Protein 2D29 (pdb70)

Nearest PDB structures (foldseek):
  2d29-assembly1_A  TM=1.003E+00  e=3.226E-62  Thermus thermophilus HB8
  1jqi-assembly1_B  TM=9.831E-01  e=5.023E-36  Rattus norvegicus
  4l1f-assembly1_A  TM=9.768E-01  e=3.525E-35  Acidaminococcus fermentans DSM 20731
  1buc-assembly1_A  TM=9.647E-01  e=8.915E-35  Megasphaera elsdenii
  8sgr-assembly1_A  TM=9.678E-01  e=1.144E-33  Homo sapiens

Secondary structure (DSSP, 8-state):
--TTS--HHHHHHHHHHHHHIIIIIGGGHHHHHHH----HHHHHHHHTTTGGGSSS-GGGT-----HHHHHHHHHHHHHH-HHHHHHHHHIIIIIIHHHHHH--HHHHHHHHHHHHTSSS-EEEE--BTTBSSSGGG---EEEEETTEEEEEEEEEEEETTTT-SEEEEEEE-S--S-GGGTTTTEEEEEEE--SSSEEE-PPPP-SS-TTS-EEEEEEEEEEEEGGGEESSTTBHHHHHHHHHHHHHHHHHHHHHHHHHHHHHHHHHHHHH-EETTEEGGGSHHHHHHHHHHHHHHHHHHHHHHHHHHHHHTT---HHHHHHHHHHHHHHHHHHHHHHHHHHGGGGGSTTSSHHHHHHHHGGGGTTTS-HHHHHHHHHHHHHHT-/--TTS--HHHHHHHHHHHHHIIIIIGGGHHHHHHH----HHHHHHHHHTTTTSTTS-GGGTS----HHHHHHHHHHHHHH-HHHHHHHHHIIIIIIHHHHHH--HHHHHHHHHHHHTTSS-EEEE--BTTBSTTGGG---EEEEETTEEEEEEEEEEEETTTT-SEEEEEEE-S--SSGGGTTTTEEEEEEE--SSSEEE--PPP-SS-TTS-EEEEEEEEEEEEGGGEESSTTBHHHHHHHHHHHHHHHHHHHHHHHHHHHHHHHHHHHHH-EETTEEGGGSHHHHHHHHHHHHHHHHHHHHHHHHHHHHHTT---HHHHHHHHHHHHHHHHHHHHHHHHHHGGGGGSTTSSHHHHHHHHGGGGTTTS-HHHHHHHHHHHHHHT-

Foldseek 3Di:
DPLLDQDPVLCVPVVVLLVCCVPPPQVCQLVCFVVLAAPPVVLLVVLQVQLQQDCPDVVLVHPNHFLLSNLLSLLSNLLRHLLVSCQSLCQCLAQVVLCVQFNDPVSSNVPNNCRRSSVFGEKEFQAAPVDDLNSLVAAWAWEDDPQFTWIFGKGFFIWCLPPGQKYKYKHFHDQAPDPVGSLFRIWIFIDTPAPDQKDWDDDDQALASSNTDTTMIGGHRGGDGNSRTTHDGRNCSVSVLVSLLSSLLNLLSSLLSLLVSLLVVLVVQQQPDDDPHHRNCPPCVRVVLSVQLVVLSSVLSSLSSVLSVCVSVVHDRSLSSLVSLLSSLVSSLSSLVSSLVSVPPVSVDSVDCSVNSNSSSNCSCPPSAHSVRSVVSNVVVVVVVD/DDLLDQDPVLCVLVVVLLVCCVVPPQVCQLVCFVVLAAPPVVLQVVLVSQLQQQCPDVVLPGPNHFLLSNLLSLLSNLLRHLLVSCQSLCQHLAQVVLCSVQNDPVSSNVPNNCRSSSVFGEKEFQAAPVDDLNSLVAAWAWEDDVQFTWIFGKGFFIWCLVPGQKYKYKHFYDQAPDPVRSLFRIWIFIDGDDPDQKDWDDDDQALASSNTDTTMIGGHRDTDGPSRTGHDGRCHSVSVLVSLLSSLLNLLSSLLSLLVSLLVVLVVQQQPDDDPPHRVCPPCVLVVLSVQLVVLSSVLSVLSSVLSVCVSVVHDRSLSSLVSLLSSLVSSLSSLVSSLVSVPPVSVDSVDCSVNSNSSSNCSCPPSAHSVRSVVSNVVVVVVVD

Organism: Thermus thermophilus (strain ATCC 27634 / DSM 579 / HB8) (NCBI:txid300852)

Solvent-accessible surface area: 30382 Å² total; per-residue (Å²): 93,38,32,11,46,43,13,50,144,22,140,132,64,0,28,86,18,71,97,34,0,95,65,77,0,36,100,20,5,43,100,29,22,155,86,10,59,35,13,123,74,9,5,152,66,0,12,134,111,18,6,0,0,0,33,0,49,137,96,31,57,12,36,42,52,50,9,29,20,6,2,11,8,0,22,6,0,1,58,36,6,1,8,1,0,17,1,0,1,4,0,1,13,16,0,1,17,0,0,50,97,26,11,58,94,71,17,40,104,50,15,0,53,82,0,2,58,14,132,6,4,1,0,21,1,10,41,12,79,79,8,38,75,72,10,11,16,3,156,0,101,3,96,96,50,173,44,0,5,93,0,48,22,39,0,33,123,5,26,0,0,41,28,1,20,0,4,0,1,0,0,46,17,44,116,52,72,32,96,142,114,60,74,65,7,0,0,0,0,2,11,80,117,28,154,184,21,36,102,69,16,188,101,33,148,57,106,6,3,28,3,1,15,12,1,40,0,41,4,91,91,1,82,1,61,74,123,2,45,0,25,112,109,12,127,0,28,146,26,0,67,69,7,19,3,13,1,15,2,5,7,0,0,2,0,0,0,2,0,38,2,0,6,48,72,1,15,60,42,0,91,61,112,106,34,190,74,108,36,20,4,71,73,84,54,22,0,32,60,2,0,48,7,10,2,44,1,26,0,0,33,0,3,0,0,20,0,0,35,6,68,66,50,73,92,116,30,20,31,32,0,0,7,0,0,7,21,0,0,58,6,0,7,101,4,0,77,19,1,37,116,13,4,39,59,94,0,191,67,120,129,63,30,0,22,22,21,62,31,4,0,58,65,3,63,87,25,32,18,32,2,88,44,0,32,43,40,0,0,91,89,26,12,117,80,114,88,33,41,16,49,37,20,78,130,18,144,137,50,0,27,73,0,73,100,28,0,95,70,75,0,36,98,19,5,43,99,28,21,149,86,12,60,34,15,134,76,12,4,139,54,0,20,131,75,16,0,0,0,0,42,1,51,134,98,32,47,16,30,44,45,51,7,27,12,5,2,17,1,0,23,10,0,1,58,42,7,1,8,2,0,16,1,0,0,4,0,4,12,18,0,2,20,0,0,48,63,25,11,57,90,73,17,38,103,52,15,0,53,99,0,6,45,12,150,10,2,1,0,21,1,10,40,11,78,79,10,37,75,74,10,8,28,4,162,0,126,4,88,96,41,170,40,0,8,102,0,47,21,33,0,33,127,6,25,1,0,35,29,1,20,0,3,0,1,0,0,45,19,47,115,53,79,30,103,134,113,62,49,46,6,0,0,0,0,2,11,79,126,37,179,136,9,31,117,58,18,193,118,35,153,60,104,6,2,29,4,1,19,13,2,43,0,35,4,79,64,2,105,1,58,73,117,2,42,0,24,120,114,8,94,0,21,91,24,0,82,147,8,19,14,14,0,16,2,3,5,0,0,2,0,0,0,2,0,38,3,0,6,47,72,1,6,55,41,0,91,59,111,108,35,196,79,110,31,18,4,60,74,82,55,25,0,32,59,3,0,56,9,7,1,27,1,37,0,0,29,0,3,0,0,22,0,0,33,7,68,66,50,72,97,113,32,26,40,31,0,0,8,0,0,8,17,0,0,60,6,0,8,97,4,0,77,32,1,37,118,13,4,41,58,92,0,192,57,125,132,61,31,0,22,21,21,61,30,4,0,58,63,2,65,88,24,31,19,32,2,90,44,0,31,44,35,0,0,94,107,29,12,129,78,120

Sequence (772 aa):
GLWFEEGAEERQVLGPFREFLKAEVAPGAAERDRTGAFPWDLVRKLAEFGVFGALVPEAYGGAGLSTRLFARMVEAIAYYDGALALTVASHNSLATGHILLAGSEAQKEAFLPKLASGEALGAWGLTEPGSGSDAAALKTKAEKVEGGWRLNGTKQFITQGSVAGVYVVMARTDPPPSPERKHQGISAFAFFRPERGLKVGRKEEKLGLTASDTAQLILEDLFVPEEALLGERGKGFYDVLRVLDGGRIGIAAMAVGLGQAALDYALAYAKGREAFGRPIAEFEGVSFKLAEAATELEAARLLYLKAAELKDAGRPFTLEAAQAKLFASEAAVKACDEAIQILGGYGYVKDYPVERYWRDARLTRIGEGTSEILKLVIARRLLEAVGLWFEEGAEERQVLGPFREFLKAEVAPGAAERDRTGAFPWDLVRKLAEFGVFGALVPEAYGGAGLSTRLFARMVEAIAYYDGALALTVASHNSLATGHILLAGSEAQKEAFLPKLASGEALGAWGLTEPGSGSDAAALKTKAEKVEGGWRLNGTKQFITQGSVAGVYVVMARTDPPPSPERKHQGISAFAFFRPERGLKVGRKEEKLGLTASDTAQLILEDLFVPEEALLGERGKGFYDVLRVLDGGRIGIAAMAVGLGQAALDYALAYAKGREAFGRPIAEFEGVSFKLAEAATELEAARLLYLKAAELKDAGRPFTLEAAQAKLFASEAAVKACDEAIQILGGYGYVKDYPVERYWRDARLTRIGEGTSEILKLVIARRLLEAV

Structure (mmCIF, N/CA/C/O backbone):
data_2D29
#
_entry.id   2D29
#
_cell.length_a   122.750
_cell.length_b   122.750
_cell.length_c   106.220
_cell.angle_alpha   90.00
_cell.angle_beta   90.00
_cell.angle_gamma   90.00
#
_symmetry.space_group_name_H-M   'I 41'
#
loop_
_entity.id
_entity.type
_entity.pdbx_description
1 polymer 'acyl-CoA dehydrogenase'
2 non-polymer 'FLAVIN-ADENINE DINUCLEOTIDE'
3 water water
#
loop_
_atom_site.group_PDB
_atom_site.id
_atom_site.type_symbol
_atom_site.label_atom_id
_atom_site.label_alt_id
_atom_site.label_comp_id
_atom_site.label_asym_id
_atom_site.label_entity_id
_atom_site.label_seq_id
_atom_site.pdbx_PDB_ins_code
_atom_site.Cartn_x
_atom_site.Cartn_y
_atom_site.Cartn_z
_atom_site.occupancy
_atom_site.B_iso_or_equiv
_atom_site.auth_seq_id
_atom_site.auth_comp_id
_atom_site.auth_asym_id
_atom_site.auth_atom_id
_atom_site.pdbx_PDB_model_num
ATOM 1 N N . GLY A 1 2 ? 49.476 95.540 66.124 1.00 37.40 2 GLY A N 1
ATOM 2 C CA . GLY A 1 2 ? 50.489 95.188 65.090 1.00 35.27 2 GLY A CA 1
ATOM 3 C C . GLY A 1 2 ? 49.971 94.152 64.111 1.00 34.34 2 GLY A C 1
ATOM 4 O O . GLY A 1 2 ? 48.764 93.927 64.010 1.00 35.25 2 GLY A O 1
ATOM 5 N N . LEU A 1 3 ? 50.886 93.522 63.383 1.00 31.59 3 LEU A N 1
ATOM 6 C CA . LEU A 1 3 ? 50.514 92.500 62.418 1.00 29.71 3 LEU A CA 1
ATOM 7 C C . LEU A 1 3 ? 49.844 91.346 63.167 1.00 28.39 3 LEU A C 1
ATOM 8 O O . LEU A 1 3 ? 50.202 91.042 64.304 1.00 25.83 3 LEU A O 1
ATOM 13 N N . TRP A 1 4 ? 48.867 90.713 62.526 1.00 25.77 4 TRP A N 1
ATOM 14 C CA . TRP A 1 4 ? 48.117 89.621 63.143 1.00 25.36 4 TRP A CA 1
ATOM 15 C C . TRP A 1 4 ? 48.936 88.558 63.869 1.00 25.66 4 TRP A C 1
ATOM 16 O O . TRP A 1 4 ? 48.582 88.147 64.971 1.00 26.64 4 TRP A O 1
ATOM 27 N N . PHE A 1 5 ? 50.022 88.111 63.250 1.00 24.93 5 PHE A N 1
ATOM 28 C CA . PHE A 1 5 ? 50.851 87.054 63.823 1.00 26.52 5 PHE A CA 1
ATOM 29 C C . PHE A 1 5 ? 51.734 87.417 65.016 1.00 28.28 5 PHE A C 1
ATOM 30 O O . PHE A 1 5 ? 52.302 86.532 65.656 1.00 31.82 5 PHE A O 1
ATOM 38 N N . GLU A 1 6 ? 51.855 88.702 65.329 1.00 27.27 6 GLU A N 1
ATOM 39 C CA . GLU A 1 6 ? 52.676 89.080 66.468 1.00 26.92 6 GLU A CA 1
ATOM 40 C C . GLU A 1 6 ? 51.823 89.687 67.578 1.00 25.52 6 GLU A C 1
ATOM 41 O O . GLU A 1 6 ? 50.634 89.932 67.421 1.00 24.08 6 GLU A O 1
ATOM 47 N N . GLU A 1 7 ? 52.422 89.904 68.745 1.00 24.50 7 GLU A N 1
ATOM 48 C CA . GLU A 1 7 ? 51.699 90.466 69.869 1.00 26.45 7 GLU A CA 1
ATOM 49 C C . GLU A 1 7 ? 51.403 91.940 69.627 1.00 27.09 7 GLU A C 1
ATOM 50 O O . GLU A 1 7 ? 52.291 92.747 69.386 1.00 28.47 7 GLU A O 1
ATOM 56 N N . GLY A 1 8 ? 50.130 92.315 69.691 1.00 26.40 8 GLY A N 1
ATOM 57 C CA . GLY A 1 8 ? 49.763 93.703 69.487 1.00 26.99 8 GLY A CA 1
ATOM 58 C C . GLY A 1 8 ? 50.059 94.505 70.739 1.00 27.49 8 GLY A C 1
ATOM 59 O O . GLY A 1 8 ? 50.423 93.941 71.772 1.00 25.72 8 GLY A O 1
ATOM 60 N N . ALA A 1 9 ? 49.899 95.822 70.655 1.00 28.61 9 ALA A N 1
ATOM 61 C CA . ALA A 1 9 ? 50.162 96.692 71.795 1.00 28.03 9 ALA A CA 1
ATOM 62 C C . ALA A 1 9 ? 49.342 96.306 73.020 1.00 28.17 9 ALA A C 1
ATOM 63 O O . ALA A 1 9 ? 49.868 96.242 74.133 1.00 27.69 9 ALA A O 1
ATOM 65 N N . GLU A 1 10 ? 48.054 96.046 72.822 1.00 27.55 10 GLU A N 1
ATOM 66 C CA . GLU A 1 10 ? 47.188 95.676 73.932 1.00 27.62 10 GLU A CA 1
ATOM 67 C C . GLU A 1 10 ? 47.604 94.338 74.535 1.00 25.70 10 GLU A C 1
ATOM 68 O O . GLU A 1 10 ? 47.553 94.158 75.751 1.00 25.12 10 GLU A O 1
ATOM 74 N N . GLU A 1 11 ? 48.029 93.404 73.691 1.00 23.22 11 GLU A N 1
ATOM 75 C CA . GLU A 1 11 ? 48.463 92.101 74.191 1.00 22.35 11 GLU A CA 1
ATOM 76 C C . GLU A 1 11 ? 49.735 92.248 75.022 1.00 20.58 11 GLU A C 1
ATOM 77 O O . GLU A 1 11 ? 49.867 91.626 76.073 1.00 20.85 11 GLU A O 1
ATOM 83 N N . ARG A 1 12 ? 50.668 93.067 74.543 1.00 21.73 12 ARG A N 1
ATOM 84 C CA . ARG A 1 12 ? 51.924 93.291 75.256 1.00 22.95 12 ARG A CA 1
ATOM 85 C C . ARG A 1 12 ? 51.674 93.973 76.594 1.00 22.59 12 ARG A C 1
ATOM 86 O O . ARG A 1 12 ? 52.354 93.692 77.581 1.00 22.16 12 ARG A O 1
ATOM 94 N N . GLN A 1 13 ? 50.697 94.874 76.633 1.00 23.09 13 GLN A N 1
ATOM 95 C CA . GLN A 1 13 ? 50.390 95.570 77.877 1.00 24.65 13 GLN A CA 1
ATOM 96 C C . GLN A 1 13 ? 50.013 94.583 78.980 1.00 23.50 13 GLN A C 1
ATOM 97 O O . GLN A 1 13 ? 50.279 94.825 80.158 1.00 23.92 13 GLN A O 1
ATOM 103 N N . VAL A 1 14 ? 49.405 93.466 78.590 1.00 22.25 14 VAL A N 1
ATOM 104 C CA . VAL A 1 14 ? 49.001 92.436 79.537 1.00 22.54 14 VAL A CA 1
ATOM 105 C C . VAL A 1 14 ? 50.108 91.401 79.742 1.00 20.73 14 VAL A C 1
ATOM 106 O O . VAL A 1 14 ? 50.501 91.107 80.871 1.00 19.96 14 VAL A O 1
ATOM 110 N N . LEU A 1 15 ? 50.615 90.859 78.640 1.00 19.51 15 LEU A N 1
ATOM 111 C CA . LEU A 1 15 ? 51.639 89.821 78.703 1.00 19.33 15 LEU A CA 1
ATOM 112 C C . LEU A 1 15 ? 53.008 90.233 79.234 1.00 19.40 15 LEU A C 1
ATOM 113 O O . LEU A 1 15 ? 53.677 89.438 79.898 1.00 19.55 15 LEU A O 1
ATOM 118 N N . GLY A 1 16 ? 53.428 91.461 78.940 1.00 20.21 16 GLY A N 1
ATOM 119 C CA . GLY A 1 16 ? 54.726 91.924 79.403 1.00 21.43 16 GLY A CA 1
ATOM 120 C C . GLY A 1 16 ? 54.840 91.846 80.912 1.00 21.67 16 GLY A C 1
ATOM 121 O O . GLY A 1 16 ? 55.733 91.181 81.444 1.00 20.89 16 GLY A O 1
ATOM 122 N N . PRO A 1 17 ? 53.947 92.534 81.638 1.00 20.89 17 PRO A N 1
ATOM 123 C CA . PRO A 1 17 ? 53.976 92.513 83.101 1.00 20.52 17 PRO A CA 1
ATOM 124 C C . PRO A 1 17 ? 53.734 91.103 83.635 1.00 19.94 17 PRO A C 1
ATOM 125 O O . PRO A 1 17 ? 54.307 90.710 84.649 1.00 20.94 17 PRO A O 1
ATOM 129 N N . PHE A 1 18 ? 52.882 90.350 82.944 1.00 18.24 18 PHE A N 1
ATOM 130 C CA . PHE A 1 18 ? 52.564 88.987 83.357 1.00 18.58 18 PHE A CA 1
ATOM 131 C C . PHE A 1 18 ? 53.816 88.110 83.344 1.00 18.45 18 PHE A C 1
ATOM 132 O O . PHE A 1 18 ? 54.059 87.357 84.287 1.00 18.19 18 PHE A O 1
ATOM 140 N N . ARG A 1 19 ? 54.604 88.207 82.276 1.00 18.61 19 ARG A N 1
ATOM 141 C CA . ARG A 1 19 ? 55.828 87.415 82.158 1.00 18.63 19 ARG A CA 1
ATOM 142 C C . ARG A 1 19 ? 56.816 87.729 83.284 1.00 19.42 19 ARG A C 1
ATOM 143 O O . ARG A 1 19 ? 57.499 86.856 83.804 1.00 18.24 19 ARG A O 1
ATOM 151 N N . GLU A 1 20 ? 56.908 88.997 83.680 1.00 19.38 20 GLU A N 1
ATOM 152 C CA . GLU A 1 20 ? 57.814 89.359 84.765 1.00 20.94 20 GLU A CA 1
ATOM 153 C C . GLU A 1 20 ? 57.335 88.742 86.077 1.00 19.52 20 GLU A C 1
ATOM 154 O O . GLU A 1 20 ? 58.144 88.315 86.900 1.00 19.39 20 GLU A O 1
ATOM 164 N N . PHE A 1 21 ? 56.020 88.699 86.275 1.00 18.11 21 PHE A N 1
ATOM 165 C CA . PHE A 1 21 ? 55.461 88.090 87.476 1.00 18.27 21 PHE A CA 1
ATOM 166 C C . PHE A 1 21 ? 55.829 86.604 87.481 1.00 17.93 21 PHE A C 1
ATOM 167 O O . PHE A 1 21 ? 56.229 86.053 88.505 1.00 17.21 21 PHE A O 1
ATOM 175 N N . LEU A 1 22 ? 55.693 85.960 86.324 1.00 17.57 22 LEU A N 1
ATOM 176 C CA . LEU A 1 22 ? 56.010 84.541 86.216 1.00 16.04 22 LEU A CA 1
ATOM 177 C C . LEU A 1 22 ? 57.487 84.279 86.502 1.00 16.41 22 LEU A C 1
ATOM 178 O O . LEU A 1 22 ? 57.832 83.324 87.202 1.00 15.05 22 LEU A O 1
ATOM 183 N N . LYS A 1 23 ? 58.358 85.127 85.966 1.00 17.64 23 LYS A N 1
ATOM 184 C CA . LYS A 1 23 ? 59.796 84.967 86.180 1.00 20.19 23 LYS A CA 1
ATOM 185 C C . LYS A 1 23 ? 60.153 85.103 87.655 1.00 20.60 23 LYS A C 1
ATOM 186 O O . LYS A 1 23 ? 60.980 84.355 88.178 1.00 19.00 23 LYS A O 1
ATOM 192 N N . ALA A 1 24 ? 59.520 86.059 88.325 1.00 18.81 24 ALA A N 1
ATOM 193 C CA . ALA A 1 24 ? 59.815 86.317 89.727 1.00 20.47 24 ALA A CA 1
ATOM 194 C C . ALA A 1 24 ? 59.144 85.414 90.751 1.00 19.34 24 ALA A C 1
ATOM 195 O O . ALA A 1 24 ? 59.758 85.061 91.760 1.00 20.76 24 ALA A O 1
ATOM 197 N N . GLU A 1 25 ? 57.899 85.025 90.496 1.00 18.28 25 GLU A N 1
ATOM 198 C CA . GLU A 1 25 ? 57.156 84.219 91.456 1.00 18.84 25 GLU A CA 1
ATOM 199 C C . GLU A 1 25 ? 56.925 82.755 91.115 1.00 17.13 25 GLU A C 1
ATOM 200 O O . GLU A 1 25 ? 56.735 81.940 92.015 1.00 17.45 25 GLU A O 1
ATOM 206 N N . VAL A 1 26 ? 56.924 82.425 89.828 1.00 16.40 26 VAL A N 1
ATOM 207 C CA . VAL A 1 26 ? 56.671 81.048 89.407 1.00 16.57 26 VAL A CA 1
ATOM 208 C C . VAL A 1 26 ? 57.938 80.266 89.093 1.00 15.85 26 VAL A C 1
ATOM 209 O O . VAL A 1 26 ? 58.109 79.139 89.556 1.00 17.37 26 VAL A O 1
ATOM 213 N N . ALA A 1 27 ? 58.831 80.867 88.316 1.00 17.31 27 ALA A N 1
ATOM 214 C CA . ALA A 1 27 ? 60.065 80.195 87.928 1.00 18.42 27 ALA A CA 1
ATOM 215 C C . ALA A 1 27 ? 60.927 79.655 89.073 1.00 20.09 27 ALA A C 1
ATOM 216 O O . ALA A 1 27 ? 61.387 78.519 89.018 1.00 19.62 27 ALA A O 1
ATOM 218 N N . PRO A 1 28 ? 61.148 80.454 90.130 1.00 20.17 28 PRO A N 1
ATOM 219 C CA . PRO A 1 28 ? 61.977 79.996 91.254 1.00 19.99 28 PRO A CA 1
ATOM 220 C C . PRO A 1 28 ? 61.654 78.637 91.876 1.00 18.87 28 PRO A C 1
ATOM 221 O O . PRO A 1 28 ? 62.563 77.885 92.233 1.00 20.76 28 PRO A O 1
ATOM 225 N N . GLY A 1 29 ? 60.372 78.320 92.013 1.00 17.25 29 GLY A N 1
ATOM 226 C CA . GLY A 1 29 ? 60.000 77.060 92.632 1.00 17.03 29 GLY A CA 1
ATOM 227 C C . GLY A 1 29 ? 59.547 75.943 91.709 1.00 16.00 29 GLY A C 1
ATOM 228 O O . GLY A 1 29 ? 59.106 74.900 92.181 1.00 16.85 29 GLY A O 1
ATOM 229 N N . ALA A 1 30 ? 59.662 76.148 90.402 1.00 15.70 30 ALA A N 1
ATOM 230 C CA . ALA A 1 30 ? 59.231 75.135 89.441 1.00 15.46 30 ALA A CA 1
ATOM 231 C C . ALA A 1 30 ? 59.948 73.799 89.633 1.00 14.87 30 ALA A C 1
ATOM 232 O O . ALA A 1 30 ? 59.322 72.739 89.601 1.00 14.68 30 ALA A O 1
ATOM 234 N N . ALA A 1 31 ? 61.260 73.846 89.825 1.00 15.54 31 ALA A N 1
ATOM 235 C CA . ALA A 1 31 ? 62.029 72.618 90.004 1.00 16.12 31 ALA A CA 1
ATOM 236 C C . ALA A 1 31 ? 61.622 71.876 91.271 1.00 16.35 31 ALA A C 1
ATOM 237 O O . ALA A 1 31 ? 61.481 70.654 91.264 1.00 16.22 31 ALA A O 1
ATOM 239 N N . GLU A 1 32 ? 61.426 72.614 92.361 1.00 17.64 32 GLU A N 1
ATOM 240 C CA . GLU A 1 32 ? 61.034 71.985 93.617 1.00 18.22 32 GLU A CA 1
ATOM 241 C C . GLU A 1 32 ? 59.659 71.336 93.490 1.00 18.10 32 GLU A C 1
ATOM 242 O O . GLU A 1 32 ? 59.457 70.212 93.938 1.00 17.33 32 GLU A O 1
ATOM 248 N N . ARG A 1 33 ? 58.715 72.039 92.867 1.00 16.94 33 ARG A N 1
ATOM 249 C CA . ARG A 1 33 ? 57.376 71.490 92.697 1.00 15.42 33 ARG A CA 1
ATOM 250 C C . ARG A 1 33 ? 57.413 70.208 91.872 1.00 16.15 33 ARG A C 1
ATOM 251 O O . ARG A 1 33 ? 56.619 69.296 92.097 1.00 15.29 33 ARG A O 1
ATOM 259 N N . ASP A 1 34 ? 58.328 70.140 90.907 1.00 16.16 34 ASP A N 1
ATOM 260 C CA . ASP A 1 34 ? 58.457 68.942 90.086 1.00 14.88 34 ASP A CA 1
ATOM 261 C C . ASP A 1 34 ? 58.969 67.765 90.921 1.00 14.90 34 ASP A C 1
ATOM 262 O O . ASP A 1 34 ? 58.666 66.610 90.629 1.00 14.99 34 ASP A O 1
ATOM 267 N N . ARG A 1 35 ? 59.736 68.056 91.966 1.00 16.66 35 ARG A N 1
ATOM 268 C CA . ARG A 1 35 ? 60.258 66.999 92.830 1.00 17.81 35 ARG A CA 1
ATOM 269 C C . ARG A 1 35 ? 59.260 66.567 93.907 1.00 18.03 35 ARG A C 1
ATOM 270 O O . ARG A 1 35 ? 59.101 65.372 94.167 1.00 20.30 35 ARG A O 1
ATOM 278 N N . THR A 1 36 ? 58.582 67.536 94.517 1.00 18.49 36 THR A N 1
ATOM 279 C CA . THR A 1 36 ? 57.637 67.261 95.602 1.00 18.49 36 THR A CA 1
ATOM 280 C C . THR A 1 36 ? 56.186 67.022 95.199 1.00 19.41 36 THR A C 1
ATOM 281 O O . THR A 1 36 ? 55.465 66.288 95.876 1.00 20.47 36 THR A O 1
ATOM 285 N N . GLY A 1 37 ? 55.757 67.656 94.113 1.00 18.05 37 GLY A N 1
ATOM 286 C CA . GLY A 1 37 ? 54.384 67.504 93.666 1.00 19.31 37 GLY A CA 1
ATOM 287 C C . GLY A 1 37 ? 53.413 68.321 94.500 1.00 20.25 37 GLY A C 1
ATOM 288 O O . GLY A 1 37 ? 52.201 68.167 94.371 1.00 20.06 37 GLY A O 1
ATOM 289 N N . ALA A 1 38 ? 53.935 69.199 95.354 1.00 18.95 38 ALA A N 1
ATOM 290 C CA . ALA A 1 38 ? 53.082 70.027 96.207 1.00 19.57 38 ALA A CA 1
ATOM 291 C C . ALA A 1 38 ? 52.239 71.005 95.394 1.00 18.04 38 ALA A C 1
ATOM 292 O O . ALA A 1 38 ? 52.777 71.867 94.701 1.00 19.82 38 ALA A O 1
ATOM 294 N N . PHE A 1 39 ? 50.917 70.871 95.481 1.00 20.04 39 PHE A N 1
ATOM 295 C CA . PHE A 1 39 ? 50.021 71.760 94.744 1.00 21.01 39 PHE A CA 1
ATOM 296 C C . PHE A 1 39 ? 50.300 73.193 95.183 1.00 22.44 39 PHE A C 1
ATOM 297 O O . PHE A 1 39 ? 50.283 73.500 96.378 1.00 23.12 39 PHE A O 1
ATOM 305 N N . PRO A 1 40 ? 50.566 74.089 94.218 1.00 22.31 40 PRO A N 1
ATOM 306 C CA . PRO A 1 40 ? 50.871 75.508 94.443 1.00 21.51 40 PRO A CA 1
ATOM 307 C C . PRO A 1 40 ? 49.705 76.409 94.836 1.00 21.06 40 PRO A C 1
ATOM 308 O O . PRO A 1 40 ? 49.363 77.341 94.110 1.00 20.59 40 PRO A O 1
ATOM 312 N N . TRP A 1 41 ? 49.110 76.148 95.995 1.00 21.33 41 TRP A N 1
ATOM 313 C CA . TRP A 1 41 ? 47.988 76.961 96.447 1.00 22.50 41 TRP A CA 1
ATOM 314 C C . TRP A 1 41 ? 48.336 78.443 96.495 1.00 22.88 41 TRP A C 1
ATOM 315 O O . TRP A 1 41 ? 47.518 79.292 96.142 1.00 23.38 41 TRP A O 1
ATOM 326 N N . ASP A 1 42 ? 49.552 78.757 96.926 1.00 22.95 42 ASP A N 1
ATOM 327 C CA . ASP A 1 42 ? 49.977 80.147 97.008 1.00 24.51 42 ASP A CA 1
ATOM 328 C C . ASP A 1 42 ? 49.933 80.837 95.646 1.00 23.38 42 ASP A C 1
ATOM 329 O O . ASP A 1 42 ? 49.460 81.967 95.527 1.00 22.93 42 ASP A O 1
ATOM 334 N N . LEU A 1 43 ? 50.429 80.158 94.616 1.00 22.33 43 LEU A N 1
ATOM 335 C CA . LEU A 1 43 ? 50.437 80.738 93.277 1.00 20.88 43 LEU A CA 1
ATOM 336 C C . LEU A 1 43 ? 49.040 80.780 92.672 1.00 21.86 43 LEU A C 1
ATOM 337 O O . LEU A 1 43 ? 48.716 81.692 91.911 1.00 21.93 43 LEU A O 1
ATOM 342 N N . VAL A 1 44 ? 48.212 79.797 93.009 1.00 22.21 44 VAL A N 1
ATOM 343 C CA . VAL A 1 44 ? 46.849 79.774 92.498 1.00 24.33 44 VAL A CA 1
ATOM 344 C C . VAL A 1 44 ? 46.142 81.009 93.045 1.00 25.73 44 VAL A C 1
ATOM 345 O O . VAL A 1 44 ? 45.459 81.724 92.315 1.00 26.11 44 VAL A O 1
ATOM 349 N N . ARG A 1 45 ? 46.332 81.260 94.336 1.00 26.78 45 ARG A N 1
ATOM 350 C CA . ARG A 1 45 ? 45.722 82.408 94.995 1.00 29.26 45 ARG A CA 1
ATOM 351 C C . ARG A 1 45 ? 46.155 83.706 94.317 1.00 28.16 45 ARG A C 1
ATOM 352 O O . ARG A 1 45 ? 45.323 84.548 93.980 1.00 28.51 45 ARG A O 1
ATOM 360 N N . LYS A 1 46 ? 47.462 83.860 94.112 1.00 27.70 46 LYS A N 1
ATOM 361 C CA . LYS A 1 46 ? 48.011 85.054 93.478 1.00 26.63 46 LYS A CA 1
ATOM 362 C C . LYS A 1 46 ? 47.560 85.234 92.031 1.00 27.65 46 LYS A C 1
ATOM 363 O O . LYS A 1 46 ? 47.317 86.356 91.587 1.00 27.98 46 LYS A O 1
ATOM 369 N N . LEU A 1 47 ? 47.457 84.133 91.292 1.00 25.70 47 LEU A N 1
ATOM 370 C CA . LEU A 1 47 ? 47.016 84.207 89.903 1.00 25.72 47 LEU A CA 1
ATOM 371 C C . LEU A 1 47 ? 45.523 84.518 89.855 1.00 26.47 47 LEU A C 1
ATOM 372 O O . LEU A 1 47 ? 45.070 85.303 89.023 1.00 26.91 47 LEU A O 1
ATOM 377 N N . ALA A 1 48 ? 44.770 83.889 90.751 1.00 27.65 48 ALA A N 1
ATOM 378 C CA . ALA A 1 48 ? 43.327 84.081 90.827 1.00 29.03 48 ALA A CA 1
ATOM 379 C C . ALA A 1 48 ? 42.985 85.547 91.074 1.00 31.02 48 ALA A C 1
ATOM 380 O O . ALA A 1 48 ? 42.021 86.069 90.516 1.00 30.69 48 ALA A O 1
ATOM 382 N N . GLU A 1 49 ? 43.779 86.208 91.910 1.00 33.21 49 GLU A N 1
ATOM 383 C CA . GLU A 1 49 ? 43.552 87.618 92.205 1.00 35.64 49 GLU A CA 1
ATOM 384 C C . GLU A 1 49 ? 43.692 88.430 90.919 1.00 36.30 49 GLU A C 1
ATOM 385 O O . GLU A 1 49 ? 43.145 89.524 90.801 1.00 37.08 49 GLU A O 1
ATOM 391 N N . PHE A 1 50 ? 44.417 87.874 89.954 1.00 36.52 50 PHE A N 1
ATOM 392 C CA . PHE A 1 50 ? 44.643 88.525 88.666 1.00 37.23 50 PHE A CA 1
ATOM 393 C C . PHE A 1 50 ? 43.513 88.244 87.678 1.00 36.08 50 PHE A C 1
ATOM 394 O O . PHE A 1 50 ? 43.406 88.909 86.648 1.00 37.42 50 PHE A O 1
ATOM 402 N N . GLY A 1 51 ? 42.682 87.253 87.985 1.00 34.01 51 GLY A N 1
ATOM 403 C CA . GLY A 1 51 ? 41.585 86.909 87.096 1.00 30.81 51 GLY A CA 1
ATOM 404 C C . GLY A 1 51 ? 41.964 85.795 86.137 1.00 28.96 51 GLY A C 1
ATOM 405 O O . GLY A 1 51 ? 41.194 85.436 85.244 1.00 28.58 51 GLY A O 1
ATOM 406 N N . VAL A 1 52 ? 43.157 85.242 86.329 1.00 26.18 52 VAL A N 1
ATOM 407 C CA . VAL A 1 52 ? 43.662 84.166 85.483 1.00 25.94 52 VAL A CA 1
ATOM 408 C C . VAL A 1 52 ? 42.748 82.947 85.477 1.00 24.09 52 VAL A C 1
ATOM 409 O O . VAL A 1 52 ? 42.695 82.209 84.494 1.00 23.63 52 VAL A O 1
ATOM 413 N N . PHE A 1 53 ? 42.026 82.731 86.571 1.00 23.66 53 PHE A N 1
ATOM 414 C CA . PHE A 1 53 ? 41.131 81.586 86.646 1.00 22.49 53 PHE A CA 1
ATOM 415 C C . PHE A 1 53 ? 39.723 81.879 86.140 1.00 21.78 53 PHE A C 1
ATOM 416 O O . PHE A 1 53 ? 38.830 81.046 86.253 1.00 22.21 53 PHE A O 1
ATOM 424 N N . GLY A 1 54 ? 39.547 83.066 85.566 1.00 22.88 54 GLY A N 1
ATOM 425 C CA . GLY A 1 54 ? 38.263 83.466 85.010 1.00 23.76 54 GLY A CA 1
ATOM 426 C C . GLY A 1 54 ? 38.534 84.168 83.692 1.00 24.65 54 GLY A C 1
ATOM 427 O O . GLY A 1 54 ? 37.773 85.021 83.240 1.00 24.76 54 GLY A O 1
ATOM 428 N N . ALA A 1 55 ? 39.641 83.785 83.068 1.00 23.32 55 ALA A N 1
ATOM 429 C CA . ALA A 1 55 ? 40.080 84.378 81.817 1.00 22.91 55 ALA A CA 1
ATOM 430 C C . ALA A 1 55 ? 39.040 84.484 80.707 1.00 23.74 55 ALA A C 1
ATOM 431 O O . ALA A 1 55 ? 38.892 85.539 80.097 1.00 23.02 55 ALA A O 1
ATOM 433 N N . LEU A 1 56 ? 38.326 83.396 80.439 1.00 24.77 56 LEU A N 1
ATOM 434 C CA . LEU A 1 56 ? 37.331 83.401 79.373 1.00 27.85 56 LEU A CA 1
ATOM 435 C C . LEU A 1 56 ? 35.925 83.756 79.848 1.00 28.29 56 LEU A C 1
ATOM 436 O O . LEU A 1 56 ? 35.043 84.054 79.037 1.00 30.31 56 LEU A O 1
ATOM 441 N N . VAL A 1 57 ? 35.719 83.736 81.160 1.00 26.97 57 VAL A N 1
ATOM 442 C CA . VAL A 1 57 ? 34.414 84.063 81.726 1.00 26.62 57 VAL A CA 1
ATOM 443 C C . VAL A 1 57 ? 34.079 85.540 81.525 1.00 26.68 57 VAL A C 1
ATOM 444 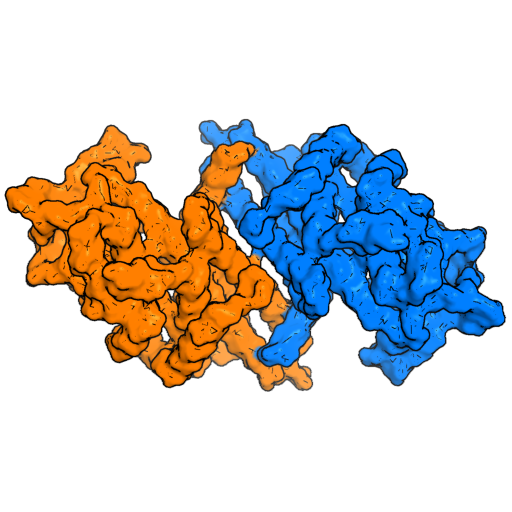O O . VAL A 1 57 ? 34.887 86.421 81.819 1.00 26.30 57 VAL A O 1
ATOM 448 N N . PRO A 1 58 ? 32.879 85.829 80.999 1.00 28.24 58 PRO A N 1
ATOM 449 C CA . PRO A 1 58 ? 32.456 87.214 80.768 1.00 28.88 58 PRO A CA 1
ATOM 450 C C . PRO A 1 58 ? 32.517 88.044 82.051 1.00 29.26 58 PRO A C 1
ATOM 451 O O . PRO A 1 58 ? 32.310 87.525 83.148 1.00 28.74 58 PRO A O 1
ATOM 455 N N . GLU A 1 59 ? 32.804 89.333 81.907 1.00 31.81 59 GLU A N 1
ATOM 456 C CA . GLU A 1 59 ? 32.898 90.227 83.057 1.00 34.64 59 GLU A CA 1
ATOM 457 C C . GLU A 1 59 ? 31.594 90.260 83.860 1.00 35.13 59 GLU A C 1
ATOM 458 O O . GLU A 1 59 ? 31.578 90.512 85.058 1.00 35.37 59 GLU A O 1
ATOM 464 N N . ALA A 1 60 ? 30.477 89.990 83.192 1.00 36.20 60 ALA A N 1
ATOM 465 C CA . ALA A 1 60 ? 29.173 89.991 83.847 1.00 37.27 60 ALA A CA 1
ATOM 466 C C . ALA A 1 60 ? 29.091 88.922 84.931 1.00 38.76 60 ALA A C 1
ATOM 467 O O . ALA A 1 60 ? 28.292 89.030 85.864 1.00 39.08 60 ALA A O 1
ATOM 469 N N . TYR A 1 61 ? 29.920 87.891 84.805 1.00 38.08 61 TYR A N 1
ATOM 470 C CA . TYR A 1 61 ? 29.941 86.801 85.772 1.00 37.43 61 TYR A CA 1
ATOM 471 C C . TYR A 1 61 ? 31.161 86.888 86.684 1.00 36.45 61 TYR A C 1
ATOM 472 O O . TYR A 1 61 ? 31.469 85.946 87.414 1.00 37.86 61 TYR A O 1
ATOM 481 N N . GLY A 1 62 ? 31.849 88.024 86.640 1.00 34.01 62 GLY A N 1
ATOM 482 C CA . GLY A 1 62 ? 33.019 88.215 87.476 1.00 32.01 62 GLY A CA 1
ATOM 483 C C . GLY A 1 62 ? 34.309 87.759 86.824 1.00 29.94 62 GLY A C 1
ATOM 484 O O . GLY A 1 62 ? 35.335 87.627 87.492 1.00 29.99 62 GLY A O 1
ATOM 485 N N . GLY A 1 63 ? 34.263 87.524 85.516 1.00 28.34 63 GLY A N 1
ATOM 486 C CA . GLY A 1 63 ? 35.449 87.081 84.803 1.00 25.54 63 GLY A CA 1
ATOM 487 C C . GLY A 1 63 ? 36.251 88.211 84.190 1.00 25.93 63 GLY A C 1
ATOM 488 O O . GLY A 1 63 ? 35.877 89.382 84.296 1.00 25.33 63 GLY A O 1
ATOM 489 N N . ALA A 1 64 ? 37.359 87.857 83.543 1.00 23.48 64 ALA A N 1
ATOM 490 C CA . ALA A 1 64 ? 38.239 88.833 82.907 1.00 24.22 64 ALA A CA 1
ATOM 491 C C . ALA A 1 64 ? 37.768 89.176 81.498 1.00 24.08 64 ALA A C 1
ATOM 492 O O . ALA A 1 64 ? 38.188 90.179 80.919 1.00 24.92 64 ALA A O 1
ATOM 494 N N . GLY A 1 65 ? 36.902 88.328 80.950 1.00 24.11 65 GLY A N 1
ATOM 495 C CA . GLY A 1 65 ? 36.369 88.548 79.617 1.00 24.81 65 GLY A CA 1
ATOM 496 C C . GLY A 1 65 ? 37.413 88.695 78.530 1.00 26.08 65 GLY A C 1
ATOM 497 O O . GLY A 1 65 ? 37.293 89.553 77.655 1.00 26.41 65 GLY A O 1
ATOM 498 N N . LEU A 1 66 ? 38.440 87.854 78.572 1.00 26.19 66 LEU A N 1
ATOM 499 C CA . LEU A 1 66 ? 39.497 87.915 77.574 1.00 24.83 66 LEU A CA 1
ATOM 500 C C . LEU A 1 66 ? 39.169 87.061 76.353 1.00 23.31 66 LEU A C 1
ATOM 501 O O . LEU A 1 66 ? 38.282 86.202 76.394 1.00 24.15 66 LEU A O 1
ATOM 506 N N . SER A 1 67 ? 39.888 87.312 75.265 1.00 21.07 67 SER A N 1
ATOM 507 C CA . SER A 1 67 ? 39.701 86.567 74.027 1.00 20.87 67 SER A CA 1
ATOM 508 C C . SER A 1 67 ? 40.438 85.239 74.141 1.00 19.89 67 SER A C 1
ATOM 509 O O . SER A 1 67 ? 41.328 85.085 74.984 1.00 19.84 67 SER A O 1
ATOM 512 N N . THR A 1 68 ? 40.066 84.291 73.288 1.00 19.42 68 THR A N 1
ATOM 513 C CA . THR A 1 68 ? 40.701 82.977 73.269 1.00 18.38 68 THR A CA 1
ATOM 514 C C . THR A 1 68 ? 42.174 83.165 72.920 1.00 16.84 68 THR A C 1
ATOM 515 O O . THR A 1 68 ? 43.051 82.510 73.492 1.00 16.82 68 THR A O 1
ATOM 519 N N . ARG A 1 69 ? 42.433 84.065 71.974 1.00 16.61 69 ARG A N 1
ATOM 520 C CA . ARG A 1 69 ? 43.788 84.364 71.528 1.00 16.57 69 ARG A CA 1
ATOM 521 C C . ARG A 1 69 ? 44.679 84.835 72.676 1.00 16.29 69 ARG A C 1
ATOM 522 O O . ARG A 1 69 ? 45.779 84.318 72.873 1.00 15.37 69 ARG A O 1
ATOM 530 N N . LEU A 1 70 ? 44.210 85.817 73.437 1.00 16.93 70 LEU A N 1
ATOM 531 C CA . LEU A 1 70 ? 45.007 86.317 74.547 1.00 16.28 70 LEU A CA 1
ATOM 532 C C . LEU A 1 70 ? 45.177 85.253 75.628 1.00 17.24 70 LEU A C 1
ATOM 533 O O . LEU A 1 70 ? 46.266 85.093 76.180 1.00 16.87 70 LEU A O 1
ATOM 538 N N . PHE A 1 71 ? 44.111 84.519 75.932 1.00 17.00 71 PHE A N 1
ATOM 539 C CA . PHE A 1 71 ? 44.227 83.483 76.947 1.00 17.79 71 PHE A CA 1
ATOM 540 C C . PHE A 1 71 ? 45.218 82.408 76.518 1.00 16.50 71 PHE A C 1
ATOM 541 O O . PHE A 1 71 ? 45.973 81.895 77.342 1.00 16.10 71 PHE A O 1
ATOM 555 N N . ALA A 1 72 ? 45.214 82.068 75.232 1.00 16.58 72 ALA A N 1
ATOM 556 C CA . ALA A 1 72 ? 46.148 81.065 74.728 1.00 13.66 72 ALA A CA 1
ATOM 557 C C . ALA A 1 72 ? 47.578 81.570 74.925 1.00 15.80 72 ALA A C 1
ATOM 558 O O . ALA A 1 72 ? 48.448 80.827 75.379 1.00 14.07 72 ALA A O 1
ATOM 560 N N . ARG A 1 73 ? 47.826 82.837 74.599 1.00 14.48 73 ARG A N 1
ATOM 561 C CA . ARG A 1 73 ? 49.167 83.384 74.780 1.00 15.35 73 ARG A CA 1
ATOM 562 C C . ARG A 1 73 ? 49.545 83.368 76.259 1.00 15.22 73 ARG A C 1
ATOM 563 O O . ARG A 1 73 ? 50.713 83.198 76.603 1.00 15.61 73 ARG A O 1
ATOM 571 N N . MET A 1 74 ? 48.561 83.560 77.136 1.00 16.23 74 MET A N 1
ATOM 572 C CA . MET A 1 74 ? 48.833 83.535 78.570 1.00 16.27 74 MET A CA 1
ATOM 573 C C . MET A 1 74 ? 49.227 82.128 79.011 1.00 15.80 74 MET A C 1
ATOM 574 O O . MET A 1 74 ? 50.111 81.959 79.851 1.00 15.36 74 MET A O 1
ATOM 579 N N . VAL A 1 75 ? 48.573 81.120 78.445 1.00 14.53 75 VAL A N 1
ATOM 580 C CA . VAL A 1 75 ? 48.898 79.742 78.792 1.00 13.73 75 VAL A CA 1
ATOM 581 C C . VAL A 1 75 ? 50.304 79.412 78.295 1.00 13.65 75 VAL A C 1
ATOM 582 O O . VAL A 1 75 ? 51.058 78.717 78.977 1.00 13.34 75 VAL A O 1
ATOM 586 N N . GLU A 1 76 ? 50.660 79.896 77.108 1.00 14.14 76 GLU A N 1
ATOM 587 C CA . GLU A 1 76 ? 52.005 79.637 76.595 1.00 13.57 76 GLU A CA 1
ATOM 588 C C . GLU A 1 76 ? 53.022 80.242 77.564 1.00 13.62 76 GLU A C 1
ATOM 589 O O . GLU A 1 76 ? 54.030 79.613 77.909 1.00 13.35 76 GLU A O 1
ATOM 595 N N . ALA A 1 77 ? 52.745 81.464 78.015 1.00 13.55 77 ALA A N 1
ATOM 596 C CA . ALA A 1 77 ? 53.631 82.155 78.950 1.00 14.45 77 ALA A CA 1
ATOM 597 C C . ALA A 1 77 ? 53.804 81.393 80.266 1.00 14.37 77 ALA A C 1
ATOM 598 O O . ALA A 1 77 ? 54.914 81.284 80.780 1.00 14.50 77 ALA A O 1
ATOM 600 N N . ILE A 1 78 ? 52.711 80.879 80.821 1.00 13.27 78 ILE A N 1
ATOM 601 C CA . ILE A 1 78 ? 52.807 80.136 82.069 1.00 13.58 78 ILE A CA 1
ATOM 602 C C . ILE A 1 78 ? 53.600 78.848 81.854 1.00 13.32 78 ILE A C 1
ATOM 603 O O . ILE A 1 78 ? 54.471 78.515 82.652 1.00 13.58 78 ILE A O 1
ATOM 608 N N . ALA A 1 79 ? 53.292 78.140 80.770 1.00 14.07 79 ALA A N 1
ATOM 609 C CA . ALA A 1 79 ? 53.951 76.876 80.454 1.00 12.97 79 ALA A CA 1
ATOM 610 C C . ALA A 1 79 ? 55.462 77.013 80.282 1.00 12.98 79 ALA A C 1
ATOM 611 O O . ALA A 1 79 ? 56.207 76.075 80.550 1.00 14.59 79 ALA A O 1
ATOM 613 N N . TYR A 1 80 ? 55.899 78.181 79.826 1.00 13.71 80 TYR A N 1
ATOM 614 C CA . TYR A 1 80 ? 57.317 78.457 79.619 1.00 12.96 80 TYR A CA 1
ATOM 615 C C . TYR A 1 80 ? 58.077 78.316 80.940 1.00 14.65 80 TYR A C 1
ATOM 616 O O . TYR A 1 80 ? 59.240 77.901 80.956 1.00 15.13 80 TYR A O 1
ATOM 625 N N . TYR A 1 81 ? 57.414 78.652 82.045 1.00 15.14 81 TYR A N 1
ATOM 626 C CA . TYR A 1 81 ? 58.043 78.586 83.366 1.00 15.28 81 TYR A CA 1
ATOM 627 C C . TYR A 1 81 ? 57.605 77.422 84.251 1.00 16.48 81 TYR A C 1
ATOM 628 O O . TYR A 1 81 ? 58.385 76.942 85.076 1.00 16.63 81 TYR A O 1
ATOM 637 N N . ASP A 1 82 ? 56.364 76.971 84.099 1.00 14.47 82 ASP A N 1
ATOM 638 C CA . ASP A 1 82 ? 55.876 75.852 84.901 1.00 14.56 82 ASP A CA 1
ATOM 639 C C . ASP A 1 82 ? 54.755 75.139 84.156 1.00 14.94 82 ASP A C 1
ATOM 640 O O . ASP A 1 82 ? 53.637 75.646 84.042 1.00 13.54 82 ASP A O 1
ATOM 645 N N . GLY A 1 83 ? 55.069 73.958 83.636 1.00 14.29 83 GLY A N 1
ATOM 646 C CA . GLY A 1 83 ? 54.085 73.194 82.897 1.00 15.25 83 GLY A CA 1
ATOM 647 C C . GLY A 1 83 ? 52.885 72.760 83.719 1.00 14.65 83 GLY A C 1
ATOM 648 O O . GLY A 1 83 ? 51.755 72.805 83.230 1.00 14.10 83 GLY A O 1
ATOM 649 N N . ALA A 1 84 ? 53.122 72.340 84.962 1.00 13.74 84 ALA A N 1
ATOM 650 C CA . ALA A 1 84 ? 52.041 71.880 85.831 1.00 13.81 84 ALA A CA 1
ATOM 651 C C . ALA A 1 84 ? 51.035 72.986 86.099 1.00 15.37 84 ALA A C 1
ATOM 652 O O . ALA A 1 84 ? 49.824 72.751 86.085 1.00 15.28 84 ALA A O 1
ATOM 654 N N . LEU A 1 85 ? 51.541 74.191 86.347 1.00 14.57 85 LEU A N 1
ATOM 655 C CA . LEU A 1 85 ? 50.672 75.331 86.614 1.00 15.81 85 LEU A CA 1
ATOM 656 C C . LEU A 1 85 ? 49.904 75.688 85.345 1.00 15.08 85 LEU A C 1
ATOM 657 O O . LEU A 1 85 ? 48.732 76.062 85.405 1.00 16.52 85 LEU A O 1
ATOM 662 N N . ALA A 1 86 ? 50.560 75.570 84.192 1.00 14.23 86 ALA A N 1
ATOM 663 C CA . ALA A 1 86 ? 49.891 75.872 82.931 1.00 14.06 86 ALA A CA 1
ATOM 664 C C . ALA A 1 86 ? 48.724 74.913 82.720 1.00 15.69 86 ALA A C 1
ATOM 665 O O . ALA A 1 86 ? 47.639 75.321 82.289 1.00 14.87 86 ALA A O 1
ATOM 667 N N . LEU A 1 87 ? 48.936 73.635 83.022 1.00 13.99 87 LEU A N 1
ATOM 668 C CA . LEU A 1 87 ? 47.866 72.657 82.854 1.00 14.73 87 LEU A CA 1
ATOM 669 C C . LEU A 1 87 ? 46.720 72.960 83.817 1.00 15.67 87 LEU A C 1
ATOM 670 O O . LEU A 1 87 ? 45.542 72.842 83.461 1.00 16.67 87 LEU A O 1
ATOM 675 N N . THR A 1 88 ? 47.071 73.343 85.042 1.00 14.57 88 THR A N 1
ATOM 676 C CA . THR A 1 88 ? 46.070 73.680 86.055 1.00 14.49 88 THR A CA 1
ATOM 677 C C . THR A 1 88 ? 45.191 74.816 85.542 1.00 15.92 88 THR A C 1
ATOM 678 O O . THR A 1 88 ? 43.962 74.737 85.588 1.00 16.01 88 THR A O 1
ATOM 682 N N . VAL A 1 89 ? 45.832 75.873 85.053 1.00 15.78 89 VAL A N 1
ATOM 683 C CA . VAL A 1 89 ? 45.126 77.039 84.530 1.00 16.43 89 VAL A CA 1
ATOM 684 C C . VAL A 1 89 ? 44.337 76.722 83.262 1.00 17.17 89 VAL A C 1
ATOM 685 O O . VAL A 1 89 ? 43.183 77.114 83.127 1.00 16.55 89 VAL A O 1
ATOM 689 N N . ALA A 1 90 ? 44.958 76.008 82.330 1.00 16.27 90 ALA A N 1
ATOM 690 C CA . ALA A 1 90 ? 44.283 75.685 81.079 1.00 16.22 90 ALA A CA 1
ATOM 691 C C . ALA A 1 90 ? 43.048 74.814 81.282 1.00 17.61 90 ALA A C 1
ATOM 692 O O . ALA A 1 90 ? 41.973 75.121 80.757 1.00 17.58 90 ALA A O 1
ATOM 694 N N . SER A 1 91 ? 43.191 73.737 82.048 1.00 16.52 91 SER A N 1
ATOM 695 C CA . SER A 1 91 ? 42.072 72.832 82.291 1.00 17.74 91 SER A CA 1
ATOM 696 C C . SER A 1 91 ? 40.926 73.511 83.038 1.00 18.06 91 SER A C 1
ATOM 697 O O . SER A 1 91 ? 39.764 73.365 82.659 1.00 16.77 91 SER A O 1
ATOM 700 N N . HIS A 1 92 ? 41.245 74.257 84.093 1.00 16.92 92 HIS A N 1
ATOM 701 C CA . HIS A 1 92 ? 40.215 74.953 84.865 1.00 17.79 92 HIS A CA 1
ATOM 702 C C . HIS A 1 92 ? 39.358 75.843 83.962 1.00 17.75 92 HIS A C 1
ATOM 703 O O . HIS A 1 92 ? 38.125 75.800 84.006 1.00 19.45 92 HIS A O 1
ATOM 710 N N . ASN A 1 93 ? 40.021 76.656 83.148 1.00 18.19 93 ASN A N 1
ATOM 711 C CA . ASN A 1 93 ? 39.331 77.577 82.248 1.00 18.60 93 ASN A CA 1
ATOM 712 C C . ASN A 1 93 ? 38.612 76.893 81.089 1.00 19.67 93 ASN A C 1
ATOM 713 O O . ASN A 1 93 ? 37.432 77.141 80.846 1.00 18.68 93 ASN A O 1
ATOM 718 N N . SER A 1 94 ? 39.327 76.030 80.374 1.00 17.86 94 SER A N 1
ATOM 719 C CA . SER A 1 94 ? 38.757 75.363 79.205 1.00 18.95 94 SER A CA 1
ATOM 720 C C . SER A 1 94 ? 37.716 74.276 79.420 1.00 18.42 94 SER A C 1
ATOM 721 O O . SER A 1 94 ? 36.744 74.192 78.669 1.00 17.71 94 SER A O 1
ATOM 724 N N . LEU A 1 95 ? 37.910 73.441 80.433 1.00 17.66 95 LEU A N 1
ATOM 725 C CA . LEU A 1 95 ? 37.010 72.318 80.631 1.00 17.22 95 LEU A CA 1
ATOM 726 C C . LEU A 1 95 ? 35.817 72.544 81.554 1.00 18.00 95 LEU A C 1
ATOM 727 O O . LEU A 1 95 ? 34.716 72.800 81.074 1.00 18.93 95 LEU A O 1
ATOM 732 N N . ALA A 1 96 ? 36.016 72.462 82.865 1.00 19.53 96 ALA A N 1
ATOM 733 C CA . ALA A 1 96 ? 34.897 72.661 83.790 1.00 19.82 96 ALA A CA 1
ATOM 734 C C . ALA A 1 96 ? 34.202 74.006 83.576 1.00 20.44 96 ALA A C 1
ATOM 735 O O . ALA A 1 96 ? 32.987 74.065 83.369 1.00 20.65 96 ALA A O 1
ATOM 737 N N . THR A 1 97 ? 34.975 75.084 83.620 1.00 19.88 97 THR A N 1
ATOM 738 C CA . THR A 1 97 ? 34.425 76.421 83.439 1.00 19.37 97 THR A CA 1
ATOM 739 C C . THR A 1 97 ? 33.872 76.597 82.029 1.00 20.68 97 THR A C 1
ATOM 740 O O . THR A 1 97 ? 32.771 77.115 81.838 1.00 19.53 97 THR A O 1
ATOM 744 N N . GLY A 1 98 ? 34.638 76.152 81.038 1.00 18.61 98 GLY A N 1
ATOM 745 C CA . GLY A 1 98 ? 34.198 76.287 79.660 1.00 19.65 98 GLY A CA 1
ATOM 746 C C . GLY A 1 98 ? 32.890 75.577 79.357 1.00 18.43 98 GLY A C 1
ATOM 747 O O . GLY A 1 98 ? 32.048 76.095 78.617 1.00 20.43 98 GLY A O 1
ATOM 748 N N . HIS A 1 99 ? 32.717 74.390 79.926 1.00 18.03 99 HIS A N 1
ATOM 749 C CA . HIS A 1 99 ? 31.509 73.608 79.701 1.00 17.85 99 HIS A CA 1
ATOM 750 C C . HIS A 1 99 ? 30.288 74.311 80.301 1.00 19.27 99 HIS A C 1
ATOM 751 O O . HIS A 1 99 ? 29.229 74.356 79.677 1.00 21.09 99 HIS A O 1
ATOM 758 N N . ILE A 1 100 ? 30.439 74.872 81.498 1.00 20.45 100 ILE A N 1
ATOM 759 C CA . ILE A 1 100 ? 29.334 75.578 82.146 1.00 20.95 100 ILE A CA 1
ATOM 760 C C . ILE A 1 100 ? 28.985 76.850 81.373 1.00 22.17 100 ILE A C 1
ATOM 761 O O . ILE A 1 100 ? 27.810 77.180 81.205 1.00 22.85 100 ILE A O 1
ATOM 766 N N . LEU A 1 101 ? 30.004 77.556 80.893 1.00 21.45 101 LEU A N 1
ATOM 767 C CA . LEU A 1 101 ? 29.790 78.780 80.125 1.00 22.12 101 LEU A CA 1
ATOM 768 C C . LEU A 1 101 ? 29.096 78.458 78.801 1.00 22.88 101 LEU A C 1
ATOM 769 O O . LEU A 1 101 ? 28.233 79.202 78.334 1.00 23.22 101 LEU A O 1
ATOM 774 N N . LEU A 1 102 ? 29.475 77.337 78.204 1.00 22.46 102 LEU A N 1
ATOM 775 C CA . LEU A 1 102 ? 28.910 76.920 76.927 1.00 23.44 102 LEU A CA 1
ATOM 776 C C . LEU A 1 102 ? 27.468 76.423 76.980 1.00 23.01 102 LEU A C 1
ATOM 777 O O . LEU A 1 102 ? 26.625 76.870 76.198 1.00 23.60 102 LEU A O 1
ATOM 782 N N . ALA A 1 103 ? 27.186 75.518 77.911 1.00 21.42 103 ALA A N 1
ATOM 783 C CA . ALA A 1 103 ? 25.863 74.908 78.007 1.00 22.20 103 ALA A CA 1
ATOM 784 C C . ALA A 1 103 ? 24.995 75.296 79.192 1.00 23.11 103 ALA A C 1
ATOM 785 O O . ALA A 1 103 ? 23.840 74.874 79.274 1.00 23.82 103 ALA A O 1
ATOM 787 N N . GLY A 1 104 ? 25.536 76.089 80.105 1.00 23.31 104 GLY A N 1
ATOM 788 C CA . GLY A 1 104 ? 24.771 76.463 81.281 1.00 24.13 104 GLY A CA 1
ATOM 789 C C . GLY A 1 104 ? 23.613 77.418 81.063 1.00 24.97 104 GLY A C 1
ATOM 790 O O . GLY A 1 104 ? 23.649 78.270 80.179 1.00 24.08 104 GLY A O 1
ATOM 791 N N . SER A 1 105 ? 22.573 77.255 81.873 1.00 25.48 105 SER A N 1
ATOM 792 C CA . SER A 1 105 ? 21.416 78.134 81.809 1.00 27.56 105 SER A CA 1
ATOM 793 C C . SER A 1 105 ? 21.869 79.401 82.522 1.00 29.27 105 SER A C 1
ATOM 794 O O . SER A 1 105 ? 22.925 79.411 83.155 1.00 28.13 105 SER A O 1
ATOM 797 N N . GLU A 1 106 ? 21.086 80.468 82.425 1.00 30.09 106 GLU A N 1
ATOM 798 C CA . GLU A 1 106 ? 21.456 81.711 83.086 1.00 30.83 106 GLU A CA 1
ATOM 799 C C . GLU A 1 106 ? 21.625 81.476 84.585 1.00 30.06 106 GLU A C 1
ATOM 800 O O . GLU A 1 106 ? 22.532 82.023 85.209 1.00 29.85 106 GLU A O 1
ATOM 806 N N . ALA A 1 107 ? 20.754 80.648 85.155 1.00 29.92 107 ALA A N 1
ATOM 807 C CA . ALA A 1 107 ? 20.809 80.343 86.581 1.00 29.99 107 ALA A CA 1
ATOM 808 C C . ALA A 1 107 ? 22.103 79.616 86.945 1.00 30.26 107 ALA A C 1
ATOM 809 O O . ALA A 1 107 ? 22.773 79.972 87.915 1.00 30.26 107 ALA A O 1
ATOM 811 N N . GLN A 1 108 ? 22.452 78.600 86.163 1.00 29.25 108 GLN A N 1
ATOM 812 C CA . GLN A 1 108 ? 23.666 77.834 86.420 1.00 28.79 108 GLN A CA 1
ATOM 813 C C . GLN A 1 108 ? 24.923 78.691 86.286 1.00 28.06 108 GLN A C 1
ATOM 814 O O . GLN A 1 108 ? 25.844 78.580 87.095 1.00 27.69 108 GLN A O 1
ATOM 820 N N . LYS A 1 109 ? 24.963 79.550 85.273 1.00 27.53 109 LYS A N 1
ATOM 821 C CA . LYS A 1 109 ? 26.122 80.410 85.067 1.00 27.67 109 LYS A CA 1
ATOM 822 C C . LYS A 1 109 ? 26.293 81.440 86.184 1.00 29.00 109 LYS A C 1
ATOM 823 O O . LYS A 1 109 ? 27.417 81.784 86.550 1.00 30.43 109 LYS A O 1
ATOM 829 N N . GLU A 1 110 ? 25.186 81.930 86.734 1.00 29.69 110 GLU A N 1
ATOM 830 C CA . GLU A 1 110 ? 25.267 82.904 87.821 1.00 29.71 110 GLU A CA 1
ATOM 831 C C . GLU A 1 110 ? 25.692 82.219 89.118 1.00 28.88 110 GLU A C 1
ATOM 832 O O . GLU A 1 110 ? 26.301 82.840 89.994 1.00 29.47 110 GLU A O 1
ATOM 838 N N . ALA A 1 111 ? 25.374 80.933 89.233 1.00 27.18 111 ALA A N 1
ATOM 839 C CA . ALA A 1 111 ? 25.706 80.160 90.424 1.00 27.02 111 ALA A CA 1
ATOM 840 C C . ALA A 1 111 ? 27.141 79.633 90.438 1.00 26.94 111 ALA A C 1
ATOM 841 O O . ALA A 1 111 ? 27.819 79.696 91.464 1.00 26.38 111 ALA A O 1
ATOM 843 N N . PHE A 1 112 ? 27.600 79.121 89.300 1.00 26.42 112 PHE A N 1
ATOM 844 C CA . PHE A 1 112 ? 28.947 78.552 89.216 1.00 26.12 112 PHE A CA 1
ATOM 845 C C . PHE A 1 112 ? 30.074 79.468 88.742 1.00 25.66 112 PHE A C 1
ATOM 846 O O . PHE A 1 112 ? 31.149 79.497 89.349 1.00 24.61 112 PHE A O 1
ATOM 854 N N . LEU A 1 113 ? 29.841 80.213 87.668 1.00 25.08 113 LEU A N 1
ATOM 855 C CA . LEU A 1 113 ? 30.882 81.066 87.106 1.00 26.07 113 LEU A CA 1
ATOM 856 C C . LEU A 1 113 ? 31.590 82.056 88.027 1.00 26.51 113 LEU A C 1
ATOM 857 O O . LEU A 1 113 ? 32.807 82.209 87.946 1.00 24.77 113 LEU A O 1
ATOM 862 N N . PRO A 1 114 ? 30.849 82.751 88.904 1.00 26.75 114 PRO A N 1
ATOM 863 C CA . PRO A 1 114 ? 31.516 83.706 89.796 1.00 27.26 114 PRO A CA 1
ATOM 864 C C . PRO A 1 114 ? 32.568 83.059 90.694 1.00 26.38 114 PRO A C 1
ATOM 865 O O . PRO A 1 114 ? 33.649 83.616 90.900 1.00 27.67 114 PRO A O 1
ATOM 869 N N . LYS A 1 115 ? 32.249 81.885 91.228 1.00 26.40 115 LYS A N 1
ATOM 870 C CA . LYS A 1 115 ? 33.170 81.178 92.109 1.00 27.20 115 LYS A CA 1
ATOM 871 C C . LYS A 1 115 ? 34.352 80.577 91.355 1.00 26.79 115 LYS A C 1
ATOM 872 O O . LYS A 1 115 ? 35.457 80.489 91.888 1.00 25.31 115 LYS A O 1
ATOM 878 N N . LEU A 1 116 ? 34.115 80.165 90.116 1.00 25.04 116 LEU A N 1
ATOM 879 C CA . LEU A 1 116 ? 35.178 79.586 89.299 1.00 23.98 116 LEU A CA 1
ATOM 880 C C . LEU A 1 116 ? 36.120 80.677 88.804 1.00 24.74 116 LEU A C 1
ATOM 881 O O . LEU A 1 116 ? 37.342 80.504 88.800 1.00 25.28 116 LEU A O 1
ATOM 886 N N . ALA A 1 117 ? 35.544 81.809 88.408 1.00 24.64 117 ALA A N 1
ATOM 887 C CA . ALA A 1 117 ? 36.309 82.933 87.887 1.00 25.28 117 ALA A CA 1
ATOM 888 C C . ALA A 1 117 ? 37.205 83.610 88.920 1.00 26.10 117 ALA A C 1
ATOM 889 O O . ALA A 1 117 ? 38.212 84.223 88.563 1.00 26.49 117 ALA A O 1
ATOM 891 N N . SER A 1 118 ? 36.842 83.500 90.194 1.00 26.71 118 SER A N 1
ATOM 892 C CA . SER A 1 118 ? 37.629 84.120 91.258 1.00 28.43 118 SER A CA 1
ATOM 893 C C . SER A 1 118 ? 38.655 83.155 91.835 1.00 29.78 118 SER A C 1
ATOM 894 O O . SER A 1 118 ? 39.529 83.553 92.604 1.00 31.24 118 SER A O 1
ATOM 897 N N . GLY A 1 119 ? 38.544 81.883 91.467 1.00 30.28 119 GLY A N 1
ATOM 898 C CA . GLY A 1 119 ? 39.469 80.892 91.984 1.00 30.23 119 GLY A CA 1
ATOM 899 C C . GLY A 1 119 ? 38.995 80.326 93.310 1.00 30.45 119 GLY A C 1
ATOM 900 O O . GLY A 1 119 ? 39.581 79.374 93.824 1.00 31.24 119 GLY A O 1
ATOM 901 N N . GLU A 1 120 ? 37.936 80.908 93.871 1.00 30.07 120 GLU A N 1
ATOM 902 C CA . GLU A 1 120 ? 37.400 80.425 95.142 1.00 30.97 120 GLU A CA 1
ATOM 903 C C . GLU A 1 120 ? 37.071 78.949 94.993 1.00 29.49 120 GLU A C 1
ATOM 904 O O . GLU A 1 120 ? 37.101 78.182 95.956 1.00 30.88 120 GLU A O 1
ATOM 910 N N . ALA A 1 121 ? 36.756 78.560 93.764 1.00 28.34 121 ALA A N 1
ATOM 911 C CA . ALA A 1 121 ? 36.437 77.178 93.459 1.00 25.75 121 ALA A CA 1
ATOM 912 C C . ALA A 1 121 ? 37.158 76.776 92.181 1.00 25.15 121 ALA A C 1
ATOM 913 O O . ALA A 1 121 ? 36.956 77.384 91.128 1.00 24.71 121 ALA A O 1
ATOM 915 N N . LEU A 1 122 ? 38.027 75.776 92.283 1.00 24.44 122 LEU A N 1
ATOM 916 C CA . LEU A 1 122 ? 38.737 75.282 91.111 1.00 23.06 122 LEU A CA 1
ATOM 917 C C . LEU A 1 122 ? 37.800 74.279 90.459 1.00 21.92 122 LEU A C 1
ATOM 918 O O . LEU A 1 122 ? 37.012 73.623 91.144 1.00 20.98 122 LEU A O 1
ATOM 923 N N . GLY A 1 123 ? 37.879 74.157 89.139 1.00 20.10 123 GLY A N 1
ATOM 924 C CA . GLY A 1 123 ? 36.996 73.232 88.453 1.00 19.55 123 GLY A CA 1
ATOM 925 C C . GLY A 1 123 ? 37.633 71.951 87.953 1.00 18.78 123 GLY A C 1
ATOM 926 O O . GLY A 1 123 ? 38.749 71.959 87.433 1.00 20.33 123 GLY A O 1
ATOM 927 N N . ALA A 1 124 ? 36.912 70.845 88.119 1.00 18.28 124 ALA A N 1
ATOM 928 C CA . ALA A 1 124 ? 37.355 69.536 87.660 1.00 18.71 124 ALA A CA 1
ATOM 929 C C . ALA A 1 124 ? 36.322 69.075 86.633 1.00 19.86 124 ALA A C 1
ATOM 930 O O . ALA A 1 124 ? 35.117 69.262 86.825 1.00 20.10 124 ALA A O 1
ATOM 932 N N . TRP A 1 125 ? 36.802 68.468 85.553 1.00 18.61 125 TRP A N 1
ATOM 933 C CA . TRP A 1 125 ? 35.952 68.005 84.458 1.00 18.97 125 TRP A CA 1
ATOM 934 C C . TRP A 1 125 ? 36.163 66.498 84.301 1.00 18.54 125 TRP A C 1
ATOM 935 O O . TRP A 1 125 ? 37.221 66.054 83.849 1.00 18.54 125 TRP A O 1
ATOM 946 N N . GLY A 1 126 ? 35.152 65.714 84.665 1.00 17.90 126 GLY A N 1
ATOM 947 C CA . GLY A 1 126 ? 35.287 64.269 84.608 1.00 18.55 126 GLY A CA 1
ATOM 948 C C . GLY A 1 126 ? 34.646 63.523 83.457 1.00 20.02 126 GLY A C 1
ATOM 949 O O . GLY A 1 126 ? 33.450 63.218 83.487 1.00 19.90 126 GLY A O 1
ATOM 950 N N . LEU A 1 127 ? 35.452 63.204 82.450 1.00 18.82 127 LEU A N 1
ATOM 951 C CA . LEU A 1 127 ? 34.975 62.477 81.278 1.00 18.20 127 LEU A CA 1
ATOM 952 C C . LEU A 1 127 ? 35.571 61.071 81.209 1.00 18.68 127 LEU A C 1
ATOM 953 O O . LEU A 1 127 ? 34.848 60.076 81.191 1.00 20.00 127 LEU A O 1
ATOM 958 N N . THR A 1 128 ? 36.900 60.999 81.182 1.00 17.77 128 THR A N 1
ATOM 959 C CA . THR A 1 128 ? 37.646 59.760 81.089 1.00 17.96 128 THR A CA 1
ATOM 960 C C . THR A 1 128 ? 37.387 58.792 82.264 1.00 18.78 128 THR A C 1
ATOM 961 O O . THR A 1 128 ? 37.192 59.196 83.403 1.00 19.77 128 THR A O 1
ATOM 967 N N . GLU A 1 129 ? 37.409 57.497 81.970 1.00 19.39 129 GLU A N 1
ATOM 968 C CA . GLU A 1 129 ? 37.211 56.452 82.972 1.00 21.14 129 GLU A CA 1
ATOM 969 C C . GLU A 1 129 ? 38.280 55.377 82.786 1.00 21.18 129 GLU A C 1
ATOM 970 O O . GLU A 1 129 ? 38.998 55.380 81.791 1.00 22.74 129 GLU A O 1
ATOM 976 N N . PRO A 1 130 ? 38.404 54.444 83.746 1.00 21.54 130 PRO A N 1
ATOM 977 C CA . PRO A 1 130 ? 39.409 53.383 83.624 1.00 22.87 130 PRO A CA 1
ATOM 978 C C . PRO A 1 130 ? 39.304 52.584 82.325 1.00 23.75 130 PRO A C 1
ATOM 979 O O . PRO A 1 130 ? 40.315 52.197 81.739 1.00 24.57 130 PRO A O 1
ATOM 983 N N . GLY A 1 131 ? 38.079 52.346 81.872 1.00 24.91 131 GLY A N 1
ATOM 984 C CA . GLY A 1 131 ? 37.896 51.570 80.660 1.00 25.24 131 GLY A CA 1
ATOM 985 C C . GLY A 1 131 ? 37.715 52.361 79.379 1.00 25.66 131 GLY A C 1
ATOM 986 O O . GLY A 1 131 ? 37.610 51.768 78.305 1.00 26.80 131 GLY A O 1
ATOM 987 N N . SER A 1 132 ? 37.686 53.687 79.476 1.00 25.37 132 SER A N 1
ATOM 988 C CA . SER A 1 132 ? 37.490 54.513 78.289 1.00 26.45 132 SER A CA 1
ATOM 989 C C . SER A 1 132 ? 38.182 55.871 78.331 1.00 26.46 132 SER A C 1
ATOM 990 O O . SER A 1 132 ? 38.058 56.622 79.300 1.00 26.86 132 SER A O 1
ATOM 993 N N . GLY A 1 133 ? 38.899 56.182 77.256 1.00 26.12 133 GLY A N 1
ATOM 994 C CA . GLY A 1 133 ? 39.591 57.453 77.154 1.00 25.08 133 GLY A CA 1
ATOM 995 C C . GLY A 1 133 ? 39.366 57.995 75.759 1.00 23.89 133 GLY A C 1
ATOM 996 O O . GLY A 1 133 ? 38.526 58.872 75.553 1.00 23.60 133 GLY A O 1
ATOM 997 N N . SER A 1 134 ? 40.113 57.471 74.793 1.00 22.12 134 SER A N 1
ATOM 998 C CA . SER A 1 134 ? 39.959 57.905 73.409 1.00 22.29 134 SER A CA 1
ATOM 999 C C . SER A 1 134 ? 38.507 57.671 72.987 1.00 21.47 134 SER A C 1
ATOM 1000 O O . SER A 1 134 ? 37.892 58.512 72.327 1.00 21.11 134 SER A O 1
ATOM 1003 N N . ASP A 1 135 ? 37.974 56.515 73.370 1.00 21.61 135 ASP A N 1
ATOM 1004 C CA . ASP A 1 135 ? 36.587 56.150 73.072 1.00 20.10 135 ASP A CA 1
ATOM 1005 C C . ASP A 1 135 ? 35.778 56.641 74.275 1.00 19.70 135 ASP A C 1
ATOM 1006 O O . ASP A 1 135 ? 35.211 55.852 75.033 1.00 20.38 135 ASP A O 1
ATOM 1011 N N . ALA A 1 136 ? 35.740 57.961 74.440 1.00 19.76 136 ALA A N 1
ATOM 1012 C CA . ALA A 1 136 ? 35.056 58.591 75.564 1.00 20.28 136 ALA A CA 1
ATOM 1013 C C . ALA A 1 136 ? 33.569 58.271 75.690 1.00 20.92 136 ALA A C 1
ATOM 1014 O O . ALA A 1 136 ? 33.031 58.259 76.799 1.00 20.46 136 ALA A O 1
ATOM 1016 N N . ALA A 1 137 ? 32.908 58.020 74.565 1.00 19.96 137 ALA A N 1
ATOM 1017 C CA . ALA A 1 137 ? 31.480 57.717 74.586 1.00 21.88 137 ALA A CA 1
ATOM 1018 C C . ALA A 1 137 ? 31.191 56.345 75.189 1.00 22.82 137 ALA A C 1
ATOM 1019 O O . ALA A 1 137 ? 30.031 55.971 75.375 1.00 22.65 137 ALA A O 1
ATOM 1021 N N . ALA A 1 138 ? 32.248 55.601 75.500 1.00 21.83 138 ALA A N 1
ATOM 1022 C CA . ALA A 1 138 ? 32.096 54.275 76.085 1.00 23.31 138 ALA A CA 1
ATOM 1023 C C . ALA A 1 138 ? 32.042 54.331 77.610 1.00 21.89 138 ALA A C 1
ATOM 1024 O O . ALA A 1 138 ? 32.041 53.292 78.269 1.00 23.47 138 ALA A O 1
ATOM 1026 N N . LEU A 1 139 ? 31.990 55.540 78.164 1.00 21.25 139 LEU A N 1
ATOM 1027 C CA . LEU A 1 139 ? 31.948 55.720 79.614 1.00 21.09 139 LEU A CA 1
ATOM 1028 C C . LEU A 1 139 ? 30.831 54.895 80.243 1.00 22.80 139 LEU A C 1
ATOM 1029 O O . LEU A 1 139 ? 29.791 54.669 79.625 1.00 21.49 139 LEU A O 1
ATOM 1034 N N . LYS A 1 140 ? 31.057 54.454 81.477 1.00 21.74 140 LYS A N 1
ATOM 1035 C CA . LYS A 1 140 ? 30.086 53.626 82.182 1.00 23.83 140 LYS A CA 1
ATOM 1036 C C . LYS A 1 140 ? 29.428 54.276 83.394 1.00 23.34 140 LYS A C 1
ATOM 1037 O O . LYS A 1 140 ? 28.495 53.707 83.962 1.00 25.52 140 LYS A O 1
ATOM 1043 N N . THR A 1 141 ? 29.904 55.447 83.805 1.00 22.19 141 THR A N 1
ATOM 1044 C CA . THR A 1 141 ? 29.296 56.128 84.946 1.00 23.12 141 THR A CA 1
ATOM 1045 C C . THR A 1 141 ? 27.837 56.368 84.586 1.00 24.52 141 THR A C 1
ATOM 1046 O O . THR A 1 141 ? 27.529 56.798 83.474 1.00 22.54 141 THR A O 1
ATOM 1050 N N . LYS A 1 142 ? 26.941 56.081 85.524 1.00 25.10 142 LYS A N 1
ATOM 1051 C CA . LYS A 1 142 ? 25.514 56.247 85.272 1.00 26.05 142 LYS A CA 1
ATOM 1052 C C . LYS A 1 142 ? 24.856 57.293 86.159 1.00 25.24 142 LYS A C 1
ATOM 1053 O O . LYS A 1 142 ? 25.323 57.584 87.261 1.00 24.83 142 LYS A O 1
ATOM 1059 N N . ALA A 1 143 ? 23.766 57.862 85.654 1.00 23.52 143 ALA A N 1
ATOM 1060 C CA . ALA A 1 143 ? 22.999 58.863 86.379 1.00 24.71 143 ALA A CA 1
ATOM 1061 C C . ALA A 1 143 ? 21.550 58.398 86.347 1.00 27.47 143 ALA A C 1
ATOM 1062 O O . ALA A 1 143 ? 20.936 58.340 85.280 1.00 27.28 143 ALA A O 1
ATOM 1064 N N . GLU A 1 144 ? 21.013 58.047 87.510 1.00 28.04 144 GLU A N 1
ATOM 1065 C CA . GLU A 1 144 ? 19.622 57.629 87.475 1.00 31.26 144 GLU A CA 1
ATOM 1066 C C . GLU A 1 144 ? 18.729 58.653 88.170 1.00 30.96 144 GLU A C 1
ATOM 1067 O O . GLU A 1 144 ? 19.118 59.305 89.130 1.00 30.93 144 GLU A O 1
ATOM 1073 N N . LYS A 1 145 ? 17.557 58.810 87.564 1.00 31.85 145 LYS A N 1
ATOM 1074 C CA . LYS A 1 145 ? 16.606 59.813 88.010 1.00 32.68 145 LYS A CA 1
ATOM 1075 C C . LYS A 1 145 ? 15.950 59.391 89.317 1.00 32.80 145 LYS A C 1
ATOM 1076 O O . LYS A 1 145 ? 15.450 58.275 89.442 1.00 33.74 145 LYS A O 1
ATOM 1082 N N . VAL A 1 146 ? 15.972 60.291 90.292 1.00 33.51 146 VAL A N 1
ATOM 1083 C CA . VAL A 1 146 ? 15.364 60.037 91.590 1.00 34.67 146 VAL A CA 1
ATOM 1084 C C . VAL A 1 146 ? 14.606 61.286 92.012 1.00 35.97 146 VAL A C 1
ATOM 1085 O O . VAL A 1 146 ? 14.636 62.303 91.316 1.00 34.93 146 VAL A O 1
ATOM 1089 N N . GLU A 1 147 ? 13.926 61.216 93.150 1.00 36.47 147 GLU A N 1
ATOM 1090 C CA . GLU A 1 147 ? 13.169 62.360 93.631 1.00 38.28 147 GLU A CA 1
ATOM 1091 C C . GLU A 1 147 ? 14.092 63.525 93.971 1.00 37.16 147 GLU A C 1
ATOM 1092 O O . GLU A 1 147 ? 15.035 63.374 94.746 1.00 37.40 147 GLU A O 1
ATOM 1098 N N . GLY A 1 148 ? 13.818 64.683 93.379 1.00 35.69 148 GLY A N 1
ATOM 1099 C CA . GLY A 1 148 ? 14.621 65.861 93.650 1.00 34.88 148 GLY A CA 1
ATOM 1100 C C . GLY A 1 148 ? 15.868 66.017 92.797 1.00 33.79 148 GLY A C 1
ATOM 1101 O O . GLY A 1 148 ? 16.470 67.091 92.779 1.00 34.32 148 GLY A O 1
ATOM 1102 N N . GLY A 1 149 ? 16.263 64.963 92.092 1.00 32.02 149 GLY A N 1
ATOM 1103 C CA . GLY A 1 149 ? 17.452 65.064 91.261 1.00 29.87 149 GLY A CA 1
ATOM 1104 C C . GLY A 1 149 ? 17.951 63.768 90.651 1.00 28.65 149 GLY A C 1
ATOM 1105 O O . GLY A 1 149 ? 17.184 63.007 90.057 1.00 27.36 149 GLY A O 1
ATOM 1106 N N . TRP A 1 150 ? 19.250 63.517 90.798 1.00 27.48 150 TRP A N 1
ATOM 1107 C CA . TRP A 1 150 ? 19.873 62.319 90.243 1.00 26.31 150 TRP A CA 1
ATOM 1108 C C . TRP A 1 150 ? 20.831 61.641 91.217 1.00 26.11 150 TRP A C 1
ATOM 1109 O O . TRP A 1 150 ? 21.325 62.261 92.156 1.00 27.33 150 TRP A O 1
ATOM 1120 N N . ARG A 1 151 ? 21.088 60.363 90.961 1.00 26.32 151 ARG A N 1
ATOM 1121 C CA . ARG A 1 151 ? 22.009 59.549 91.751 1.00 28.51 151 ARG A CA 1
ATOM 1122 C C . ARG A 1 151 ? 23.090 59.053 90.791 1.00 27.53 151 ARG A C 1
ATOM 1123 O O . ARG A 1 151 ? 22.801 58.293 89.863 1.00 26.47 151 ARG A O 1
ATOM 1131 N N . LEU A 1 152 ? 24.328 59.486 91.020 1.00 27.21 152 LEU A N 1
ATOM 1132 C CA . LEU A 1 152 ? 25.457 59.107 90.174 1.00 26.50 152 LEU A CA 1
ATOM 1133 C C . LEU A 1 152 ? 26.324 57.995 90.755 1.00 25.57 152 LEU A C 1
ATOM 1134 O O . LEU A 1 152 ? 26.622 57.981 91.952 1.00 25.12 152 LEU A O 1
ATOM 1139 N N . ASN A 1 153 ? 26.734 57.076 89.887 1.00 23.83 153 ASN A N 1
ATOM 1140 C CA . ASN A 1 153 ? 27.585 55.957 90.271 1.00 24.92 153 ASN A CA 1
ATOM 1141 C C . ASN A 1 153 ? 28.585 55.629 89.168 1.00 24.44 153 ASN A C 1
ATOM 1142 O O . ASN A 1 153 ? 28.203 55.358 88.032 1.00 24.61 153 ASN A O 1
ATOM 1147 N N . GLY A 1 154 ? 29.868 55.652 89.511 1.00 23.63 154 GLY A N 1
ATOM 1148 C CA . GLY A 1 154 ? 30.893 55.345 88.529 1.00 22.95 154 GLY A CA 1
ATOM 1149 C C . GLY A 1 154 ? 32.270 55.810 88.960 1.00 23.42 154 GLY A C 1
ATOM 1150 O O . GLY A 1 154 ? 32.447 56.314 90.069 1.00 22.91 154 GLY A O 1
ATOM 1151 N N . THR A 1 155 ? 33.248 55.651 88.074 1.00 22.78 155 THR A N 1
ATOM 1152 C CA . THR A 1 155 ? 34.614 56.057 88.367 1.00 22.73 155 THR A CA 1
ATOM 1153 C C . THR A 1 155 ? 35.205 56.881 87.227 1.00 21.11 155 THR A C 1
ATOM 1154 O O . THR A 1 155 ? 35.027 56.543 86.058 1.00 21.51 155 THR A O 1
ATOM 1158 N N . LYS A 1 156 ? 35.902 57.958 87.575 1.00 20.37 156 LYS A N 1
ATOM 1159 C CA . LYS A 1 156 ? 36.555 58.797 86.575 1.00 20.08 156 LYS A CA 1
ATOM 1160 C C . LYS A 1 156 ? 38.061 58.648 86.775 1.00 20.68 156 LYS A C 1
ATOM 1161 O O . LYS A 1 156 ? 38.535 58.535 87.905 1.00 20.04 156 LYS A O 1
ATOM 1167 N N . GLN A 1 157 ? 38.805 58.650 85.674 1.00 19.73 157 GLN A N 1
ATOM 1168 C CA . GLN A 1 157 ? 40.250 58.441 85.720 1.00 21.33 157 GLN A CA 1
ATOM 1169 C C . GLN A 1 157 ? 41.053 59.657 85.262 1.00 22.77 157 GLN A C 1
ATOM 1170 O O . GLN A 1 157 ? 40.649 60.349 84.338 1.00 20.92 157 GLN A O 1
ATOM 1176 N N . PHE A 1 158 ? 42.189 59.908 85.911 1.00 22.82 158 PHE A N 1
ATOM 1177 C CA . PHE A 1 158 ? 43.077 61.012 85.534 1.00 23.35 158 PHE A CA 1
ATOM 1178 C C . PHE A 1 158 ? 42.411 62.385 85.473 1.00 21.36 158 PHE A C 1
ATOM 1179 O O . PHE A 1 158 ? 42.663 63.148 84.545 1.00 22.92 158 PHE A O 1
ATOM 1187 N N . ILE A 1 159 ? 41.581 62.723 86.452 1.00 20.51 159 ILE A N 1
ATOM 1188 C CA . ILE A 1 159 ? 40.902 64.012 86.422 1.00 19.58 159 ILE A CA 1
ATOM 1189 C C . ILE A 1 159 ? 41.709 65.161 87.015 1.00 20.99 159 ILE A C 1
ATOM 1190 O O . ILE A 1 159 ? 42.060 65.137 88.192 1.00 20.21 159 ILE A O 1
ATOM 1195 N N . THR A 1 160 ? 41.993 66.175 86.199 1.00 21.60 160 THR A N 1
ATOM 1196 C CA . THR A 1 160 ? 42.762 67.326 86.665 1.00 20.80 160 THR A CA 1
ATOM 1197 C C . THR A 1 160 ? 41.932 68.160 87.647 1.00 21.08 160 THR A C 1
ATOM 1198 O O . THR A 1 160 ? 40.772 68.489 87.379 1.00 20.83 160 THR A O 1
ATOM 1202 N N . GLN A 1 161 ? 42.552 68.486 88.781 1.00 19.73 161 GLN A N 1
ATOM 1203 C CA . GLN A 1 161 ? 41.927 69.218 89.893 1.00 19.54 161 GLN A CA 1
ATOM 1204 C C . GLN A 1 161 ? 40.918 68.318 90.594 1.00 19.57 161 GLN A C 1
ATOM 1205 O O . GLN A 1 161 ? 40.109 68.786 91.394 1.00 20.88 161 GLN A O 1
ATOM 1211 N N . GLY A 1 162 ? 40.986 67.025 90.299 1.00 20.51 162 GLY A N 1
ATOM 1212 C CA . GLY A 1 162 ? 40.065 66.070 90.891 1.00 21.75 162 GLY A CA 1
ATOM 1213 C C . GLY A 1 162 ? 39.984 66.059 92.408 1.00 24.17 162 GLY A C 1
ATOM 1214 O O . GLY A 1 162 ? 38.913 65.818 92.964 1.00 24.51 162 GLY A O 1
ATOM 1215 N N . SER A 1 163 ? 41.096 66.318 93.088 1.00 23.16 163 SER A N 1
ATOM 1216 C CA . SER A 1 163 ? 41.082 66.301 94.549 1.00 24.07 163 SER A CA 1
ATOM 1217 C C . SER A 1 163 ? 40.945 67.684 95.189 1.00 24.92 163 SER A C 1
ATOM 1218 O O . SER A 1 163 ? 40.549 67.791 96.350 1.00 26.26 163 SER A O 1
ATOM 1221 N N . VAL A 1 164 ? 41.247 68.737 94.434 1.00 22.68 164 VAL A N 1
ATOM 1222 C CA . VAL A 1 164 ? 41.179 70.096 94.965 1.00 23.35 164 VAL A CA 1
ATOM 1223 C C . VAL A 1 164 ? 40.013 70.949 94.468 1.00 22.47 164 VAL A C 1
ATOM 1224 O O . VAL A 1 164 ? 39.846 72.083 94.909 1.00 23.56 164 VAL A O 1
ATOM 1228 N N . ALA A 1 165 ? 39.210 70.406 93.559 1.00 22.33 165 ALA A N 1
ATOM 1229 C CA . ALA A 1 165 ? 38.092 71.144 92.981 1.00 22.50 165 ALA A CA 1
ATOM 1230 C C . ALA A 1 165 ? 36.955 71.504 93.929 1.00 23.06 165 ALA A C 1
ATOM 1231 O O . ALA A 1 165 ? 36.652 70.766 94.864 1.00 24.67 165 ALA A O 1
ATOM 1233 N N . GLY A 1 166 ? 36.335 72.648 93.652 1.00 22.91 166 GLY A N 1
ATOM 1234 C CA . GLY A 1 166 ? 35.204 73.123 94.431 1.00 23.73 166 GLY A CA 1
ATOM 1235 C C . GLY A 1 166 ? 33.946 72.962 93.592 1.00 25.11 166 GLY A C 1
ATOM 1236 O O . GLY A 1 166 ? 32.827 73.000 94.105 1.00 23.59 166 GLY A O 1
ATOM 1237 N N . VAL A 1 167 ? 34.141 72.796 92.286 1.00 24.29 167 VAL A N 1
ATOM 1238 C CA . VAL A 1 167 ? 33.042 72.595 91.345 1.00 23.81 167 VAL A CA 1
ATOM 1239 C C . VAL A 1 167 ? 33.422 71.446 90.420 1.00 23.34 167 VAL A C 1
ATOM 1240 O O . VAL A 1 167 ? 34.547 71.387 89.918 1.00 23.34 167 VAL A O 1
ATOM 1244 N N . TYR A 1 168 ? 32.489 70.525 90.210 1.00 22.16 168 TYR A N 1
ATOM 1245 C CA . TYR A 1 168 ? 32.732 69.384 89.341 1.00 21.42 168 TYR A CA 1
ATOM 1246 C C . TYR A 1 168 ? 31.735 69.322 88.196 1.00 21.90 168 TYR A C 1
ATOM 1247 O O . TYR A 1 168 ? 30.574 69.694 88.351 1.00 21.16 168 TYR A O 1
ATOM 1256 N N . VAL A 1 169 ? 32.203 68.863 87.042 1.00 19.74 169 VAL A N 1
ATOM 1257 C CA . VAL A 1 169 ? 31.340 68.663 85.887 1.00 20.47 169 VAL A CA 1
ATOM 1258 C C . VAL A 1 169 ? 31.646 67.223 85.499 1.00 20.28 169 VAL A C 1
ATOM 1259 O O . VAL A 1 169 ? 32.777 66.898 85.127 1.00 22.52 169 VAL A O 1
ATOM 1263 N N . VAL A 1 170 ? 30.653 66.352 85.620 1.00 19.56 170 VAL A N 1
ATOM 1264 C CA . VAL A 1 170 ? 30.840 64.942 85.313 1.00 20.09 170 VAL A CA 1
ATOM 1265 C C . VAL A 1 170 ? 29.877 64.437 84.246 1.00 21.18 170 VAL A C 1
ATOM 1266 O O . VAL A 1 170 ? 28.700 64.800 84.232 1.00 21.00 170 VAL A O 1
ATOM 1270 N N . MET A 1 171 ? 30.394 63.600 83.351 1.00 20.26 171 MET A N 1
ATOM 1271 C CA . MET A 1 171 ? 29.592 63.023 82.278 1.00 20.00 171 MET A CA 1
ATOM 1272 C C . MET A 1 171 ? 29.149 61.623 82.682 1.00 20.08 171 MET A C 1
ATOM 1273 O O . MET A 1 171 ? 29.953 60.812 83.151 1.00 19.89 171 MET A O 1
ATOM 1278 N N . ALA A 1 172 ? 27.859 61.344 82.506 1.00 19.61 172 ALA A N 1
ATOM 1279 C CA . ALA A 1 172 ? 27.299 60.049 82.874 1.00 20.22 172 ALA A CA 1
ATOM 1280 C C . ALA A 1 172 ? 26.134 59.680 81.964 1.00 22.09 172 ALA A C 1
ATOM 1281 O O . ALA A 1 172 ? 25.463 60.559 81.417 1.00 23.09 172 ALA A O 1
ATOM 1283 N N . ARG A 1 173 ? 25.894 58.382 81.799 1.00 21.24 173 ARG A N 1
ATOM 1284 C CA . ARG A 1 173 ? 24.791 57.935 80.954 1.00 22.38 173 ARG A CA 1
ATOM 1285 C C . ARG A 1 173 ? 23.462 58.013 81.697 1.00 23.55 173 ARG A C 1
ATOM 1286 O O . ARG A 1 173 ? 23.331 57.515 82.817 1.00 22.86 173 ARG A O 1
ATOM 1294 N N . THR A 1 174 ? 22.482 58.647 81.060 1.00 24.10 174 THR A N 1
ATOM 1295 C CA . THR A 1 174 ? 21.151 58.803 81.636 1.00 24.96 174 THR A CA 1
ATOM 1296 C C . THR A 1 174 ? 20.138 57.988 80.840 1.00 26.98 174 THR A C 1
ATOM 1297 O O . THR A 1 174 ? 19.054 57.672 81.332 1.00 26.36 174 THR A O 1
ATOM 1301 N N . ASP A 1 175 ? 20.495 57.650 79.606 1.00 27.61 175 ASP A N 1
ATOM 1302 C CA . ASP A 1 175 ? 19.606 56.883 78.747 1.00 29.26 175 ASP A CA 1
ATOM 1303 C C . ASP A 1 175 ? 20.382 55.870 77.918 1.00 30.24 175 ASP A C 1
ATOM 1304 O O . ASP A 1 175 ? 21.524 56.113 77.529 1.00 28.54 175 ASP A O 1
ATOM 1309 N N . PRO A 1 176 ? 19.766 54.713 77.631 1.00 30.98 176 PRO A N 1
ATOM 1310 C CA . PRO A 1 176 ? 20.433 53.676 76.840 1.00 33.01 176 PRO A CA 1
ATOM 1311 C C . PRO A 1 176 ? 20.709 54.115 75.407 1.00 34.13 176 PRO A C 1
ATOM 1312 O O . PRO A 1 176 ? 19.914 54.832 74.802 1.00 34.40 176 PRO A O 1
ATOM 1316 N N . PRO A 1 177 ? 21.852 53.692 74.849 1.00 36.13 177 PRO A N 1
ATOM 1317 C CA . PRO A 1 177 ? 22.217 54.052 73.478 1.00 38.30 177 PRO A CA 1
ATOM 1318 C C . PRO A 1 177 ? 21.395 53.259 72.470 1.00 40.26 177 PRO A C 1
ATOM 1319 O O . PRO A 1 177 ? 21.112 52.079 72.681 1.00 41.15 177 PRO A O 1
ATOM 1323 N N . PRO A 1 178 ? 20.995 53.900 71.362 1.00 41.59 178 PRO A N 1
ATOM 1324 C CA . PRO A 1 178 ? 20.203 53.214 70.338 1.00 42.84 178 PRO A CA 1
ATOM 1325 C C . PRO A 1 178 ? 20.973 52.051 69.715 1.00 43.72 178 PRO A C 1
ATOM 1326 O O . PRO A 1 178 ? 20.381 51.103 69.202 1.00 43.88 178 PRO A O 1
ATOM 1330 N N . SER A 1 179 ? 22.299 52.134 69.774 1.00 44.41 179 SER A N 1
ATOM 1331 C CA . SER A 1 179 ? 23.170 51.101 69.224 1.00 45.73 179 SER A CA 1
ATOM 1332 C C . SER A 1 179 ? 24.610 51.393 69.635 1.00 47.06 179 SER A C 1
ATOM 1333 O O . SER A 1 179 ? 24.924 52.500 70.070 1.00 47.35 179 SER A O 1
ATOM 1336 N N . PRO A 1 180 ? 25.506 50.400 69.507 1.00 47.62 180 PRO A N 1
ATOM 1337 C CA . PRO A 1 180 ? 26.907 50.612 69.882 1.00 47.91 180 PRO A CA 1
ATOM 1338 C C . PRO A 1 180 ? 27.606 51.665 69.024 1.00 48.11 180 PRO A C 1
ATOM 1339 O O . PRO A 1 180 ? 28.486 52.383 69.503 1.00 48.48 180 PRO A O 1
ATOM 1343 N N . GLU A 1 181 ? 27.208 51.759 67.759 1.00 47.25 181 GLU A N 1
ATOM 1344 C CA . GLU A 1 181 ? 27.750 52.722 66.813 1.00 46.68 181 GLU A CA 1
ATOM 1345 C C . GLU A 1 181 ? 27.383 54.150 67.212 1.00 44.83 181 GLU A C 1
ATOM 1346 O O . GLU A 1 181 ? 28.035 55.115 66.836 1.00 44.47 181 GLU A O 1
ATOM 1352 N N . ARG A 1 182 ? 26.288 54.265 67.957 1.00 42.65 182 ARG A N 1
ATOM 1353 C CA . ARG A 1 182 ? 25.767 55.564 68.369 1.00 39.73 182 ARG A CA 1
ATOM 1354 C C . ARG A 1 182 ? 25.674 55.675 69.889 1.00 37.23 182 ARG A C 1
ATOM 1355 O O . ARG A 1 182 ? 24.749 56.294 70.419 1.00 34.05 182 ARG A O 1
ATOM 1363 N N . LYS A 1 183 ? 26.640 55.089 70.589 1.00 34.35 183 LYS A N 1
ATOM 1364 C CA . LYS A 1 183 ? 26.634 55.120 72.045 1.00 32.91 183 LYS A CA 1
ATOM 1365 C C . LYS A 1 183 ? 26.800 56.514 72.642 1.00 31.70 183 LYS A C 1
ATOM 1366 O O . LYS A 1 183 ? 26.612 56.700 73.842 1.00 31.41 183 LYS A O 1
ATOM 1372 N N . HIS A 1 184 ? 27.145 57.495 71.813 1.00 30.52 184 HIS A N 1
ATOM 1373 C CA . HIS A 1 184 ? 27.306 58.856 72.311 1.00 28.78 184 HIS A CA 1
ATOM 1374 C C . HIS A 1 184 ? 25.954 59.420 72.736 1.00 28.28 184 HIS A C 1
ATOM 1375 O O . HIS A 1 184 ? 25.879 60.287 73.606 1.00 27.59 184 HIS A O 1
ATOM 1382 N N . GLN A 1 185 ? 24.885 58.921 72.123 1.00 26.67 185 GLN A N 1
ATOM 1383 C CA . GLN A 1 185 ? 23.541 59.380 72.460 1.00 25.94 185 GLN A CA 1
ATOM 1384 C C . GLN A 1 185 ? 23.154 58.771 73.806 1.00 23.71 185 GLN A C 1
ATOM 1385 O O . GLN A 1 185 ? 23.380 57.583 74.043 1.00 24.13 185 GLN A O 1
ATOM 1391 N N . GLY A 1 186 ? 22.589 59.588 74.690 1.00 22.61 186 GLY A N 1
ATOM 1392 C CA . GLY A 1 186 ? 22.188 59.090 75.996 1.00 21.73 186 GLY A CA 1
ATOM 1393 C C . GLY A 1 186 ? 23.115 59.528 77.115 1.00 21.97 186 GLY A C 1
ATOM 1394 O O . GLY A 1 186 ? 22.896 59.204 78.282 1.00 22.41 186 GLY A O 1
ATOM 1395 N N . ILE A 1 187 ? 24.166 60.258 76.759 1.00 19.81 187 ILE A N 1
ATOM 1396 C CA . ILE A 1 187 ? 25.121 60.756 77.740 1.00 19.63 187 ILE A CA 1
ATOM 1397 C C . ILE A 1 187 ? 24.752 62.183 78.139 1.00 19.27 187 ILE A C 1
ATOM 1398 O O . ILE A 1 187 ? 24.421 63.003 77.288 1.00 19.34 187 ILE A O 1
ATOM 1403 N N . SER A 1 188 ? 24.799 62.471 79.438 1.00 19.55 188 SER A N 1
ATOM 1404 C CA . SER A 1 188 ? 24.486 63.802 79.941 1.00 19.49 188 SER A CA 1
ATOM 1405 C C . SER A 1 188 ? 25.650 64.341 80.761 1.00 19.68 188 SER A C 1
ATOM 1406 O O . SER A 1 188 ? 26.543 63.593 81.159 1.00 21.45 188 SER A O 1
ATOM 1409 N N . ALA A 1 189 ? 25.629 65.645 81.009 1.00 18.85 189 ALA A N 1
ATOM 1410 C CA . ALA A 1 189 ? 26.661 66.297 81.803 1.00 19.90 189 ALA A CA 1
ATOM 1411 C C . ALA A 1 189 ? 25.996 66.827 83.067 1.00 20.67 189 ALA A C 1
ATOM 1412 O O . ALA A 1 189 ? 24.837 67.246 83.034 1.00 22.51 189 ALA A O 1
ATOM 1414 N N . PHE A 1 190 ? 26.722 66.797 84.181 1.00 19.81 190 PHE A N 1
ATOM 1415 C CA . PHE A 1 190 ? 26.193 67.285 85.449 1.00 21.26 190 PHE A CA 1
ATOM 1416 C C . PHE A 1 190 ? 27.195 68.205 86.132 1.00 21.71 190 PHE A C 1
ATOM 1417 O O . PHE A 1 190 ? 28.367 67.857 86.278 1.00 23.48 190 PHE A O 1
ATOM 1425 N N . ALA A 1 191 ? 26.725 69.377 86.550 1.00 21.89 191 ALA A N 1
ATOM 1426 C CA . ALA A 1 191 ? 27.574 70.351 87.228 1.00 21.71 191 ALA A CA 1
ATOM 1427 C C . ALA A 1 191 ? 27.116 70.493 88.673 1.00 24.07 191 ALA A C 1
ATOM 1428 O O . ALA A 1 191 ? 25.922 70.656 88.939 1.00 24.17 191 ALA A O 1
ATOM 1430 N N . PHE A 1 192 ? 28.063 70.430 89.604 1.00 23.73 192 PHE A N 1
ATOM 1431 C CA . PHE A 1 192 ? 27.732 70.542 91.020 1.00 25.03 192 PHE A CA 1
ATOM 1432 C C . PHE A 1 192 ? 28.923 70.942 91.875 1.00 26.47 192 PHE A C 1
ATOM 1433 O O . PHE A 1 192 ? 30.073 70.672 91.528 1.00 25.09 192 PHE A O 1
ATOM 1441 N N . PHE A 1 193 ? 28.633 71.592 92.998 1.00 27.61 193 PHE A N 1
ATOM 1442 C CA . PHE A 1 193 ? 29.671 72.010 93.935 1.00 28.36 193 PHE A CA 1
ATOM 1443 C C . PHE A 1 193 ? 30.179 70.771 94.661 1.00 28.58 193 PHE A C 1
ATOM 1444 O O . PHE A 1 193 ? 29.473 69.763 94.737 1.00 27.12 193 PHE A O 1
ATOM 1452 N N . ARG A 1 194 ? 31.398 70.844 95.191 1.00 29.16 194 ARG A N 1
ATOM 1453 C CA . ARG A 1 194 ? 31.980 69.715 95.910 1.00 31.44 194 ARG A CA 1
ATOM 1454 C C . ARG A 1 194 ? 30.957 69.121 96.873 1.00 32.82 194 ARG A C 1
ATOM 1455 O O . ARG A 1 194 ? 30.484 69.799 97.784 1.00 32.32 194 ARG A O 1
ATOM 1463 N N . PRO A 1 195 ? 30.605 67.842 96.671 1.00 34.21 195 PRO A N 1
ATOM 1464 C CA . PRO A 1 195 ? 29.637 67.096 97.481 1.00 36.52 195 PRO A CA 1
ATOM 1465 C C . PRO A 1 195 ? 30.041 66.919 98.939 1.00 38.45 195 PRO A C 1
ATOM 1466 O O . PRO A 1 195 ? 31.220 66.758 99.254 1.00 39.00 195 PRO A O 1
ATOM 1470 N N . GLU A 1 196 ? 29.049 66.949 99.822 1.00 39.62 196 GLU A N 1
ATOM 1471 C CA . GLU A 1 196 ? 29.289 66.751 101.245 1.00 39.82 196 GLU A CA 1
ATOM 1472 C C . GLU A 1 196 ? 29.597 65.272 101.422 1.00 38.04 196 GLU A C 1
ATOM 1473 O O . GLU A 1 196 ? 30.303 64.871 102.347 1.00 39.65 196 GLU A O 1
ATOM 1479 N N . ARG A 1 197 ? 29.062 64.468 100.508 1.00 34.35 197 ARG A N 1
ATOM 1480 C CA . ARG A 1 197 ? 29.234 63.024 100.543 1.00 31.85 197 ARG A CA 1
ATOM 1481 C C . ARG A 1 197 ? 28.906 62.416 99.175 1.00 30.52 197 ARG A C 1
ATOM 1482 O O . ARG A 1 197 ? 28.241 63.046 98.351 1.00 28.44 197 ARG A O 1
ATOM 1490 N N . GLY A 1 198 ? 29.381 61.197 98.935 1.00 28.56 198 GLY A N 1
ATOM 1491 C CA . GLY A 1 198 ? 29.113 60.533 97.672 1.00 28.93 198 GLY A CA 1
ATOM 1492 C C . GLY A 1 198 ? 30.285 60.559 96.707 1.00 29.44 198 GLY A C 1
ATOM 1493 O O . GLY A 1 198 ? 30.271 59.875 95.683 1.00 28.50 198 GLY A O 1
ATOM 1494 N N . LEU A 1 199 ? 31.301 61.347 97.037 1.00 29.35 199 LEU A N 1
ATOM 1495 C CA . LEU A 1 199 ? 32.484 61.465 96.191 1.00 30.66 199 LEU A CA 1
ATOM 1496 C C . LEU A 1 199 ? 33.762 61.271 96.998 1.00 30.39 199 LEU A C 1
ATOM 1497 O O . LEU A 1 199 ? 33.949 61.906 98.036 1.00 29.93 199 LEU A O 1
ATOM 1502 N N . LYS A 1 200 ? 34.635 60.388 96.527 1.00 29.49 200 LYS A N 1
ATOM 1503 C CA . LYS A 1 200 ? 35.900 60.146 97.210 1.00 31.25 200 LYS A CA 1
ATOM 1504 C C . LYS A 1 200 ? 37.033 60.073 96.195 1.00 30.64 200 LYS A C 1
ATOM 1505 O O . LYS A 1 200 ? 36.837 59.616 95.069 1.00 29.66 200 LYS A O 1
ATOM 1511 N N . VAL A 1 201 ? 38.210 60.536 96.600 1.00 30.68 201 VAL A N 1
ATOM 1512 C CA . VAL A 1 201 ? 39.381 60.522 95.731 1.00 32.42 201 VAL A CA 1
ATOM 1513 C C . VAL A 1 201 ? 40.118 59.200 95.891 1.00 33.66 201 VAL A C 1
ATOM 1514 O O . VAL A 1 201 ? 40.388 58.762 97.010 1.00 33.70 201 VAL A O 1
ATOM 1518 N N . GLY A 1 202 ? 40.444 58.570 94.767 1.00 32.99 202 GLY A N 1
ATOM 1519 C CA . GLY A 1 202 ? 41.135 57.294 94.807 1.00 36.13 202 GLY A CA 1
ATOM 1520 C C . GLY A 1 202 ? 42.634 57.393 95.013 1.00 37.46 202 GLY A C 1
ATOM 1521 O O . GLY A 1 202 ? 43.170 58.469 95.291 1.00 36.10 202 GLY A O 1
ATOM 1522 N N . ARG A 1 203 ? 43.314 56.257 94.882 1.00 39.80 203 ARG A N 1
ATOM 1523 C CA . ARG A 1 203 ? 44.761 56.207 95.048 1.00 42.53 203 ARG A CA 1
ATOM 1524 C C . ARG A 1 203 ? 45.422 57.125 94.028 1.00 43.17 203 ARG A C 1
ATOM 1525 O O . ARG A 1 203 ? 45.255 56.947 92.820 1.00 43.67 203 ARG A O 1
ATOM 1533 N N . LYS A 1 204 ? 46.165 58.110 94.519 1.00 43.46 204 LYS A N 1
ATOM 1534 C CA . LYS A 1 204 ? 46.847 59.056 93.648 1.00 43.29 204 LYS A CA 1
ATOM 1535 C C . LYS A 1 204 ? 47.999 58.366 92.920 1.00 42.69 204 LYS A C 1
ATOM 1536 O O . LYS A 1 204 ? 48.774 57.625 93.529 1.00 43.40 204 LYS A O 1
ATOM 1542 N N . GLU A 1 205 ? 48.099 58.599 91.614 1.00 40.59 205 GLU A N 1
ATOM 1543 C CA . GLU A 1 205 ? 49.157 58.008 90.816 1.00 37.93 205 GLU A CA 1
ATOM 1544 C C . GLU A 1 205 ? 50.292 59.003 90.610 1.00 34.19 205 GLU A C 1
ATOM 1545 O O . GLU A 1 205 ? 50.084 60.200 90.463 1.00 33.59 205 GLU A O 1
ATOM 1551 N N . GLU A 1 206 ? 51.521 58.507 90.607 1.00 28.68 206 GLU A N 1
ATOM 1552 C CA . GLU A 1 206 ? 52.682 59.356 90.395 1.00 25.47 206 GLU A CA 1
ATOM 1553 C C . GLU A 1 206 ? 52.844 59.450 88.884 1.00 20.66 206 GLU A C 1
ATOM 1554 O O . GLU A 1 206 ? 52.638 58.468 88.173 1.00 19.94 206 GLU A O 1
ATOM 1560 N N . LYS A 1 207 ? 53.205 60.631 88.397 1.00 17.86 207 LYS A N 1
ATOM 1561 C CA . LYS A 1 207 ? 53.337 60.849 86.961 1.00 15.88 207 LYS A CA 1
ATOM 1562 C C . LYS A 1 207 ? 54.759 61.092 86.476 1.00 16.00 207 LYS A C 1
ATOM 1563 O O . LYS A 1 207 ? 55.640 61.475 87.246 1.00 14.89 207 LYS A O 1
ATOM 1569 N N . LEU A 1 208 ? 54.952 60.872 85.178 1.00 14.29 208 LEU A N 1
ATOM 1570 C CA . LEU A 1 208 ? 56.236 61.085 84.516 1.00 13.88 208 LEU A CA 1
ATOM 1571 C C . LEU A 1 208 ? 56.643 62.555 84.639 1.00 14.61 208 LEU A C 1
ATOM 1572 O O . LEU A 1 208 ? 57.820 62.874 84.810 1.00 14.97 208 LEU A O 1
ATOM 1577 N N . GLY A 1 209 ? 55.659 63.444 84.539 1.00 14.08 209 GLY A N 1
ATOM 1578 C CA . GLY A 1 209 ? 55.924 64.868 84.641 1.00 13.42 209 GLY A CA 1
ATOM 1579 C C . GLY A 1 209 ? 54.709 65.594 85.184 1.00 13.49 209 GLY A C 1
ATOM 1580 O O . GLY A 1 209 ? 53.768 64.940 85.639 1.00 13.91 209 GLY A O 1
ATOM 1581 N N . LEU A 1 210 ? 54.730 66.929 85.127 1.00 13.79 210 LEU A N 1
ATOM 1582 C CA . LEU A 1 210 ? 53.628 67.764 85.623 1.00 13.66 210 LEU A CA 1
ATOM 1583 C C . LEU A 1 210 ? 53.285 67.292 87.027 1.00 14.95 210 LEU A C 1
ATOM 1584 O O . LEU A 1 210 ? 52.116 67.179 87.397 1.00 14.12 210 LEU A O 1
ATOM 1589 N N . THR A 1 211 ? 54.328 67.032 87.810 1.00 15.42 211 THR A N 1
ATOM 1590 C CA . THR A 1 211 ? 54.179 66.513 89.162 1.00 15.78 211 THR A CA 1
ATOM 1591 C C . THR A 1 211 ? 53.180 67.243 90.049 1.00 15.38 211 THR A C 1
ATOM 1592 O O . THR A 1 211 ? 52.323 66.616 90.675 1.00 16.65 211 THR A O 1
ATOM 1596 N N . ALA A 1 212 ? 53.296 68.565 90.093 1.00 15.19 212 ALA A N 1
ATOM 1597 C CA . ALA A 1 212 ? 52.443 69.390 90.937 1.00 16.19 212 ALA A CA 1
ATOM 1598 C C . ALA A 1 212 ? 51.024 69.618 90.434 1.00 16.54 212 ALA A C 1
ATOM 1599 O O . ALA A 1 212 ? 50.245 70.315 91.089 1.00 17.50 212 ALA A O 1
ATOM 1601 N N . SER A 1 213 ? 50.688 69.072 89.270 1.00 14.78 213 SER A N 1
ATOM 1602 C CA . SER A 1 213 ? 49.326 69.216 88.770 1.00 16.35 213 SER A CA 1
ATOM 1603 C C . SER A 1 213 ? 48.495 68.142 89.465 1.00 18.22 213 SER A C 1
ATOM 1604 O O . SER A 1 213 ? 48.898 66.980 89.539 1.00 19.66 213 SER A O 1
ATOM 1608 N N . ASP A 1 214 ? 47.342 68.536 89.993 1.00 17.43 214 ASP A N 1
ATOM 1609 C CA . ASP A 1 214 ? 46.467 67.599 90.683 1.00 20.11 214 ASP A CA 1
ATOM 1610 C C . ASP A 1 214 ? 45.743 66.701 89.681 1.00 20.20 214 ASP A C 1
ATOM 1611 O O . ASP A 1 214 ? 44.955 67.174 88.863 1.00 20.84 214 ASP A O 1
ATOM 1616 N N . THR A 1 215 ? 46.026 65.405 89.757 1.00 22.06 215 THR A N 1
ATOM 1617 C CA . THR A 1 215 ? 45.426 64.408 88.875 1.00 24.37 215 THR A CA 1
ATOM 1618 C C . THR A 1 215 ? 44.908 63.299 89.776 1.00 25.24 215 THR A C 1
ATOM 1619 O O . THR A 1 215 ? 45.685 62.660 90.484 1.00 25.31 215 THR A O 1
ATOM 1623 N N . ALA A 1 216 ? 43.603 63.061 89.773 1.00 23.76 216 ALA A N 1
ATOM 1624 C CA . ALA A 1 216 ? 43.089 62.019 90.645 1.00 23.64 216 ALA A CA 1
ATOM 1625 C C . ALA A 1 216 ? 41.950 61.206 90.072 1.00 23.43 216 ALA A C 1
ATOM 1626 O O . ALA A 1 216 ? 41.284 61.617 89.119 1.00 22.05 216 ALA A O 1
ATOM 1628 N N . GLN A 1 217 ? 41.752 60.034 90.663 1.00 23.10 217 GLN A N 1
ATOM 1629 C CA . GLN A 1 217 ? 40.681 59.139 90.271 1.00 24.00 217 GLN A CA 1
ATOM 1630 C C . GLN A 1 217 ? 39.516 59.549 91.152 1.00 23.76 217 GLN A C 1
ATOM 1631 O O . GLN A 1 217 ? 39.704 59.843 92.335 1.00 23.30 217 GLN A O 1
ATOM 1637 N N . LEU A 1 218 ? 38.323 59.591 90.575 1.00 22.91 218 LEU A N 1
ATOM 1638 C CA . LEU A 1 218 ? 37.134 59.966 91.326 1.00 23.64 218 LEU A CA 1
ATOM 1639 C C . LEU A 1 218 ? 36.211 58.769 91.397 1.00 23.35 218 LEU A C 1
ATOM 1640 O O . LEU A 1 218 ? 35.943 58.117 90.389 1.00 23.54 218 LEU A O 1
ATOM 1645 N N . ILE A 1 219 ? 35.736 58.464 92.598 1.00 23.69 219 ILE A N 1
ATOM 1646 C CA . ILE A 1 219 ? 34.832 57.342 92.768 1.00 24.82 219 ILE A CA 1
ATOM 1647 C C . ILE A 1 219 ? 33.494 57.899 93.233 1.00 24.82 219 ILE A C 1
ATOM 1648 O O . ILE A 1 219 ? 33.399 58.485 94.310 1.00 25.26 219 ILE A O 1
ATOM 1653 N N . LEU A 1 220 ? 32.474 57.744 92.396 1.00 24.77 220 LEU A N 1
ATOM 1654 C CA . LEU A 1 220 ? 31.141 58.233 92.717 1.00 26.03 220 LEU A CA 1
ATOM 1655 C C . LEU A 1 220 ? 30.287 57.083 93.226 1.00 25.56 220 LEU A C 1
ATOM 1656 O O . LEU A 1 220 ? 30.056 56.108 92.515 1.00 24.91 220 LEU A O 1
ATOM 1664 N N . GLU A 1 221 ? 29.827 57.206 94.466 1.00 28.38 221 GLU A N 1
ATOM 1665 C CA . GLU A 1 221 ? 29.003 56.180 95.091 1.00 30.97 221 GLU A CA 1
ATOM 1666 C C . GLU A 1 221 ? 27.695 56.790 95.574 1.00 31.02 221 GLU A C 1
ATOM 1667 O O . GLU A 1 221 ? 27.665 57.511 96.573 1.00 30.46 221 GLU A O 1
ATOM 1673 N N . ASP A 1 222 ? 26.618 56.497 94.851 1.00 31.60 222 ASP A N 1
ATOM 1674 C CA . ASP A 1 222 ? 25.297 57.022 95.174 1.00 32.31 222 ASP A CA 1
ATOM 1675 C C . ASP A 1 222 ? 25.348 58.516 95.440 1.00 31.44 222 ASP A C 1
ATOM 1676 O O . ASP A 1 222 ? 24.738 59.017 96.385 1.00 31.83 222 ASP A O 1
ATOM 1681 N N . LEU A 1 223 ? 26.085 59.229 94.597 1.00 29.32 223 LEU A N 1
ATOM 1682 C CA . LEU A 1 223 ? 26.210 60.670 94.735 1.00 28.67 223 LEU A CA 1
ATOM 1683 C C . LEU A 1 223 ? 24.926 61.348 94.283 1.00 29.37 223 LEU A C 1
ATOM 1684 O O . LEU A 1 223 ? 24.462 61.126 93.164 1.00 29.47 223 LEU A O 1
ATOM 1689 N N . PHE A 1 224 ? 24.353 62.179 95.149 1.00 29.98 224 PHE A N 1
ATOM 1690 C CA . PHE A 1 224 ? 23.131 62.882 94.790 1.00 28.82 224 PHE A CA 1
ATOM 1691 C C . PHE A 1 224 ? 23.396 64.307 94.324 1.00 29.28 224 PHE A C 1
ATOM 1692 O O . PHE A 1 224 ? 24.153 65.051 94.947 1.00 28.61 224 PHE A O 1
ATOM 1700 N N . VAL A 1 225 ? 22.763 64.674 93.216 1.00 28.31 225 VAL A N 1
ATOM 1701 C CA . VAL A 1 225 ? 22.878 66.015 92.665 1.00 28.70 225 VAL A CA 1
ATOM 1702 C C . VAL A 1 225 ? 21.456 66.474 92.361 1.00 27.96 225 VAL A C 1
ATOM 1703 O O . VAL A 1 225 ? 20.624 65.681 91.919 1.00 27.06 225 VAL A O 1
ATOM 1707 N N . PRO A 1 226 ? 21.157 67.759 92.603 1.00 28.58 226 PRO A N 1
ATOM 1708 C CA . PRO A 1 226 ? 19.817 68.292 92.348 1.00 29.42 226 PRO A CA 1
ATOM 1709 C C . PRO A 1 226 ? 19.460 68.356 90.866 1.00 31.26 226 PRO A C 1
ATOM 1710 O O . PRO A 1 226 ? 20.318 68.184 89.997 1.00 29.77 226 PRO A O 1
ATOM 1714 N N . GLU A 1 227 ? 18.183 68.602 90.591 1.00 31.80 227 GLU A N 1
ATOM 1715 C CA . GLU A 1 227 ? 17.689 68.697 89.223 1.00 32.31 227 GLU A CA 1
ATOM 1716 C C . GLU A 1 227 ? 18.472 69.742 88.437 1.00 30.85 227 GLU A C 1
ATOM 1717 O O . GLU A 1 227 ? 18.755 69.557 87.254 1.00 30.16 227 GLU A O 1
ATOM 1723 N N . GLU A 1 228 ? 18.815 70.838 89.109 1.00 29.57 228 GLU A N 1
ATOM 1724 C CA . GLU A 1 228 ? 19.544 71.946 88.490 1.00 30.16 228 GLU A CA 1
ATOM 1725 C C . GLU A 1 228 ? 20.977 71.556 88.099 1.00 28.67 228 GLU A C 1
ATOM 1726 O O . GLU A 1 228 ? 21.716 72.326 87.500 1.00 29.23 228 GLU A O 1
ATOM 1732 N N . ALA A 1 229 ? 21.389 70.338 88.440 1.00 28.40 229 ALA A N 1
ATOM 1733 C CA . ALA A 1 229 ? 22.738 69.870 88.119 1.00 27.55 229 ALA A CA 1
ATOM 1734 C C . ALA A 1 229 ? 22.885 69.489 86.648 1.00 26.75 229 ALA A C 1
ATOM 1735 O O . ALA A 1 229 ? 23.981 69.569 86.086 1.00 25.55 229 ALA A O 1
ATOM 1737 N N . LEU A 1 230 ? 21.787 69.067 86.024 1.00 25.93 230 LEU A N 1
ATOM 1738 C CA . LEU A 1 230 ? 21.819 68.678 84.615 1.00 24.84 230 LEU A CA 1
ATOM 1739 C C . LEU A 1 230 ? 22.304 69.843 83.759 1.00 24.81 230 LEU A C 1
ATOM 1740 O O . LEU A 1 230 ? 21.680 70.904 83.726 1.00 24.47 230 LEU A O 1
ATOM 1745 N N . LEU A 1 231 ? 23.420 69.634 83.063 1.00 23.58 231 LEU A N 1
ATOM 1746 C CA . LEU A 1 231 ? 24.017 70.660 82.218 1.00 23.37 231 LEU A CA 1
ATOM 1747 C C . LEU A 1 231 ? 23.769 70.344 80.746 1.00 23.30 231 LEU A C 1
ATOM 1748 O O . LEU A 1 231 ? 24.284 69.359 80.217 1.00 23.05 231 LEU A O 1
ATOM 1753 N N . GLY A 1 232 ? 22.983 71.192 80.090 1.00 23.03 232 GLY A N 1
ATOM 1754 C CA . GLY A 1 232 ? 22.655 70.967 78.696 1.00 24.49 232 GLY A CA 1
ATOM 1755 C C . GLY A 1 232 ? 21.440 70.061 78.650 1.00 24.60 232 GLY A C 1
ATOM 1756 O O . GLY A 1 232 ? 20.872 69.729 79.693 1.00 26.32 232 GLY A O 1
ATOM 1757 N N . GLU A 1 233 ? 21.033 69.644 77.459 1.00 24.74 233 GLU A N 1
ATOM 1758 C CA . GLU A 1 233 ? 19.873 68.774 77.356 1.00 24.71 233 GLU A CA 1
ATOM 1759 C C . GLU A 1 233 ? 20.193 67.330 77.701 1.00 23.30 233 GLU A C 1
ATOM 1760 O O . GLU A 1 233 ? 21.276 66.828 77.391 1.00 23.94 233 GLU A O 1
ATOM 1766 N N . ARG A 1 234 ? 19.244 66.665 78.350 1.00 22.02 234 ARG A N 1
ATOM 1767 C CA . ARG A 1 234 ? 19.421 65.272 78.737 1.00 21.90 234 ARG A CA 1
ATOM 1768 C C . ARG A 1 234 ? 19.741 64.377 77.543 1.00 22.61 234 ARG A C 1
ATOM 1769 O O . ARG A 1 234 ? 19.041 64.401 76.526 1.00 23.35 234 ARG A O 1
ATOM 1777 N N . GLY A 1 235 ? 20.811 63.597 77.675 1.00 21.54 235 GLY A N 1
ATOM 1778 C CA . GLY A 1 235 ? 21.209 62.676 76.628 1.00 20.37 235 GLY A CA 1
ATOM 1779 C C . GLY A 1 235 ? 21.970 63.275 75.458 1.00 19.11 235 GLY A C 1
ATOM 1780 O O . GLY A 1 235 ? 22.404 62.547 74.569 1.00 20.29 235 GLY A O 1
ATOM 1781 N N . LYS A 1 236 ? 22.141 64.593 75.459 1.00 19.53 236 LYS A N 1
ATOM 1782 C CA . LYS A 1 236 ? 22.839 65.272 74.370 1.00 19.83 236 LYS A CA 1
ATOM 1783 C C . LYS A 1 236 ? 24.138 65.922 74.830 1.00 20.24 236 LYS A C 1
ATOM 1784 O O . LYS A 1 236 ? 24.664 66.818 74.165 1.00 22.30 236 LYS A O 1
ATOM 1790 N N . GLY A 1 237 ? 24.664 65.461 75.958 1.00 18.76 237 GLY A N 1
ATOM 1791 C CA . GLY A 1 237 ? 25.882 66.048 76.483 1.00 19.48 237 GLY A CA 1
ATOM 1792 C C . GLY A 1 237 ? 27.161 65.785 75.706 1.00 20.07 237 GLY A C 1
ATOM 1793 O O . GLY A 1 237 ? 28.109 66.562 75.815 1.00 19.85 237 GLY A O 1
ATOM 1794 N N . PHE A 1 238 ? 27.204 64.723 74.910 1.00 20.17 238 PHE A N 1
ATOM 1795 C CA . PHE A 1 238 ? 28.439 64.431 74.192 1.00 19.90 238 PHE A CA 1
ATOM 1796 C C . PHE A 1 238 ? 28.826 65.470 73.147 1.00 19.14 238 PHE A C 1
ATOM 1797 O O . PHE A 1 238 ? 30.007 65.769 72.990 1.00 17.82 238 PHE A O 1
ATOM 1805 N N . TYR A 1 239 ? 27.852 66.019 72.426 1.00 19.68 239 TYR A N 1
ATOM 1806 C CA . TYR A 1 239 ? 28.163 67.044 71.431 1.00 19.36 239 TYR A CA 1
ATOM 1807 C C . TYR A 1 239 ? 28.827 68.226 72.138 1.00 20.00 239 TYR A C 1
ATOM 1808 O O . TYR A 1 239 ? 29.791 68.808 71.631 1.00 18.96 239 TYR A O 1
ATOM 1817 N N . ASP A 1 240 ? 28.311 68.570 73.316 1.00 18.54 240 ASP A N 1
ATOM 1818 C CA . ASP A 1 240 ? 28.855 69.676 74.097 1.00 18.66 240 ASP A CA 1
ATOM 1819 C C . ASP A 1 240 ? 30.282 69.332 74.529 1.00 17.42 240 ASP A C 1
ATOM 1820 O O . ASP A 1 240 ? 31.169 70.182 74.503 1.00 17.21 240 ASP A O 1
ATOM 1825 N N . VAL A 1 241 ? 30.491 68.082 74.923 1.00 17.43 241 VAL A N 1
ATOM 1826 C CA . VAL A 1 241 ? 31.816 67.615 75.331 1.00 17.11 241 VAL A CA 1
ATOM 1827 C C . VAL A 1 241 ? 32.821 67.834 74.202 1.00 16.60 241 VAL A C 1
ATOM 1828 O O . VAL A 1 241 ? 33.946 68.284 74.436 1.00 16.21 241 VAL A O 1
ATOM 1832 N N . LEU A 1 242 ? 32.414 67.516 72.976 1.00 15.38 242 LEU A N 1
ATOM 1833 C CA . LEU A 1 242 ? 33.307 67.682 71.833 1.00 14.73 242 LEU A CA 1
ATOM 1834 C C . LEU A 1 242 ? 33.641 69.147 71.578 1.00 15.38 242 LEU A C 1
ATOM 1835 O O . LEU A 1 242 ? 34.764 69.475 71.207 1.00 15.82 242 LEU A O 1
ATOM 1840 N N . ARG A 1 243 ? 32.670 70.032 71.783 1.00 15.72 243 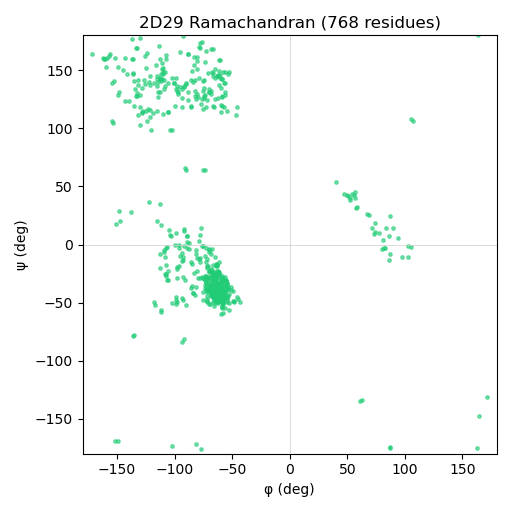ARG A N 1
ATOM 1841 C CA . ARG A 1 243 ? 32.900 71.458 71.584 1.00 15.87 243 ARG A CA 1
ATOM 1842 C C . ARG A 1 243 ? 33.844 71.979 72.669 1.00 16.24 243 ARG A C 1
ATOM 1843 O O . ARG A 1 243 ? 34.685 72.845 72.417 1.00 16.73 243 ARG A O 1
ATOM 1851 N N . VAL A 1 244 ? 33.700 71.448 73.879 1.00 14.49 244 VAL A N 1
ATOM 1852 C CA . VAL A 1 244 ? 34.563 71.853 74.982 1.00 15.05 244 VAL A CA 1
ATOM 1853 C C . VAL A 1 244 ? 35.998 71.428 74.679 1.00 15.32 244 VAL A C 1
ATOM 1854 O O . VAL A 1 244 ? 36.931 72.193 74.906 1.00 15.69 244 VAL A O 1
ATOM 1858 N N . LEU A 1 245 ? 36.173 70.219 74.153 1.00 14.90 245 LEU A N 1
ATOM 1859 C CA . LEU A 1 245 ? 37.512 69.740 73.822 1.00 15.56 245 LEU A CA 1
ATOM 1860 C C . LEU A 1 245 ? 38.152 70.543 72.693 1.00 15.18 245 LEU A C 1
ATOM 1861 O O . LEU A 1 245 ? 39.367 70.722 72.678 1.00 14.17 245 LEU A O 1
ATOM 1866 N N . ASP A 1 246 ? 37.348 71.028 71.747 1.00 14.59 246 ASP A N 1
ATOM 1867 C CA . ASP A 1 246 ? 37.891 71.845 70.663 1.00 14.73 246 ASP A CA 1
ATOM 1868 C C . ASP A 1 246 ? 38.580 73.063 71.283 1.00 15.02 246 ASP A C 1
ATOM 1869 O O . ASP A 1 246 ? 39.706 73.412 70.921 1.00 16.18 246 ASP A O 1
ATOM 1874 N N . GLY A 1 247 ? 37.886 73.720 72.211 1.00 15.01 247 GLY A N 1
ATOM 1875 C CA . GLY A 1 247 ? 38.460 74.883 72.862 1.00 15.07 247 GLY A CA 1
ATOM 1876 C C . GLY A 1 247 ? 39.660 74.500 73.714 1.00 16.26 247 GLY A C 1
ATOM 1877 O O . GLY A 1 247 ? 40.693 75.175 73.703 1.00 17.60 247 GLY A O 1
ATOM 1878 N N . GLY A 1 248 ? 39.524 73.403 74.447 1.00 15.47 248 GLY A N 1
ATOM 1879 C CA . GLY A 1 248 ? 40.604 72.949 75.304 1.00 14.90 248 GLY A CA 1
ATOM 1880 C C . GLY A 1 248 ? 41.881 72.642 74.545 1.00 15.32 248 GLY A C 1
ATOM 1881 O O . GLY A 1 248 ? 42.977 72.892 75.049 1.00 14.11 248 GLY A O 1
ATOM 1882 N N . ARG A 1 249 ? 41.742 72.106 73.335 1.00 14.66 249 ARG A N 1
ATOM 1883 C CA . ARG A 1 249 ? 42.899 71.754 72.517 1.00 13.50 249 ARG A CA 1
ATOM 1884 C C . ARG A 1 249 ? 43.749 72.952 72.124 1.00 13.88 249 ARG A C 1
ATOM 1885 O O . ARG A 1 249 ? 44.952 72.814 71.921 1.00 12.26 249 ARG A O 1
ATOM 1893 N N . ILE A 1 250 ? 43.131 74.128 72.020 1.00 14.22 250 ILE A N 1
ATOM 1894 C CA . ILE A 1 250 ? 43.872 75.336 71.687 1.00 15.05 250 ILE A CA 1
ATOM 1895 C C . ILE A 1 250 ? 44.794 75.649 72.870 1.00 14.86 250 ILE A C 1
ATOM 1896 O O . ILE A 1 250 ? 45.960 76.001 72.685 1.00 15.55 250 ILE A O 1
ATOM 1901 N N . GLY A 1 251 ? 44.259 75.502 74.080 1.00 14.60 251 GLY A N 1
ATOM 1902 C CA . GLY A 1 251 ? 45.043 75.754 75.278 1.00 15.54 251 GLY A CA 1
ATOM 1903 C C . GLY A 1 251 ? 46.195 74.776 75.412 1.00 14.32 251 GLY A C 1
ATOM 1904 O O . GLY A 1 251 ? 47.298 75.160 75.799 1.00 14.26 251 GLY A O 1
ATOM 1905 N N . ILE A 1 252 ? 45.953 73.508 75.093 1.00 14.09 252 ILE A N 1
ATOM 1906 C CA . ILE A 1 252 ? 47.022 72.521 75.196 1.00 12.99 252 ILE A CA 1
ATOM 1907 C C . ILE A 1 252 ? 48.084 72.788 74.136 1.00 12.80 252 ILE A C 1
ATOM 1908 O O . ILE A 1 252 ? 49.280 72.581 74.379 1.00 11.89 252 ILE A O 1
ATOM 1913 N N . ALA A 1 253 ? 47.661 73.251 72.963 1.00 12.23 253 ALA A N 1
ATOM 1914 C CA . ALA A 1 253 ? 48.619 73.577 71.909 1.00 12.53 253 ALA A CA 1
ATOM 1915 C C . ALA A 1 253 ? 49.537 74.685 72.422 1.00 12.59 253 ALA A C 1
ATOM 1916 O O . ALA A 1 253 ? 50.756 74.628 72.259 1.00 11.36 253 ALA A O 1
ATOM 1918 N N . ALA A 1 254 ? 48.940 75.693 73.054 1.00 12.97 254 ALA A N 1
ATOM 1919 C CA . ALA A 1 254 ? 49.706 76.814 73.587 1.00 13.58 254 ALA A CA 1
ATOM 1920 C C . ALA A 1 254 ? 50.652 76.347 74.687 1.00 13.09 254 ALA A C 1
ATOM 1921 O O . ALA A 1 254 ? 51.798 76.796 74.773 1.00 12.97 254 ALA A O 1
ATOM 1923 N N . MET A 1 255 ? 50.169 75.438 75.525 1.00 12.22 255 MET A N 1
ATOM 1924 C CA . MET A 1 255 ? 50.976 74.876 76.586 1.00 12.06 255 MET A CA 1
ATOM 1925 C C . MET A 1 255 ? 52.217 74.222 76.003 1.00 13.60 255 MET A C 1
ATOM 1926 O O . MET A 1 255 ? 53.333 74.425 76.463 1.00 12.10 255 MET A O 1
ATOM 1931 N N . ALA A 1 256 ? 52.002 73.411 74.964 1.00 12.23 256 ALA A N 1
ATOM 1932 C CA . ALA A 1 256 ? 53.111 72.715 74.310 1.00 11.89 256 ALA A CA 1
ATOM 1933 C C . ALA A 1 256 ? 54.123 73.707 73.752 1.00 12.91 256 ALA A C 1
ATOM 1934 O O . ALA A 1 256 ? 55.333 73.540 73.933 1.00 12.78 256 ALA A O 1
ATOM 1936 N N . VAL A 1 257 ? 53.640 74.737 73.062 1.00 12.71 257 VAL A N 1
ATOM 1937 C CA . VAL A 1 257 ? 54.543 75.728 72.496 1.00 13.61 257 VAL A CA 1
ATOM 1938 C C . VAL A 1 257 ? 55.395 76.387 73.587 1.00 13.26 257 VAL A C 1
ATOM 1939 O O . VAL A 1 257 ? 56.597 76.578 73.406 1.00 13.60 257 VAL A O 1
ATOM 1943 N N . GLY A 1 258 ? 54.775 76.727 74.716 1.00 12.91 258 GLY A N 1
ATOM 1944 C CA . GLY A 1 258 ? 55.519 77.352 75.803 1.00 12.42 258 GLY A CA 1
ATOM 1945 C C . GLY A 1 258 ? 56.661 76.493 76.318 1.00 13.22 258 GLY A C 1
ATOM 1946 O O . GLY A 1 258 ? 57.775 76.983 76.531 1.00 12.67 258 GLY A O 1
ATOM 1947 N N . LEU A 1 259 ? 56.385 75.207 76.527 1.00 12.02 259 LEU A N 1
ATOM 1948 C CA . LEU A 1 259 ? 57.400 74.273 77.006 1.00 11.21 259 LEU A CA 1
ATOM 1949 C C . LEU A 1 259 ? 58.494 74.083 75.953 1.00 12.08 259 LEU A C 1
ATOM 1950 O O . LEU A 1 259 ? 59.682 74.079 76.277 1.00 12.88 259 LEU A O 1
ATOM 1955 N N . GLY A 1 260 ? 58.095 73.938 74.692 1.00 12.98 260 GLY A N 1
ATOM 1956 C CA . GLY A 1 260 ? 59.073 73.773 73.633 1.00 12.37 260 GLY A CA 1
ATOM 1957 C C . GLY A 1 260 ? 59.955 75.002 73.476 1.00 13.79 260 GLY A C 1
ATOM 1958 O O . GLY A 1 260 ? 61.166 74.885 73.242 1.00 12.99 260 GLY A O 1
ATOM 1959 N N . GLN A 1 261 ? 59.358 76.183 73.610 1.00 13.69 261 GLN A N 1
ATOM 1960 C CA . GLN A 1 261 ? 60.109 77.429 73.485 1.00 13.83 261 GLN A CA 1
ATOM 1961 C C . GLN A 1 261 ? 61.115 77.568 74.623 1.00 13.59 261 GLN A C 1
ATOM 1962 O O . GLN A 1 261 ? 62.227 78.036 74.411 1.00 13.96 261 GLN A O 1
ATOM 1968 N N . ALA A 1 262 ? 60.726 77.167 75.829 1.00 13.11 262 ALA A N 1
ATOM 1969 C CA . ALA A 1 262 ? 61.633 77.245 76.971 1.00 13.10 262 ALA A CA 1
ATOM 1970 C C . ALA A 1 262 ? 62.842 76.344 76.706 1.00 13.53 262 ALA A C 1
ATOM 1971 O O . ALA A 1 262 ? 63.983 76.726 76.963 1.00 12.25 262 ALA A O 1
ATOM 1973 N N . ALA A 1 263 ? 62.587 75.151 76.181 1.00 12.82 263 ALA A N 1
ATOM 1974 C CA . ALA A 1 263 ? 63.664 74.213 75.879 1.00 13.01 263 ALA A CA 1
ATOM 1975 C C . ALA A 1 263 ? 64.593 74.777 74.802 1.00 13.08 263 ALA A C 1
ATOM 1976 O O . ALA A 1 263 ? 65.821 74.703 74.923 1.00 13.86 263 ALA A O 1
ATOM 1978 N N . LEU A 1 264 ? 64.004 75.332 73.747 1.00 12.51 264 LEU A N 1
ATOM 1979 C CA . LEU A 1 264 ? 64.785 75.906 72.655 1.00 13.74 264 LEU A CA 1
ATOM 1980 C C . LEU A 1 264 ? 65.638 77.069 73.153 1.00 14.62 264 LEU A C 1
ATOM 1981 O O . LEU A 1 264 ? 66.831 77.161 72.840 1.00 14.38 264 LEU A O 1
ATOM 1986 N N . ASP A 1 265 ? 65.021 77.950 73.932 1.00 13.86 265 ASP A N 1
ATOM 1987 C CA . ASP A 1 265 ? 65.735 79.106 74.462 1.00 14.70 265 ASP A CA 1
ATOM 1988 C C . ASP A 1 265 ? 66.900 78.672 75.336 1.00 15.04 265 ASP A C 1
ATOM 1989 O O . ASP A 1 265 ? 67.978 79.264 75.282 1.00 15.90 265 ASP A O 1
ATOM 1994 N N . TYR A 1 266 ? 66.694 77.636 76.142 1.00 14.78 266 TYR A N 1
ATOM 1995 C CA . TYR A 1 266 ? 67.762 77.168 77.011 1.00 14.91 266 TYR A CA 1
ATOM 1996 C C . TYR A 1 266 ? 68.883 76.556 76.179 1.00 16.36 266 TYR A C 1
ATOM 1997 O O . TYR A 1 266 ? 70.064 76.802 76.431 1.00 15.51 266 TYR A O 1
ATOM 2006 N N . ALA A 1 267 ? 68.512 75.766 75.177 1.00 15.70 267 ALA A N 1
ATOM 2007 C CA . ALA A 1 267 ? 69.507 75.138 74.318 1.00 15.07 267 ALA A CA 1
ATOM 2008 C C . ALA A 1 267 ? 70.299 76.175 73.521 1.00 16.22 267 ALA A C 1
ATOM 2009 O O . ALA A 1 267 ? 71.505 76.014 73.324 1.00 16.42 267 ALA A O 1
ATOM 2011 N N . LEU A 1 268 ? 69.627 77.230 73.062 1.00 15.10 268 LEU A N 1
ATOM 2012 C CA . LEU A 1 268 ? 70.296 78.286 72.297 1.00 17.94 268 LEU A CA 1
ATOM 2013 C C . LEU A 1 268 ? 71.360 78.956 73.156 1.00 17.75 268 LEU A C 1
ATOM 2014 O O . LEU A 1 268 ? 72.513 79.105 72.737 1.00 18.53 268 LEU A O 1
ATOM 2019 N N . ALA A 1 269 ? 70.964 79.355 74.361 1.00 17.62 269 ALA A N 1
ATOM 2020 C CA . ALA A 1 269 ? 71.883 80.012 75.287 1.00 17.98 269 ALA A CA 1
ATOM 2021 C C . ALA A 1 269 ? 73.039 79.088 75.638 1.00 19.14 269 ALA A C 1
ATOM 2022 O O . ALA A 1 269 ? 74.200 79.509 75.666 1.00 18.97 269 ALA A O 1
ATOM 2024 N N . TYR A 1 270 ? 72.722 77.825 75.903 1.00 16.97 270 TYR A N 1
ATOM 2025 C CA . TYR A 1 270 ? 73.746 76.854 76.261 1.00 19.55 270 TYR A CA 1
ATOM 2026 C C . TYR A 1 270 ? 74.740 76.615 75.128 1.00 19.67 270 TYR A C 1
ATOM 2027 O O . TYR A 1 270 ? 75.952 76.571 75.349 1.00 19.75 270 TYR A O 1
ATOM 2036 N N . ALA A 1 271 ? 74.222 76.451 73.917 1.00 17.88 271 ALA A N 1
ATOM 2037 C CA . ALA A 1 271 ? 75.063 76.186 72.756 1.00 19.99 271 ALA A CA 1
ATOM 2038 C C . ALA A 1 271 ? 75.999 77.340 72.430 1.00 21.78 271 ALA A C 1
ATOM 2039 O O . ALA A 1 271 ? 77.060 77.142 71.837 1.00 20.72 271 ALA A O 1
ATOM 2041 N N . LYS A 1 272 ? 75.611 78.546 72.822 1.00 23.38 272 LYS A N 1
ATOM 2042 C CA . LYS A 1 272 ? 76.437 79.713 72.551 1.00 25.75 272 LYS A CA 1
ATOM 2043 C C . LYS A 1 272 ? 77.580 79.817 73.560 1.00 25.97 272 LYS A C 1
ATOM 2044 O O . LYS A 1 272 ? 78.650 80.336 73.242 1.00 28.54 272 LYS A O 1
ATOM 2050 N N . GLY A 1 273 ? 77.358 79.302 74.766 1.00 24.90 273 GLY A N 1
ATOM 2051 C CA . GLY A 1 273 ? 78.378 79.369 75.802 1.00 25.82 273 GLY A CA 1
ATOM 2052 C C . GLY A 1 273 ? 79.238 78.132 76.009 1.00 26.97 273 GLY A C 1
ATOM 2053 O O . GLY A 1 273 ? 80.333 78.222 76.568 1.00 29.00 273 GLY A O 1
ATOM 2054 N N . ARG A 1 274 ? 78.758 76.974 75.574 1.00 24.78 274 ARG A N 1
ATOM 2055 C CA . ARG A 1 274 ? 79.518 75.738 75.736 1.00 22.77 274 ARG A CA 1
ATOM 2056 C C . ARG A 1 274 ? 80.447 75.532 74.553 1.00 23.65 274 ARG A C 1
ATOM 2057 O O . ARG A 1 274 ? 80.006 75.520 73.407 1.00 23.37 274 ARG A O 1
ATOM 2065 N N . GLU A 1 275 ? 81.736 75.371 74.826 1.00 24.04 275 GLU A N 1
ATOM 2066 C CA . GLU A 1 275 ? 82.687 75.162 73.748 1.00 24.64 275 GLU A CA 1
ATOM 2067 C C . GLU A 1 275 ? 83.245 73.746 73.714 1.00 23.83 275 GLU A C 1
ATOM 2068 O O . GLU A 1 275 ? 83.375 73.083 74.745 1.00 24.22 275 GLU A O 1
ATOM 2074 N N . ALA A 1 276 ? 83.546 73.285 72.506 1.00 21.08 276 ALA A N 1
ATOM 2075 C CA . ALA A 1 276 ? 84.116 71.964 72.288 1.00 21.79 276 ALA A CA 1
ATOM 2076 C C . ALA A 1 276 ? 84.933 72.050 71.007 1.00 22.00 276 ALA A C 1
ATOM 2077 O O . ALA A 1 276 ? 84.529 72.710 70.049 1.00 20.09 276 ALA A O 1
ATOM 2079 N N . PHE A 1 277 ? 86.088 71.397 70.999 1.00 22.09 277 PHE A N 1
ATOM 2080 C CA . PHE A 1 277 ? 86.957 71.413 69.830 1.00 23.72 277 PHE A CA 1
ATOM 2081 C C . PHE A 1 277 ? 87.352 72.832 69.428 1.00 24.32 277 PHE A C 1
ATOM 2082 O O . PHE A 1 277 ? 87.546 73.129 68.247 1.00 26.21 277 PHE A O 1
ATOM 2090 N N . GLY A 1 278 ? 87.458 73.708 70.422 1.00 25.08 278 GLY A N 1
ATOM 2091 C CA . GLY A 1 278 ? 87.873 75.077 70.171 1.00 26.01 278 GLY A CA 1
ATOM 2092 C C . GLY A 1 278 ? 86.846 76.101 69.722 1.00 26.68 278 GLY A C 1
ATOM 2093 O O . GLY A 1 278 ? 87.222 77.177 69.258 1.00 26.81 278 GLY A O 1
ATOM 2094 N N . ARG A 1 279 ? 85.560 75.795 69.850 1.00 25.90 279 ARG A N 1
ATOM 2095 C CA . ARG A 1 279 ? 84.533 76.750 69.443 1.00 25.26 279 ARG A CA 1
ATOM 2096 C C . ARG A 1 279 ? 83.184 76.438 70.071 1.00 23.65 279 ARG A C 1
ATOM 2097 O O . ARG A 1 279 ? 82.943 75.314 70.515 1.00 21.31 279 ARG A O 1
ATOM 2105 N N . PRO A 1 280 ? 82.288 77.438 70.131 1.00 23.02 280 PRO A N 1
ATOM 2106 C CA . PRO A 1 280 ? 80.965 77.198 70.717 1.00 22.70 280 PRO A CA 1
ATOM 2107 C C . PRO A 1 280 ? 80.326 76.052 69.937 1.00 20.86 280 PRO A C 1
ATOM 2108 O O . PRO A 1 280 ? 80.446 75.997 68.713 1.00 21.10 280 PRO A O 1
ATOM 2112 N N . ILE A 1 281 ? 79.650 75.142 70.627 1.00 19.94 281 ILE A N 1
ATOM 2113 C CA . ILE A 1 281 ? 79.039 74.017 69.931 1.00 18.70 281 ILE A CA 1
ATOM 2114 C C . ILE A 1 281 ? 77.960 74.470 68.954 1.00 19.74 281 ILE A C 1
ATOM 2115 O O . ILE A 1 281 ? 77.576 73.723 68.054 1.00 19.17 281 ILE A O 1
ATOM 2120 N N . ALA A 1 282 ? 77.485 75.701 69.120 1.00 20.11 282 ALA A N 1
ATOM 2121 C CA . ALA A 1 282 ? 76.465 76.245 68.225 1.00 21.94 282 ALA A CA 1
ATOM 2122 C C . ALA A 1 282 ? 77.030 76.371 66.810 1.00 22.46 282 ALA A C 1
ATOM 2123 O O . ALA A 1 282 ? 76.279 76.484 65.836 1.00 22.97 282 ALA A O 1
ATOM 2125 N N . GLU A 1 283 ? 78.357 76.349 66.699 1.00 21.82 283 GLU A N 1
ATOM 2126 C CA . GLU A 1 283 ? 79.023 76.460 65.405 1.00 23.20 283 GLU A CA 1
ATOM 2127 C C . GLU A 1 283 ? 79.021 75.167 64.595 1.00 22.81 283 GLU A C 1
ATOM 2128 O O . GLU A 1 283 ? 79.371 75.169 63.415 1.00 26.21 283 GLU A O 1
ATOM 2134 N N . PHE A 1 284 ? 78.645 74.060 65.225 1.00 17.59 284 PHE A N 1
ATOM 2135 C CA . PHE A 1 284 ? 78.588 72.777 64.530 1.00 17.61 284 PHE A CA 1
ATOM 2136 C C . PHE A 1 284 ? 77.167 72.597 64.029 1.00 16.63 284 PHE A C 1
ATOM 2137 O O . PHE A 1 284 ? 76.218 72.818 64.772 1.00 15.38 284 PHE A O 1
ATOM 2145 N N . GLU A 1 285 ? 77.023 72.195 62.772 1.00 16.95 285 GLU A N 1
ATOM 2146 C CA . GLU A 1 285 ? 75.695 72.038 62.200 1.00 17.43 285 GLU A CA 1
ATOM 2147 C C . GLU A 1 285 ? 74.867 70.967 62.891 1.00 17.00 285 GLU A C 1
ATOM 2148 O O . GLU A 1 285 ? 73.639 71.020 62.861 1.00 16.25 285 GLU A O 1
ATOM 2154 N N . GLY A 1 286 ? 75.533 70.012 63.534 1.00 16.43 286 GLY A N 1
ATOM 2155 C CA . GLY A 1 286 ? 74.812 68.964 64.236 1.00 15.90 286 GLY A CA 1
ATOM 2156 C C . GLY A 1 286 ? 73.987 69.555 65.365 1.00 16.97 286 GLY A C 1
ATOM 2157 O O . GLY A 1 286 ? 73.019 68.945 65.830 1.00 18.56 286 GLY A O 1
ATOM 2158 N N . VAL A 1 287 ? 74.388 70.740 65.818 1.00 14.76 287 VAL A N 1
ATOM 2159 C CA . VAL A 1 287 ? 73.689 71.458 66.876 1.00 15.27 287 VAL A CA 1
ATOM 2160 C C . VAL A 1 287 ? 72.837 72.586 66.288 1.00 15.92 287 VAL A C 1
ATOM 2161 O O . VAL A 1 287 ? 71.646 72.692 66.598 1.00 15.74 287 VAL A O 1
ATOM 2165 N N . SER A 1 288 ? 73.432 73.420 65.432 1.00 14.73 288 SER A N 1
ATOM 2166 C CA . SER A 1 288 ? 72.677 74.534 64.865 1.00 15.40 288 SER A CA 1
ATOM 2167 C C . SER A 1 288 ? 71.471 74.110 64.030 1.00 14.60 288 SER A C 1
ATOM 2168 O O . SER A 1 288 ? 70.443 74.783 64.049 1.00 15.21 288 SER A O 1
ATOM 2171 N N . PHE A 1 289 ? 71.577 73.005 63.297 1.00 14.81 289 PHE A N 1
ATOM 2172 C CA . PHE A 1 289 ? 70.442 72.565 62.491 1.00 15.20 289 PHE A CA 1
ATOM 2173 C C . PHE A 1 289 ? 69.272 72.174 63.389 1.00 14.08 289 PHE A C 1
ATOM 2174 O O . PHE A 1 289 ? 68.113 72.408 63.040 1.00 15.51 289 PHE A O 1
ATOM 2182 N N . LYS A 1 290 ? 69.566 71.593 64.550 1.00 13.70 290 LYS A N 1
ATOM 2183 C CA . LYS A 1 290 ? 68.506 71.216 65.479 1.00 15.22 290 LYS A CA 1
ATOM 2184 C C . LYS A 1 290 ? 67.811 72.481 65.973 1.00 15.81 290 LYS A C 1
ATOM 2185 O O . LYS A 1 290 ? 66.583 72.536 66.060 1.00 15.88 290 LYS A O 1
ATOM 2191 N N . LEU A 1 291 ? 68.607 73.495 66.297 1.00 15.33 291 LEU A N 1
ATOM 2192 C CA . LEU A 1 291 ? 68.064 74.760 66.785 1.00 16.12 291 LEU A CA 1
ATOM 2193 C C . LEU A 1 291 ? 67.180 75.418 65.728 1.00 15.07 291 LEU A C 1
ATOM 2194 O O . LEU A 1 291 ? 66.091 75.907 66.036 1.00 13.88 291 LEU A O 1
ATOM 2199 N N . ALA A 1 292 ? 67.645 75.422 64.481 1.00 13.44 292 ALA A N 1
ATOM 2200 C CA . ALA A 1 292 ? 66.884 76.032 63.391 1.00 12.98 292 ALA A CA 1
ATOM 2201 C C . ALA A 1 292 ? 65.568 75.301 63.147 1.00 14.02 292 ALA A C 1
ATOM 2202 O O . ALA A 1 292 ? 64.524 75.929 62.977 1.00 14.67 292 ALA A O 1
ATOM 2204 N N . GLU A 1 293 ? 65.617 73.973 63.119 1.00 14.20 293 GLU A N 1
ATOM 2205 C CA . GLU A 1 293 ? 64.401 73.197 62.895 1.00 13.59 293 GLU A CA 1
ATOM 2206 C C . GLU A 1 293 ? 63.375 73.415 64.001 1.00 15.11 293 GLU A C 1
ATOM 2207 O O . GLU A 1 293 ? 62.192 73.628 63.726 1.00 14.06 293 GLU A O 1
ATOM 2213 N N . ALA A 1 294 ? 63.828 73.376 65.251 1.00 14.93 294 ALA A N 1
ATOM 2214 C CA . ALA A 1 294 ? 62.925 73.561 66.384 1.00 13.35 294 ALA A CA 1
ATOM 2215 C C . ALA A 1 294 ? 62.291 74.946 66.372 1.00 13.89 294 ALA A C 1
ATOM 2216 O O . ALA A 1 294 ? 61.087 75.091 66.599 1.00 14.90 294 ALA A O 1
ATOM 2218 N N . ALA A 1 295 ? 63.103 75.966 66.115 1.00 14.22 295 ALA A N 1
ATOM 2219 C CA . ALA A 1 295 ? 62.599 77.337 66.093 1.00 15.26 295 ALA A CA 1
ATOM 2220 C C . ALA A 1 295 ? 61.525 77.493 65.026 1.00 14.88 295 ALA A C 1
ATOM 2221 O O . ALA A 1 295 ? 60.484 78.107 65.258 1.00 15.41 295 ALA A O 1
ATOM 2223 N N . THR A 1 296 ? 61.790 76.929 63.857 1.00 14.43 296 THR A N 1
ATOM 2224 C CA . THR A 1 296 ? 60.862 77.005 62.737 1.00 13.71 296 THR A CA 1
ATOM 2225 C C . THR A 1 296 ? 59.553 76.281 63.039 1.00 15.03 296 THR A C 1
ATOM 2226 O O . THR A 1 296 ? 58.476 76.825 62.814 1.00 15.20 296 THR A O 1
ATOM 2230 N N . GLU A 1 297 ? 59.646 75.060 63.563 1.00 14.42 297 GLU A N 1
ATOM 2231 C CA . GLU A 1 297 ? 58.445 74.294 63.884 1.00 13.67 297 GLU A CA 1
ATOM 2232 C C . GLU A 1 297 ? 57.635 74.935 65.003 1.00 13.99 297 GLU A C 1
ATOM 2233 O O . GLU A 1 297 ? 56.407 74.932 64.961 1.00 13.63 297 GLU A O 1
ATOM 2239 N N . LEU A 1 298 ? 58.307 75.497 66.003 1.00 13.89 298 LEU A N 1
ATOM 2240 C CA . LEU A 1 298 ? 57.580 76.136 67.090 1.00 15.30 298 LEU A CA 1
ATOM 2241 C C . LEU A 1 298 ? 56.843 77.383 66.602 1.00 16.96 298 LEU A C 1
ATOM 2242 O O . LEU A 1 298 ? 55.729 77.654 67.047 1.00 15.92 298 LEU A O 1
ATOM 2247 N N . GLU A 1 299 ? 57.446 78.136 65.685 1.00 16.42 299 GLU A N 1
ATOM 2248 C CA . GLU A 1 299 ? 56.775 79.329 65.165 1.00 17.56 299 GLU A CA 1
ATOM 2249 C C . GLU A 1 299 ? 55.552 78.886 64.366 1.00 16.29 299 GLU A C 1
ATOM 2250 O O . GLU A 1 299 ? 54.487 79.499 64.453 1.00 16.81 299 GLU A O 1
ATOM 2256 N N . ALA A 1 300 ? 55.701 77.807 63.606 1.00 14.58 300 ALA A N 1
ATOM 2257 C CA . ALA A 1 300 ? 54.590 77.285 62.821 1.00 14.31 300 ALA A CA 1
ATOM 2258 C C . ALA A 1 300 ? 53.472 76.854 63.763 1.00 13.56 300 ALA A C 1
ATOM 2259 O O . ALA A 1 300 ? 52.298 77.119 63.512 1.00 14.64 300 ALA A O 1
ATOM 2261 N N . ALA A 1 301 ? 53.845 76.194 64.857 1.00 13.25 301 ALA A N 1
ATOM 2262 C CA . ALA A 1 301 ? 52.861 75.733 65.829 1.00 14.04 301 ALA A CA 1
ATOM 2263 C C . ALA A 1 301 ? 52.126 76.906 66.463 1.00 13.71 301 ALA A C 1
ATOM 2264 O O . ALA A 1 301 ? 50.924 76.831 66.712 1.00 14.40 301 ALA A O 1
ATOM 2266 N N . ARG A 1 302 ? 52.853 77.984 66.737 1.00 13.18 302 ARG A N 1
ATOM 2267 C CA . ARG A 1 302 ? 52.238 79.153 67.348 1.00 14.43 302 ARG A CA 1
ATOM 2268 C C . ARG A 1 302 ? 51.227 79.769 66.381 1.00 14.43 302 ARG A C 1
ATOM 2269 O O . ARG A 1 302 ? 50.116 80.137 66.778 1.00 15.68 302 ARG A O 1
ATOM 2277 N N . LEU A 1 303 ? 51.605 79.879 65.113 1.00 14.34 303 LEU A N 1
ATOM 2278 C CA . LEU A 1 303 ? 50.695 80.437 64.121 1.00 14.35 303 LEU A CA 1
ATOM 2279 C C . LEU A 1 303 ? 49.435 79.581 64.031 1.00 15.01 303 LEU A C 1
ATOM 2280 O O . LEU A 1 303 ? 48.325 80.100 63.898 1.00 14.26 303 LEU A O 1
ATOM 2285 N N . LEU A 1 304 ? 49.599 78.263 64.122 1.00 14.28 304 LEU A N 1
ATOM 2286 C CA . LEU A 1 304 ? 48.444 77.382 64.055 1.00 12.95 304 LEU A CA 1
ATOM 2287 C C . LEU A 1 304 ? 47.504 77.564 65.241 1.00 12.61 304 LEU A C 1
ATOM 2288 O O . LEU A 1 304 ? 46.290 77.569 65.063 1.00 14.17 304 LEU A O 1
ATOM 2293 N N . TYR A 1 305 ? 48.030 77.724 66.454 1.00 12.55 305 TYR A N 1
ATOM 2294 C CA . TYR A 1 305 ? 47.098 77.881 67.564 1.00 13.23 305 TYR A CA 1
ATOM 2295 C C . TYR A 1 305 ? 46.466 79.270 67.558 1.00 14.40 305 TYR A C 1
ATOM 2296 O O . TYR A 1 305 ? 45.324 79.426 67.978 1.00 15.43 305 TYR A O 1
ATOM 2305 N N . LEU A 1 306 ? 47.189 80.270 67.055 1.00 14.85 306 LEU A N 1
ATOM 2306 C CA . LEU A 1 306 ? 46.635 81.621 66.981 1.00 15.26 306 LEU A CA 1
ATOM 2307 C C . LEU A 1 306 ? 45.493 81.603 65.973 1.00 15.93 306 LEU A C 1
ATOM 2308 O O . LEU A 1 306 ? 44.470 82.261 66.170 1.00 16.65 306 LEU A O 1
ATOM 2313 N N . LYS A 1 307 ? 45.672 80.847 64.892 1.00 15.11 307 LYS A N 1
ATOM 2314 C CA . LYS A 1 307 ? 44.635 80.736 63.872 1.00 15.18 307 LYS A CA 1
ATOM 2315 C C . LYS A 1 307 ? 43.373 80.091 64.461 1.00 15.94 307 LYS A C 1
ATOM 2316 O O . LYS A 1 307 ? 42.258 80.570 64.245 1.00 16.35 307 LYS A O 1
ATOM 2322 N N . ALA A 1 308 ? 43.546 79.000 65.201 1.00 14.36 308 ALA A N 1
ATOM 2323 C CA . ALA A 1 308 ? 42.404 78.314 65.801 1.00 15.13 308 ALA A CA 1
ATOM 2324 C C . ALA A 1 308 ? 41.685 79.237 66.775 1.00 15.32 308 ALA A C 1
ATOM 2325 O O . ALA A 1 308 ? 40.452 79.285 66.807 1.00 16.89 308 ALA A O 1
ATOM 2327 N N . ALA A 1 309 ? 42.463 79.972 67.565 1.00 15.59 309 ALA A N 1
ATOM 2328 C CA . ALA A 1 309 ? 41.896 80.893 68.541 1.00 16.37 309 ALA A CA 1
ATOM 2329 C C . ALA A 1 309 ? 41.089 81.978 67.840 1.00 18.05 309 ALA A C 1
ATOM 2330 O O . ALA A 1 309 ? 40.011 82.356 68.308 1.00 18.08 309 ALA A O 1
ATOM 2332 N N . GLU A 1 310 ? 41.619 82.473 66.723 1.00 17.36 310 GLU A N 1
ATOM 2333 C CA . GLU A 1 310 ? 40.960 83.521 65.946 1.00 19.94 310 GLU A CA 1
ATOM 2334 C C . GLU A 1 310 ? 39.595 83.045 65.462 1.00 20.10 310 GLU A C 1
ATOM 2335 O O . GLU A 1 310 ? 38.602 83.775 65.548 1.00 21.35 310 GLU A O 1
ATOM 2341 N N . LEU A 1 311 ? 39.545 81.823 64.946 1.00 19.15 311 LEU A N 1
ATOM 2342 C CA . LEU A 1 311 ? 38.290 81.276 64.456 1.00 20.27 311 LEU A CA 1
ATOM 2343 C C . LEU A 1 311 ? 37.284 81.158 65.592 1.00 20.96 311 LEU A C 1
ATOM 2344 O O . LEU A 1 311 ? 36.110 81.495 65.425 1.00 22.09 311 LEU A O 1
ATOM 2349 N N . LYS A 1 312 ? 37.739 80.690 66.752 1.00 20.32 312 LYS A N 1
ATOM 2350 C CA . LYS A 1 312 ? 36.846 80.559 67.899 1.00 22.12 312 LYS A CA 1
ATOM 2351 C C . LYS A 1 312 ? 36.324 81.934 68.323 1.00 22.27 312 LYS A C 1
ATOM 2352 O O . LYS A 1 312 ? 35.129 82.098 68.590 1.00 24.07 312 LYS A O 1
ATOM 2358 N N . ASP A 1 313 ? 37.217 82.918 68.385 1.00 22.00 313 ASP A N 1
ATOM 2359 C CA . ASP A 1 313 ? 36.826 84.272 68.772 1.00 22.03 313 ASP A CA 1
ATOM 2360 C C . ASP A 1 313 ? 35.838 84.884 67.776 1.00 23.76 313 ASP A C 1
ATOM 2361 O O . ASP A 1 313 ? 35.044 85.755 68.138 1.00 25.66 313 ASP A O 1
ATOM 2366 N N . ALA A 1 314 ? 35.890 84.427 66.526 1.00 23.24 314 ALA A N 1
ATOM 2367 C CA . ALA A 1 314 ? 34.997 84.931 65.482 1.00 25.60 314 ALA A CA 1
ATOM 2368 C C . ALA A 1 314 ? 33.680 84.159 65.445 1.00 26.43 314 ALA A C 1
ATOM 2369 O O . ALA A 1 314 ? 32.817 84.424 64.604 1.00 28.17 314 ALA A O 1
ATOM 2371 N N . GLY A 1 315 ? 33.533 83.201 66.355 1.00 26.92 315 GLY A N 1
ATOM 2372 C CA . GLY A 1 315 ? 32.320 82.404 66.416 1.00 28.29 315 GLY A CA 1
ATOM 2373 C C . GLY A 1 315 ? 32.152 81.463 65.236 1.00 29.13 315 GLY A C 1
ATOM 2374 O O . GLY A 1 315 ? 31.037 81.080 64.890 1.00 29.83 315 GLY A O 1
ATOM 2375 N N . ARG A 1 316 ? 33.264 81.081 64.618 1.00 28.75 316 ARG A N 1
ATOM 2376 C CA . ARG A 1 316 ? 33.228 80.185 63.470 1.00 29.04 316 ARG A CA 1
ATOM 2377 C C . ARG A 1 316 ? 33.728 78.795 63.848 1.00 29.06 316 ARG A C 1
ATOM 2378 O O . ARG A 1 316 ? 34.421 78.634 64.849 1.00 27.30 316 ARG A O 1
ATOM 2386 N N . PRO A 1 317 ? 33.371 77.769 63.059 1.00 28.76 317 PRO A N 1
ATOM 2387 C CA . PRO A 1 317 ? 33.825 76.410 63.375 1.00 28.30 317 PRO A CA 1
ATOM 2388 C C . PRO A 1 317 ? 35.349 76.331 63.397 1.00 24.85 317 PRO A C 1
ATOM 2389 O O . PRO A 1 317 ? 36.023 76.964 62.583 1.00 25.78 317 PRO A O 1
ATOM 2393 N N . PHE A 1 318 ? 35.892 75.550 64.326 1.00 23.66 318 PHE A N 1
ATOM 2394 C CA . PHE A 1 318 ? 37.341 75.440 64.442 1.00 21.25 318 PHE A CA 1
ATOM 2395 C C . PHE A 1 318 ? 37.830 74.066 64.904 1.00 19.61 318 PHE A C 1
ATOM 2396 O O . PHE A 1 318 ? 38.949 73.940 65.395 1.00 18.83 318 PHE A O 1
ATOM 2404 N N . THR A 1 319 ? 36.994 73.045 64.746 1.00 18.84 319 THR A N 1
ATOM 2405 C CA . THR A 1 319 ? 37.353 71.686 65.152 1.00 17.20 319 THR A CA 1
ATOM 2406 C C . THR A 1 319 ? 38.614 71.211 64.438 1.00 17.66 319 THR A C 1
ATOM 2407 O O . THR A 1 319 ? 39.557 70.721 65.065 1.00 16.50 319 THR A O 1
ATOM 2411 N N . LEU A 1 320 ? 38.622 71.360 63.120 1.00 16.23 320 LEU A N 1
ATOM 2412 C CA . LEU A 1 320 ? 39.765 70.951 62.315 1.00 16.05 320 LEU A CA 1
ATOM 2413 C C . LEU A 1 320 ? 41.012 71.725 62.711 1.00 15.36 320 LEU A C 1
ATOM 2414 O O . LEU A 1 320 ? 42.085 71.151 62.915 1.00 15.16 320 LEU A O 1
ATOM 2419 N N . GLU A 1 321 ? 40.861 73.037 62.819 1.00 14.90 321 GLU A N 1
ATOM 2420 C CA . GLU A 1 321 ? 41.975 73.906 63.154 1.00 16.13 321 GLU A CA 1
ATOM 2421 C C . GLU A 1 321 ? 42.542 73.700 64.558 1.00 14.98 321 GLU A C 1
ATOM 2422 O O . GLU A 1 321 ? 43.758 73.786 64.756 1.00 14.57 321 GLU A O 1
ATOM 2428 N N . ALA A 1 322 ? 41.677 73.430 65.532 1.00 14.76 322 ALA A N 1
ATOM 2429 C CA . ALA A 1 322 ? 42.157 73.201 66.892 1.00 13.37 322 ALA A CA 1
ATOM 2430 C C . ALA A 1 322 ? 42.919 71.880 66.929 1.00 14.13 322 ALA A C 1
ATOM 2431 O O . ALA A 1 322 ? 43.947 71.764 67.606 1.00 14.50 322 ALA A O 1
ATOM 2433 N N . ALA A 1 323 ? 42.423 70.883 66.200 1.00 13.64 323 ALA A N 1
ATOM 2434 C CA . ALA A 1 323 ? 43.095 69.585 66.173 1.00 13.05 323 ALA A CA 1
ATOM 2435 C C . ALA A 1 323 ? 44.471 69.712 65.526 1.00 13.35 323 ALA A C 1
ATOM 2436 O O . ALA A 1 323 ? 45.458 69.166 66.038 1.00 13.12 323 ALA A O 1
ATOM 2438 N N . GLN A 1 324 ? 44.544 70.430 64.408 1.00 12.47 324 GLN A N 1
ATOM 2439 C CA . GLN A 1 324 ? 45.817 70.620 63.719 1.00 12.13 324 GLN A CA 1
ATOM 2440 C C . GLN A 1 324 ? 46.806 71.358 64.612 1.00 12.46 324 GLN A C 1
ATOM 2441 O O . GLN A 1 324 ? 47.978 71.000 64.675 1.00 13.28 324 GLN A O 1
ATOM 2447 N N . ALA A 1 325 ? 46.333 72.383 65.316 1.00 12.72 325 ALA A N 1
ATOM 2448 C CA . ALA A 1 325 ? 47.218 73.145 66.195 1.00 11.42 325 ALA A CA 1
ATOM 2449 C C . ALA A 1 325 ? 47.774 72.285 67.325 1.00 12.47 325 ALA A C 1
ATOM 2450 O O . ALA A 1 325 ? 48.971 72.301 67.596 1.00 12.61 325 ALA A O 1
ATOM 2452 N N . LYS A 1 326 ? 46.904 71.531 67.986 1.00 12.74 326 LYS A N 1
ATOM 2453 C CA . LYS A 1 326 ? 47.343 70.699 69.099 1.00 12.07 326 LYS A CA 1
ATOM 2454 C C . LYS A 1 326 ? 48.263 69.582 68.608 1.00 12.99 326 LYS A C 1
ATOM 2455 O O . LYS A 1 326 ? 49.294 69.304 69.223 1.00 11.98 326 LYS A O 1
ATOM 2461 N N . LEU A 1 327 ? 47.894 68.949 67.497 1.00 12.02 327 LEU A N 1
ATOM 2462 C CA . LEU A 1 327 ? 48.713 67.879 66.941 1.00 12.00 327 LEU A CA 1
ATOM 2463 C C . LEU A 1 327 ? 50.112 68.387 66.625 1.00 11.43 327 LEU A C 1
ATOM 2464 O O . LEU A 1 327 ? 51.110 67.843 67.103 1.00 12.31 327 LEU A O 1
ATOM 2469 N N . PHE A 1 328 ? 50.194 69.448 65.831 1.00 11.78 328 PHE A N 1
ATOM 2470 C CA . PHE A 1 328 ? 51.502 69.946 65.457 1.00 11.94 328 PHE A CA 1
ATOM 2471 C C . PHE A 1 328 ? 52.310 70.517 66.613 1.00 11.70 328 PHE A C 1
ATOM 2472 O O . PHE A 1 328 ? 53.499 70.235 66.734 1.00 12.46 328 PHE A O 1
ATOM 2480 N N . ALA A 1 329 ? 51.671 71.306 67.468 1.00 11.92 329 ALA A N 1
ATOM 2481 C CA . ALA A 1 329 ? 52.380 71.899 68.593 1.00 12.18 329 ALA A CA 1
ATOM 2482 C C . ALA A 1 329 ? 52.915 70.849 69.562 1.00 12.74 329 ALA A C 1
ATOM 2483 O O . ALA A 1 329 ? 54.067 70.933 69.988 1.00 12.91 329 ALA A O 1
ATOM 2485 N N . SER A 1 330 ? 52.092 69.860 69.911 1.00 11.78 330 SER A N 1
ATOM 2486 C CA . SER A 1 330 ? 52.542 68.840 70.854 1.00 11.61 330 SER A CA 1
ATOM 2487 C C . SER A 1 330 ? 53.684 67.997 70.285 1.00 12.32 330 SER A C 1
ATOM 2488 O O . SER A 1 330 ? 54.661 67.710 70.983 1.00 12.38 330 SER A O 1
ATOM 2491 N N . GLU A 1 331 ? 53.571 67.612 69.018 1.00 12.09 331 GLU A N 1
ATOM 2492 C CA . GLU A 1 331 ? 54.610 66.795 68.408 1.00 13.80 331 GLU A CA 1
ATOM 2493 C C . GLU A 1 331 ? 55.904 67.588 68.243 1.00 13.68 331 GLU A C 1
ATOM 2494 O O . GLU A 1 331 ? 56.989 67.085 68.539 1.00 13.23 331 GLU A O 1
ATOM 2500 N N . ALA A 1 332 ? 55.787 68.833 67.789 1.00 14.01 332 ALA A N 1
ATOM 2501 C CA . ALA A 1 332 ? 56.963 69.678 67.596 1.00 14.75 332 ALA A CA 1
ATOM 2502 C C . ALA A 1 332 ? 57.631 70.045 68.916 1.00 14.66 332 ALA A C 1
ATOM 2503 O O . ALA A 1 332 ? 58.859 70.063 69.018 1.00 14.27 332 ALA A O 1
ATOM 2505 N N . ALA A 1 333 ? 56.821 70.344 69.927 1.00 12.69 333 ALA A N 1
ATOM 2506 C CA . ALA A 1 333 ? 57.341 70.728 71.230 1.00 13.11 333 ALA A CA 1
ATOM 2507 C C . ALA A 1 333 ? 58.100 69.592 71.884 1.00 12.55 333 ALA A C 1
ATOM 2508 O O . ALA A 1 333 ? 59.193 69.791 72.413 1.00 12.11 333 ALA A O 1
ATOM 2510 N N . VAL A 1 334 ? 57.529 68.392 71.855 1.00 11.26 334 VAL A N 1
ATOM 2511 C CA . VAL A 1 334 ? 58.208 67.267 72.473 1.00 12.65 334 VAL A CA 1
ATOM 2512 C C . VAL A 1 334 ? 59.520 66.974 71.751 1.00 12.98 334 VAL A C 1
ATOM 2513 O O . VAL A 1 334 ? 60.520 66.656 72.393 1.00 13.42 334 VAL A O 1
ATOM 2517 N N . LYS A 1 335 ? 59.530 67.106 70.427 1.00 13.20 335 LYS A N 1
ATOM 2518 C CA . LYS A 1 335 ? 60.756 66.885 69.670 1.00 12.85 335 LYS A CA 1
ATOM 2519 C C . LYS A 1 335 ? 61.796 67.944 70.059 1.00 13.90 335 LYS A C 1
ATOM 2520 O O . LYS A 1 335 ? 62.968 67.623 70.271 1.00 13.80 335 LYS A O 1
ATOM 2526 N N . ALA A 1 336 ? 61.369 69.204 70.155 1.00 12.95 336 ALA A N 1
ATOM 2527 C CA . ALA A 1 336 ? 62.287 70.284 70.528 1.00 12.70 336 ALA A CA 1
ATOM 2528 C C . ALA A 1 336 ? 62.888 70.035 71.912 1.00 11.63 336 ALA A C 1
ATOM 2529 O O . ALA A 1 336 ? 64.081 70.262 72.144 1.00 13.66 336 ALA A O 1
ATOM 2531 N N . CYS A 1 337 ? 62.058 69.574 72.840 1.00 12.55 337 CYS A N 1
ATOM 2532 C CA . CYS A 1 337 ? 62.538 69.291 74.186 1.00 12.76 337 CYS A CA 1
ATOM 2533 C C . CYS A 1 337 ? 63.549 68.148 74.157 1.00 12.87 337 CYS A C 1
ATOM 2534 O O . CYS A 1 337 ? 64.551 68.171 74.869 1.00 12.98 337 CYS A O 1
ATOM 2537 N N . ASP A 1 338 ? 63.282 67.135 73.341 1.00 11.99 338 ASP A N 1
ATOM 2538 C CA . ASP A 1 338 ? 64.200 66.005 73.260 1.00 12.93 338 ASP A CA 1
ATOM 2539 C C . ASP A 1 338 ? 65.529 66.446 72.648 1.00 12.76 338 ASP A C 1
ATOM 2540 O O . ASP A 1 338 ? 66.594 65.973 73.046 1.00 13.07 338 ASP A O 1
ATOM 2545 N N . GLU A 1 339 ? 65.471 67.362 71.690 1.00 13.18 339 GLU A N 1
ATOM 2546 C CA . GLU A 1 339 ? 66.693 67.853 71.063 1.00 13.37 339 GLU A CA 1
ATOM 2547 C C . GLU A 1 339 ? 67.485 68.736 72.022 1.00 12.35 339 GLU A C 1
ATOM 2548 O O . GLU A 1 339 ? 68.717 68.785 71.954 1.00 13.86 339 GLU A O 1
ATOM 2558 N N . ALA A 1 340 ? 66.785 69.422 72.922 1.00 13.75 340 ALA A N 1
ATOM 2559 C CA . ALA A 1 340 ? 67.442 70.281 73.907 1.00 13.20 340 ALA A CA 1
ATOM 2560 C C . ALA A 1 340 ? 68.215 69.393 74.878 1.00 14.41 340 ALA A C 1
ATOM 2561 O O . ALA A 1 340 ? 69.323 69.726 75.288 1.00 14.22 340 ALA A O 1
ATOM 2563 N N . ILE A 1 341 ? 67.622 68.264 75.260 1.00 13.21 341 ILE A N 1
ATOM 2564 C CA . ILE A 1 341 ? 68.310 67.328 76.140 1.00 13.32 341 ILE A CA 1
ATOM 2565 C C . ILE A 1 341 ? 69.601 66.911 75.426 1.00 12.15 341 ILE A C 1
ATOM 2566 O O . ILE A 1 341 ? 70.674 66.901 76.020 1.00 13.59 341 ILE A O 1
ATOM 2571 N N . GLN A 1 342 ? 69.483 66.586 74.142 1.00 12.71 342 GLN A N 1
ATOM 2572 C CA . GLN A 1 342 ? 70.628 66.134 73.360 1.00 11.84 342 GLN A CA 1
ATOM 2573 C C . GLN A 1 342 ? 71.729 67.174 73.266 1.00 13.53 342 GLN A C 1
ATOM 2574 O O . GLN A 1 342 ? 72.906 66.842 73.368 1.00 13.84 342 GLN A O 1
ATOM 2580 N N . ILE A 1 343 ? 71.346 68.433 73.076 1.00 12.60 343 ILE A N 1
ATOM 2581 C CA . ILE A 1 343 ? 72.323 69.514 72.959 1.00 14.61 343 ILE A CA 1
ATOM 2582 C C . ILE A 1 343 ? 73.097 69.758 74.258 1.00 15.25 343 ILE A C 1
ATOM 2583 O O . ILE A 1 343 ? 74.270 70.128 74.223 1.00 16.63 343 ILE A O 1
ATOM 2588 N N . LEU A 1 344 ? 72.461 69.543 75.404 1.00 14.46 344 LEU A N 1
ATOM 2589 C CA . LEU A 1 344 ? 73.155 69.730 76.676 1.00 14.83 344 LEU A CA 1
ATOM 2590 C C . LEU A 1 344 ? 74.027 68.517 77.009 1.00 16.23 344 LEU A C 1
ATOM 2591 O O . LEU A 1 344 ? 74.854 68.556 77.924 1.00 15.51 344 LEU A O 1
ATOM 2596 N N . GLY A 1 345 ? 73.839 67.438 76.257 1.00 15.10 345 GLY A N 1
ATOM 2597 C CA . GLY A 1 345 ? 74.616 66.234 76.481 1.00 16.80 345 GLY A CA 1
ATOM 2598 C C . GLY A 1 345 ? 74.373 65.631 77.850 1.00 16.30 345 GLY A C 1
ATOM 2599 O O . GLY A 1 345 ? 73.230 65.493 78.284 1.00 15.58 345 GLY A O 1
ATOM 2600 N N . GLY A 1 346 ? 75.451 65.272 78.541 1.00 15.74 346 GLY A N 1
ATOM 2601 C CA . GLY A 1 346 ? 75.303 64.688 79.862 1.00 16.88 346 GLY A CA 1
ATOM 2602 C C . GLY A 1 346 ? 74.502 65.574 80.796 1.00 16.34 346 GLY A C 1
ATOM 2603 O O . GLY A 1 346 ? 73.725 65.089 81.619 1.00 17.06 346 GLY A O 1
ATOM 2604 N N . TYR A 1 347 ? 74.677 66.884 80.667 1.00 16.61 347 TYR A N 1
ATOM 2605 C CA . TYR A 1 347 ? 73.961 67.829 81.515 1.00 17.31 347 TYR A CA 1
ATOM 2606 C C . TYR A 1 347 ? 72.457 67.809 81.246 1.00 17.10 347 TYR A C 1
ATOM 2607 O O . TYR A 1 347 ? 71.656 68.156 82.117 1.00 17.49 347 TYR A O 1
ATOM 2616 N N . GLY A 1 348 ? 72.071 67.385 80.047 1.00 15.60 348 GLY A N 1
ATOM 2617 C CA . GLY A 1 348 ? 70.659 67.312 79.726 1.00 15.09 348 GLY A CA 1
ATOM 2618 C C . GLY A 1 348 ? 69.997 66.169 80.473 1.00 15.61 348 GLY A C 1
ATOM 2619 O O . GLY A 1 348 ? 68.778 66.145 80.613 1.00 15.66 348 GLY A O 1
ATOM 2620 N N . TYR A 1 349 ? 70.806 65.229 80.956 1.00 13.70 349 TYR A N 1
ATOM 2621 C CA . TYR A 1 349 ? 70.304 64.060 81.683 1.00 14.12 349 TYR A CA 1
ATOM 2622 C C . TYR A 1 349 ? 70.255 64.285 83.196 1.00 15.24 349 TYR A C 1
ATOM 2623 O O . TYR A 1 349 ? 69.836 63.400 83.941 1.00 15.40 349 TYR A O 1
ATOM 2632 N N . VAL A 1 350 ? 70.684 65.458 83.654 1.00 14.96 350 VAL A N 1
ATOM 2633 C CA . VAL A 1 350 ? 70.680 65.732 85.091 1.00 17.13 350 VAL A CA 1
ATOM 2634 C C . VAL A 1 350 ? 69.624 66.754 85.494 1.00 16.53 350 VAL A C 1
ATOM 2635 O O . VAL A 1 350 ? 69.378 67.730 84.785 1.00 17.29 350 VAL A O 1
ATOM 2641 N N . LYS A 1 351 ? 69.006 66.519 86.648 1.00 16.04 351 LYS A N 1
ATOM 2642 C CA . LYS A 1 351 ? 67.936 67.380 87.129 1.00 18.10 351 LYS A CA 1
ATOM 2643 C C . LYS A 1 351 ? 68.325 68.779 87.593 1.00 19.98 351 LYS A C 1
ATOM 2644 O O . LYS A 1 351 ? 67.452 69.593 87.900 1.00 18.53 351 LYS A O 1
ATOM 2650 N N . ASP A 1 352 ? 69.622 69.071 87.643 1.00 18.02 352 ASP A N 1
ATOM 2651 C CA . ASP A 1 352 ? 70.056 70.404 88.041 1.00 20.42 352 ASP A CA 1
ATOM 2652 C C . ASP A 1 352 ? 69.729 71.399 86.926 1.00 19.50 352 ASP A C 1
ATOM 2653 O O . ASP A 1 352 ? 69.699 72.608 87.156 1.00 21.08 352 ASP A O 1
ATOM 2658 N N . TYR A 1 353 ? 69.498 70.876 85.722 1.00 18.42 353 TYR A N 1
ATOM 2659 C CA . TYR A 1 353 ? 69.152 71.682 84.550 1.00 18.35 353 TYR A CA 1
ATOM 2660 C C . TYR A 1 353 ? 67.672 71.403 84.270 1.00 16.49 353 TYR A C 1
ATOM 2661 O O . TYR A 1 353 ? 67.190 70.302 84.520 1.00 15.68 353 TYR A O 1
ATOM 2670 N N . PRO A 1 354 ? 66.939 72.392 83.737 1.00 17.43 354 PRO A N 1
ATOM 2671 C CA . PRO A 1 354 ? 65.507 72.250 83.447 1.00 15.67 354 PRO A CA 1
ATOM 2672 C C . PRO A 1 354 ? 65.047 71.495 82.208 1.00 15.56 354 PRO A C 1
ATOM 2673 O O . PRO A 1 354 ? 63.869 71.135 82.113 1.00 14.67 354 PRO A O 1
ATOM 2677 N N . VAL A 1 355 ? 65.943 71.249 81.261 1.00 14.60 355 VAL A N 1
ATOM 2678 C CA . VAL A 1 355 ? 65.521 70.594 80.031 1.00 16.44 355 VAL A CA 1
ATOM 2679 C C . VAL A 1 355 ? 64.886 69.216 80.161 1.00 15.35 355 VAL A C 1
ATOM 2680 O O . VAL A 1 355 ? 63.950 68.914 79.418 1.00 14.32 355 VAL A O 1
ATOM 2684 N N . GLU A 1 356 ? 65.356 68.379 81.084 1.00 14.49 356 GLU A N 1
ATOM 2685 C CA . GLU A 1 356 ? 64.727 67.066 81.215 1.00 14.81 356 GLU A CA 1
ATOM 2686 C C . GLU A 1 356 ? 63.302 67.229 81.750 1.00 14.00 356 GLU A C 1
ATOM 2687 O O . GLU A 1 356 ? 62.413 66.446 81.406 1.00 14.91 356 GLU A O 1
ATOM 2693 N N . ARG A 1 357 ? 63.067 68.253 82.572 1.00 12.79 357 ARG A N 1
ATOM 2694 C CA . ARG A 1 357 ? 61.712 68.471 83.069 1.00 13.31 357 ARG A CA 1
ATOM 2695 C C . ARG A 1 357 ? 60.825 68.993 81.938 1.00 13.86 357 ARG A C 1
ATOM 2696 O O . ARG A 1 357 ? 59.658 68.610 81.836 1.00 13.25 357 ARG A O 1
ATOM 2704 N N . TYR A 1 358 ? 61.365 69.862 81.085 1.00 12.45 358 TYR A N 1
ATOM 2705 C CA . TYR A 1 358 ? 60.552 70.392 79.989 1.00 11.91 358 TYR A CA 1
ATOM 2706 C C . TYR A 1 358 ? 60.009 69.246 79.146 1.00 12.13 358 TYR A C 1
ATOM 2707 O O . TYR A 1 358 ? 58.838 69.249 78.779 1.00 10.74 358 TYR A O 1
ATOM 2716 N N . TRP A 1 359 ? 60.858 68.267 78.835 1.00 11.30 359 TRP A N 1
ATOM 2717 C CA . TRP A 1 359 ? 60.411 67.127 78.043 1.00 11.64 359 TRP A CA 1
ATOM 2718 C C . TRP A 1 359 ? 59.340 66.326 78.783 1.00 11.21 359 TRP A C 1
ATOM 2719 O O . TRP A 1 359 ? 58.296 65.993 78.219 1.00 11.59 359 TRP A O 1
ATOM 2730 N N . ARG A 1 360 ? 59.601 66.018 80.049 1.00 11.24 360 ARG A N 1
ATOM 2731 C CA . ARG A 1 360 ? 58.656 65.234 80.827 1.00 11.67 360 ARG A CA 1
ATOM 2732 C C . ARG A 1 360 ? 57.294 65.909 80.918 1.00 11.78 360 ARG A C 1
ATOM 2733 O O . ARG A 1 360 ? 56.266 65.243 80.861 1.00 12.72 360 ARG A O 1
ATOM 2741 N N . ASP A 1 361 ? 57.292 67.230 81.056 1.00 12.92 361 ASP A N 1
ATOM 2742 C CA . ASP A 1 361 ? 56.041 67.981 81.139 1.00 13.23 361 ASP A CA 1
ATOM 2743 C C . ASP A 1 361 ? 55.351 68.019 79.777 1.00 13.62 361 ASP A C 1
ATOM 2744 O O . ASP A 1 361 ? 54.147 67.780 79.668 1.00 14.54 361 ASP A O 1
ATOM 2749 N N . ALA A 1 362 ? 56.116 68.329 78.737 1.00 12.05 362 ALA A N 1
ATOM 2750 C CA . ALA A 1 362 ? 55.556 68.425 77.393 1.00 12.43 362 ALA A CA 1
ATOM 2751 C C . ALA A 1 362 ? 55.037 67.099 76.860 1.00 12.61 362 ALA A C 1
ATOM 2752 O O . ALA A 1 362 ? 54.116 67.073 76.046 1.00 11.59 362 ALA A O 1
ATOM 2754 N N . ARG A 1 363 ? 55.622 65.997 77.317 1.00 11.28 363 ARG A N 1
ATOM 2755 C CA . ARG A 1 363 ? 55.217 64.685 76.818 1.00 11.12 363 ARG A CA 1
ATOM 2756 C C . ARG A 1 363 ? 53.721 64.393 76.932 1.00 12.22 363 ARG A C 1
ATOM 2757 O O . ARG A 1 363 ? 53.156 63.709 76.081 1.00 13.42 363 ARG A O 1
ATOM 2765 N N . LEU A 1 364 ? 53.066 64.915 77.963 1.00 12.04 364 LEU A N 1
ATOM 2766 C CA . LEU A 1 364 ? 51.637 64.667 78.116 1.00 11.60 364 LEU A CA 1
ATOM 2767 C C . LEU A 1 364 ? 50.790 65.362 77.049 1.00 12.79 364 LEU A C 1
ATOM 2768 O O . LEU A 1 364 ? 49.671 64.923 76.765 1.00 13.42 364 LEU A O 1
ATOM 2773 N N . THR A 1 365 ? 51.313 66.427 76.446 1.00 12.42 365 THR A N 1
ATOM 2774 C CA . THR A 1 365 ? 50.529 67.155 75.447 1.00 13.26 365 THR A CA 1
ATOM 2775 C C . THR A 1 365 ? 50.203 66.344 74.196 1.00 12.84 365 THR A C 1
ATOM 2776 O O . THR A 1 365 ? 49.303 66.702 73.449 1.00 12.78 365 THR A O 1
ATOM 2780 N N . ARG A 1 366 ? 50.921 65.245 73.976 1.00 12.52 366 ARG A N 1
ATOM 2781 C CA . ARG A 1 366 ? 50.648 64.392 72.823 1.00 13.05 366 ARG A CA 1
ATOM 2782 C C . ARG A 1 366 ? 49.602 63.334 73.185 1.00 13.90 366 ARG A C 1
ATOM 2783 O O . ARG A 1 366 ? 49.179 62.557 72.336 1.00 12.67 366 ARG A O 1
ATOM 2791 N N . ILE A 1 367 ? 49.181 63.320 74.448 1.00 14.43 367 ILE A N 1
ATOM 2792 C CA . ILE A 1 367 ? 48.225 62.327 74.940 1.00 14.58 367 ILE A CA 1
ATOM 2793 C C . ILE A 1 367 ? 46.906 62.917 75.444 1.00 15.03 367 ILE A C 1
ATOM 2794 O O . ILE A 1 367 ? 45.825 62.454 75.068 1.00 16.22 367 ILE A O 1
ATOM 2799 N N . GLY A 1 368 ? 47.006 63.932 76.295 1.00 15.04 368 GLY A N 1
ATOM 2800 C CA . GLY A 1 368 ? 45.821 64.563 76.856 1.00 15.39 368 GLY A CA 1
ATOM 2801 C C . GLY A 1 368 ? 44.937 65.283 75.851 1.00 16.42 368 GLY A C 1
ATOM 2802 O O . GLY A 1 368 ? 45.410 65.774 74.826 1.00 17.47 368 GLY A O 1
ATOM 2803 N N . GLU A 1 369 ? 43.644 65.335 76.166 1.00 18.22 369 GLU A N 1
ATOM 2804 C CA . GLU A 1 369 ? 42.626 65.980 75.337 1.00 17.81 369 GLU A CA 1
ATOM 2805 C C . GLU A 1 369 ? 42.638 65.507 73.891 1.00 19.22 369 GLU A C 1
ATOM 2806 O O . GLU A 1 369 ? 42.420 66.283 72.958 1.00 19.19 369 GLU A O 1
ATOM 2812 N N . GLY A 1 370 ? 42.876 64.212 73.721 1.00 16.32 370 GLY A N 1
ATOM 2813 C CA . GLY A 1 370 ? 42.904 63.625 72.396 1.00 16.24 370 GLY A CA 1
ATOM 2814 C C . GLY A 1 370 ? 44.319 63.279 71.981 1.00 15.53 370 GLY A C 1
ATOM 2815 O O . GLY A 1 370 ? 45.111 64.169 71.674 1.00 15.68 370 GLY A O 1
ATOM 2816 N N . THR A 1 371 ? 44.648 61.993 71.974 1.00 13.97 371 THR A N 1
ATOM 2817 C CA . THR A 1 371 ? 45.993 61.586 71.574 1.00 14.41 371 THR A CA 1
ATOM 2818 C C . THR A 1 371 ? 46.255 62.031 70.143 1.00 14.52 371 THR A C 1
ATOM 2819 O O . THR A 1 371 ? 45.322 62.273 69.375 1.00 13.61 371 THR A O 1
ATOM 2823 N N . SER A 1 372 ? 47.527 62.133 69.776 1.00 13.65 372 SER A N 1
ATOM 2824 C CA . SER A 1 372 ? 47.872 62.535 68.419 1.00 12.60 372 SER A CA 1
ATOM 2825 C C . SER A 1 372 ? 47.189 61.637 67.394 1.00 14.87 372 SER A C 1
ATOM 2826 O O . SER A 1 372 ? 46.804 62.100 66.325 1.00 13.52 372 SER A O 1
ATOM 2829 N N . GLU A 1 373 ? 47.043 60.357 67.724 1.00 14.49 373 GLU A N 1
ATOM 2830 C CA . GLU A 1 373 ? 46.394 59.411 66.817 1.00 15.48 373 GLU A CA 1
ATOM 2831 C C . GLU A 1 373 ? 44.926 59.779 66.606 1.00 14.91 373 GLU A C 1
ATOM 2832 O O . GLU A 1 373 ? 44.437 59.795 65.471 1.00 13.68 373 GLU A O 1
ATOM 2838 N N . ILE A 1 374 ? 44.228 60.075 67.698 1.00 14.93 374 ILE A N 1
ATOM 2839 C CA . ILE A 1 374 ? 42.823 60.467 67.620 1.00 15.12 374 ILE A CA 1
ATOM 2840 C C . ILE A 1 374 ? 42.685 61.761 66.815 1.00 15.12 374 ILE A C 1
ATOM 2841 O O . ILE A 1 374 ? 41.784 61.890 65.988 1.00 16.38 374 ILE A O 1
ATOM 2846 N N . LEU A 1 375 ? 43.584 62.714 67.047 1.00 13.83 375 LEU A N 1
ATOM 2847 C CA . LEU A 1 375 ? 43.519 63.982 66.321 1.00 12.98 375 LEU A CA 1
ATOM 2848 C C . LEU A 1 375 ? 43.728 63.780 64.816 1.00 13.26 375 LEU A C 1
ATOM 2849 O O . LEU A 1 375 ? 43.102 64.463 63.999 1.00 13.68 375 LEU A O 1
ATOM 2854 N N . LYS A 1 376 ? 44.603 62.857 64.437 1.00 13.14 376 LYS A N 1
ATOM 2855 C CA . LYS A 1 376 ? 44.810 62.616 63.015 1.00 13.54 376 LYS A CA 1
ATOM 2856 C C . LYS A 1 376 ? 43.516 62.076 62.405 1.00 14.67 376 LYS A C 1
ATOM 2857 O O . LYS A 1 376 ? 43.188 62.388 61.260 1.00 14.75 376 LYS A O 1
ATOM 2863 N N . LEU A 1 377 ? 42.769 61.285 63.173 1.00 15.68 377 LEU A N 1
ATOM 2864 C CA . LEU A 1 377 ? 41.500 60.752 62.676 1.00 16.65 377 LEU A CA 1
ATOM 2865 C C . LEU A 1 377 ? 40.515 61.907 62.499 1.00 17.47 377 LEU A C 1
ATOM 2866 O O . LEU A 1 377 ? 39.830 62.000 61.481 1.00 18.19 377 LEU A O 1
ATOM 2871 N N . VAL A 1 378 ? 40.454 62.783 63.496 1.00 16.32 378 VAL A N 1
ATOM 2872 C CA . VAL A 1 378 ? 39.569 63.943 63.456 1.00 17.03 378 VAL A CA 1
ATOM 2873 C C . VAL A 1 378 ? 39.878 64.812 62.238 1.00 17.79 378 VAL A C 1
ATOM 2874 O O . VAL A 1 378 ? 38.975 65.235 61.511 1.00 17.66 378 VAL A O 1
ATOM 2878 N N . ILE A 1 379 ? 41.162 65.073 62.023 1.00 14.60 379 ILE A N 1
ATOM 2879 C CA . ILE A 1 379 ? 41.598 65.891 60.903 1.00 14.53 379 ILE A CA 1
ATOM 2880 C C . ILE A 1 379 ? 41.288 65.222 59.561 1.00 15.11 379 ILE A C 1
ATOM 2881 O O . ILE A 1 379 ? 40.688 65.840 58.674 1.00 15.85 379 ILE A O 1
ATOM 2886 N N . ALA A 1 380 ? 41.680 63.959 59.411 1.00 14.66 380 ALA A N 1
ATOM 2887 C CA . ALA A 1 380 ? 41.444 63.239 58.162 1.00 15.49 380 ALA A CA 1
ATOM 2888 C C . ALA A 1 380 ? 39.960 63.167 57.818 1.00 17.03 380 ALA A C 1
ATOM 2889 O O . ALA A 1 380 ? 39.577 63.336 56.659 1.00 17.73 380 ALA A O 1
ATOM 2891 N N . ARG A 1 381 ? 39.124 62.910 58.818 1.00 16.88 381 ARG A N 1
ATOM 2892 C CA . ARG A 1 381 ? 37.688 62.831 58.569 1.00 18.91 381 ARG A CA 1
ATOM 2893 C C . ARG A 1 381 ? 37.159 64.133 57.982 1.00 18.77 381 ARG A C 1
ATOM 2894 O O . ARG A 1 381 ? 36.409 64.117 57.007 1.00 18.46 381 ARG A O 1
ATOM 2902 N N . ARG A 1 382 ? 37.561 65.262 58.563 1.00 17.27 382 ARG A N 1
ATOM 2903 C CA . ARG A 1 382 ? 37.109 66.558 58.076 1.00 19.14 382 ARG A CA 1
ATOM 2904 C C . ARG A 1 382 ? 37.634 66.848 56.672 1.00 19.22 382 ARG A C 1
ATOM 2905 O O . ARG A 1 382 ? 36.919 67.403 55.835 1.00 19.46 382 ARG A O 1
ATOM 2913 N N . LEU A 1 383 ? 38.881 66.475 56.411 1.00 17.34 383 LEU A N 1
ATOM 2914 C CA . LEU A 1 383 ? 39.469 66.695 55.096 1.00 18.52 383 LEU A CA 1
ATOM 2915 C C . LEU A 1 383 ? 38.731 65.901 54.025 1.00 18.44 383 LEU A C 1
ATOM 2916 O O . LEU A 1 383 ? 38.478 66.403 52.935 1.00 18.88 383 LEU A O 1
ATOM 2921 N N . LEU A 1 384 ? 38.394 64.655 54.342 1.00 18.25 384 LEU A N 1
ATOM 2922 C CA . LEU A 1 384 ? 37.704 63.786 53.394 1.00 19.17 384 LEU A CA 1
ATOM 2923 C C . LEU A 1 384 ? 36.269 64.232 53.136 1.00 21.00 384 LEU A C 1
ATOM 2924 O O . LEU A 1 384 ? 35.755 64.073 52.027 1.00 21.66 384 LEU A O 1
ATOM 2929 N N . GLU A 1 385 ? 35.630 64.792 54.158 1.00 19.79 385 GLU A N 1
ATOM 2930 C CA . GLU A 1 385 ? 34.256 65.271 54.021 1.00 22.84 385 GLU A CA 1
ATOM 2931 C C . GLU A 1 385 ? 34.217 66.443 53.047 1.00 25.16 385 GLU A C 1
ATOM 2932 O O . GLU A 1 385 ? 33.280 66.583 52.258 1.00 23.01 385 GLU A O 1
ATOM 2938 N N . ALA A 1 386 ? 35.244 67.286 53.109 1.00 26.94 386 ALA A N 1
ATOM 2939 C CA . ALA A 1 386 ? 35.327 68.451 52.241 1.00 29.72 386 ALA A CA 1
ATOM 2940 C C . ALA A 1 386 ? 35.777 68.020 50.854 1.00 33.10 386 ALA A C 1
ATOM 2941 O O . ALA A 1 386 ? 36.059 68.854 49.992 1.00 33.19 386 ALA A O 1
ATOM 2943 N N . VAL A 1 387 ? 35.827 66.703 50.661 1.00 36.30 387 VAL A N 1
ATOM 2944 C CA . VAL A 1 387 ? 36.226 66.083 49.403 1.00 40.09 387 VAL A CA 1
ATOM 2945 C C . VAL A 1 387 ? 37.729 66.173 49.183 1.00 41.32 387 VAL A C 1
ATOM 2946 O O . VAL A 1 387 ? 38.364 65.099 49.129 1.00 42.12 387 VAL A O 1
ATOM 2951 N N . GLY B 1 2 ? 38.183 87.526 55.054 1.00 40.34 2 GLY B N 1
ATOM 2952 C CA . GLY B 1 2 ? 37.705 87.800 56.437 1.00 38.42 2 GLY B CA 1
ATOM 2953 C C . GLY B 1 2 ? 38.850 87.953 57.418 1.00 37.38 2 GLY B C 1
ATOM 2954 O O . GLY B 1 2 ? 39.318 89.063 57.670 1.00 37.72 2 GLY B O 1
ATOM 2955 N N . LEU B 1 3 ? 39.309 86.834 57.970 1.00 34.48 3 LEU B N 1
ATOM 2956 C CA . LEU B 1 3 ? 40.404 86.854 58.927 1.00 31.82 3 LEU B CA 1
ATOM 2957 C C . LEU B 1 3 ? 41.743 86.949 58.193 1.00 30.39 3 LEU B C 1
ATOM 2958 O O . LEU B 1 3 ? 41.840 86.602 57.017 1.00 29.66 3 LEU B O 1
ATOM 2963 N N . TRP B 1 4 ? 42.770 87.428 58.888 1.00 28.43 4 TRP B N 1
ATOM 2964 C CA . TRP B 1 4 ? 44.088 87.604 58.289 1.00 27.50 4 TRP B CA 1
ATOM 2965 C C . TRP B 1 4 ? 44.572 86.459 57.408 1.00 26.95 4 TRP B C 1
ATOM 2966 O O . TRP B 1 4 ? 45.021 86.684 56.287 1.00 26.90 4 TRP B O 1
ATOM 2977 N N . PHE B 1 5 ? 44.489 85.238 57.922 1.00 26.50 5 PHE B N 1
ATOM 2978 C CA . PHE B 1 5 ? 44.959 84.067 57.191 1.00 28.02 5 PHE B CA 1
ATOM 2979 C C . PHE B 1 5 ? 44.103 83.633 56.004 1.00 29.68 5 PHE B C 1
ATOM 2980 O O . PHE B 1 5 ? 44.534 82.814 55.191 1.00 31.83 5 PHE B O 1
ATOM 2988 N N . GLU B 1 6 ? 42.901 84.185 55.891 1.00 28.87 6 GLU B N 1
ATOM 2989 C CA . GLU B 1 6 ? 42.017 83.838 54.783 1.00 30.25 6 GLU B CA 1
ATOM 2990 C C . GLU B 1 6 ? 42.170 84.849 53.658 1.00 29.92 6 GLU B C 1
ATOM 2991 O O . GLU B 1 6 ? 42.740 85.921 53.850 1.00 28.15 6 GLU B O 1
ATOM 2997 N N . GLU B 1 7 ? 41.654 84.509 52.481 1.00 30.59 7 GLU B N 1
ATOM 2998 C CA . GLU B 1 7 ? 41.722 85.423 51.351 1.00 31.76 7 GLU B CA 1
ATOM 2999 C C . GLU B 1 7 ? 40.704 86.534 51.574 1.00 32.44 7 GLU B C 1
ATOM 3000 O O . GLU B 1 7 ? 39.534 86.269 51.840 1.00 31.90 7 GLU B O 1
ATOM 3006 N N . GLY B 1 8 ? 41.162 87.776 51.476 1.00 33.48 8 GLY B N 1
ATOM 3007 C CA . GLY B 1 8 ? 40.276 88.907 51.670 1.00 35.96 8 GLY B CA 1
ATOM 3008 C C . GLY B 1 8 ? 39.381 89.129 50.468 1.00 37.17 8 GLY B C 1
ATOM 3009 O O . GLY B 1 8 ? 39.527 88.461 49.443 1.00 37.03 8 GLY B O 1
ATOM 3010 N N . ALA B 1 9 ? 38.451 90.069 50.594 1.00 38.36 9 ALA B N 1
ATOM 3011 C CA . ALA B 1 9 ? 37.525 90.379 49.513 1.00 38.95 9 ALA B CA 1
ATOM 3012 C C . ALA B 1 9 ? 38.287 90.704 48.235 1.00 39.22 9 ALA B C 1
ATOM 3013 O O . ALA B 1 9 ? 37.971 90.188 47.163 1.00 39.74 9 ALA B O 1
ATOM 3015 N N . GLU B 1 10 ? 39.296 91.559 48.357 1.00 39.52 10 GLU B N 1
ATOM 3016 C CA . GLU B 1 10 ? 40.104 91.954 47.211 1.00 40.61 10 GLU B CA 1
ATOM 3017 C C . GLU B 1 10 ? 40.853 90.765 46.615 1.00 38.92 10 GLU B C 1
ATOM 3018 O O . GLU B 1 10 ? 40.885 90.593 45.397 1.00 38.67 10 GLU B O 1
ATOM 3024 N N . GLU B 1 11 ? 41.453 89.945 47.473 1.00 37.02 11 GLU B N 1
ATOM 3025 C CA . GLU B 1 11 ? 42.203 88.781 47.009 1.00 35.71 11 GLU B CA 1
ATOM 3026 C C . GLU B 1 11 ? 41.313 87.806 46.244 1.00 35.25 11 GLU B C 1
ATOM 3027 O O . GLU B 1 11 ? 41.707 87.286 45.203 1.00 35.18 11 GLU B O 1
ATOM 3033 N N . ARG B 1 12 ? 40.114 87.559 46.763 1.00 36.38 12 ARG B N 1
ATOM 3034 C CA . ARG B 1 12 ? 39.177 86.641 46.121 1.00 38.60 12 ARG B CA 1
ATOM 3035 C C . ARG B 1 12 ? 38.726 87.136 44.748 1.00 38.93 12 ARG B C 1
ATOM 3036 O O . ARG B 1 12 ? 38.561 86.344 43.819 1.00 38.00 12 ARG B O 1
ATOM 3044 N N . GLN B 1 13 ? 38.527 88.444 44.621 1.00 39.51 13 GLN B N 1
ATOM 3045 C CA . GLN B 1 13 ? 38.092 89.022 43.353 1.00 39.57 13 GLN B CA 1
ATOM 3046 C C . GLN B 1 13 ? 39.155 88.862 42.274 1.00 38.10 13 GLN B C 1
ATOM 3047 O O . GLN B 1 13 ? 38.847 88.839 41.082 1.00 37.42 13 GLN B O 1
ATOM 3053 N N . VAL B 1 14 ? 40.409 88.753 42.697 1.00 36.18 14 VAL B N 1
ATOM 3054 C CA . VAL B 1 14 ? 41.520 88.591 41.769 1.00 34.44 14 VAL B CA 1
ATOM 3055 C C . VAL B 1 14 ? 41.835 87.114 41.548 1.00 32.83 14 VAL B C 1
ATOM 3056 O O . VAL B 1 14 ? 41.986 86.658 40.413 1.00 31.42 14 VAL B O 1
ATOM 3060 N N . LEU B 1 15 ? 41.927 86.373 42.646 1.00 31.10 15 LEU B N 1
ATOM 3061 C CA . LEU B 1 15 ? 42.254 84.953 42.595 1.00 30.24 15 LEU B CA 1
ATOM 3062 C C . LEU B 1 15 ? 41.142 84.065 42.051 1.00 30.93 15 LEU B C 1
ATOM 3063 O O . LEU B 1 15 ? 41.412 83.004 41.489 1.00 30.20 15 LEU B O 1
ATOM 3068 N N . GLY B 1 16 ? 39.895 84.495 42.220 1.00 32.14 16 GLY B N 1
ATOM 3069 C CA . GLY B 1 16 ? 38.780 83.711 41.725 1.00 32.37 16 GLY B CA 1
ATOM 3070 C C . GLY B 1 16 ? 38.876 83.506 40.225 1.00 32.44 16 GLY B C 1
ATOM 3071 O O . GLY B 1 16 ? 38.944 82.371 39.753 1.00 32.56 16 GLY B O 1
ATOM 3072 N N . PRO B 1 17 ? 38.887 84.594 39.441 1.00 32.51 17 PRO B N 1
ATOM 3073 C CA . PRO B 1 17 ? 38.980 84.456 37.987 1.00 31.92 17 PRO B CA 1
ATOM 3074 C C . PRO B 1 17 ? 40.343 83.932 37.547 1.00 30.68 17 PRO B C 1
ATOM 3075 O O . PRO B 1 17 ? 40.457 83.280 36.510 1.00 30.44 17 PRO B O 1
ATOM 3079 N N . PHE B 1 18 ? 41.377 84.219 38.334 1.00 28.30 18 PHE B N 1
ATOM 3080 C CA . PHE B 1 18 ? 42.715 83.751 37.997 1.00 27.56 18 PHE B CA 1
ATOM 3081 C C . PHE B 1 18 ? 42.716 82.225 38.006 1.00 26.92 18 PHE B C 1
ATOM 3082 O O . PHE B 1 18 ? 43.203 81.587 37.073 1.00 26.68 18 PHE B O 1
ATOM 3090 N N . ARG B 1 19 ? 42.162 81.647 39.067 1.00 26.11 19 ARG B N 1
ATOM 3091 C CA . ARG B 1 19 ? 42.094 80.199 39.192 1.00 26.84 19 ARG B CA 1
ATOM 3092 C C . ARG B 1 19 ? 41.277 79.580 38.061 1.00 26.73 19 ARG B C 1
ATOM 3093 O O . ARG B 1 19 ? 41.593 78.490 37.579 1.00 25.81 19 ARG B O 1
ATOM 3101 N N . GLU B 1 20 ? 40.222 80.271 37.638 1.00 27.41 20 GLU B N 1
ATOM 3102 C CA . GLU B 1 20 ? 39.401 79.767 36.545 1.00 27.73 20 GLU B CA 1
ATOM 3103 C C . GLU B 1 20 ? 40.236 79.702 35.273 1.00 26.52 20 GLU B C 1
ATOM 3104 O O . GLU B 1 20 ? 40.176 78.723 34.525 1.00 26.21 20 GLU B O 1
ATOM 3110 N N . PHE B 1 21 ? 41.021 80.748 35.036 1.00 24.19 21 PHE B N 1
ATOM 3111 C CA . PHE B 1 21 ? 41.895 80.801 33.872 1.00 23.97 21 PHE B CA 1
ATOM 3112 C C . PHE B 1 21 ? 42.902 79.649 33.926 1.00 23.01 21 PHE B C 1
ATOM 3113 O O . PHE B 1 21 ? 43.099 78.935 32.945 1.00 24.06 21 PHE B O 1
ATOM 3121 N N . LEU B 1 22 ? 43.538 79.476 35.080 1.00 23.59 22 LEU B N 1
ATOM 3122 C CA . LEU B 1 22 ? 44.526 78.418 35.252 1.00 23.05 22 LEU B CA 1
ATOM 3123 C C . LEU B 1 22 ? 43.949 77.037 34.955 1.00 22.91 22 LEU B C 1
ATOM 3124 O O . LEU B 1 22 ? 44.571 76.232 34.260 1.00 22.14 22 LEU B O 1
ATOM 3129 N N . LYS B 1 23 ? 42.764 76.763 35.486 1.00 24.13 23 LYS B N 1
ATOM 3130 C CA . LYS B 1 23 ? 42.118 75.474 35.269 1.00 26.48 23 LYS B CA 1
ATOM 3131 C C . LYS B 1 23 ? 41.747 75.241 33.811 1.00 26.60 23 LYS B C 1
ATOM 3132 O O . LYS B 1 23 ? 41.815 74.117 33.318 1.00 25.90 23 LYS B O 1
ATOM 3138 N N . ALA B 1 24 ? 41.368 76.309 33.119 1.00 25.87 24 ALA B N 1
ATOM 3139 C CA . ALA B 1 24 ? 40.957 76.197 31.725 1.00 26.69 24 ALA B CA 1
ATOM 3140 C C . ALA B 1 24 ? 42.079 76.248 30.695 1.00 26.50 24 ALA B C 1
ATOM 3141 O O . ALA B 1 24 ? 42.035 75.534 29.692 1.00 26.59 24 ALA B O 1
ATOM 3143 N N . GLU B 1 25 ? 43.088 77.076 30.948 1.00 25.86 25 GLU B N 1
ATOM 3144 C CA . GLU B 1 25 ? 44.178 77.253 29.995 1.00 26.19 25 GLU B CA 1
ATOM 3145 C C . GLU B 1 25 ? 45.526 76.638 30.348 1.00 24.65 25 GLU B C 1
ATOM 3146 O O . GLU B 1 25 ? 46.307 76.313 29.456 1.00 24.16 25 GLU B O 1
ATOM 3152 N N . VAL B 1 26 ? 45.806 76.484 31.637 1.00 23.85 26 VAL B N 1
ATOM 3153 C CA . VAL B 1 26 ? 47.095 75.945 32.063 1.00 22.50 26 VAL B CA 1
ATOM 3154 C C . VAL B 1 26 ? 47.078 74.462 32.412 1.00 20.93 26 VAL B C 1
ATOM 3155 O O . VAL B 1 26 ? 47.954 73.709 31.989 1.00 23.35 26 VAL B O 1
ATOM 3159 N N . ALA B 1 27 ? 46.073 74.044 33.170 1.00 21.86 27 ALA B N 1
ATOM 3160 C CA . ALA B 1 27 ? 45.965 72.653 33.596 1.00 22.55 27 ALA B CA 1
ATOM 3161 C C . ALA B 1 27 ? 45.947 71.602 32.480 1.00 23.62 27 ALA B C 1
ATOM 3162 O O . ALA B 1 27 ? 46.613 70.572 32.586 1.00 24.13 27 ALA B O 1
ATOM 3164 N N . PRO B 1 28 ? 45.190 71.844 31.395 1.00 23.94 28 PRO B N 1
ATOM 3165 C CA . PRO B 1 28 ? 45.109 70.885 30.285 1.00 24.49 28 PRO B CA 1
ATOM 3166 C C . PRO B 1 28 ? 46.424 70.417 29.663 1.00 24.01 28 PRO B C 1
ATOM 3167 O O . PRO B 1 28 ? 46.555 69.247 29.305 1.00 26.02 28 PRO B O 1
ATOM 3171 N N . GLY B 1 29 ? 47.391 71.320 29.533 1.00 22.65 29 GLY B N 1
ATOM 3172 C CA . GLY B 1 29 ? 48.655 70.949 28.923 1.00 21.91 29 GLY B CA 1
ATOM 3173 C C . GLY B 1 29 ? 49.834 70.740 29.855 1.00 20.83 29 GLY B C 1
ATOM 3174 O O . GLY B 1 29 ? 50.958 70.560 29.395 1.00 19.56 29 GLY B O 1
ATOM 3175 N N . ALA B 1 30 ? 49.588 70.750 31.161 1.00 20.01 30 ALA B N 1
ATOM 3176 C CA . ALA B 1 30 ? 50.665 70.567 32.131 1.00 20.04 30 ALA B CA 1
ATOM 3177 C C . ALA B 1 30 ? 51.403 69.238 31.959 1.00 20.43 30 ALA B C 1
ATOM 3178 O O . ALA B 1 30 ? 52.631 69.194 31.969 1.00 18.74 30 ALA B O 1
ATOM 3180 N N . ALA B 1 31 ? 50.653 68.153 31.807 1.00 20.28 31 ALA B N 1
ATOM 3181 C CA . ALA B 1 31 ? 51.261 66.842 31.637 1.00 20.28 31 ALA B CA 1
ATOM 3182 C C . ALA B 1 31 ? 52.081 66.779 30.354 1.00 20.33 31 ALA B C 1
ATOM 3183 O O . ALA B 1 31 ? 53.188 66.242 30.340 1.00 20.16 31 ALA B O 1
ATOM 3185 N N . GLU B 1 32 ? 51.546 67.338 29.272 1.00 20.80 32 GLU B N 1
ATOM 3186 C CA . GLU B 1 32 ? 52.268 67.314 28.007 1.00 22.08 32 GLU B CA 1
ATOM 3187 C C . GLU B 1 32 ? 53.568 68.106 28.096 1.00 20.94 32 GLU B C 1
ATOM 3188 O O . GLU B 1 32 ? 54.610 67.651 27.629 1.00 20.73 32 GLU B O 1
ATOM 3194 N N . ARG B 1 33 ? 53.509 69.291 28.697 1.00 20.02 33 ARG B N 1
ATOM 3195 C CA . ARG B 1 33 ? 54.703 70.116 28.826 1.00 19.50 33 ARG B CA 1
ATOM 3196 C C . ARG B 1 33 ? 55.776 69.407 29.649 1.00 19.06 33 ARG B C 1
ATOM 3197 O O . ARG B 1 33 ? 56.967 69.572 29.404 1.00 19.73 33 ARG B O 1
ATOM 3205 N N . ASP B 1 34 ? 55.357 68.616 30.630 1.00 20.14 34 ASP B N 1
ATOM 3206 C CA . ASP B 1 34 ? 56.319 67.884 31.443 1.00 19.28 34 ASP B CA 1
ATOM 3207 C C . ASP B 1 34 ? 57.024 66.830 30.591 1.00 19.74 34 ASP B C 1
ATOM 3208 O O . ASP B 1 34 ? 58.167 66.467 30.857 1.00 19.70 34 ASP B O 1
ATOM 3213 N N . ARG B 1 35 ? 56.344 66.343 29.558 1.00 20.72 35 ARG B N 1
ATOM 3214 C CA . ARG B 1 35 ? 56.937 65.335 28.686 1.00 21.41 35 ARG B CA 1
ATOM 3215 C C . ARG B 1 35 ? 57.817 65.927 27.586 1.00 22.03 35 ARG B C 1
ATOM 3216 O O . ARG B 1 35 ? 58.892 65.404 27.298 1.00 22.20 35 ARG B O 1
ATOM 3224 N N . THR B 1 36 ? 57.361 67.024 26.986 1.00 21.56 36 THR B N 1
ATOM 3225 C CA . THR B 1 36 ? 58.081 67.661 25.885 1.00 23.44 36 THR B CA 1
ATOM 3226 C C . THR B 1 36 ? 59.047 68.777 26.261 1.00 23.94 36 THR B C 1
ATOM 3227 O O . THR B 1 36 ? 60.018 69.028 25.543 1.00 24.73 36 THR B O 1
ATOM 3231 N N . GLY B 1 37 ? 58.773 69.457 27.368 1.00 22.06 37 GLY B N 1
ATOM 3232 C CA . GLY B 1 37 ? 59.634 70.549 27.784 1.00 22.22 37 GLY B CA 1
ATOM 3233 C C . GLY B 1 37 ? 59.452 71.796 26.933 1.00 22.51 37 GLY B C 1
ATOM 3234 O O . GLY B 1 37 ? 60.234 72.742 27.032 1.00 23.54 37 GLY B O 1
ATOM 3235 N N . ALA B 1 38 ? 58.418 71.806 26.099 1.00 23.50 38 ALA B N 1
ATOM 3236 C CA . ALA B 1 38 ? 58.149 72.953 25.231 1.00 23.75 38 ALA B CA 1
ATOM 3237 C C . ALA B 1 38 ? 57.758 74.193 26.034 1.00 23.60 38 ALA B C 1
ATOM 3238 O O . ALA B 1 38 ? 56.751 74.189 26.739 1.00 24.13 38 ALA B O 1
ATOM 3240 N N . PHE B 1 39 ? 58.547 75.258 25.911 1.00 25.16 39 PHE B N 1
ATOM 3241 C CA . PHE B 1 39 ? 58.271 76.498 26.635 1.00 24.53 39 PHE B CA 1
ATOM 3242 C C . PHE B 1 39 ? 56.921 77.065 26.194 1.00 26.19 39 PHE B C 1
ATOM 3243 O O . PHE B 1 39 ? 56.685 77.278 25.003 1.00 26.87 39 PHE B O 1
ATOM 3251 N N . PRO B 1 40 ? 56.018 77.322 27.156 1.00 26.50 40 PRO B N 1
ATOM 3252 C CA . PRO B 1 40 ? 54.672 77.856 26.918 1.00 26.51 40 PRO B CA 1
ATOM 3253 C C . PRO B 1 40 ? 54.587 79.344 26.573 1.00 26.39 40 PRO B C 1
ATOM 3254 O O . PRO B 1 40 ? 53.999 80.125 27.320 1.00 26.25 40 PRO B O 1
ATOM 3258 N N . TRP B 1 41 ? 55.159 79.737 25.440 1.00 27.34 41 TRP B N 1
ATOM 3259 C CA . TRP B 1 41 ? 55.116 81.140 25.038 1.00 27.96 41 TRP B CA 1
ATOM 3260 C C . TRP B 1 41 ? 53.690 81.698 25.009 1.00 29.71 41 TRP B C 1
ATOM 3261 O O . TRP B 1 41 ? 53.456 82.843 25.399 1.00 29.07 41 TRP B O 1
ATOM 3272 N N . ASP B 1 42 ? 52.737 80.889 24.559 1.00 31.53 42 ASP B N 1
ATOM 3273 C CA . ASP B 1 42 ? 51.349 81.332 24.485 1.00 33.83 42 ASP B CA 1
ATOM 3274 C C . ASP B 1 42 ? 50.744 81.619 25.857 1.00 32.91 42 ASP B C 1
ATOM 3275 O O . ASP B 1 42 ? 50.017 82.596 26.031 1.00 31.98 42 ASP B O 1
ATOM 3280 N N . LEU B 1 43 ? 51.035 80.764 26.830 1.00 31.14 43 LEU B N 1
ATOM 3281 C CA . LEU B 1 43 ? 50.509 80.964 28.173 1.00 30.59 43 LEU B CA 1
ATOM 3282 C C . LEU B 1 43 ? 51.189 82.154 28.835 1.00 30.14 43 LEU B C 1
ATOM 3283 O O . LEU B 1 43 ? 50.592 82.833 29.669 1.00 29.92 43 LEU B O 1
ATOM 3288 N N . VAL B 1 44 ? 52.441 82.401 28.460 1.00 30.50 44 VAL B N 1
ATOM 3289 C CA . VAL B 1 44 ? 53.186 83.525 29.012 1.00 32.03 44 VAL B CA 1
ATOM 3290 C C . VAL B 1 44 ? 52.503 84.822 28.592 1.00 31.94 44 VAL B C 1
ATOM 3291 O O . VAL B 1 44 ? 52.332 85.736 29.398 1.00 31.20 44 VAL B O 1
ATOM 3295 N N . ARG B 1 45 ? 52.106 84.892 27.326 1.00 32.29 45 ARG B N 1
ATOM 3296 C CA . ARG B 1 45 ? 51.438 86.078 26.805 1.00 33.25 45 ARG B CA 1
ATOM 3297 C C . ARG B 1 45 ? 50.124 86.341 27.537 1.00 32.74 45 ARG B C 1
ATOM 3298 O O . ARG B 1 45 ? 49.847 87.469 27.946 1.00 31.55 45 ARG B O 1
ATOM 3306 N N . LYS B 1 46 ? 49.323 85.293 27.708 1.00 32.60 46 LYS B N 1
ATOM 3307 C CA . LYS B 1 46 ? 48.038 85.413 28.389 1.00 33.03 46 LYS B CA 1
ATOM 3308 C C . LYS B 1 46 ? 48.200 85.746 29.870 1.00 32.65 46 LYS B C 1
ATOM 3309 O O . LYS B 1 46 ? 47.440 86.541 30.421 1.00 32.13 46 LYS B O 1
ATOM 3315 N N . LEU B 1 47 ? 49.187 85.134 30.517 1.00 32.33 47 LEU B N 1
ATOM 3316 C CA . LEU B 1 47 ? 49.430 85.396 31.931 1.00 33.03 47 LEU B CA 1
ATOM 3317 C C . LEU B 1 47 ? 49.839 86.849 32.137 1.00 33.71 47 LEU B C 1
ATOM 3318 O O . LEU B 1 47 ? 49.464 87.478 33.128 1.00 33.41 47 LEU B O 1
ATOM 3323 N N . ALA B 1 48 ? 50.610 87.375 31.193 1.00 33.86 48 ALA B N 1
ATOM 3324 C CA . ALA B 1 48 ? 51.076 88.754 31.263 1.00 35.73 48 ALA B CA 1
ATOM 3325 C C . ALA B 1 48 ? 49.895 89.708 31.417 1.00 36.76 48 ALA B C 1
ATOM 3326 O O . ALA B 1 48 ?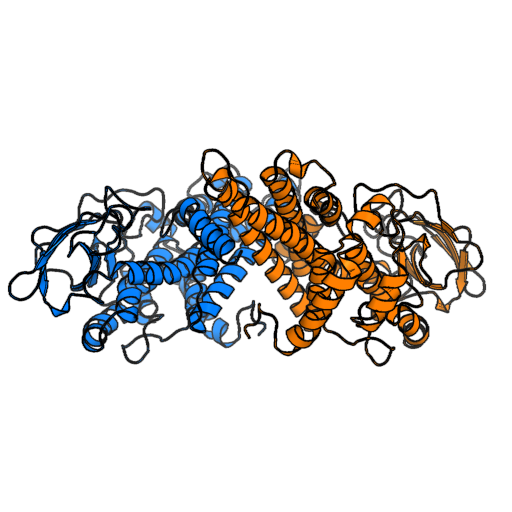 50.017 90.769 32.031 1.00 36.94 48 ALA B O 1
ATOM 3328 N N . GLU B 1 49 ? 48.751 89.320 30.861 1.00 38.15 49 GLU B N 1
ATOM 3329 C CA . GLU B 1 49 ? 47.561 90.155 30.960 1.00 39.37 49 GLU B CA 1
ATOM 3330 C C . GLU B 1 49 ? 47.079 90.309 32.415 1.00 39.54 49 GLU B C 1
ATOM 3331 O O . GLU B 1 49 ? 46.487 91.308 32.796 1.00 39.83 49 GLU B O 1
ATOM 3337 N N . PHE B 1 50 ? 47.327 89.258 33.226 1.00 39.01 50 PHE B N 1
ATOM 3338 C CA . PHE B 1 50 ? 46.869 89.224 34.619 1.00 38.94 50 PHE B CA 1
ATOM 3339 C C . PHE B 1 50 ? 47.763 90.051 35.561 1.00 38.83 50 PHE B C 1
ATOM 3340 O O . PHE B 1 50 ? 47.615 90.030 36.776 1.00 39.14 50 PHE B O 1
ATOM 3348 N N . GLY B 1 51 ? 48.765 90.720 34.955 1.00 38.19 51 GLY B N 1
ATOM 3349 C CA . GLY B 1 51 ? 49.781 91.431 35.731 1.00 36.97 51 GLY B CA 1
ATOM 3350 C C . GLY B 1 51 ? 50.884 90.499 36.267 1.00 36.12 51 GLY B C 1
ATOM 3351 O O . GLY B 1 51 ? 51.767 90.904 37.009 1.00 35.90 51 GLY B O 1
ATOM 3352 N N . VAL B 1 52 ? 50.802 89.207 35.885 1.00 34.88 52 VAL B N 1
ATOM 3353 C CA . VAL B 1 52 ? 51.642 88.194 36.541 1.00 33.39 52 VAL B CA 1
ATOM 3354 C C . VAL B 1 52 ? 53.142 88.341 36.237 1.00 30.90 52 VAL B C 1
ATOM 3355 O O . VAL B 1 52 ? 53.999 87.848 36.958 1.00 31.35 52 VAL B O 1
ATOM 3359 N N . PHE B 1 53 ? 53.586 89.018 35.140 1.00 27.20 53 PHE B N 1
ATOM 3360 C CA . PHE B 1 53 ? 55.039 89.135 34.928 1.00 25.77 53 PHE B CA 1
ATOM 3361 C C . PHE B 1 53 ? 55.600 90.489 35.398 1.00 23.91 53 PHE B C 1
ATOM 3362 O O . PHE B 1 53 ? 56.756 90.826 35.178 1.00 23.61 53 PHE B O 1
ATOM 3370 N N . GLY B 1 54 ? 54.771 91.262 36.091 1.00 24.73 54 GLY B N 1
ATOM 3371 C CA . GLY B 1 54 ? 55.197 92.541 36.633 1.00 25.78 54 GLY B CA 1
ATOM 3372 C C . GLY B 1 54 ? 54.424 92.779 37.917 1.00 25.70 54 GLY B C 1
ATOM 3373 O O . GLY B 1 54 ? 54.179 93.915 38.318 1.00 26.82 54 GLY B O 1
ATOM 3374 N N . ALA B 1 55 ? 54.050 91.682 38.569 1.00 25.03 55 ALA B N 1
ATOM 3375 C CA . ALA B 1 55 ? 53.267 91.717 39.796 1.00 23.96 55 ALA B CA 1
ATOM 3376 C C . ALA B 1 55 ? 53.687 92.721 40.861 1.00 23.18 55 ALA B C 1
ATOM 3377 O O . ALA B 1 55 ? 52.844 93.426 41.409 1.00 24.40 55 ALA B O 1
ATOM 3379 N N . LEU B 1 56 ? 54.979 92.788 41.159 1.00 24.27 56 LEU B N 1
ATOM 3380 C CA . LEU B 1 56 ? 55.463 93.690 42.199 1.00 26.07 56 LEU B CA 1
ATOM 3381 C C . LEU B 1 56 ? 55.960 95.030 41.669 1.00 26.29 56 LEU B C 1
ATOM 3382 O O . LEU B 1 56 ? 56.217 95.954 42.444 1.00 28.66 56 LEU B O 1
ATOM 3387 N N . VAL B 1 57 ? 56.092 95.134 40.353 1.00 26.79 57 VAL B N 1
ATOM 3388 C CA . VAL B 1 57 ? 56.554 96.372 39.738 1.00 25.99 57 VAL B CA 1
ATOM 3389 C C . VAL B 1 57 ? 55.463 97.432 39.869 1.00 28.04 57 VAL B C 1
ATOM 3390 O O . VAL B 1 57 ? 54.296 97.173 39.576 1.00 26.38 57 VAL B O 1
ATOM 3394 N N . PRO B 1 58 ? 55.826 98.638 40.334 1.00 29.22 58 PRO B N 1
ATOM 3395 C CA . PRO B 1 58 ? 54.841 99.713 40.487 1.00 31.22 58 PRO B CA 1
ATOM 3396 C C . PRO B 1 58 ? 54.158 100.028 39.160 1.00 31.94 58 PRO B C 1
ATOM 3397 O O . PRO B 1 58 ? 54.761 99.889 38.097 1.00 31.64 58 PRO B O 1
ATOM 3401 N N . GLU B 1 59 ? 52.900 100.451 39.227 1.00 34.30 59 GLU B N 1
ATOM 3402 C CA . GLU B 1 59 ? 52.144 100.783 38.025 1.00 36.92 59 GLU B CA 1
ATOM 3403 C C . GLU B 1 59 ? 52.831 101.881 37.221 1.00 37.44 59 GLU B C 1
ATOM 3404 O O . GLU B 1 59 ? 52.695 101.945 35.999 1.00 37.62 59 GLU B O 1
ATOM 3410 N N . ALA B 1 60 ? 53.576 102.736 37.914 1.00 38.23 60 ALA B N 1
ATOM 3411 C CA . ALA B 1 60 ? 54.290 103.832 37.269 1.00 38.94 60 ALA B CA 1
ATOM 3412 C C . ALA B 1 60 ? 55.256 103.307 36.213 1.00 39.69 60 ALA B C 1
ATOM 3413 O O . ALA B 1 60 ? 55.392 103.893 35.136 1.00 40.26 60 ALA B O 1
ATOM 3415 N N . TYR B 1 61 ? 55.920 102.198 36.524 1.00 38.89 61 TYR B N 1
ATOM 3416 C CA . TYR B 1 61 ? 56.879 101.593 35.606 1.00 38.21 61 TYR B CA 1
ATOM 3417 C C . TYR B 1 61 ? 56.220 100.549 34.710 1.00 37.01 61 TYR B C 1
ATOM 3418 O O . TYR B 1 61 ? 56.904 99.764 34.051 1.00 37.98 61 TYR B O 1
ATOM 3427 N N . GLY B 1 62 ? 54.892 100.539 34.693 1.00 35.44 62 GLY B N 1
ATOM 3428 C CA . GLY B 1 62 ? 54.170 99.595 33.858 1.00 34.03 62 GLY B CA 1
ATOM 3429 C C . GLY B 1 62 ? 53.907 98.245 34.499 1.00 33.03 62 GLY B C 1
ATOM 3430 O O . GLY B 1 62 ? 53.722 97.250 33.798 1.00 33.28 62 GLY B O 1
ATOM 3431 N N . GLY B 1 63 ? 53.885 98.210 35.827 1.00 32.23 63 GLY B N 1
ATOM 3432 C CA . GLY B 1 63 ? 53.636 96.965 36.532 1.00 30.96 63 GLY B CA 1
ATOM 3433 C C . GLY B 1 63 ? 52.216 96.874 37.057 1.00 30.41 63 GLY B C 1
ATOM 3434 O O . GLY B 1 63 ? 51.382 97.732 36.763 1.00 30.63 63 GLY B O 1
ATOM 3435 N N . ALA B 1 64 ? 51.939 95.834 37.840 1.00 29.01 64 ALA B N 1
ATOM 3436 C CA . ALA B 1 64 ? 50.608 95.620 38.402 1.00 27.63 64 ALA B CA 1
ATOM 3437 C C . ALA B 1 64 ? 50.468 96.221 39.797 1.00 26.23 64 ALA B C 1
ATOM 3438 O O . ALA B 1 64 ? 49.358 96.363 40.310 1.00 28.16 64 ALA B O 1
ATOM 3440 N N . GLY B 1 65 ? 51.597 96.564 40.407 1.00 26.68 65 GLY B N 1
ATOM 3441 C CA . GLY B 1 65 ? 51.582 97.152 41.736 1.00 25.92 65 GLY B CA 1
ATOM 3442 C C . GLY B 1 65 ? 50.883 96.320 42.796 1.00 26.34 65 GLY B C 1
ATOM 3443 O O . GLY B 1 65 ? 50.180 96.860 43.649 1.00 26.98 65 GLY B O 1
ATOM 3444 N N . LEU B 1 66 ? 51.078 95.006 42.753 1.00 26.24 66 LEU B N 1
ATOM 3445 C CA . LEU B 1 66 ? 50.451 94.119 43.728 1.00 25.31 66 LEU B CA 1
ATOM 3446 C C . LEU B 1 66 ? 51.330 93.949 44.962 1.00 24.87 66 LEU B C 1
ATOM 3447 O O . LEU B 1 66 ? 52.516 94.273 44.943 1.00 25.65 66 LEU B O 1
ATOM 3452 N N . SER B 1 67 ? 50.740 93.440 46.035 1.00 24.04 67 SER B N 1
ATOM 3453 C CA . SER B 1 67 ? 51.477 93.222 47.272 1.00 23.16 67 SER B CA 1
ATOM 3454 C C . SER B 1 67 ? 52.211 91.891 47.188 1.00 21.88 67 SER B C 1
ATOM 3455 O O . SER B 1 67 ? 51.874 91.039 46.365 1.00 22.00 67 SER B O 1
ATOM 3458 N N . THR B 1 68 ? 53.217 91.722 48.039 1.00 21.22 68 THR B N 1
ATOM 3459 C CA . THR B 1 68 ? 53.984 90.483 48.070 1.00 21.26 68 THR B CA 1
ATOM 3460 C C . THR B 1 68 ? 53.036 89.341 48.429 1.00 20.46 68 THR B C 1
ATOM 3461 O O . THR B 1 68 ? 53.141 88.236 47.891 1.00 19.97 68 THR B O 1
ATOM 3465 N N . ARG B 1 69 ? 52.108 89.618 49.341 1.00 20.18 69 ARG B N 1
ATOM 3466 C CA . ARG B 1 69 ? 51.142 88.620 49.784 1.00 19.81 69 ARG B CA 1
ATOM 3467 C C . ARG B 1 69 ? 50.272 88.093 48.642 1.00 21.22 69 ARG B C 1
ATOM 3468 O O . ARG B 1 69 ? 50.123 86.882 48.476 1.00 19.40 69 ARG B O 1
ATOM 3476 N N . LEU B 1 70 ? 49.691 88.999 47.860 1.00 20.65 70 LEU B N 1
ATOM 3477 C CA . LEU B 1 70 ? 48.850 88.587 46.743 1.00 20.59 70 LEU B CA 1
ATOM 3478 C C . LEU B 1 70 ? 49.668 87.854 45.687 1.00 19.39 70 LEU B C 1
ATOM 3479 O O . LEU B 1 70 ? 49.220 86.855 45.131 1.00 20.13 70 LEU B O 1
ATOM 3484 N N . PHE B 1 71 ? 50.870 88.345 45.407 1.00 18.74 71 PHE B N 1
ATOM 3485 C CA . PHE B 1 71 ? 51.707 87.684 44.417 1.00 19.61 71 PHE B CA 1
ATOM 3486 C C . PHE B 1 71 ? 52.049 86.271 44.884 1.00 18.40 71 PHE B C 1
ATOM 3487 O O . PHE B 1 71 ? 52.026 85.326 44.099 1.00 17.75 71 PHE B O 1
ATOM 3495 N N . ALA B 1 72 ? 52.369 86.135 46.167 1.00 18.62 72 ALA B N 1
ATOM 3496 C CA . ALA B 1 72 ? 52.705 84.825 46.714 1.00 16.96 72 ALA B CA 1
ATOM 3497 C C . ALA B 1 72 ? 51.529 83.870 46.529 1.00 16.75 72 ALA B C 1
ATOM 3498 O O . ALA B 1 72 ? 51.725 82.722 46.138 1.00 17.26 72 ALA B O 1
ATOM 3500 N N . ARG B 1 73 ? 50.310 84.338 46.800 1.00 17.50 73 ARG B N 1
ATOM 3501 C CA . ARG B 1 73 ? 49.131 83.490 46.623 1.00 17.33 73 ARG B CA 1
ATOM 3502 C C . ARG B 1 73 ? 48.951 83.128 45.147 1.00 18.69 73 ARG B C 1
ATOM 3503 O O . ARG B 1 73 ? 48.486 82.030 44.818 1.00 17.35 73 ARG B O 1
ATOM 3511 N N . MET B 1 74 ? 49.311 84.049 44.257 1.00 17.20 74 MET B N 1
ATOM 3512 C CA . MET B 1 74 ? 49.185 83.782 42.827 1.00 18.94 74 MET B CA 1
ATOM 3513 C C . MET B 1 74 ? 50.183 82.710 42.393 1.00 17.99 74 MET B C 1
ATOM 3514 O O . MET B 1 74 ? 49.873 81.878 41.543 1.00 18.88 74 MET B O 1
ATOM 3519 N N . VAL B 1 75 ? 51.380 82.731 42.974 1.00 17.03 75 VAL B N 1
ATOM 3520 C CA . VAL B 1 75 ? 52.383 81.729 42.644 1.00 15.26 75 VAL B CA 1
ATOM 3521 C C . VAL B 1 75 ? 51.909 80.368 43.152 1.00 15.54 75 VAL B C 1
ATOM 3522 O O . VAL B 1 75 ? 52.074 79.359 42.471 1.00 16.85 75 VAL B O 1
ATOM 3526 N N . GLU B 1 76 ? 51.322 80.336 44.346 1.00 15.83 76 GLU B N 1
ATOM 3527 C CA . GLU B 1 76 ? 50.816 79.067 44.871 1.00 15.82 76 GLU B CA 1
ATOM 3528 C C . GLU B 1 76 ? 49.745 78.523 43.918 1.00 17.08 76 GLU B C 1
ATOM 3529 O O . GLU B 1 76 ? 49.712 77.328 43.622 1.00 16.94 76 GLU B O 1
ATOM 3535 N N . ALA B 1 77 ? 48.876 79.408 43.433 1.00 16.77 77 ALA B N 1
ATOM 3536 C CA . ALA B 1 77 ? 47.807 79.012 42.515 1.00 17.10 77 ALA B CA 1
ATOM 3537 C C . ALA B 1 77 ? 48.355 78.429 41.216 1.00 17.20 77 ALA B C 1
ATOM 3538 O O . ALA B 1 77 ? 47.852 77.422 40.721 1.00 18.44 77 ALA B O 1
ATOM 3540 N N . ILE B 1 78 ? 49.373 79.070 40.654 1.00 17.09 78 ILE B N 1
ATOM 3541 C CA . ILE B 1 78 ? 49.966 78.575 39.419 1.00 17.61 78 ILE B CA 1
ATOM 3542 C C . ILE B 1 78 ? 50.605 77.209 39.661 1.00 17.80 78 ILE B C 1
ATOM 3543 O O . ILE B 1 78 ? 50.376 76.261 38.908 1.00 17.51 78 ILE B O 1
ATOM 3548 N N . ALA B 1 79 ? 51.399 77.122 40.726 1.00 16.90 79 ALA B N 1
ATOM 3549 C CA . ALA B 1 79 ? 52.107 75.892 41.081 1.00 17.04 79 ALA B CA 1
ATOM 3550 C C . ALA B 1 79 ? 51.181 74.690 41.242 1.00 16.05 79 ALA B C 1
ATOM 3551 O O . ALA B 1 79 ? 51.569 73.552 40.966 1.00 16.59 79 ALA B O 1
ATOM 3553 N N . TYR B 1 80 ? 49.964 74.952 41.702 1.00 16.04 80 TYR B N 1
ATOM 3554 C CA . TYR B 1 80 ? 48.972 73.909 41.911 1.00 16.06 80 TYR B CA 1
ATOM 3555 C C . TYR B 1 80 ? 48.681 73.178 40.600 1.00 17.17 80 TYR B C 1
ATOM 3556 O O . TYR B 1 80 ? 48.387 71.978 40.596 1.00 17.37 80 TYR B O 1
ATOM 3565 N N . TYR B 1 81 ? 48.767 73.905 39.491 1.00 17.22 81 TYR B N 1
ATOM 3566 C CA . TYR B 1 81 ? 48.486 73.322 38.180 1.00 17.34 81 TYR B CA 1
ATOM 3567 C C . TYR B 1 81 ? 49.698 73.071 37.287 1.00 17.79 81 TYR B C 1
ATOM 3568 O O . TYR B 1 81 ? 49.685 72.149 36.471 1.00 18.73 81 TYR B O 1
ATOM 3577 N N . ASP B 1 82 ? 50.738 73.887 37.420 1.00 17.23 82 ASP B N 1
ATOM 3578 C CA . ASP B 1 82 ? 51.934 73.706 36.603 1.00 17.53 82 ASP B CA 1
ATOM 3579 C C . ASP B 1 82 ? 53.147 74.262 37.339 1.00 18.75 82 ASP B C 1
ATOM 3580 O O . ASP B 1 82 ? 53.340 75.479 37.434 1.00 17.27 82 ASP B O 1
ATOM 3585 N N . GLY B 1 83 ? 53.955 73.355 37.875 1.00 18.04 83 GLY B N 1
ATOM 3586 C CA . GLY B 1 83 ? 55.136 73.759 38.611 1.00 16.92 83 GLY B CA 1
ATOM 3587 C C . GLY B 1 83 ? 56.154 74.521 37.787 1.00 15.90 83 GLY B C 1
ATOM 3588 O O . GLY B 1 83 ? 56.762 75.467 38.282 1.00 16.42 83 GLY B O 1
ATOM 3589 N N . ALA B 1 84 ? 56.348 74.114 36.534 1.00 16.03 84 ALA B N 1
ATOM 3590 C CA . ALA B 1 84 ? 57.326 74.776 35.675 1.00 16.65 84 ALA B CA 1
ATOM 3591 C C . ALA B 1 84 ? 56.935 76.223 35.418 1.00 18.16 84 ALA B C 1
ATOM 3592 O O . ALA B 1 84 ? 57.782 77.120 35.439 1.00 18.53 84 ALA B O 1
ATOM 3594 N N . LEU B 1 85 ? 55.648 76.447 35.182 1.00 18.29 85 LEU B N 1
ATOM 3595 C CA . LEU B 1 85 ? 55.157 77.791 34.924 1.00 19.52 85 LEU B CA 1
ATOM 3596 C C . LEU B 1 85 ? 55.290 78.633 36.184 1.00 19.67 85 LEU B C 1
ATOM 3597 O O . LEU B 1 85 ? 55.606 79.820 36.116 1.00 20.32 85 LEU B O 1
ATOM 3602 N N . ALA B 1 86 ? 55.060 78.015 37.340 1.00 18.44 86 ALA B N 1
ATOM 3603 C CA . ALA B 1 86 ? 55.177 78.736 38.601 1.00 18.73 86 ALA B CA 1
ATOM 3604 C C . ALA B 1 86 ? 56.610 79.214 38.816 1.00 17.27 86 ALA B C 1
ATOM 3605 O O . ALA B 1 86 ? 56.828 80.335 39.278 1.00 19.58 86 ALA B O 1
ATOM 3607 N N . LEU B 1 87 ? 57.589 78.376 38.478 1.00 17.11 87 LEU B N 1
ATOM 3608 C CA . LEU B 1 87 ? 58.989 78.756 38.645 1.00 18.28 87 LEU B CA 1
ATOM 3609 C C . LEU B 1 87 ? 59.336 79.871 37.671 1.00 19.27 87 LEU B C 1
ATOM 3610 O O . LEU B 1 87 ? 60.070 80.792 38.011 1.00 18.98 87 LEU B O 1
ATOM 3615 N N . THR B 1 88 ? 58.805 79.777 36.457 1.00 18.38 88 THR B N 1
ATOM 3616 C CA . THR B 1 88 ? 59.051 80.791 35.435 1.00 18.57 88 THR B CA 1
ATOM 3617 C C . THR B 1 88 ? 58.591 82.151 35.947 1.00 19.22 88 THR B C 1
ATOM 3618 O O . THR B 1 88 ? 59.325 83.139 35.867 1.00 20.43 88 THR B O 1
ATOM 3622 N N . VAL B 1 89 ? 57.370 82.190 36.469 1.00 19.44 89 VAL B N 1
ATOM 3623 C CA . VAL B 1 89 ? 56.795 83.419 36.997 1.00 19.99 89 VAL B CA 1
ATOM 3624 C C . VAL B 1 89 ? 57.539 83.898 38.244 1.00 21.01 89 VAL B C 1
ATOM 3625 O O . VAL B 1 89 ? 57.928 85.062 38.329 1.00 20.24 89 VAL B O 1
ATOM 3629 N N . ALA B 1 90 ? 57.754 83.000 39.203 1.00 20.57 90 ALA B N 1
ATOM 3630 C CA . ALA B 1 90 ? 58.443 83.380 40.436 1.00 20.59 90 ALA B CA 1
ATOM 3631 C C . ALA B 1 90 ? 59.848 83.936 40.205 1.00 21.35 90 ALA B C 1
ATOM 3632 O O . ALA B 1 90 ? 60.195 84.992 40.741 1.00 21.64 90 ALA B O 1
ATOM 3634 N N . SER B 1 91 ? 60.655 83.237 39.410 1.00 20.93 91 SER B N 1
ATOM 3635 C CA . SER B 1 91 ? 62.020 83.686 39.148 1.00 21.09 91 SER B CA 1
ATOM 3636 C C . SER B 1 91 ? 62.060 85.003 38.373 1.00 21.03 91 SER B C 1
ATOM 3637 O O . SER B 1 91 ? 62.790 85.921 38.746 1.00 20.77 91 SER B O 1
ATOM 3640 N N . HIS B 1 92 ? 61.281 85.094 37.299 1.00 19.96 92 HIS B N 1
ATOM 3641 C CA . HIS B 1 92 ? 61.238 86.318 36.494 1.00 19.06 92 HIS B CA 1
ATOM 3642 C C . HIS B 1 92 ? 60.960 87.528 37.384 1.00 19.73 92 HIS B C 1
ATOM 3643 O O . HIS B 1 92 ? 61.671 88.536 37.332 1.00 20.57 92 HIS B O 1
ATOM 3650 N N . ASN B 1 93 ? 59.920 87.416 38.203 1.00 19.86 93 ASN B N 1
ATOM 3651 C CA . ASN B 1 93 ? 59.517 88.492 39.103 1.00 21.09 93 ASN B CA 1
ATOM 3652 C C . ASN B 1 93 ? 60.480 88.768 40.252 1.00 21.01 93 ASN B C 1
ATOM 3653 O O . ASN B 1 93 ? 60.880 89.909 40.470 1.00 19.93 93 ASN B O 1
ATOM 3658 N N . SER B 1 94 ? 60.850 87.723 40.983 1.00 19.23 94 SER B N 1
ATOM 3659 C CA . SER B 1 94 ? 61.722 87.870 42.144 1.00 20.72 94 SER B CA 1
ATOM 3660 C C . SER B 1 94 ? 63.194 88.175 41.920 1.00 20.37 94 SER B C 1
ATOM 3661 O O . SER B 1 94 ? 63.787 88.942 42.676 1.00 20.28 94 SER B O 1
ATOM 3664 N N . LEU B 1 95 ? 63.787 87.580 40.891 1.00 18.74 95 LEU B N 1
ATOM 3665 C CA . LEU B 1 95 ? 65.209 87.747 40.665 1.00 19.45 95 LEU B CA 1
ATOM 3666 C C . LEU B 1 95 ? 65.602 88.869 39.705 1.00 19.86 95 LEU B C 1
ATOM 3667 O O . LEU B 1 95 ? 65.918 89.969 40.149 1.00 20.90 95 LEU B O 1
ATOM 3672 N N . ALA B 1 96 ? 65.579 88.609 38.402 1.00 20.25 96 ALA B N 1
ATOM 3673 C CA . ALA B 1 96 ? 65.955 89.644 37.436 1.00 21.26 96 ALA B CA 1
ATOM 3674 C C . ALA B 1 96 ? 65.180 90.945 37.638 1.00 21.73 96 ALA B C 1
ATOM 3675 O O . ALA B 1 96 ? 65.774 92.006 37.822 1.00 21.95 96 ALA B O 1
ATOM 3677 N N . THR B 1 97 ? 63.854 90.859 37.609 1.00 21.64 97 THR B N 1
ATOM 3678 C CA . THR B 1 97 ? 63.008 92.034 37.770 1.00 22.03 97 THR B CA 1
ATOM 3679 C C . THR B 1 97 ? 63.164 92.659 39.154 1.00 22.31 97 THR B C 1
ATOM 3680 O O . THR B 1 97 ? 63.352 93.867 39.284 1.00 21.73 97 THR B O 1
ATOM 3684 N N . GLY B 1 98 ? 63.108 91.825 40.188 1.00 20.98 98 GLY B N 1
ATOM 3685 C CA . GLY B 1 98 ? 63.238 92.324 41.544 1.00 21.52 98 GLY B CA 1
ATOM 3686 C C . GLY B 1 98 ? 64.550 93.027 41.832 1.00 20.89 98 GLY B C 1
ATOM 3687 O O . GLY B 1 98 ? 64.586 94.006 42.576 1.00 21.33 98 GLY B O 1
ATOM 3688 N N . HIS B 1 99 ? 65.631 92.533 41.243 1.00 19.86 99 HIS B N 1
ATOM 3689 C CA . HIS B 1 99 ? 66.944 93.124 41.456 1.00 21.26 99 HIS B CA 1
ATOM 3690 C C . HIS B 1 99 ? 67.021 94.506 40.801 1.00 22.90 99 HIS B C 1
ATOM 3691 O O . HIS B 1 99 ? 67.571 95.446 41.377 1.00 21.99 99 HIS B O 1
ATOM 3698 N N . ILE B 1 100 ? 66.460 94.634 39.603 1.00 23.70 100 ILE B N 1
ATOM 3699 C CA . ILE B 1 100 ? 66.479 95.920 38.912 1.00 23.95 100 ILE B CA 1
ATOM 3700 C C . ILE B 1 100 ? 65.581 96.909 39.656 1.00 24.95 100 ILE B C 1
ATOM 3701 O O . ILE B 1 100 ? 65.913 98.084 39.792 1.00 25.06 100 ILE B O 1
ATOM 3706 N N . LEU B 1 101 ? 64.449 96.429 40.158 1.00 23.78 101 LEU B N 1
ATOM 3707 C CA . LEU B 1 101 ? 63.536 97.290 40.900 1.00 25.60 101 LEU B CA 1
ATOM 3708 C C . LEU B 1 101 ? 64.183 97.767 42.201 1.00 26.87 101 LEU B C 1
ATOM 3709 O O . LEU B 1 101 ? 63.978 98.904 42.631 1.00 27.46 101 LEU B O 1
ATOM 3714 N N . LEU B 1 102 ? 64.977 96.895 42.813 1.00 26.51 102 LEU B N 1
ATOM 3715 C CA . LEU B 1 102 ? 65.642 97.202 44.074 1.00 26.85 102 LEU B CA 1
ATOM 3716 C C . LEU B 1 102 ? 66.840 98.147 43.984 1.00 26.83 102 LEU B C 1
ATOM 3717 O O . LEU B 1 102 ? 66.940 99.102 44.756 1.00 27.66 102 LEU B O 1
ATOM 3722 N N . ALA B 1 103 ? 67.746 97.888 43.048 1.00 25.81 103 ALA B N 1
ATOM 3723 C CA . ALA B 1 103 ? 68.949 98.706 42.925 1.00 26.16 103 ALA B CA 1
ATOM 3724 C C . ALA B 1 103 ? 69.025 99.607 41.702 1.00 26.66 103 ALA B C 1
ATOM 3725 O O . ALA B 1 103 ? 69.949 100.412 41.584 1.00 27.44 103 ALA B O 1
ATOM 3727 N N . GLY B 1 104 ? 68.062 99.480 40.799 1.00 26.46 104 GLY B N 1
ATOM 3728 C CA . GLY B 1 104 ? 68.083 100.283 39.590 1.00 27.80 104 GLY B CA 1
ATOM 3729 C C . GLY B 1 104 ? 67.887 101.776 39.773 1.00 29.00 104 GLY B C 1
ATOM 3730 O O . GLY B 1 104 ? 67.150 102.219 40.655 1.00 28.39 104 GLY B O 1
ATOM 3731 N N . SER B 1 105 ? 68.562 102.561 38.939 1.00 29.94 105 SER B N 1
ATOM 3732 C CA . SER B 1 105 ? 68.422 104.009 38.990 1.00 31.15 105 SER B CA 1
ATOM 3733 C C . SER B 1 105 ? 67.107 104.301 38.277 1.00 32.34 105 SER B C 1
ATOM 3734 O O . SER B 1 105 ? 66.525 103.406 37.663 1.00 32.07 105 SER B O 1
ATOM 3737 N N . GLU B 1 106 ? 66.628 105.537 38.356 1.00 33.22 106 GLU B N 1
ATOM 3738 C CA . GLU B 1 106 ? 65.378 105.885 37.694 1.00 34.23 106 GLU B CA 1
ATOM 3739 C C . GLU B 1 106 ? 65.472 105.563 36.204 1.00 34.36 106 GLU B C 1
ATOM 3740 O O . GLU B 1 106 ? 64.527 105.039 35.609 1.00 34.44 106 GLU B O 1
ATOM 3746 N N . ALA B 1 107 ? 66.620 105.872 35.610 1.00 33.06 107 ALA B N 1
ATOM 3747 C CA . ALA B 1 107 ? 66.841 105.623 34.192 1.00 32.84 107 ALA B CA 1
ATOM 3748 C C . ALA B 1 107 ? 66.800 104.134 33.858 1.00 32.85 107 ALA B C 1
ATOM 3749 O O . ALA B 1 107 ? 66.207 103.732 32.859 1.00 32.80 107 ALA B O 1
ATOM 3751 N N . GLN B 1 108 ? 67.433 103.317 34.693 1.00 32.24 108 GLN B N 1
ATOM 3752 C CA . GLN B 1 108 ? 67.454 101.878 34.457 1.00 30.93 108 GLN B CA 1
ATOM 3753 C C . GLN B 1 108 ? 66.072 101.263 34.644 1.00 29.83 108 GLN B C 1
ATOM 3754 O O . GLN B 1 108 ? 65.674 100.377 33.890 1.00 29.71 108 GLN B O 1
ATOM 3760 N N . LYS B 1 109 ? 65.340 101.735 35.647 1.00 29.39 109 LYS B N 1
ATOM 3761 C CA . LYS B 1 109 ? 64.006 101.216 35.909 1.00 29.94 109 LYS B CA 1
ATOM 3762 C C . LYS B 1 109 ? 63.031 101.562 34.789 1.00 30.86 109 LYS B C 1
ATOM 3763 O O . LYS B 1 109 ? 62.182 100.749 34.424 1.00 30.97 109 LYS B O 1
ATOM 3769 N N . GLU B 1 110 ? 63.154 102.764 34.235 1.00 31.74 110 GLU B N 1
ATOM 3770 C CA . GLU B 1 110 ? 62.272 103.170 33.148 1.00 31.43 110 GLU B CA 1
ATOM 3771 C C . GLU B 1 110 ? 62.584 102.412 31.862 1.00 30.65 110 GLU B C 1
ATOM 3772 O O . GLU B 1 110 ? 61.702 102.191 31.030 1.00 31.15 110 GLU B O 1
ATOM 3778 N N . ALA B 1 111 ? 63.839 102.003 31.709 1.00 29.71 111 ALA B N 1
ATOM 3779 C CA . ALA B 1 111 ? 64.274 101.291 30.513 1.00 28.41 111 ALA B CA 1
ATOM 3780 C C . ALA B 1 111 ? 64.027 99.786 30.546 1.00 28.72 111 ALA B C 1
ATOM 3781 O O . ALA B 1 111 ? 63.716 99.182 29.518 1.00 29.17 111 ALA B O 1
ATOM 3783 N N . PHE B 1 112 ? 64.159 99.186 31.726 1.00 27.97 112 PHE B N 1
ATOM 3784 C CA . PHE B 1 112 ? 63.992 97.742 31.871 1.00 27.54 112 PHE B CA 1
ATOM 3785 C C . PHE B 1 112 ? 62.635 97.237 32.361 1.00 28.11 112 PHE B C 1
ATOM 3786 O O . PHE B 1 112 ? 62.049 96.333 31.763 1.00 28.68 112 PHE B O 1
ATOM 3794 N N . LEU B 1 113 ? 62.137 97.815 33.448 1.00 27.96 113 LEU B N 1
ATOM 3795 C CA . LEU B 1 113 ? 60.880 97.364 34.033 1.00 28.29 113 LEU B CA 1
ATOM 3796 C C . LEU B 1 113 ? 59.657 97.295 33.115 1.00 28.52 113 LEU B C 1
ATOM 3797 O O . LEU B 1 113 ? 58.912 96.317 33.151 1.00 28.12 113 LEU B O 1
ATOM 3802 N N . PRO B 1 114 ? 59.425 98.320 32.281 1.00 28.78 114 PRO B N 1
ATOM 3803 C CA . PRO B 1 114 ? 58.246 98.224 31.413 1.00 29.20 114 PRO B CA 1
ATOM 3804 C C . PRO B 1 114 ? 58.244 96.981 30.523 1.00 28.91 114 PRO B C 1
ATOM 3805 O O . PRO B 1 114 ? 57.200 96.361 30.316 1.00 28.02 114 PRO B O 1
ATOM 3809 N N . LYS B 1 115 ? 59.413 96.618 30.004 1.00 28.81 115 LYS B N 1
ATOM 3810 C CA . LYS B 1 115 ? 59.533 95.448 29.138 1.00 29.73 115 LYS B CA 1
ATOM 3811 C C . LYS B 1 115 ? 59.433 94.137 29.920 1.00 28.66 115 LYS B C 1
ATOM 3812 O O . LYS B 1 115 ? 58.857 93.160 29.441 1.00 27.30 115 LYS B O 1
ATOM 3818 N N . LEU B 1 116 ? 59.993 94.115 31.124 1.00 27.47 116 LEU B N 1
ATOM 3819 C CA . LEU B 1 116 ? 59.931 92.910 31.949 1.00 26.52 116 LEU B CA 1
ATOM 3820 C C . LEU B 1 116 ? 58.512 92.712 32.472 1.00 26.32 116 LEU B C 1
ATOM 3821 O O . LEU B 1 116 ? 57.972 91.604 32.437 1.00 26.72 116 LEU B O 1
ATOM 3826 N N . ALA B 1 117 ? 57.910 93.798 32.946 1.00 26.72 117 ALA B N 1
ATOM 3827 C CA . ALA B 1 117 ? 56.565 93.769 33.508 1.00 27.50 117 ALA B CA 1
ATOM 3828 C C . ALA B 1 117 ? 55.465 93.364 32.534 1.00 28.85 117 ALA B C 1
ATOM 3829 O O . ALA B 1 117 ? 54.412 92.885 32.954 1.00 29.68 117 ALA B O 1
ATOM 3831 N N . SER B 1 118 ? 55.701 93.560 31.239 1.00 28.82 118 SER B N 1
ATOM 3832 C CA . SER B 1 118 ? 54.706 93.208 30.228 1.00 29.86 118 SER B CA 1
ATOM 3833 C C . SER B 1 118 ? 54.922 91.799 29.679 1.00 29.97 118 SER B C 1
ATOM 3834 O O . SER B 1 118 ? 54.098 91.285 28.920 1.00 29.35 118 SER B O 1
ATOM 3837 N N . GLY B 1 119 ? 56.032 91.178 30.063 1.00 29.95 119 GLY B N 1
ATOM 3838 C CA . GLY B 1 119 ? 56.326 89.839 29.588 1.00 31.93 119 GLY B CA 1
ATOM 3839 C C . GLY B 1 119 ? 56.961 89.833 28.211 1.00 32.48 119 GLY B C 1
ATOM 3840 O O . GLY B 1 119 ? 57.326 88.779 27.693 1.00 33.49 119 GLY B O 1
ATOM 3841 N N . GLU B 1 120 ? 57.099 91.008 27.607 1.00 34.03 120 GLU B N 1
ATOM 3842 C CA . GLU B 1 120 ? 57.704 91.092 26.285 1.00 33.70 120 GLU B CA 1
ATOM 3843 C C . GLU B 1 120 ? 59.166 90.665 26.362 1.00 32.05 120 GLU B C 1
ATOM 3844 O O . GLU B 1 120 ? 59.717 90.114 25.409 1.00 32.52 120 GLU B O 1
ATOM 3850 N N . ALA B 1 121 ? 59.785 90.909 27.511 1.00 30.02 121 ALA B N 1
ATOM 3851 C CA . ALA B 1 121 ? 61.171 90.523 27.737 1.00 27.65 121 ALA B CA 1
ATOM 3852 C C . ALA B 1 121 ? 61.232 89.745 29.045 1.00 27.10 121 ALA B C 1
ATOM 3853 O O . ALA B 1 121 ? 60.965 90.297 30.110 1.00 28.38 121 ALA B O 1
ATOM 3855 N N . LEU B 1 122 ? 61.559 88.461 28.968 1.00 26.10 122 LEU B N 1
ATOM 3856 C CA . LEU B 1 122 ? 61.656 87.655 30.180 1.00 24.86 122 LEU B CA 1
ATOM 3857 C C . LEU B 1 122 ? 63.011 87.924 30.813 1.00 24.55 122 LEU B C 1
ATOM 3858 O O . LEU B 1 122 ? 63.977 88.246 30.119 1.00 22.80 122 LEU B O 1
ATOM 3863 N N . GLY B 1 123 ? 63.088 87.797 32.133 1.00 22.89 123 GLY B N 1
ATOM 3864 C CA . GLY B 1 123 ? 64.345 88.071 32.801 1.00 22.87 123 GLY B CA 1
ATOM 3865 C C . GLY B 1 123 ? 65.105 86.886 33.360 1.00 21.82 123 GLY B C 1
ATOM 3866 O O . GLY B 1 123 ? 64.520 85.994 33.972 1.00 22.95 123 GLY B O 1
ATOM 3867 N N . ALA B 1 124 ? 66.417 86.886 33.136 1.00 20.89 124 ALA B N 1
ATOM 3868 C CA . ALA B 1 124 ? 67.307 85.843 33.631 1.00 20.41 124 ALA B CA 1
ATOM 3869 C C . ALA B 1 124 ? 68.270 86.475 34.635 1.00 21.61 124 ALA B C 1
ATOM 3870 O O . ALA B 1 124 ? 68.812 87.558 34.405 1.00 20.49 124 ALA B O 1
ATOM 3872 N N . TRP B 1 125 ? 68.488 85.782 35.745 1.00 20.22 125 TRP B N 1
ATOM 3873 C CA . TRP B 1 125 ? 69.349 86.273 36.815 1.00 20.32 125 TRP B CA 1
ATOM 3874 C C . TRP B 1 125 ? 70.504 85.285 36.965 1.00 20.87 125 TRP B C 1
ATOM 3875 O O . TRP B 1 125 ? 70.301 84.141 37.368 1.00 20.17 125 TRP B O 1
ATOM 3886 N N . GLY B 1 126 ? 71.714 85.724 36.636 1.00 20.54 126 GLY B N 1
ATOM 3887 C CA . GLY B 1 126 ? 72.861 84.834 36.707 1.00 20.56 126 GLY B CA 1
ATOM 3888 C C . GLY B 1 126 ? 73.814 85.014 37.872 1.00 22.23 126 GLY B C 1
ATOM 3889 O O . GLY B 1 126 ? 74.699 85.871 37.847 1.00 22.51 126 GLY B O 1
ATOM 3890 N N . LEU B 1 127 ? 73.648 84.185 38.895 1.00 21.09 127 LEU B N 1
ATOM 3891 C CA . LEU B 1 127 ? 74.509 84.244 40.068 1.00 20.81 127 LEU B CA 1
ATOM 3892 C C . LEU B 1 127 ? 75.377 82.992 40.149 1.00 21.24 127 LEU B C 1
ATOM 3893 O O . LEU B 1 127 ? 76.604 83.068 40.195 1.00 21.15 127 LEU B O 1
ATOM 3898 N N . THR B 1 128 ? 74.716 81.839 40.156 1.00 20.76 128 THR B N 1
ATOM 3899 C CA . THR B 1 128 ? 75.375 80.547 40.261 1.00 21.89 128 THR B CA 1
ATOM 3900 C C . THR B 1 128 ? 76.316 80.201 39.113 1.00 22.07 128 THR B C 1
ATOM 3901 O O . THR B 1 128 ? 76.065 80.546 37.959 1.00 21.75 128 THR B O 1
ATOM 3905 N N . GLU B 1 129 ? 77.400 79.509 39.452 1.00 22.86 129 GLU B N 1
ATOM 3906 C CA . GLU B 1 129 ? 78.398 79.091 38.476 1.00 22.88 129 GLU B CA 1
ATOM 3907 C C . GLU B 1 129 ? 78.737 77.618 38.677 1.00 24.58 129 GLU B C 1
ATOM 3908 O O . GLU B 1 129 ? 78.340 77.012 39.673 1.00 24.13 129 GLU B O 1
ATOM 3914 N N . PRO B 1 130 ? 79.472 77.016 37.728 1.00 24.33 130 PRO B N 1
ATOM 3915 C CA . PRO B 1 130 ? 79.833 75.603 37.864 1.00 24.36 130 PRO B CA 1
ATOM 3916 C C . PRO B 1 130 ? 80.558 75.286 39.173 1.00 25.23 130 PRO B C 1
ATOM 3917 O O . PRO B 1 130 ? 80.369 74.215 39.748 1.00 24.92 130 PRO B O 1
ATOM 3921 N N . GLY B 1 131 ? 81.376 76.220 39.650 1.00 24.54 131 GLY B N 1
ATOM 3922 C CA . GLY B 1 131 ? 82.113 75.974 40.877 1.00 25.02 131 GLY B CA 1
ATOM 3923 C C . GLY B 1 131 ? 81.549 76.595 42.141 1.00 24.98 131 GLY B C 1
ATOM 3924 O O . GLY B 1 131 ? 82.114 76.414 43.219 1.00 25.27 131 GLY B O 1
ATOM 3925 N N . SER B 1 132 ? 80.437 77.315 42.030 1.00 24.68 132 SER B N 1
ATOM 3926 C CA . SER B 1 132 ? 79.855 77.959 43.202 1.00 25.61 132 SER B CA 1
ATOM 3927 C C . SER B 1 132 ? 78.340 78.095 43.151 1.00 25.32 132 SER B C 1
ATOM 3928 O O . SER B 1 132 ? 77.777 78.602 42.177 1.00 26.52 132 SER B O 1
ATOM 3931 N N . GLY B 1 133 ? 77.691 77.645 44.221 1.00 24.37 133 GLY B N 1
ATOM 3932 C CA . GLY B 1 133 ? 76.248 77.728 44.324 1.00 23.68 133 GLY B CA 1
ATOM 3933 C C . GLY B 1 133 ? 75.893 78.233 45.708 1.00 22.68 133 GLY B C 1
ATOM 3934 O O . GLY B 1 133 ? 75.567 79.407 45.882 1.00 23.33 133 GLY B O 1
ATOM 3935 N N . SER B 1 134 ? 75.958 77.349 46.700 1.00 21.98 134 SER B N 1
ATOM 3936 C CA . SER B 1 134 ? 75.656 77.747 48.069 1.00 21.35 134 SER B CA 1
ATOM 3937 C C . SER B 1 134 ? 76.640 78.841 48.467 1.00 21.54 134 SER B C 1
ATOM 3938 O O . SER B 1 134 ? 76.268 79.822 49.110 1.00 21.65 134 SER B O 1
ATOM 3941 N N . ASP B 1 135 ? 77.899 78.662 48.081 1.00 21.55 135 ASP B N 1
ATOM 3942 C CA . ASP B 1 135 ? 78.941 79.643 48.375 1.00 21.10 135 ASP B CA 1
ATOM 3943 C C . ASP B 1 135 ? 78.952 80.602 47.183 1.00 21.93 135 ASP B C 1
ATOM 3944 O O . ASP B 1 135 ? 79.936 80.697 46.447 1.00 22.42 135 ASP B O 1
ATOM 3949 N N . ALA B 1 136 ? 77.836 81.306 47.012 1.00 22.39 136 ALA B N 1
ATOM 3950 C CA . ALA B 1 136 ? 77.641 82.235 45.903 1.00 22.79 136 ALA B CA 1
ATOM 3951 C C . ALA B 1 136 ? 78.688 83.333 45.734 1.00 23.15 136 ALA B C 1
ATOM 3952 O O . ALA B 1 136 ? 78.954 83.756 44.609 1.00 22.49 136 ALA B O 1
ATOM 3954 N N . ALA B 1 137 ? 79.277 83.796 46.835 1.00 22.80 137 ALA B N 1
ATOM 3955 C CA . ALA B 1 137 ? 80.282 84.858 46.771 1.00 23.52 137 ALA B CA 1
ATOM 3956 C C . ALA B 1 137 ? 81.618 84.391 46.199 1.00 24.37 137 ALA B C 1
ATOM 3957 O O . ALA B 1 137 ? 82.543 85.194 46.033 1.00 23.93 137 ALA B O 1
ATOM 3959 N N . ALA B 1 138 ? 81.721 83.101 45.895 1.00 23.58 138 ALA B N 1
ATOM 3960 C CA . ALA B 1 138 ? 82.951 82.544 45.340 1.00 23.77 138 ALA B CA 1
ATOM 3961 C C . ALA B 1 138 ? 82.935 82.556 43.812 1.00 23.54 138 ALA B C 1
ATOM 3962 O O . ALA B 1 138 ? 83.794 81.946 43.172 1.00 24.51 138 ALA B O 1
ATOM 3964 N N . LEU B 1 139 ? 81.962 83.255 43.233 1.00 24.44 139 LEU B N 1
ATOM 3965 C CA . LEU B 1 139 ? 81.831 83.337 41.780 1.00 24.23 139 LEU B CA 1
ATOM 3966 C C . LEU B 1 139 ? 83.128 83.806 41.128 1.00 25.33 139 LEU B C 1
ATOM 3967 O O . LEU B 1 139 ? 83.869 84.606 41.703 1.00 25.00 139 LEU B O 1
ATOM 3972 N N . LYS B 1 140 ? 83.394 83.301 39.927 1.00 25.78 140 LYS B N 1
ATOM 3973 C CA . LYS B 1 140 ? 84.616 83.635 39.201 1.00 26.91 140 LYS B CA 1
ATOM 3974 C C . LYS B 1 140 ? 84.418 84.540 37.988 1.00 27.60 140 LYS B C 1
ATOM 3975 O O . LYS B 1 140 ? 85.396 85.032 37.422 1.00 28.01 140 LYS B O 1
ATOM 3981 N N . THR B 1 141 ? 83.173 84.751 37.571 1.00 27.07 141 THR B N 1
ATOM 3982 C CA . THR B 1 141 ? 82.923 85.621 36.425 1.00 26.78 141 THR B CA 1
ATOM 3983 C C . THR B 1 141 ? 83.552 86.976 36.718 1.00 27.99 141 THR B C 1
ATOM 3984 O O . THR B 1 141 ? 83.363 87.539 37.800 1.00 25.37 141 THR B O 1
ATOM 3988 N N . LYS B 1 142 ? 84.307 87.492 35.753 1.00 28.53 142 LYS B N 1
ATOM 3989 C CA . LYS B 1 142 ? 84.983 88.771 35.920 1.00 31.01 142 LYS B CA 1
ATOM 3990 C C . LYS B 1 142 ? 84.389 89.861 35.043 1.00 30.62 142 LYS B C 1
ATOM 3991 O O . LYS B 1 142 ? 83.831 89.588 33.982 1.00 30.19 142 LYS B O 1
ATOM 3997 N N . ALA B 1 143 ? 84.515 91.099 35.507 1.00 31.53 143 ALA B N 1
ATOM 3998 C CA . ALA B 1 143 ? 84.039 92.261 34.771 1.00 32.73 143 ALA B CA 1
ATOM 3999 C C . ALA B 1 143 ? 85.199 93.248 34.748 1.00 34.17 143 ALA B C 1
ATOM 4000 O O . ALA B 1 143 ? 85.483 93.906 35.748 1.00 32.40 143 ALA B O 1
ATOM 4002 N N . GLU B 1 144 ? 85.878 93.328 33.608 1.00 35.61 144 GLU B N 1
ATOM 4003 C CA . GLU B 1 144 ? 87.018 94.225 33.447 1.00 38.03 144 GLU B CA 1
ATOM 4004 C C . GLU B 1 144 ? 86.560 95.566 32.887 1.00 38.47 144 GLU B C 1
ATOM 4005 O O . GLU B 1 144 ? 85.745 95.615 31.965 1.00 37.81 144 GLU B O 1
ATOM 4011 N N . LYS B 1 145 ? 87.083 96.651 33.451 1.00 38.72 145 LYS B N 1
ATOM 4012 C CA . LYS B 1 145 ? 86.714 97.991 33.011 1.00 40.54 145 LYS B CA 1
ATOM 4013 C C . LYS B 1 145 ? 87.393 98.352 31.695 1.00 40.74 145 LYS B C 1
ATOM 4014 O O . LYS B 1 145 ? 88.617 98.276 31.573 1.00 41.28 145 LYS B O 1
ATOM 4020 N N . VAL B 1 146 ? 86.589 98.744 30.713 1.00 40.81 146 VAL B N 1
ATOM 4021 C CA . VAL B 1 146 ? 87.104 99.125 29.405 1.00 41.94 146 VAL B CA 1
ATOM 4022 C C . VAL B 1 146 ? 86.521 100.469 28.986 1.00 42.71 146 VAL B C 1
ATOM 4023 O O . VAL B 1 146 ? 85.699 101.052 29.696 1.00 42.16 146 VAL B O 1
ATOM 4027 N N . GLU B 1 147 ? 86.950 100.956 27.827 1.00 44.01 147 GLU B N 1
ATOM 4028 C CA . GLU B 1 147 ? 86.483 102.236 27.313 1.00 44.62 147 GLU B CA 1
ATOM 4029 C C . GLU B 1 147 ? 84.972 102.258 27.100 1.00 43.23 147 GLU B C 1
ATOM 4030 O O . GLU B 1 147 ? 84.444 101.540 26.251 1.00 43.62 147 GLU B O 1
ATOM 4036 N N . GLY B 1 148 ? 84.283 103.082 27.883 1.00 41.71 148 GLY B N 1
ATOM 4037 C CA . GLY B 1 148 ? 82.842 103.208 27.753 1.00 40.58 148 GLY B CA 1
ATOM 4038 C C . GLY B 1 148 ? 81.993 102.061 28.276 1.00 39.83 148 GLY B C 1
ATOM 4039 O O . GLY B 1 148 ? 80.823 101.944 27.908 1.00 39.54 148 GLY B O 1
ATOM 4040 N N . GLY B 1 149 ? 82.561 101.215 29.130 1.00 38.48 149 GLY B N 1
ATOM 4041 C CA . GLY B 1 149 ? 81.787 100.104 29.660 1.00 36.06 149 GLY B CA 1
ATOM 4042 C C . GLY B 1 149 ? 82.606 99.009 30.315 1.00 34.58 149 GLY B C 1
ATOM 4043 O O . GLY B 1 149 ? 83.651 99.270 30.913 1.00 34.08 149 GLY B O 1
ATOM 4044 N N . TRP B 1 150 ? 82.125 97.774 30.199 1.00 32.66 150 TRP B N 1
ATOM 4045 C CA . TRP B 1 150 ? 82.804 96.625 30.787 1.00 31.72 150 TRP B CA 1
ATOM 4046 C C . TRP B 1 150 ? 82.827 95.434 29.842 1.00 30.81 150 TRP B C 1
ATOM 4047 O O . TRP B 1 150 ? 82.026 95.347 28.912 1.00 31.83 150 TRP B O 1
ATOM 4058 N N . ARG B 1 151 ? 83.750 94.515 30.099 1.00 31.11 151 ARG B N 1
ATOM 4059 C CA . ARG B 1 151 ? 83.876 93.294 29.316 1.00 32.81 151 ARG B CA 1
ATOM 4060 C C . ARG B 1 151 ? 83.755 92.145 30.314 1.00 31.25 151 ARG B C 1
ATOM 4061 O O . ARG B 1 151 ? 84.579 92.011 31.223 1.00 29.70 151 ARG B O 1
ATOM 4069 N N . LEU B 1 152 ? 82.717 91.331 30.151 1.00 30.78 152 LEU B N 1
ATOM 4070 C CA . LEU B 1 152 ? 82.476 90.215 31.057 1.00 30.42 152 LEU B CA 1
ATOM 4071 C C . LEU B 1 152 ? 82.914 88.862 30.520 1.00 29.77 152 LEU B C 1
ATOM 4072 O O . LEU B 1 152 ? 82.708 88.540 29.347 1.00 29.54 152 LEU B O 1
ATOM 4077 N N . ASN B 1 153 ? 83.513 88.071 31.404 1.00 28.18 153 ASN B N 1
ATOM 4078 C CA . ASN B 1 153 ? 83.986 86.737 31.068 1.00 28.60 153 ASN B CA 1
ATOM 4079 C C . ASN B 1 153 ? 83.695 85.760 32.198 1.00 28.02 153 ASN B C 1
ATOM 4080 O O . ASN B 1 153 ? 84.109 85.970 33.337 1.00 28.15 153 ASN B O 1
ATOM 4085 N N . GLY B 1 154 ? 82.984 84.688 31.874 1.00 27.53 154 GLY B N 1
ATOM 4086 C CA . GLY B 1 154 ? 82.659 83.703 32.886 1.00 27.42 154 GLY B CA 1
ATOM 4087 C C . GLY B 1 154 ? 81.537 82.777 32.469 1.00 26.64 154 GLY B C 1
ATOM 4088 O O . GLY B 1 154 ? 80.983 82.895 31.375 1.00 26.65 154 GLY B O 1
ATOM 4089 N N . THR B 1 155 ? 81.193 81.851 33.354 1.00 26.13 155 THR B N 1
ATOM 4090 C CA . THR B 1 155 ? 80.131 80.900 33.076 1.00 24.94 155 THR B CA 1
ATOM 4091 C C . THR B 1 155 ? 79.111 80.878 34.211 1.00 23.80 155 THR B C 1
ATOM 4092 O O . THR B 1 155 ? 79.482 80.858 35.383 1.00 24.85 155 THR B O 1
ATOM 4096 N N . LYS B 1 156 ? 77.831 80.901 33.853 1.00 22.53 156 LYS B N 1
ATOM 4097 C CA . LYS B 1 156 ? 76.759 80.844 34.844 1.00 23.13 156 LYS B CA 1
ATOM 4098 C C . LYS B 1 156 ? 76.067 79.499 34.664 1.00 23.70 156 LYS B C 1
ATOM 4099 O O . LYS B 1 156 ? 75.877 79.036 33.539 1.00 22.92 156 LYS B O 1
ATOM 4105 N N . GLN B 1 157 ? 75.691 78.880 35.780 1.00 22.91 157 GLN B N 1
ATOM 4106 C CA . GLN B 1 157 ? 75.088 77.547 35.772 1.00 22.93 157 GLN B CA 1
ATOM 4107 C C . GLN B 1 157 ? 73.632 77.507 36.237 1.00 23.38 157 GLN B C 1
ATOM 4108 O O . GLN B 1 157 ? 73.263 78.186 37.191 1.00 22.59 157 GLN B O 1
ATOM 4114 N N . PHE B 1 158 ? 72.818 76.701 35.556 1.00 23.22 158 PHE B N 1
ATOM 4115 C CA . PHE B 1 158 ? 71.412 76.520 35.913 1.00 23.94 158 PHE B CA 1
ATOM 4116 C C . PHE B 1 158 ? 70.608 77.817 35.949 1.00 23.26 158 PHE B C 1
ATOM 4117 O O . PHE B 1 158 ? 69.839 78.039 36.877 1.00 21.66 158 PHE B O 1
ATOM 4125 N N . ILE B 1 159 ? 70.756 78.673 34.945 1.00 21.44 159 ILE B N 1
ATOM 4126 C CA . ILE B 1 159 ? 70.023 79.936 34.963 1.00 21.27 159 ILE B CA 1
ATOM 4127 C C . ILE B 1 159 ? 68.615 79.849 34.384 1.00 20.43 159 ILE B C 1
ATOM 4128 O O . ILE B 1 159 ? 68.437 79.536 33.211 1.00 21.45 159 ILE B O 1
ATOM 4133 N N . THR B 1 160 ? 67.609 80.132 35.211 1.00 20.62 160 THR B N 1
ATOM 4134 C CA . THR B 1 160 ? 66.225 80.081 34.753 1.00 20.77 160 THR B CA 1
ATOM 4135 C C . THR B 1 160 ? 65.977 81.210 33.750 1.00 21.69 160 THR B C 1
ATOM 4136 O O . THR B 1 160 ? 66.350 82.355 33.995 1.00 20.97 160 THR B O 1
ATOM 4140 N N . GLN B 1 161 ? 65.354 80.863 32.623 1.00 21.01 161 GLN B N 1
ATOM 4141 C CA . GLN B 1 161 ? 65.081 81.793 31.517 1.00 22.34 161 GLN B CA 1
ATOM 4142 C C . GLN B 1 161 ? 66.380 82.102 30.783 1.00 23.52 161 GLN B C 1
ATOM 4143 O O . GLN B 1 161 ? 66.425 82.979 29.920 1.00 23.21 161 GLN B O 1
ATOM 4149 N N . GLY B 1 162 ? 67.433 81.368 31.126 1.00 22.94 162 GLY B N 1
ATOM 4150 C CA . GLY B 1 162 ? 68.730 81.586 30.512 1.00 24.59 162 GLY B CA 1
ATOM 4151 C C . GLY B 1 162 ? 68.763 81.658 28.997 1.00 25.26 162 GLY B C 1
ATOM 4152 O O . GLY B 1 162 ? 69.480 82.485 28.437 1.00 24.99 162 GLY B O 1
ATOM 4153 N N . SER B 1 163 ? 67.996 80.809 28.322 1.00 24.88 163 SER B N 1
ATOM 4154 C CA . SER B 1 163 ? 68.008 80.812 26.860 1.00 26.01 163 SER B CA 1
ATOM 4155 C C . SER B 1 163 ? 66.895 81.630 26.210 1.00 25.85 163 SER B C 1
ATOM 4156 O O . SER B 1 163 ? 67.002 82.001 25.040 1.00 28.09 163 SER B O 1
ATOM 4159 N N . VAL B 1 164 ? 65.837 81.924 26.958 1.00 24.15 164 VAL B N 1
ATOM 4160 C CA . VAL B 1 164 ? 64.710 82.676 26.407 1.00 24.78 164 VAL B CA 1
ATOM 4161 C C . VAL B 1 164 ? 64.600 84.124 26.881 1.00 24.85 164 VAL B C 1
ATOM 4162 O O . VAL B 1 164 ? 63.714 84.856 26.444 1.00 24.41 164 VAL B O 1
ATOM 4166 N N . ALA B 1 165 ? 65.500 84.533 27.768 1.00 24.90 165 ALA B N 1
ATOM 4167 C CA . ALA B 1 165 ? 65.474 85.882 28.325 1.00 24.79 165 ALA B CA 1
ATOM 4168 C C . ALA B 1 165 ? 65.789 87.014 27.353 1.00 25.45 165 ALA B C 1
ATOM 4169 O O . ALA B 1 165 ? 66.571 86.853 26.419 1.00 26.44 165 ALA B O 1
ATOM 4171 N N . GLY B 1 166 ? 65.165 88.163 27.600 1.00 25.17 166 GLY B N 1
ATOM 4172 C CA . GLY B 1 166 ? 65.394 89.346 26.790 1.00 26.22 166 GLY B CA 1
ATOM 4173 C C . GLY B 1 166 ? 66.247 90.303 27.604 1.00 26.06 166 GLY B C 1
ATOM 4174 O O . GLY B 1 166 ? 66.936 91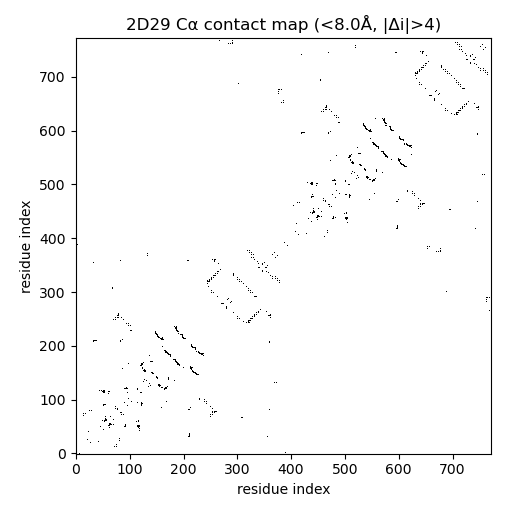.175 27.066 1.00 27.27 166 GLY B O 1
ATOM 4175 N N . VAL B 1 167 ? 66.198 90.133 28.922 1.00 25.13 167 VAL B N 1
ATOM 4176 C CA . VAL B 1 167 ? 66.972 90.956 29.843 1.00 24.79 167 VAL B CA 1
ATOM 4177 C C . VAL B 1 167 ? 67.793 90.033 30.738 1.00 24.99 167 VAL B C 1
ATOM 4178 O O . VAL B 1 167 ? 67.304 88.994 31.178 1.00 24.69 167 VAL B O 1
ATOM 4182 N N . TYR B 1 168 ? 69.044 90.404 30.988 1.00 24.28 168 TYR B N 1
ATOM 4183 C CA . TYR B 1 168 ? 69.914 89.604 31.840 1.00 24.97 168 TYR B CA 1
ATOM 4184 C C . TYR B 1 168 ? 70.523 90.425 32.961 1.00 25.51 168 TYR B C 1
ATOM 4185 O O . TYR B 1 168 ? 70.878 91.589 32.774 1.00 24.27 168 TYR B O 1
ATOM 4194 N N . VAL B 1 169 ? 70.628 89.808 34.134 1.00 23.90 169 VAL B N 1
ATOM 4195 C CA . VAL B 1 169 ? 71.249 90.444 35.286 1.00 23.44 169 VAL B CA 1
ATOM 4196 C C . VAL B 1 169 ? 72.320 89.444 35.684 1.00 23.86 169 VAL B C 1
ATOM 4197 O O . VAL B 1 169 ? 72.014 88.316 36.074 1.00 24.89 169 VAL B O 1
ATOM 4201 N N . VAL B 1 170 ? 73.576 89.850 35.559 1.00 22.41 170 VAL B N 1
ATOM 4202 C CA . VAL B 1 170 ? 74.692 88.968 35.864 1.00 22.41 170 VAL B CA 1
ATOM 4203 C C . VAL B 1 170 ? 75.609 89.528 36.942 1.00 23.01 170 VAL B C 1
ATOM 4204 O O . VAL B 1 170 ? 75.927 90.717 36.949 1.00 23.94 170 VAL B O 1
ATOM 4208 N N . MET B 1 171 ? 76.027 88.665 37.861 1.00 22.38 171 MET B N 1
ATOM 4209 C CA . MET B 1 171 ? 76.933 89.078 38.922 1.00 21.43 171 MET B CA 1
ATOM 4210 C C . MET B 1 171 ? 78.355 88.712 38.522 1.00 21.73 171 MET B C 1
ATOM 4211 O O . MET B 1 171 ? 78.626 87.579 38.116 1.00 22.28 171 MET B O 1
ATOM 4216 N N . ALA B 1 172 ? 79.257 89.686 38.627 1.00 22.60 172 ALA B N 1
ATOM 4217 C CA . ALA B 1 172 ? 80.655 89.492 38.264 1.00 23.21 172 ALA B CA 1
ATOM 4218 C C . ALA B 1 172 ? 81.565 90.293 39.185 1.00 24.01 172 ALA B C 1
ATOM 4219 O O . ALA B 1 172 ? 81.175 91.348 39.686 1.00 25.47 172 ALA B O 1
ATOM 4221 N N . ARG B 1 173 ? 82.778 89.796 39.406 1.00 25.18 173 ARG B N 1
ATOM 4222 C CA . ARG B 1 173 ? 83.725 90.499 40.262 1.00 26.38 173 ARG B CA 1
ATOM 4223 C C . ARG B 1 173 ? 84.394 91.647 39.515 1.00 28.14 173 ARG B C 1
ATOM 4224 O O . ARG B 1 173 ? 84.952 91.456 38.434 1.00 28.67 173 ARG B O 1
ATOM 4232 N N . THR B 1 174 ? 84.335 92.837 40.105 1.00 29.27 174 THR B N 1
ATOM 4233 C CA . THR B 1 174 ? 84.937 94.025 39.513 1.00 31.07 174 THR B CA 1
ATOM 4234 C C . THR B 1 174 ? 86.177 94.457 40.287 1.00 33.44 174 THR B C 1
ATOM 4235 O O . THR B 1 174 ? 87.069 95.105 39.735 1.00 33.36 174 THR B O 1
ATOM 4239 N N . ASP B 1 175 ? 86.232 94.101 41.566 1.00 33.78 175 ASP B N 1
ATOM 4240 C CA . ASP B 1 175 ? 87.370 94.469 42.402 1.00 34.95 175 ASP B CA 1
ATOM 4241 C C . ASP B 1 175 ? 87.840 93.309 43.272 1.00 35.95 175 ASP B C 1
ATOM 4242 O O . ASP B 1 175 ? 87.040 92.478 43.704 1.00 34.29 175 ASP B O 1
ATOM 4247 N N . PRO B 1 176 ? 89.153 93.243 43.544 1.00 36.23 176 PRO B N 1
ATOM 4248 C CA . PRO B 1 176 ? 89.733 92.179 44.368 1.00 37.53 176 PRO B CA 1
ATOM 4249 C C . PRO B 1 176 ? 89.146 92.171 45.775 1.00 38.30 176 PRO B C 1
ATOM 4250 O O . PRO B 1 176 ? 88.860 93.225 46.342 1.00 37.99 176 PRO B O 1
ATOM 4254 N N . PRO B 1 177 ? 88.951 90.977 46.353 1.00 39.53 177 PRO B N 1
ATOM 4255 C CA . PRO B 1 177 ? 88.397 90.879 47.705 1.00 40.86 177 PRO B CA 1
ATOM 4256 C C . PRO B 1 177 ? 89.454 91.260 48.738 1.00 42.46 177 PRO B C 1
ATOM 4257 O O . PRO B 1 177 ? 90.591 90.795 48.671 1.00 42.26 177 PRO B O 1
ATOM 4261 N N . PRO B 1 178 ? 89.092 92.123 49.700 1.00 43.93 178 PRO B N 1
ATOM 4262 C CA . PRO B 1 178 ? 90.021 92.562 50.746 1.00 45.51 178 PRO B CA 1
ATOM 4263 C C . PRO B 1 178 ? 90.694 91.375 51.429 1.00 46.86 178 PRO B C 1
ATOM 4264 O O . PRO B 1 178 ? 91.871 91.432 51.788 1.00 47.95 178 PRO B O 1
ATOM 4268 N N . SER B 1 179 ? 89.931 90.302 51.603 1.00 47.82 179 SER B N 1
ATOM 4269 C CA . SER B 1 179 ? 90.425 89.083 52.230 1.00 48.97 179 SER B CA 1
ATOM 4270 C C . SER B 1 179 ? 89.518 87.932 51.808 1.00 49.72 179 SER B C 1
ATOM 4271 O O . SER B 1 179 ? 88.390 88.154 51.368 1.00 49.44 179 SER B O 1
ATOM 4274 N N . PRO B 1 180 ? 89.999 86.686 51.933 1.00 50.57 180 PRO B N 1
ATOM 4275 C CA . PRO B 1 180 ? 89.188 85.527 51.547 1.00 51.00 180 PRO B CA 1
ATOM 4276 C C . PRO B 1 180 ? 87.905 85.399 52.365 1.00 51.15 180 PRO B C 1
ATOM 4277 O O . PRO B 1 180 ? 86.930 84.794 51.916 1.00 51.76 180 PRO B O 1
ATOM 4281 N N . GLU B 1 181 ? 87.909 85.975 53.563 1.00 50.89 181 GLU B N 1
ATOM 4282 C CA . GLU B 1 181 ? 86.747 85.924 54.441 1.00 50.47 181 GLU B CA 1
ATOM 4283 C C . GLU B 1 181 ? 85.714 86.967 54.025 1.00 49.39 181 GLU B C 1
ATOM 4284 O O . GLU B 1 181 ? 84.525 86.838 54.327 1.00 49.31 181 GLU B O 1
ATOM 4290 N N . ARG B 1 182 ? 86.178 88.000 53.329 1.00 47.22 182 ARG B N 1
ATOM 4291 C CA . ARG B 1 182 ? 85.309 89.076 52.870 1.00 44.88 182 ARG B CA 1
ATOM 4292 C C . ARG B 1 182 ? 85.206 89.061 51.348 1.00 42.48 182 ARG B C 1
ATOM 4293 O O . ARG B 1 182 ? 85.100 90.113 50.718 1.00 41.53 182 ARG B O 1
ATOM 4301 N N . LYS B 1 183 ? 85.233 87.867 50.764 1.00 39.93 183 LYS B N 1
ATOM 4302 C CA . LYS B 1 183 ? 85.160 87.732 49.315 1.00 38.84 183 LYS B CA 1
ATOM 4303 C C . LYS B 1 183 ? 83.863 88.273 48.728 1.00 36.94 183 LYS B C 1
ATOM 4304 O O . LYS B 1 183 ? 83.770 88.490 47.521 1.00 36.48 183 LYS B O 1
ATOM 4310 N N . HIS B 1 184 ? 82.862 88.496 49.572 1.00 35.36 184 HIS B N 1
ATOM 4311 C CA . HIS B 1 184 ? 81.595 89.021 49.078 1.00 34.74 184 HIS B CA 1
ATOM 4312 C C . HIS B 1 184 ? 81.768 90.455 48.585 1.00 33.71 184 HIS B C 1
ATOM 4313 O O . HIS B 1 184 ? 80.971 90.943 47.788 1.00 33.87 184 HIS B O 1
ATOM 4320 N N . GLN B 1 185 ? 82.814 91.126 49.059 1.00 32.62 185 GLN B N 1
ATOM 4321 C CA . GLN B 1 185 ? 83.085 92.497 48.639 1.00 31.62 185 GLN B CA 1
ATOM 4322 C C . GLN B 1 185 ? 83.820 92.456 47.304 1.00 29.43 185 GLN B C 1
ATOM 4323 O O . GLN B 1 185 ? 84.664 91.589 47.084 1.00 28.63 185 GLN B O 1
ATOM 4329 N N . GLY B 1 186 ? 83.499 93.390 46.416 1.00 27.45 186 GLY B N 1
ATOM 4330 C CA . GLY B 1 186 ? 84.161 93.425 45.126 1.00 26.72 186 GLY B CA 1
ATOM 4331 C C . GLY B 1 186 ? 83.309 92.869 44.004 1.00 26.61 186 GLY B C 1
ATOM 4332 O O . GLY B 1 186 ? 83.730 92.853 42.848 1.00 26.67 186 GLY B O 1
ATOM 4333 N N . ILE B 1 187 ? 82.113 92.403 44.346 1.00 25.75 187 ILE B N 1
ATOM 4334 C CA . ILE B 1 187 ? 81.195 91.850 43.357 1.00 24.58 187 ILE B CA 1
ATOM 4335 C C . ILE B 1 187 ? 80.180 92.908 42.939 1.00 23.90 187 ILE B C 1
ATOM 4336 O O . ILE B 1 187 ? 79.649 93.639 43.778 1.00 23.84 187 ILE B O 1
ATOM 4341 N N . SER B 1 188 ? 79.921 92.995 41.638 1.00 23.78 188 SER B N 1
ATOM 4342 C CA . SER B 1 188 ? 78.961 93.959 41.115 1.00 24.20 188 SER B CA 1
ATOM 4343 C C . SER B 1 188 ? 77.906 93.249 40.277 1.00 23.22 188 SER B C 1
ATOM 4344 O O . SER B 1 188 ? 78.097 92.107 39.857 1.00 24.35 188 SER B O 1
ATOM 4347 N N . ALA B 1 189 ? 76.790 93.930 40.044 1.00 22.83 189 ALA B N 1
ATOM 4348 C CA . ALA B 1 189 ? 75.710 93.377 39.235 1.00 23.27 189 ALA B CA 1
ATOM 4349 C C . ALA B 1 189 ? 75.630 94.179 37.944 1.00 24.66 189 ALA B C 1
ATOM 4350 O O . ALA B 1 189 ? 75.897 95.381 37.941 1.00 24.57 189 ALA B O 1
ATOM 4352 N N . PHE B 1 190 ? 75.269 93.513 36.853 1.00 24.20 190 PHE B N 1
ATOM 4353 C CA . PHE B 1 190 ? 75.147 94.177 35.560 1.00 25.58 190 PHE B CA 1
ATOM 4354 C C . PHE B 1 190 ? 73.838 93.793 34.890 1.00 25.66 190 PHE B C 1
ATOM 4355 O O . PHE B 1 190 ? 73.532 92.608 34.754 1.00 26.40 190 PHE B O 1
ATOM 4363 N N . ALA B 1 191 ? 73.072 94.798 34.475 1.00 25.18 191 ALA B N 1
ATOM 4364 C CA . ALA B 1 191 ? 71.795 94.574 33.807 1.00 24.98 191 ALA B CA 1
ATOM 4365 C C . ALA B 1 191 ? 71.930 94.955 32.336 1.00 26.10 191 ALA B C 1
ATOM 4366 O O . ALA B 1 191 ? 72.472 96.013 32.013 1.00 26.01 191 ALA B O 1
ATOM 4368 N N . PHE B 1 192 ? 71.442 94.098 31.445 1.00 25.66 192 PHE B N 1
ATOM 4369 C CA . PHE B 1 192 ? 71.536 94.376 30.016 1.00 27.43 192 PHE B CA 1
ATOM 4370 C C . PHE B 1 192 ? 70.563 93.576 29.159 1.00 29.03 192 PHE B C 1
ATOM 4371 O O . PHE B 1 192 ? 70.057 92.530 29.569 1.00 27.24 192 PHE B O 1
ATOM 4379 N N . PHE B 1 193 ? 70.312 94.085 27.958 1.00 29.69 193 PHE B N 1
ATOM 4380 C CA . PHE B 1 193 ? 69.427 93.426 27.012 1.00 31.35 193 PHE B CA 1
ATOM 4381 C C . PHE B 1 193 ? 70.208 92.349 26.269 1.00 31.56 193 PHE B C 1
ATOM 4382 O O . PHE B 1 193 ? 71.434 92.425 26.159 1.00 31.70 193 PHE B O 1
ATOM 4390 N N . ARG B 1 194 ? 69.492 91.343 25.777 1.00 33.87 194 ARG B N 1
ATOM 4391 C CA . ARG B 1 194 ? 70.094 90.240 25.033 1.00 36.13 194 ARG B CA 1
ATOM 4392 C C . ARG B 1 194 ? 71.058 90.820 23.993 1.00 36.95 194 ARG B C 1
ATOM 4393 O O . ARG B 1 194 ? 70.631 91.467 23.037 1.00 37.38 194 ARG B O 1
ATOM 4401 N N . PRO B 1 195 ? 72.372 90.602 24.172 1.00 37.54 195 PRO B N 1
ATOM 4402 C CA . PRO B 1 195 ? 73.383 91.114 23.240 1.00 38.74 195 PRO B CA 1
ATOM 4403 C C . PRO B 1 195 ? 73.414 90.380 21.901 1.00 40.34 195 PRO B C 1
ATOM 4404 O O . PRO B 1 195 ? 72.824 89.311 21.755 1.00 40.83 195 PRO B O 1
ATOM 4408 N N . GLU B 1 196 ? 74.105 90.962 20.926 1.00 42.09 196 GLU B N 1
ATOM 4409 C CA . GLU B 1 196 ? 74.217 90.352 19.606 1.00 43.62 196 GLU B CA 1
ATOM 4410 C C . GLU B 1 196 ? 75.333 89.314 19.603 1.00 42.70 196 GLU B C 1
ATOM 4411 O O . GLU B 1 196 ? 75.326 88.386 18.796 1.00 43.27 196 GLU B O 1
ATOM 4417 N N . ARG B 1 197 ? 76.293 89.480 20.508 1.00 41.73 197 ARG B N 1
ATOM 4418 C CA . ARG B 1 197 ? 77.408 88.547 20.629 1.00 40.96 197 ARG B CA 1
ATOM 4419 C C . ARG B 1 197 ? 77.997 88.613 22.035 1.00 39.67 197 ARG B C 1
ATOM 4420 O O . ARG B 1 197 ? 77.738 89.556 22.782 1.00 39.34 197 ARG B O 1
ATOM 4428 N N . GLY B 1 198 ? 78.789 87.606 22.389 1.00 38.19 198 GLY B N 1
ATOM 4429 C CA . GLY B 1 198 ? 79.405 87.579 23.702 1.00 37.73 198 GLY B CA 1
ATOM 4430 C C . GLY B 1 198 ? 78.655 86.726 24.707 1.00 36.87 198 GLY B C 1
ATOM 4431 O O . GLY B 1 198 ? 79.158 86.457 25.797 1.00 36.66 198 GLY B O 1
ATOM 4432 N N . LEU B 1 199 ? 77.450 86.298 24.344 1.00 37.09 199 LEU B N 1
ATOM 4433 C CA . LEU B 1 199 ? 76.638 85.471 25.230 1.00 37.66 199 LEU B CA 1
ATOM 4434 C C . LEU B 1 199 ? 76.071 84.260 24.502 1.00 38.44 199 LEU B C 1
ATOM 4435 O O . LEU B 1 199 ? 75.207 84.400 23.636 1.00 40.08 199 LEU B O 1
ATOM 4440 N N . LYS B 1 200 ? 76.554 83.072 24.850 1.00 37.85 200 LYS B N 1
ATOM 4441 C CA . LYS B 1 200 ? 75.988 81.895 24.213 1.00 38.78 200 LYS B CA 1
ATOM 4442 C C . LYS B 1 200 ? 75.476 80.908 25.256 1.00 38.56 200 LYS B C 1
ATOM 4443 O O . LYS B 1 200 ? 75.929 80.875 26.393 1.00 36.49 200 LYS B O 1
ATOM 4449 N N . VAL B 1 201 ? 74.467 80.146 24.849 1.00 39.27 201 VAL B N 1
ATOM 4450 C CA . VAL B 1 201 ? 73.824 79.185 25.736 1.00 41.26 201 VAL B CA 1
ATOM 4451 C C . VAL B 1 201 ? 74.477 77.822 25.551 1.00 42.21 201 VAL B C 1
ATOM 4452 O O . VAL B 1 201 ? 74.571 77.317 24.432 1.00 42.84 201 VAL B O 1
ATOM 4456 N N . GLY B 1 202 ? 74.927 77.231 26.654 1.00 43.08 202 GLY B N 1
ATOM 4457 C CA . GLY B 1 202 ? 75.588 75.939 26.591 1.00 44.41 202 GLY B CA 1
ATOM 4458 C C . GLY B 1 202 ? 74.668 74.746 26.423 1.00 45.22 202 GLY B C 1
ATOM 4459 O O . GLY B 1 202 ? 73.453 74.895 26.274 1.00 44.96 202 GLY B O 1
ATOM 4460 N N . ARG B 1 203 ? 75.259 73.554 26.444 1.00 45.95 203 ARG B N 1
ATOM 4461 C CA . ARG B 1 203 ? 74.508 72.312 26.297 1.00 47.22 203 ARG B CA 1
ATOM 4462 C C . ARG B 1 203 ? 73.394 72.237 27.331 1.00 46.85 203 ARG B C 1
ATOM 4463 O O . ARG B 1 203 ? 73.653 72.176 28.533 1.00 47.26 203 ARG B O 1
ATOM 4471 N N . LYS B 1 204 ? 72.155 72.242 26.854 1.00 46.59 204 LYS B N 1
ATOM 4472 C CA . LYS B 1 204 ? 70.991 72.169 27.727 1.00 46.19 204 LYS B CA 1
ATOM 4473 C C . LYS B 1 204 ? 70.999 70.861 28.515 1.00 45.05 204 LYS B C 1
ATOM 4474 O O . LYS B 1 204 ? 71.297 69.799 27.966 1.00 45.60 204 LYS B O 1
ATOM 4480 N N . GLU B 1 205 ? 70.674 70.944 29.803 1.00 42.61 205 GLU B N 1
ATOM 4481 C CA . GLU B 1 205 ? 70.641 69.759 30.653 1.00 39.93 205 GLU B CA 1
ATOM 4482 C C . GLU B 1 205 ? 69.202 69.310 30.873 1.00 36.24 205 GLU B C 1
ATOM 4483 O O . GLU B 1 205 ? 68.289 70.131 30.984 1.00 36.07 205 GLU B O 1
ATOM 4489 N N . GLU B 1 206 ? 69.001 68.000 30.920 1.00 32.16 206 GLU B N 1
ATOM 4490 C CA . GLU B 1 206 ? 67.676 67.446 31.150 1.00 28.85 206 GLU B CA 1
ATOM 4491 C C . GLU B 1 206 ? 67.483 67.452 32.660 1.00 23.84 206 GLU B C 1
ATOM 4492 O O . GLU B 1 206 ? 68.416 67.148 33.403 1.00 21.88 206 GLU B O 1
ATOM 4498 N N . LYS B 1 207 ? 66.281 67.804 33.107 1.00 21.15 207 LYS B N 1
ATOM 4499 C CA . LYS B 1 207 ? 65.994 67.881 34.538 1.00 19.58 207 LYS B CA 1
ATOM 4500 C C . LYS B 1 207 ? 65.035 66.810 35.046 1.00 18.65 207 LYS B C 1
ATOM 4501 O O . LYS B 1 207 ? 64.232 66.256 34.294 1.00 18.46 207 LYS B O 1
ATOM 4507 N N . LEU B 1 208 ? 65.132 66.540 36.345 1.00 16.81 208 LEU B N 1
ATOM 4508 C CA . LEU B 1 208 ? 64.280 65.563 37.016 1.00 17.29 208 LEU B CA 1
ATOM 4509 C C . LEU B 1 208 ? 62.816 65.979 36.890 1.00 16.87 208 LEU B C 1
ATOM 4510 O O . LEU B 1 208 ? 61.944 65.141 36.678 1.00 17.19 208 LEU B O 1
ATOM 4515 N N . GLY B 1 209 ? 62.561 67.279 37.021 1.00 17.09 209 GLY B N 1
ATOM 4516 C CA . GLY B 1 209 ? 61.209 67.802 36.912 1.00 15.55 209 GLY B CA 1
ATOM 4517 C C . GLY B 1 209 ? 61.225 69.211 36.348 1.00 17.00 209 GLY B C 1
ATOM 4518 O O . GLY B 1 209 ? 62.266 69.667 35.870 1.00 17.27 209 GLY B O 1
ATOM 4519 N N . LEU B 1 210 ? 60.086 69.899 36.405 1.00 17.49 210 LEU B N 1
ATOM 4520 C CA . LEU B 1 210 ? 59.988 71.265 35.892 1.00 17.31 210 LEU B CA 1
ATOM 4521 C C . LEU B 1 210 ? 60.545 71.301 34.471 1.00 18.64 210 LEU B C 1
ATOM 4522 O O . LEU B 1 210 ? 61.246 72.234 34.083 1.00 17.15 210 LEU B O 1
ATOM 4527 N N . THR B 1 211 ? 60.208 70.275 33.700 1.00 17.33 211 THR B N 1
ATOM 4528 C CA . THR B 1 211 ? 60.696 70.126 32.332 1.00 17.68 211 THR B CA 1
ATOM 4529 C C . THR B 1 211 ? 60.572 71.355 31.440 1.00 17.99 211 THR B C 1
ATOM 4530 O O . THR B 1 211 ? 61.540 71.750 30.787 1.00 18.82 211 THR B O 1
ATOM 4534 N N . ALA B 1 212 ? 59.388 71.956 31.425 1.00 17.57 212 ALA B N 1
ATOM 4535 C CA . ALA B 1 212 ? 59.119 73.117 30.586 1.00 19.36 212 ALA B CA 1
ATOM 4536 C C . ALA B 1 212 ? 59.719 74.426 31.089 1.00 19.86 212 ALA B C 1
ATOM 4537 O O . ALA B 1 212 ? 59.565 75.470 30.449 1.00 20.71 212 ALA B O 1
ATOM 4539 N N . SER B 1 213 ? 60.386 74.387 32.235 1.00 18.93 213 SER B N 1
ATOM 4540 C CA . SER B 1 213 ? 61.026 75.590 32.750 1.00 20.06 213 SER B CA 1
ATOM 4541 C C . SER B 1 213 ? 62.367 75.708 32.026 1.00 21.42 213 SER B C 1
ATOM 4542 O O . SER B 1 213 ? 63.144 74.754 31.983 1.00 22.02 213 SER B O 1
ATOM 4545 N N . ASP B 1 214 ? 62.627 76.872 31.443 1.00 20.13 214 ASP B N 1
ATOM 4546 C CA . ASP B 1 214 ? 63.870 77.104 30.722 1.00 22.15 214 ASP B CA 1
ATOM 4547 C C . ASP B 1 214 ? 65.037 77.251 31.694 1.00 22.64 214 ASP B C 1
ATOM 4548 O O . ASP B 1 214 ? 65.054 78.155 32.526 1.00 22.02 214 ASP B O 1
ATOM 4553 N N . THR B 1 215 ? 66.006 76.347 31.584 1.00 23.62 215 THR B N 1
ATOM 4554 C CA . THR B 1 215 ? 67.187 76.361 32.439 1.00 25.47 215 THR B CA 1
ATOM 4555 C C . THR B 1 215 ? 68.389 76.161 31.532 1.00 26.10 215 THR B C 1
ATOM 4556 O O . THR B 1 215 ? 68.421 75.215 30.748 1.00 28.57 215 THR B O 1
ATOM 4560 N N . ALA B 1 216 ? 69.377 77.043 31.627 1.00 26.00 216 ALA B N 1
ATOM 4561 C CA . ALA B 1 216 ? 70.539 76.905 30.765 1.00 25.56 216 ALA B CA 1
ATOM 4562 C C . ALA B 1 216 ? 71.822 77.470 31.339 1.00 25.82 216 ALA B C 1
ATOM 4563 O O . ALA B 1 216 ? 71.805 78.288 32.259 1.00 25.22 216 ALA B O 1
ATOM 4565 N N . GLN B 1 217 ? 72.936 77.008 30.781 1.00 26.03 217 GLN B N 1
ATOM 4566 C CA . GLN B 1 217 ? 74.258 77.463 31.180 1.00 26.32 217 GLN B CA 1
ATOM 4567 C C . GLN B 1 217 ? 74.546 78.659 30.281 1.00 26.75 217 GLN B C 1
ATOM 4568 O O . GLN B 1 217 ? 74.232 78.633 29.089 1.00 26.24 217 GLN B O 1
ATOM 4574 N N . LEU B 1 218 ? 75.120 79.710 30.851 1.00 26.19 218 LEU B N 1
ATOM 4575 C CA . LEU B 1 218 ? 75.441 80.902 30.075 1.00 27.21 218 LEU B CA 1
ATOM 4576 C C . LEU B 1 218 ? 76.949 81.084 30.024 1.00 27.56 218 LEU B C 1
ATOM 4577 O O . LEU B 1 218 ? 77.621 81.082 31.055 1.00 26.97 218 LEU B O 1
ATOM 4582 N N . ILE B 1 219 ? 77.483 81.226 28.816 1.00 28.28 219 ILE B N 1
ATOM 4583 C CA . ILE B 1 219 ? 78.914 81.422 28.650 1.00 29.72 219 ILE B CA 1
ATOM 4584 C C . ILE B 1 219 ? 79.141 82.849 28.175 1.00 29.27 219 ILE B C 1
ATOM 4585 O O . ILE B 1 219 ? 78.748 83.209 27.066 1.00 29.79 219 ILE B O 1
ATOM 4590 N N . LEU B 1 220 ? 79.750 83.663 29.030 1.00 29.41 220 LEU B N 1
ATOM 4591 C CA . LEU B 1 220 ? 80.033 85.052 28.691 1.00 30.53 220 LEU B CA 1
ATOM 4592 C C . LEU B 1 220 ? 81.442 85.109 28.121 1.00 30.16 220 LEU B C 1
ATOM 4593 O O . LEU B 1 220 ? 82.405 84.768 28.801 1.00 28.56 220 LEU B O 1
ATOM 4598 N N . GLU B 1 221 ? 81.558 85.535 26.868 1.00 31.14 221 GLU B N 1
ATOM 4599 C CA . GLU B 1 221 ? 82.855 85.618 26.213 1.00 32.90 221 GLU B CA 1
ATOM 4600 C C . GLU B 1 221 ? 83.137 87.045 25.769 1.00 32.86 221 GLU B C 1
ATOM 4601 O O . GLU B 1 221 ? 82.652 87.486 24.727 1.00 31.60 221 GLU B O 1
ATOM 4607 N N . ASP B 1 222 ? 83.919 87.763 26.569 1.00 33.89 222 ASP B N 1
ATOM 4608 C CA . ASP B 1 222 ? 84.240 89.163 26.377 1.00 35.88 222 ASP B CA 1
ATOM 4609 C C . ASP B 1 222 ? 83.013 89.926 25.901 1.00 36.01 222 ASP B C 1
ATOM 4610 O O . ASP B 1 222 ? 83.043 90.648 24.913 1.00 35.75 222 ASP B O 1
ATOM 4615 N N . LEU B 1 223 ? 81.972 89.746 26.708 1.00 34.76 223 LEU B N 1
ATOM 4616 C CA . LEU B 1 223 ? 80.705 90.425 26.491 1.00 34.70 223 LEU B CA 1
ATOM 4617 C C . LEU B 1 223 ? 80.791 91.873 26.942 1.00 34.03 223 LEU B C 1
ATOM 4618 O O . LEU B 1 223 ? 81.075 92.155 28.107 1.00 34.29 223 LEU B O 1
ATOM 4623 N N . PHE B 1 224 ? 80.548 92.794 26.018 1.00 33.61 224 PHE B N 1
ATOM 4624 C CA . PHE B 1 224 ? 80.602 94.204 26.356 1.00 32.85 224 PHE B CA 1
ATOM 4625 C C . PHE B 1 224 ? 79.248 94.741 26.784 1.00 32.54 224 PHE B C 1
ATOM 4626 O O . PHE B 1 224 ? 78.223 94.451 26.170 1.00 32.55 224 PHE B O 1
ATOM 4634 N N . VAL B 1 225 ? 79.263 95.525 27.855 1.00 33.21 225 VAL B N 1
ATOM 4635 C CA . VAL B 1 225 ? 78.064 96.153 28.385 1.00 33.06 225 VAL B CA 1
ATOM 4636 C C . VAL B 1 225 ? 78.431 97.605 28.685 1.00 33.02 225 VAL B C 1
ATOM 4637 O O . VAL B 1 225 ? 79.532 97.887 29.160 1.00 33.61 225 VAL B O 1
ATOM 4641 N N . PRO B 1 226 ? 77.519 98.546 28.400 1.00 34.08 226 PRO B N 1
ATOM 4642 C CA . PRO B 1 226 ? 77.769 99.970 28.644 1.00 35.49 226 PRO B CA 1
ATOM 4643 C C . PRO B 1 226 ? 77.886 100.318 30.125 1.00 36.76 226 PRO B C 1
ATOM 4644 O O . PRO B 1 226 ? 77.567 99.504 30.990 1.00 36.38 226 PRO B O 1
ATOM 4648 N N . GLU B 1 227 ? 78.349 101.533 30.406 1.00 36.52 227 GLU B N 1
ATOM 4649 C CA . GLU B 1 227 ? 78.507 102.000 31.780 1.00 37.39 227 GLU B CA 1
ATOM 4650 C C . GLU B 1 227 ? 77.169 101.918 32.505 1.00 36.50 227 GLU B C 1
ATOM 4651 O O . GLU B 1 227 ? 77.113 101.654 33.707 1.00 36.73 227 GLU B O 1
ATOM 4657 N N . GLU B 1 228 ? 76.095 102.143 31.755 1.00 35.06 228 GLU B N 1
ATOM 4658 C CA . GLU B 1 228 ? 74.742 102.121 32.295 1.00 34.91 228 GLU B CA 1
ATOM 4659 C C . GLU B 1 228 ? 74.301 100.725 32.727 1.00 33.22 228 GLU B C 1
ATOM 4660 O O . GLU B 1 228 ? 73.242 100.567 33.330 1.00 32.66 228 GLU B O 1
ATOM 4666 N N . ALA B 1 229 ? 75.110 99.718 32.416 1.00 32.54 229 ALA B N 1
ATOM 4667 C CA . ALA B 1 229 ? 74.780 98.343 32.778 1.00 30.68 229 ALA B CA 1
ATOM 4668 C C . ALA B 1 229 ? 75.003 98.078 34.265 1.00 31.14 229 ALA B C 1
ATOM 4669 O O . ALA B 1 229 ? 74.329 97.231 34.855 1.00 27.94 229 ALA B O 1
ATOM 4671 N N . LEU B 1 230 ? 75.944 98.801 34.871 1.00 29.22 230 LEU B N 1
ATOM 4672 C CA . LEU B 1 230 ? 76.234 98.622 36.292 1.00 29.94 230 LEU B CA 1
ATOM 4673 C C . LEU B 1 230 ? 74.975 98.836 37.121 1.00 29.62 230 LEU B C 1
ATOM 4674 O O . LEU B 1 230 ? 74.392 99.921 37.121 1.00 29.34 230 LEU B O 1
ATOM 4679 N N . LEU B 1 231 ? 74.560 97.787 37.827 1.00 28.78 231 LEU B N 1
ATOM 4680 C CA . LEU B 1 231 ? 73.362 97.831 38.657 1.00 27.98 231 LEU B CA 1
ATOM 4681 C C . LEU B 1 231 ? 73.750 97.903 40.132 1.00 28.33 231 LEU B C 1
ATOM 4682 O O . LEU B 1 231 ? 74.324 96.960 40.679 1.00 28.00 231 LEU B O 1
ATOM 4687 N N . GLY B 1 232 ? 73.432 99.024 40.773 1.00 27.75 232 GLY B N 1
ATOM 4688 C CA . GLY B 1 232 ? 73.779 99.201 42.171 1.00 28.90 232 GLY B CA 1
ATOM 4689 C C . GLY B 1 232 ? 75.185 99.763 42.277 1.00 30.17 232 GLY B C 1
ATOM 4690 O O . GLY B 1 232 ? 75.798 100.091 41.261 1.00 31.09 232 GLY B O 1
ATOM 4691 N N . GLU B 1 233 ? 75.701 99.878 43.496 1.00 30.38 233 GLU B N 1
ATOM 4692 C CA . GLU B 1 233 ? 77.047 100.405 43.701 1.00 31.65 233 GLU B CA 1
ATOM 4693 C C . GLU B 1 233 ? 78.114 99.387 43.324 1.00 31.22 233 GLU B C 1
ATOM 4694 O O . GLU B 1 233 ? 77.976 98.195 43.600 1.00 30.22 233 GLU B O 1
ATOM 4700 N N . ARG B 1 234 ? 79.185 99.864 42.700 1.00 30.17 234 ARG B N 1
ATOM 4701 C CA . ARG B 1 234 ? 80.276 98.991 42.299 1.00 30.77 234 ARG B CA 1
ATOM 4702 C C . ARG B 1 234 ? 80.864 98.265 43.507 1.00 30.80 234 ARG B C 1
ATOM 4703 O O . ARG B 1 234 ? 81.222 98.891 44.505 1.00 31.01 234 ARG B O 1
ATOM 4711 N N . GLY B 1 235 ? 80.955 96.942 43.410 1.00 29.93 235 GLY B N 1
ATOM 4712 C CA . GLY B 1 235 ? 81.509 96.152 44.495 1.00 28.63 235 GLY B CA 1
ATOM 4713 C C . GLY B 1 235 ? 80.546 95.827 45.624 1.00 28.27 235 GLY B C 1
ATOM 4714 O O . GLY B 1 235 ? 80.908 95.109 46.554 1.00 27.92 235 GLY B O 1
ATOM 4715 N N . LYS B 1 236 ? 79.325 96.348 45.548 1.00 27.94 236 LYS B N 1
ATOM 4716 C CA . LYS B 1 236 ? 78.317 96.109 46.579 1.00 29.03 236 LYS B CA 1
ATOM 4717 C C . LYS B 1 236 ? 77.176 95.254 46.037 1.00 28.26 236 LYS B C 1
ATOM 4718 O O . LYS B 1 236 ? 76.101 95.193 46.633 1.00 29.31 236 LYS B O 1
ATOM 4724 N N . GLY B 1 237 ? 77.415 94.601 44.906 1.00 26.39 237 GLY B N 1
ATOM 4725 C CA . GLY B 1 237 ? 76.387 93.782 44.290 1.00 25.95 237 GLY B CA 1
ATOM 4726 C C . GLY B 1 237 ? 75.889 92.603 45.106 1.00 25.84 237 GLY B C 1
ATOM 4727 O O . GLY B 1 237 ? 74.701 92.278 45.063 1.00 23.76 237 GLY B O 1
ATOM 4728 N N . PHE B 1 238 ? 76.778 91.960 45.854 1.00 25.33 238 PHE B N 1
ATOM 4729 C CA . PHE B 1 238 ? 76.370 90.801 46.640 1.00 25.73 238 PHE B CA 1
ATOM 4730 C C . PHE B 1 238 ? 75.369 91.139 47.741 1.00 26.38 238 PHE B C 1
ATOM 4731 O O . PHE B 1 238 ? 74.531 90.311 48.096 1.00 24.71 238 PHE B O 1
ATOM 4739 N N . TYR B 1 239 ? 75.448 92.350 48.282 1.00 27.43 239 TYR B N 1
ATOM 4740 C CA . TYR B 1 239 ? 74.517 92.761 49.327 1.00 27.44 239 TYR B CA 1
ATOM 4741 C C . TYR B 1 239 ? 73.101 92.825 48.765 1.00 26.14 239 TYR B C 1
ATOM 4742 O O . TYR B 1 239 ? 72.140 92.420 49.422 1.00 25.01 239 TYR B O 1
ATOM 4751 N N . ASP B 1 240 ? 72.975 93.332 47.543 1.00 23.16 240 ASP B N 1
ATOM 4752 C CA . ASP B 1 240 ? 71.677 93.420 46.888 1.00 22.53 240 ASP B CA 1
ATOM 4753 C C . ASP B 1 240 ? 71.198 92.005 46.580 1.00 21.55 240 ASP B C 1
ATOM 4754 O O . ASP B 1 240 ? 70.016 91.698 46.720 1.00 20.31 240 ASP B O 1
ATOM 4759 N N . VAL B 1 241 ? 72.129 91.150 46.167 1.00 21.30 241 VAL B N 1
ATOM 4760 C CA . VAL B 1 241 ? 71.818 89.757 45.860 1.00 20.59 241 VAL B CA 1
ATOM 4761 C C . VAL B 1 241 ? 71.138 89.094 47.059 1.00 21.10 241 VAL B C 1
ATOM 4762 O O . VAL B 1 241 ? 70.135 88.394 46.908 1.00 20.18 241 VAL B O 1
ATOM 4766 N N . LEU B 1 242 ? 71.687 89.316 48.250 1.00 20.12 242 LEU B N 1
ATOM 4767 C CA . LEU B 1 242 ? 71.116 88.720 49.454 1.00 19.48 242 LEU B CA 1
ATOM 4768 C C . LEU B 1 242 ? 69.693 89.198 49.690 1.00 20.07 242 LEU B C 1
ATOM 4769 O O . LEU B 1 242 ? 68.827 88.417 50.088 1.00 20.09 242 LEU B O 1
ATOM 4774 N N . ARG B 1 243 ? 69.449 90.482 49.446 1.00 20.41 243 ARG B N 1
ATOM 4775 C CA . ARG B 1 243 ? 68.118 91.043 49.629 1.00 21.33 243 ARG B CA 1
ATOM 4776 C C . ARG B 1 243 ? 67.151 90.455 48.609 1.00 20.94 243 ARG B C 1
ATOM 4777 O O . ARG B 1 243 ? 65.989 90.184 48.922 1.00 19.98 243 ARG B O 1
ATOM 4785 N N . VAL B 1 244 ? 67.637 90.258 47.387 1.00 19.17 244 VAL B N 1
ATOM 4786 C CA . VAL B 1 244 ? 66.820 89.693 46.323 1.00 19.47 244 VAL B CA 1
ATOM 4787 C C . VAL B 1 244 ? 66.407 88.262 46.673 1.00 18.29 244 VAL B C 1
ATOM 4788 O O . VAL B 1 244 ? 65.267 87.870 46.442 1.00 19.23 244 VAL B O 1
ATOM 4792 N N . LEU B 1 245 ? 67.337 87.492 47.231 1.00 19.05 245 LEU B N 1
ATOM 4793 C CA . LEU B 1 245 ? 67.048 86.108 47.596 1.00 18.90 245 LEU B CA 1
ATOM 4794 C C . LEU B 1 245 ? 66.004 86.011 48.707 1.00 20.04 245 LEU B C 1
ATOM 4795 O O . LEU B 1 245 ? 65.189 85.092 48.709 1.00 18.56 245 LEU B O 1
ATOM 4800 N N . ASP B 1 246 ? 66.015 86.954 49.647 1.00 19.49 246 ASP B N 1
ATOM 4801 C CA . ASP B 1 246 ? 65.025 86.933 50.724 1.00 19.94 246 ASP B CA 1
ATOM 4802 C C . ASP B 1 246 ? 63.627 86.990 50.114 1.00 20.26 246 ASP B C 1
ATOM 4803 O O . ASP B 1 246 ? 62.737 86.222 50.484 1.00 20.54 246 ASP B O 1
ATOM 4808 N N . GLY B 1 247 ? 63.434 87.915 49.178 1.00 19.45 247 GLY B N 1
ATOM 4809 C CA . GLY B 1 247 ? 62.139 88.036 48.540 1.00 19.77 247 GLY B CA 1
ATOM 4810 C C . GLY B 1 247 ? 61.815 86.817 47.697 1.00 19.32 247 GLY B C 1
ATOM 4811 O O . GLY B 1 247 ? 60.681 86.338 47.693 1.00 19.76 247 GLY B O 1
ATOM 4812 N N . GLY B 1 248 ? 62.818 86.308 46.989 1.00 17.65 248 GLY B N 1
ATOM 4813 C CA . GLY B 1 248 ? 62.612 85.150 46.139 1.00 17.01 248 GLY B CA 1
ATOM 4814 C C . GLY B 1 248 ? 62.169 83.918 46.905 1.00 16.54 248 GLY B C 1
ATOM 4815 O O . GLY B 1 248 ? 61.321 83.156 46.431 1.00 16.24 248 GLY B O 1
ATOM 4816 N N . ARG B 1 249 ? 62.737 83.729 48.092 1.00 16.88 249 ARG B N 1
ATOM 4817 C CA . ARG B 1 249 ? 62.410 82.576 48.919 1.00 14.86 249 ARG B CA 1
ATOM 4818 C C . ARG B 1 249 ? 60.942 82.524 49.312 1.00 15.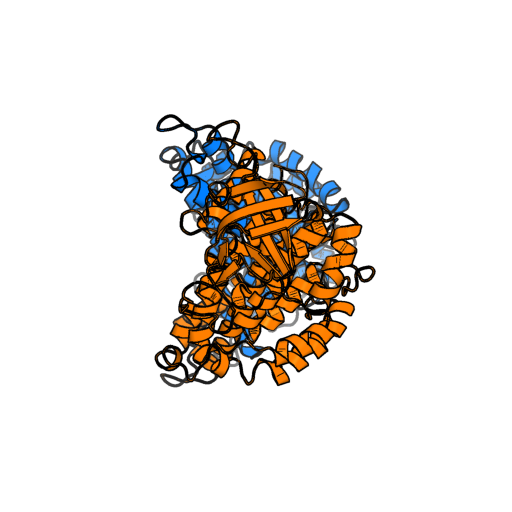89 249 ARG B C 1
ATOM 4819 O O . ARG B 1 249 ? 60.393 81.444 49.533 1.00 14.72 249 ARG B O 1
ATOM 4827 N N . ILE B 1 250 ? 60.299 83.684 49.403 1.00 16.68 250 ILE B N 1
ATOM 4828 C CA . ILE B 1 250 ? 58.884 83.720 49.739 1.00 16.65 250 ILE B CA 1
ATOM 4829 C C . ILE B 1 250 ? 58.107 83.107 48.573 1.00 17.36 250 ILE B C 1
ATOM 4830 O O . ILE B 1 250 ? 57.163 82.339 48.772 1.00 16.04 250 ILE B O 1
ATOM 4835 N N . GLY B 1 251 ? 58.519 83.450 47.355 1.00 16.68 251 GLY B N 1
ATOM 4836 C CA . GLY B 1 251 ? 57.867 82.921 46.173 1.00 15.92 251 GLY B CA 1
ATOM 4837 C C . GLY B 1 251 ? 58.054 81.424 46.031 1.00 15.72 251 GLY B C 1
ATOM 4838 O O . GLY B 1 251 ? 57.132 80.716 45.628 1.00 15.45 251 GLY B O 1
ATOM 4839 N N . ILE B 1 252 ? 59.245 80.934 46.364 1.00 14.54 252 ILE B N 1
ATOM 4840 C CA . ILE B 1 252 ? 59.510 79.504 46.259 1.00 15.17 252 ILE B CA 1
ATOM 4841 C C . ILE B 1 252 ? 58.716 78.760 47.329 1.00 14.67 252 ILE B C 1
ATOM 4842 O O . ILE B 1 252 ? 58.250 77.643 47.105 1.00 14.98 252 ILE B O 1
ATOM 4847 N N . ALA B 1 253 ? 58.552 79.382 48.492 1.00 14.20 253 ALA B N 1
ATOM 4848 C CA . ALA B 1 253 ? 57.773 78.759 49.558 1.00 13.71 253 ALA B CA 1
ATOM 4849 C C . ALA B 1 253 ? 56.341 78.565 49.053 1.00 14.37 253 ALA B C 1
ATOM 4850 O O . ALA B 1 253 ? 55.738 77.511 49.238 1.00 13.75 253 ALA B O 1
ATOM 4852 N N . ALA B 1 254 ? 55.798 79.592 48.408 1.00 14.43 254 ALA B N 1
ATOM 4853 C CA . ALA B 1 254 ? 54.435 79.525 47.886 1.00 14.66 254 ALA B CA 1
ATOM 4854 C C . ALA B 1 254 ? 54.327 78.459 46.799 1.00 15.08 254 ALA B C 1
ATOM 4855 O O . ALA B 1 254 ? 53.330 77.730 46.715 1.00 13.77 254 ALA B O 1
ATOM 4857 N N . MET B 1 255 ? 55.358 78.378 45.965 1.00 14.59 255 MET B N 1
ATOM 4858 C CA . MET B 1 255 ? 55.397 77.394 44.895 1.00 14.17 255 MET B CA 1
ATOM 4859 C C . MET B 1 255 ? 55.303 75.998 45.504 1.00 14.56 255 MET B C 1
ATOM 4860 O O . MET B 1 255 ? 54.530 75.154 45.046 1.00 13.85 255 MET B O 1
ATOM 4865 N N . ALA B 1 256 ? 56.098 75.763 46.544 1.00 14.35 256 ALA B N 1
ATOM 4866 C CA . ALA B 1 256 ? 56.104 74.470 47.219 1.00 13.30 256 ALA B CA 1
ATOM 4867 C C . ALA B 1 256 ? 54.727 74.137 47.768 1.00 13.59 256 ALA B C 1
ATOM 4868 O O . ALA B 1 256 ? 54.237 73.022 47.599 1.00 14.49 256 ALA B O 1
ATOM 4870 N N . VAL B 1 257 ? 54.099 75.103 48.434 1.00 13.61 257 VAL B N 1
ATOM 4871 C CA . VAL B 1 257 ? 52.777 74.865 48.999 1.00 14.24 257 VAL B CA 1
ATOM 4872 C C . VAL B 1 257 ? 51.768 74.473 47.914 1.00 15.15 257 VAL B C 1
ATOM 4873 O O . VAL B 1 257 ? 50.942 73.579 48.116 1.00 14.65 257 VAL B O 1
ATOM 4877 N N . GLY B 1 258 ? 51.843 75.135 46.762 1.00 15.16 258 GLY B N 1
ATOM 4878 C CA . GLY B 1 258 ? 50.923 74.822 45.682 1.00 16.08 258 GLY B CA 1
ATOM 4879 C C . GLY B 1 258 ? 51.050 73.387 45.207 1.00 15.51 258 GLY B C 1
ATOM 4880 O O . GLY B 1 258 ? 50.049 72.695 45.026 1.00 14.18 258 GLY B O 1
ATOM 4881 N N . LEU B 1 259 ? 52.284 72.941 44.994 1.00 14.31 259 LEU B N 1
ATOM 4882 C CA . LEU B 1 259 ? 52.538 71.577 44.538 1.00 14.16 259 LEU B CA 1
ATOM 4883 C C . LEU B 1 259 ? 52.122 70.561 45.602 1.00 15.18 259 LEU B C 1
ATOM 4884 O O . LEU B 1 259 ? 51.497 69.545 45.294 1.00 13.93 259 LEU B O 1
ATOM 4889 N N . GLY B 1 260 ? 52.458 70.843 46.857 1.00 14.32 260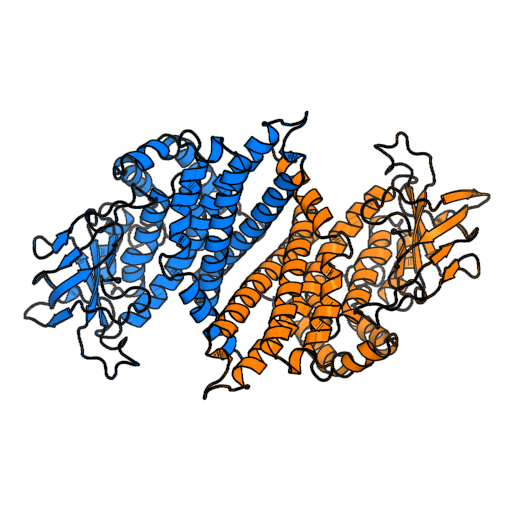 GLY B N 1
ATOM 4890 C CA . GLY B 1 260 ? 52.086 69.941 47.931 1.00 13.95 260 GLY B CA 1
ATOM 4891 C C . GLY B 1 260 ? 50.581 69.847 48.105 1.00 14.42 260 GLY B C 1
ATOM 4892 O O . GLY B 1 260 ? 50.042 68.768 48.369 1.00 14.35 260 GLY B O 1
ATOM 4893 N N . GLN B 1 261 ? 49.895 70.976 47.954 1.00 14.36 261 GLN B N 1
ATOM 4894 C CA . GLN B 1 261 ? 48.443 71.005 48.085 1.00 14.52 261 GLN B CA 1
ATOM 4895 C C . GLN B 1 261 ? 47.801 70.214 46.948 1.00 14.77 261 GLN B C 1
ATOM 4896 O O . GLN B 1 261 ? 46.812 69.520 47.154 1.00 15.03 261 GLN B O 1
ATOM 4902 N N . ALA B 1 262 ? 48.364 70.314 45.747 1.00 14.75 262 ALA B N 1
ATOM 4903 C CA . ALA B 1 262 ? 47.813 69.574 44.616 1.00 15.03 262 ALA B CA 1
ATOM 4904 C C . ALA B 1 262 ? 47.947 68.072 44.872 1.00 15.99 262 ALA B C 1
ATOM 4905 O O . ALA B 1 262 ? 47.033 67.298 44.588 1.00 15.88 262 ALA B O 1
ATOM 4907 N N . ALA B 1 263 ? 49.085 67.660 45.420 1.00 15.57 263 ALA B N 1
ATOM 4908 C CA . ALA B 1 263 ? 49.304 66.245 45.709 1.00 15.51 263 ALA B CA 1
ATOM 4909 C C . ALA B 1 263 ? 48.356 65.767 46.803 1.00 14.44 263 ALA B C 1
ATOM 4910 O O . ALA B 1 263 ? 47.774 64.683 46.707 1.00 15.08 263 ALA B O 1
ATOM 4912 N N . LEU B 1 264 ? 48.205 66.578 47.845 1.00 13.84 264 LEU B N 1
ATOM 4913 C CA . LEU B 1 264 ? 47.329 66.233 48.952 1.00 13.78 264 LEU B CA 1
ATOM 4914 C C . LEU B 1 264 ? 45.888 66.109 48.476 1.00 14.83 264 LEU B C 1
ATOM 4915 O O . LEU B 1 264 ? 45.199 65.142 48.808 1.00 15.23 264 LEU B O 1
ATOM 4920 N N . ASP B 1 265 ? 45.443 67.082 47.686 1.00 14.38 265 ASP B N 1
ATOM 4921 C CA . ASP B 1 265 ? 44.074 67.073 47.182 1.00 16.60 265 ASP B CA 1
ATOM 4922 C C . ASP B 1 265 ? 43.814 65.856 46.314 1.00 16.05 265 ASP B C 1
ATOM 4923 O O . ASP B 1 265 ? 42.749 65.245 46.394 1.00 16.80 265 ASP B O 1
ATOM 4928 N N . TYR B 1 266 ? 44.788 65.497 45.483 1.00 14.05 266 TYR B N 1
ATOM 4929 C CA . TYR B 1 266 ? 44.618 64.341 44.615 1.00 15.62 266 TYR B CA 1
ATOM 4930 C C . TYR B 1 266 ? 44.568 63.068 45.449 1.00 15.75 266 TYR B C 1
ATOM 4931 O O . TYR B 1 266 ? 43.720 62.205 45.223 1.00 15.42 266 TYR B O 1
ATOM 4940 N N . ALA B 1 267 ? 45.472 62.953 46.419 1.00 14.67 267 ALA B N 1
ATOM 4941 C CA . ALA B 1 267 ? 45.495 61.772 47.274 1.00 14.65 267 ALA B CA 1
ATOM 4942 C C . ALA B 1 267 ? 44.200 61.625 48.074 1.00 15.54 267 ALA B C 1
ATOM 4943 O O . ALA B 1 267 ? 43.713 60.507 48.258 1.00 16.73 267 ALA B O 1
ATOM 4945 N N . LEU B 1 268 ? 43.643 62.745 48.541 1.00 15.60 268 LEU B N 1
ATOM 4946 C CA . LEU B 1 268 ? 42.397 62.727 49.314 1.00 16.77 268 LEU B CA 1
ATOM 4947 C C . LEU B 1 268 ? 41.245 62.186 48.471 1.00 17.01 268 LEU B C 1
ATOM 4948 O O . LEU B 1 268 ? 40.494 61.306 48.905 1.00 17.82 268 LEU B O 1
ATOM 4953 N N . ALA B 1 269 ? 41.114 62.723 47.264 1.00 16.50 269 ALA B N 1
ATOM 4954 C CA . ALA B 1 269 ? 40.057 62.304 46.356 1.00 17.95 269 ALA B CA 1
ATOM 4955 C C . ALA B 1 269 ? 40.247 60.840 45.981 1.00 18.19 269 ALA B C 1
ATOM 4956 O O . ALA B 1 269 ? 39.290 60.068 45.942 1.00 19.42 269 ALA B O 1
ATOM 4958 N N . TYR B 1 270 ? 41.489 60.457 45.711 1.00 16.71 270 TYR B N 1
ATOM 4959 C CA . TYR B 1 270 ? 41.771 59.078 45.339 1.00 18.72 270 TYR B CA 1
ATOM 4960 C C . TYR B 1 270 ? 41.459 58.098 46.464 1.00 18.82 270 TYR B C 1
ATOM 4961 O O . TYR B 1 270 ? 40.838 57.058 46.235 1.00 19.79 270 TYR B O 1
ATOM 4970 N N . ALA B 1 271 ? 41.896 58.429 47.677 1.00 17.83 271 ALA B N 1
ATOM 4971 C CA . ALA B 1 271 ? 41.687 57.566 48.838 1.00 18.82 271 ALA B CA 1
ATOM 4972 C C . ALA B 1 271 ? 40.214 57.391 49.187 1.00 20.93 271 ALA B C 1
ATOM 4973 O O . ALA B 1 271 ? 39.821 56.380 49.764 1.00 20.08 271 ALA B O 1
ATOM 4975 N N . LYS B 1 272 ? 39.403 58.378 48.831 1.00 20.63 272 LYS B N 1
ATOM 4976 C CA . LYS B 1 272 ? 37.977 58.329 49.114 1.00 23.70 272 LYS B CA 1
ATOM 4977 C C . LYS B 1 272 ? 37.263 57.423 48.108 1.00 23.90 272 LYS B C 1
ATOM 4978 O O . LYS B 1 272 ? 36.250 56.805 48.430 1.00 25.97 272 LYS B O 1
ATOM 4984 N N . GLY B 1 273 ? 37.806 57.331 46.897 1.00 23.13 273 GLY B N 1
ATOM 4985 C CA . GLY B 1 273 ? 37.190 56.511 45.868 1.00 24.28 273 GLY B CA 1
ATOM 4986 C C . GLY B 1 273 ? 37.752 55.114 45.671 1.00 25.32 273 GLY B C 1
ATOM 4987 O O . GLY B 1 273 ? 37.032 54.211 45.247 1.00 28.10 273 GLY B O 1
ATOM 4988 N N . ARG B 1 274 ? 39.032 54.926 45.969 1.00 22.04 274 ARG B N 1
ATOM 4989 C CA . ARG B 1 274 ? 39.673 53.621 45.811 1.00 20.79 274 ARG B CA 1
ATOM 4990 C C . ARG B 1 274 ? 39.375 52.716 47.003 1.00 21.35 274 ARG B C 1
ATOM 4991 O O . ARG B 1 274 ? 39.628 53.089 48.148 1.00 20.87 274 ARG B O 1
ATOM 4999 N N . GLU B 1 275 ? 38.842 51.527 46.740 1.00 21.27 275 GLU B N 1
ATOM 5000 C CA . GLU B 1 275 ? 38.527 50.605 47.822 1.00 21.51 275 GLU B CA 1
ATOM 5001 C C . GLU B 1 275 ? 39.438 49.383 47.833 1.00 21.33 275 GLU B C 1
ATOM 5002 O O . GLU B 1 275 ? 39.952 48.961 46.797 1.00 20.57 275 GLU B O 1
ATOM 5008 N N . ALA B 1 276 ? 39.638 48.839 49.028 1.00 19.41 276 ALA B N 1
ATOM 5009 C CA . ALA B 1 276 ? 40.457 47.655 49.240 1.00 20.69 276 ALA B CA 1
ATOM 5010 C C . ALA B 1 276 ? 39.946 47.003 50.518 1.00 21.52 276 ALA B C 1
ATOM 5011 O O . ALA B 1 276 ? 39.615 47.690 51.483 1.00 20.18 276 ALA B O 1
ATOM 5013 N N . PHE B 1 277 ? 39.861 45.677 50.517 1.00 21.75 277 PHE B N 1
ATOM 5014 C CA . PHE B 1 277 ? 39.387 44.949 51.687 1.00 22.30 277 PHE B CA 1
ATOM 5015 C C . PHE B 1 277 ? 37.981 45.368 52.119 1.00 23.22 277 PHE B C 1
ATOM 5016 O O . PHE B 1 277 ? 37.653 45.366 53.310 1.00 23.92 277 PHE B O 1
ATOM 5024 N N . GLY B 1 278 ? 37.162 45.741 51.142 1.00 24.43 278 GLY B N 1
ATOM 5025 C CA . GLY B 1 278 ? 35.787 46.116 51.421 1.00 25.35 278 GLY B CA 1
ATOM 5026 C C . GLY B 1 278 ? 35.469 47.545 51.816 1.00 25.83 278 GLY B C 1
ATOM 5027 O O . GLY B 1 278 ? 34.325 47.836 52.168 1.00 26.25 278 GLY B O 1
ATOM 5028 N N . ARG B 1 279 ? 36.445 48.445 51.758 1.00 23.90 279 ARG B N 1
ATOM 5029 C CA . ARG B 1 279 ? 36.181 49.832 52.126 1.00 24.99 279 ARG B CA 1
ATOM 5030 C C . ARG B 1 279 ? 37.164 50.818 51.512 1.00 22.10 279 ARG B C 1
ATOM 5031 O O . ARG B 1 279 ? 38.238 50.433 51.055 1.00 22.66 279 ARG B O 1
ATOM 5039 N N . PRO B 1 280 ? 36.797 52.112 51.480 1.00 20.84 280 PRO B N 1
ATOM 5040 C CA . PRO B 1 280 ? 37.703 53.114 50.911 1.00 20.48 280 PRO B CA 1
ATOM 5041 C C . PRO B 1 280 ? 39.032 53.017 51.655 1.00 19.69 280 PRO B C 1
ATOM 5042 O O . PRO B 1 280 ? 39.048 52.856 52.876 1.00 19.84 280 PRO B O 1
ATOM 5046 N N . ILE B 1 281 ? 40.144 53.107 50.936 1.00 18.71 281 ILE B N 1
ATOM 5047 C CA . ILE B 1 281 ? 41.437 53.012 51.601 1.00 18.31 281 ILE B CA 1
ATOM 5048 C C . ILE B 1 281 ? 41.642 54.160 52.588 1.00 18.93 281 ILE B C 1
ATOM 5049 O O . ILE B 1 281 ? 42.507 54.093 53.457 1.00 17.97 281 ILE B O 1
ATOM 5054 N N . ALA B 1 282 ? 40.833 55.208 52.458 1.00 19.56 282 ALA B N 1
ATOM 5055 C CA . ALA B 1 282 ? 40.924 56.350 53.362 1.00 20.05 282 ALA B CA 1
ATOM 5056 C C . ALA B 1 282 ? 40.508 55.939 54.775 1.00 20.17 282 ALA B C 1
ATOM 5057 O O . ALA B 1 282 ? 40.806 56.638 55.746 1.00 20.09 282 ALA B O 1
ATOM 5059 N N . GLU B 1 283 ? 39.816 54.808 54.894 1.00 20.39 283 GLU B N 1
ATOM 5060 C CA . GLU B 1 283 ? 39.379 54.335 56.205 1.00 22.24 283 GLU B CA 1
ATOM 5061 C C . GLU B 1 283 ? 40.460 53.593 56.985 1.00 21.56 283 GLU B C 1
ATOM 5062 O O . GLU B 1 283 ? 40.252 53.215 58.137 1.00 25.13 283 GLU B O 1
ATOM 5068 N N . PHE B 1 284 ? 41.613 53.380 56.359 1.00 17.80 284 PHE B N 1
ATOM 5069 C CA . PHE B 1 284 ? 42.727 52.717 57.029 1.00 16.68 284 PHE B CA 1
ATOM 5070 C C . PHE B 1 284 ? 43.637 53.826 57.535 1.00 16.87 284 PHE B C 1
ATOM 5071 O O . PHE B 1 284 ? 43.978 54.737 56.784 1.00 17.16 284 PHE B O 1
ATOM 5079 N N . GLU B 1 285 ? 44.035 53.746 58.799 1.00 15.74 285 GLU B N 1
ATOM 5080 C CA . GLU B 1 285 ? 44.875 54.789 59.371 1.00 15.96 285 GLU B CA 1
ATOM 5081 C C . GLU B 1 285 ? 46.227 54.910 58.691 1.00 16.71 285 GLU B C 1
ATOM 5082 O O . GLU B 1 285 ? 46.832 55.977 58.705 1.00 16.37 285 GLU B O 1
ATOM 5088 N N . GLY B 1 286 ? 46.699 53.828 58.078 1.00 16.18 286 GLY B N 1
ATOM 5089 C CA . GLY B 1 286 ? 47.977 53.893 57.389 1.00 16.04 286 GLY B CA 1
ATOM 5090 C C . GLY B 1 286 ? 47.926 54.912 56.263 1.00 17.26 286 GLY B C 1
ATOM 5091 O O . GLY B 1 286 ? 48.954 55.451 55.841 1.00 19.41 286 GLY B O 1
ATOM 5092 N N . VAL B 1 287 ? 46.719 55.166 55.766 1.00 14.89 287 VAL B N 1
ATOM 5093 C CA . VAL B 1 287 ? 46.506 56.131 54.699 1.00 16.09 287 VAL B CA 1
ATOM 5094 C C . VAL B 1 287 ? 46.036 57.470 55.265 1.00 15.25 287 VAL B C 1
ATOM 5095 O O . VAL B 1 287 ? 46.607 58.513 54.957 1.00 15.95 287 VAL B O 1
ATOM 5099 N N . SER B 1 288 ? 45.006 57.445 56.107 1.00 15.38 288 SER B N 1
ATOM 5100 C CA . SER B 1 288 ? 44.474 58.690 56.658 1.00 15.94 288 SER B CA 1
ATOM 5101 C C . SER B 1 288 ? 45.462 59.481 57.518 1.00 14.65 288 SER B C 1
ATOM 5102 O O . SER B 1 288 ? 45.423 60.711 57.527 1.00 14.36 288 SER B O 1
ATOM 5105 N N . PHE B 1 289 ? 46.349 58.796 58.236 1.00 14.19 289 PHE B N 1
ATOM 5106 C CA . PHE B 1 289 ? 47.308 59.519 59.064 1.00 14.71 289 PHE B CA 1
ATOM 5107 C C . PHE B 1 289 ? 48.277 60.295 58.177 1.00 14.58 289 PHE B C 1
ATOM 5108 O O . PHE B 1 289 ? 48.698 61.403 58.526 1.00 15.02 289 PHE B O 1
ATOM 5116 N N . LYS B 1 290 ? 48.618 59.729 57.023 1.00 13.70 290 LYS B N 1
ATOM 5117 C CA . LYS B 1 290 ? 49.516 60.407 56.095 1.00 15.22 290 LYS B CA 1
ATOM 5118 C C . LYS B 1 290 ? 48.842 61.687 55.613 1.00 14.64 290 LYS B C 1
ATOM 5119 O O . LYS B 1 290 ? 49.472 62.741 55.526 1.00 15.92 290 LYS B O 1
ATOM 5125 N N . LEU B 1 291 ? 47.557 61.581 55.288 1.00 13.46 291 LEU B N 1
ATOM 5126 C CA . LEU B 1 291 ? 46.793 62.726 54.803 1.00 14.33 291 LEU B CA 1
ATOM 5127 C C . LEU B 1 291 ? 46.662 63.820 55.862 1.00 13.34 291 LEU B C 1
ATOM 5128 O O . LEU B 1 291 ? 46.803 65.003 55.561 1.00 12.62 291 LEU B O 1
ATOM 5133 N N . ALA B 1 292 ? 46.396 63.421 57.102 1.00 11.79 292 ALA B N 1
ATOM 5134 C CA . ALA B 1 292 ? 46.247 64.383 58.192 1.00 13.33 292 ALA B CA 1
ATOM 5135 C C . ALA B 1 292 ? 47.552 65.131 58.465 1.00 13.50 292 ALA B C 1
ATOM 5136 O O . ALA B 1 292 ? 47.550 66.346 58.667 1.00 13.41 292 ALA B O 1
ATOM 5138 N N . GLU B 1 293 ? 48.671 64.413 58.476 1.00 14.06 293 GLU B N 1
ATOM 5139 C CA . GLU B 1 293 ? 49.956 65.059 58.735 1.00 13.40 293 GLU B CA 1
ATOM 5140 C C . GLU B 1 293 ? 50.314 66.044 57.616 1.00 13.77 293 GLU B C 1
ATOM 5141 O O . GLU B 1 293 ? 50.737 67.174 57.874 1.00 14.06 293 GLU B O 1
ATOM 5147 N N . ALA B 1 294 ? 50.148 65.613 56.370 1.00 14.53 294 ALA B N 1
ATOM 5148 C CA . ALA B 1 294 ? 50.469 66.468 55.233 1.00 14.49 294 ALA B CA 1
ATOM 5149 C C . ALA B 1 294 ? 49.630 67.741 55.250 1.00 15.52 294 ALA B C 1
ATOM 5150 O O . ALA B 1 294 ? 50.150 68.838 55.038 1.00 15.85 294 ALA B O 1
ATOM 5152 N N . ALA B 1 295 ? 48.334 67.598 55.511 1.00 14.23 295 ALA B N 1
ATOM 5153 C CA . ALA B 1 295 ? 47.446 68.754 55.537 1.00 13.79 295 ALA B CA 1
ATOM 5154 C C . ALA B 1 295 ? 47.847 69.731 56.627 1.00 14.25 295 ALA B C 1
ATOM 5155 O O . ALA B 1 295 ? 47.840 70.944 56.418 1.00 15.25 295 ALA B O 1
ATOM 5157 N N . THR B 1 296 ? 48.200 69.202 57.792 1.00 13.78 296 THR B N 1
ATOM 5158 C CA . THR B 1 296 ? 48.597 70.044 58.916 1.00 13.16 296 THR B CA 1
ATOM 5159 C C . THR B 1 296 ? 49.875 70.825 58.601 1.00 14.54 296 THR B C 1
ATOM 5160 O O . THR B 1 296 ? 49.957 72.029 58.851 1.00 14.77 296 THR B O 1
ATOM 5164 N N . GLU B 1 297 ? 50.865 70.145 58.034 1.00 13.88 297 GLU B N 1
ATOM 5165 C CA . GLU B 1 297 ? 52.113 70.810 57.695 1.00 13.83 297 GLU B CA 1
ATOM 5166 C C . GLU B 1 297 ? 51.930 71.821 56.566 1.00 13.60 297 GLU B C 1
ATOM 5167 O O . GLU B 1 297 ? 52.530 72.893 56.588 1.00 14.13 297 GLU B O 1
ATOM 5173 N N . LEU B 1 298 ? 51.099 71.499 55.578 1.00 13.72 298 LEU B N 1
ATOM 5174 C CA . LEU B 1 298 ? 50.890 72.441 54.486 1.00 14.57 298 LEU B CA 1
ATOM 5175 C C . LEU B 1 298 ? 50.181 73.707 54.969 1.00 16.10 298 LEU B C 1
ATOM 5176 O O . LEU B 1 298 ? 50.487 74.804 54.501 1.00 16.32 298 LEU B O 1
ATOM 5181 N N . GLU B 1 299 ? 49.254 73.569 55.913 1.00 16.38 299 GLU B N 1
ATOM 5182 C CA . GLU B 1 299 ? 48.612 74.800 56.321 1.00 18.87 299 GLU B CA 1
ATOM 5183 C C . GLU B 1 299 ? 49.577 75.642 57.140 1.00 18.50 299 GLU B C 1
ATOM 5184 O O . GLU B 1 299 ? 49.641 76.858 57.015 1.00 17.16 299 GLU B O 1
ATOM 5190 N N . ALA B 1 300 ? 50.437 75.033 57.948 1.00 15.66 300 ALA B N 1
ATOM 5191 C CA . ALA B 1 300 ? 51.455 75.790 58.668 1.00 16.25 300 ALA B CA 1
ATOM 5192 C C . ALA B 1 300 ? 52.413 76.466 57.684 1.00 14.74 300 ALA B C 1
ATOM 5193 O O . ALA B 1 300 ? 52.830 77.608 57.892 1.00 15.27 300 ALA B O 1
ATOM 5195 N N . ALA B 1 301 ? 52.757 75.765 56.609 1.00 15.03 301 ALA B N 1
ATOM 5196 C CA . ALA B 1 301 ? 53.667 76.326 55.615 1.00 14.41 301 ALA B CA 1
ATOM 5197 C C . ALA B 1 301 ? 53.060 77.564 54.957 1.00 14.47 301 ALA B C 1
ATOM 5198 O O . ALA B 1 301 ? 53.760 78.546 54.697 1.00 14.41 301 ALA B O 1
ATOM 5200 N N . ARG B 1 302 ? 51.759 77.517 54.687 1.00 15.02 302 ARG B N 1
ATOM 5201 C CA . ARG B 1 302 ? 51.097 78.654 54.061 1.00 15.25 302 ARG B CA 1
ATOM 5202 C C . ARG B 1 302 ? 51.116 79.845 55.017 1.00 16.32 302 ARG B C 1
ATOM 5203 O O . ARG B 1 302 ? 51.394 80.973 54.606 1.00 16.11 302 ARG B O 1
ATOM 5211 N N . LEU B 1 303 ? 50.828 79.594 56.292 1.00 15.21 303 LEU B N 1
ATOM 5212 C CA . LEU B 1 303 ? 50.844 80.665 57.287 1.00 15.10 303 LEU B CA 1
ATOM 5213 C C . LEU B 1 303 ? 52.237 81.295 57.360 1.00 15.64 303 LEU B C 1
ATOM 5214 O O . LEU B 1 303 ? 52.373 82.512 57.492 1.00 15.85 303 LEU B O 1
ATOM 5219 N N . LEU B 1 304 ? 53.278 80.469 57.269 1.00 14.19 304 LEU B N 1
ATOM 5220 C CA . LEU B 1 304 ? 54.636 80.986 57.319 1.00 14.71 304 LEU B CA 1
ATOM 5221 C C . LEU B 1 304 ? 54.970 81.883 56.130 1.00 14.90 304 LEU B C 1
ATOM 5222 O O . LEU B 1 304 ? 55.605 82.926 56.310 1.00 15.19 304 LEU B O 1
ATOM 5227 N N . TYR B 1 305 ? 54.559 81.509 54.918 1.00 15.63 305 TYR B N 1
ATOM 5228 C CA . TYR B 1 305 ? 54.894 82.375 53.788 1.00 16.52 305 TYR B CA 1
ATOM 5229 C C . TYR B 1 305 ? 54.046 83.638 53.779 1.00 17.12 305 TYR B C 1
ATOM 5230 O O . TYR B 1 305 ? 54.518 84.691 53.349 1.00 16.40 305 TYR B O 1
ATOM 5239 N N . LEU B 1 306 ? 52.814 83.549 54.277 1.00 16.45 306 LEU B N 1
ATOM 5240 C CA . LEU B 1 306 ? 51.950 84.727 54.342 1.00 17.50 306 LEU B CA 1
ATOM 5241 C C . LEU B 1 306 ? 52.568 85.709 55.340 1.00 17.26 306 LEU B C 1
ATOM 5242 O O . LEU B 1 306 ? 52.554 86.926 55.125 1.00 18.69 306 LEU B O 1
ATOM 5247 N N . LYS B 1 307 ? 53.112 85.173 56.429 1.00 17.15 307 LYS B N 1
ATOM 5248 C CA . LYS B 1 307 ? 53.751 86.001 57.451 1.00 17.75 307 LYS B CA 1
ATOM 5249 C C . LYS B 1 307 ? 54.968 86.724 56.863 1.00 18.04 307 LYS B C 1
ATOM 5250 O O . LYS B 1 307 ? 55.144 87.929 57.061 1.00 17.58 307 LYS B O 1
ATOM 5256 N N . ALA B 1 308 ? 55.808 85.991 56.140 1.00 16.20 308 ALA B N 1
ATOM 5257 C CA . ALA B 1 308 ? 57.002 86.582 55.540 1.00 17.16 308 ALA B CA 1
ATOM 5258 C C . ALA B 1 308 ? 56.619 87.668 54.541 1.00 18.11 308 ALA B C 1
ATOM 5259 O O . ALA B 1 308 ? 57.224 88.738 54.514 1.00 18.41 308 ALA B O 1
ATOM 5261 N N . ALA B 1 309 ? 55.608 87.388 53.724 1.00 17.12 309 ALA B N 1
ATOM 5262 C CA . ALA B 1 309 ? 55.148 88.355 52.730 1.00 18.26 309 ALA B CA 1
ATOM 5263 C C . ALA B 1 309 ? 54.660 89.635 53.412 1.00 20.41 309 ALA B C 1
ATOM 5264 O O . ALA B 1 309 ? 54.914 90.744 52.927 1.00 20.48 309 ALA B O 1
ATOM 5266 N N . GLU B 1 310 ? 53.956 89.472 54.529 1.00 20.15 310 GLU B N 1
ATOM 5267 C CA . GLU B 1 310 ? 53.425 90.603 55.290 1.00 23.06 310 GLU B CA 1
ATOM 5268 C C . GLU B 1 310 ? 54.539 91.496 55.812 1.00 22.89 310 GLU B C 1
ATOM 5269 O O . GLU B 1 310 ? 54.442 92.722 55.756 1.00 22.55 310 GLU B O 1
ATOM 5275 N N . LEU B 1 311 ? 55.594 90.879 56.334 1.00 21.78 311 LEU B N 1
ATOM 5276 C CA . LEU B 1 311 ? 56.718 91.641 56.863 1.00 21.14 311 LEU B CA 1
ATOM 5277 C C . LEU B 1 311 ? 57.387 92.436 55.749 1.00 22.63 311 LEU B C 1
ATOM 5278 O O . LEU B 1 311 ? 57.780 93.589 55.945 1.00 23.18 311 LEU B O 1
ATOM 5283 N N . LYS B 1 312 ? 57.514 91.826 54.576 1.00 21.77 312 LYS B N 1
ATOM 5284 C CA . LYS B 1 312 ? 58.126 92.512 53.446 1.00 22.39 312 LYS B CA 1
ATOM 5285 C C . LYS B 1 312 ? 57.247 93.691 53.034 1.00 23.93 312 LYS B C 1
ATOM 5286 O O . LYS B 1 312 ? 57.742 94.803 52.835 1.00 25.35 312 LYS B O 1
ATOM 5292 N N . ASP B 1 313 ? 55.946 93.445 52.914 1.00 23.39 313 ASP B N 1
ATOM 5293 C CA . ASP B 1 313 ? 55.004 94.496 52.536 1.00 24.75 313 ASP B CA 1
ATOM 5294 C C . ASP B 1 313 ? 55.003 95.634 53.553 1.00 26.99 313 ASP B C 1
ATOM 5295 O O . ASP B 1 313 ? 54.686 96.779 53.216 1.00 27.25 313 ASP B O 1
ATOM 5300 N N . ALA B 1 314 ? 55.362 95.316 54.794 1.00 26.06 314 ALA B N 1
ATOM 5301 C CA . ALA B 1 314 ? 55.393 96.308 55.865 1.00 27.30 314 ALA B CA 1
ATOM 5302 C C . ALA B 1 314 ? 56.741 97.018 55.982 1.00 28.04 314 ALA B C 1
ATOM 5303 O O . ALA B 1 314 ? 56.932 97.849 56.871 1.00 28.64 314 ALA B O 1
ATOM 5305 N N . GLY B 1 315 ? 57.668 96.691 55.086 1.00 27.33 315 GLY B N 1
ATOM 5306 C CA . GLY B 1 315 ? 58.982 97.309 55.110 1.00 28.61 315 GLY B CA 1
ATOM 5307 C C . GLY B 1 315 ? 59.810 96.928 56.323 1.00 28.94 315 GLY B C 1
ATOM 5308 O O . GLY B 1 315 ? 60.690 97.678 56.750 1.00 29.46 315 GLY B O 1
ATOM 5309 N N . ARG B 1 316 ? 59.535 95.754 56.880 1.00 28.28 316 ARG B N 1
ATOM 5310 C CA . ARG B 1 316 ? 60.256 95.277 58.052 1.00 27.40 316 ARG B CA 1
ATOM 5311 C C . ARG B 1 316 ? 61.198 94.139 57.680 1.00 27.27 316 ARG B C 1
ATOM 5312 O O . ARG B 1 316 ? 61.072 93.548 56.610 1.00 26.49 316 ARG B O 1
ATOM 5320 N N . PRO B 1 317 ? 62.171 93.830 58.553 1.00 26.82 317 PRO B N 1
ATOM 5321 C CA . PRO B 1 317 ? 63.117 92.746 58.272 1.00 26.20 317 PRO B CA 1
ATOM 5322 C C . PRO B 1 317 ? 62.353 91.436 58.081 1.00 24.03 317 PRO B C 1
ATOM 5323 O O . PRO B 1 317 ? 61.360 91.190 58.764 1.00 24.42 317 PRO B O 1
ATOM 5327 N N . PHE B 1 318 ? 62.805 90.598 57.157 1.00 22.82 318 PHE B N 1
ATOM 5328 C CA . PHE B 1 318 ? 62.113 89.337 56.929 1.00 21.64 318 PHE B CA 1
ATOM 5329 C C . PHE B 1 318 ? 63.029 88.224 56.433 1.00 20.25 318 PHE B C 1
ATOM 5330 O O . PHE B 1 318 ? 62.557 87.215 55.907 1.00 20.11 318 PHE B O 1
ATOM 5338 N N . THR B 1 319 ? 64.335 88.407 56.612 1.00 19.60 319 THR B N 1
ATOM 5339 C CA . THR B 1 319 ? 65.323 87.413 56.192 1.00 18.39 319 THR B CA 1
ATOM 5340 C C . THR B 1 319 ? 65.065 86.083 56.897 1.00 18.52 319 THR B C 1
ATOM 5341 O O . THR B 1 319 ? 64.956 85.033 56.259 1.00 18.65 319 THR B O 1
ATOM 5345 N N . LEU B 1 320 ? 64.974 86.142 58.220 1.00 17.10 320 LEU B N 1
ATOM 5346 C CA . LEU B 1 320 ? 64.723 84.959 59.030 1.00 17.29 320 LEU B CA 1
ATOM 5347 C C . LEU B 1 320 ? 63.405 84.298 58.649 1.00 16.10 320 LEU B C 1
ATOM 5348 O O . LEU B 1 320 ? 63.335 83.078 58.461 1.00 16.25 320 LEU B O 1
ATOM 5353 N N . GLU B 1 321 ? 62.364 85.115 58.532 1.00 16.25 321 GLU B N 1
ATOM 5354 C CA . GLU B 1 321 ? 61.031 84.622 58.223 1.00 17.54 321 GLU B CA 1
ATOM 5355 C C . GLU B 1 321 ? 60.886 84.020 56.824 1.00 16.79 321 GLU B C 1
ATOM 5356 O O . GLU B 1 321 ? 60.172 83.030 56.647 1.00 15.67 321 GLU B O 1
ATOM 5362 N N . ALA B 1 322 ? 61.557 84.607 55.836 1.00 15.80 322 ALA B N 1
ATOM 5363 C CA . ALA B 1 322 ? 61.491 84.079 54.478 1.00 15.96 322 ALA B CA 1
ATOM 5364 C C . ALA B 1 322 ? 62.230 82.741 54.433 1.00 15.59 322 ALA B C 1
ATOM 5365 O O . ALA B 1 322 ? 61.815 81.816 53.733 1.00 16.54 322 ALA B O 1
ATOM 5367 N N . ALA B 1 323 ? 63.325 82.638 55.183 1.00 14.71 323 ALA B N 1
ATOM 5368 C CA . ALA B 1 323 ? 64.092 81.396 55.214 1.00 14.95 323 ALA B CA 1
ATOM 5369 C C . ALA B 1 323 ? 63.267 80.300 55.881 1.00 14.74 323 ALA B C 1
ATOM 5370 O O . ALA B 1 323 ? 63.240 79.157 55.414 1.00 14.17 323 ALA B O 1
ATOM 5372 N N . GLN B 1 324 ? 62.594 80.646 56.973 1.00 13.86 324 GLN B N 1
ATOM 5373 C CA . GLN B 1 324 ? 61.774 79.667 57.680 1.00 12.48 324 GLN B CA 1
ATOM 5374 C C . GLN B 1 324 ? 60.629 79.199 56.794 1.00 14.02 324 GLN B C 1
ATOM 5375 O O . GLN B 1 324 ? 60.315 78.009 56.750 1.00 15.44 324 GLN B O 1
ATOM 5381 N N . ALA B 1 325 ? 60.007 80.133 56.080 1.00 12.63 325 ALA B N 1
ATOM 5382 C CA . ALA B 1 325 ? 58.896 79.787 55.201 1.00 14.13 325 ALA B CA 1
ATOM 5383 C C . ALA B 1 325 ? 59.325 78.836 54.092 1.00 13.29 325 ALA B C 1
ATOM 5384 O O . ALA B 1 325 ? 58.668 77.829 53.843 1.00 14.40 325 ALA B O 1
ATOM 5386 N N . LYS B 1 326 ? 60.430 79.156 53.429 1.00 13.19 326 LYS B N 1
ATOM 5387 C CA . LYS B 1 326 ? 60.906 78.331 52.325 1.00 14.25 326 LYS B CA 1
ATOM 5388 C C . LYS B 1 326 ? 61.350 76.954 52.816 1.00 13.90 326 LYS B C 1
ATOM 5389 O O . LYS B 1 326 ? 61.021 75.935 52.203 1.00 13.92 326 LYS B O 1
ATOM 5395 N N . LEU B 1 327 ? 62.097 76.929 53.915 1.00 12.72 327 LEU B N 1
ATOM 5396 C CA . LEU B 1 327 ? 62.568 75.670 54.489 1.00 13.42 327 LEU B CA 1
ATOM 5397 C C . LEU B 1 327 ? 61.391 74.765 54.848 1.00 12.78 327 LEU B C 1
ATOM 5398 O O . LEU B 1 327 ? 61.322 73.615 54.421 1.00 13.19 327 LEU B O 1
ATOM 5403 N N . PHE B 1 328 ? 60.458 75.291 55.631 1.00 13.30 328 PHE B N 1
ATOM 5404 C CA . PHE B 1 328 ? 59.310 74.504 56.067 1.00 13.07 328 PHE B CA 1
ATOM 5405 C C . PHE B 1 328 ? 58.431 74.060 54.899 1.00 12.71 328 PHE B C 1
ATOM 5406 O O . PHE B 1 328 ? 58.094 72.877 54.779 1.00 13.37 328 PHE B O 1
ATOM 5414 N N . ALA B 1 329 ? 58.071 75.000 54.031 1.00 12.46 329 ALA B N 1
ATOM 5415 C CA . ALA B 1 329 ? 57.207 74.684 52.899 1.00 12.80 329 ALA B CA 1
ATOM 5416 C C . ALA B 1 329 ? 57.807 73.659 51.944 1.00 12.57 329 ALA B C 1
ATOM 5417 O O . ALA B 1 329 ? 57.127 72.716 51.542 1.00 13.46 329 ALA B O 1
ATOM 5419 N N . SER B 1 330 ? 59.073 73.837 51.581 1.00 12.82 330 SER B N 1
ATOM 5420 C CA . SER B 1 330 ? 59.714 72.910 50.655 1.00 11.59 330 SER B CA 1
ATOM 5421 C C . SER B 1 330 ? 59.816 71.510 51.234 1.00 13.28 330 SER B C 1
ATOM 5422 O O . SER B 1 330 ? 59.508 70.525 50.554 1.00 12.96 330 SER B O 1
ATOM 5425 N N . GLU B 1 331 ? 60.233 71.413 52.491 1.00 13.13 331 GLU B N 1
ATOM 5426 C CA . GLU B 1 331 ? 60.368 70.106 53.120 1.00 13.57 331 GLU B CA 1
ATOM 5427 C C . GLU B 1 331 ? 59.006 69.439 53.291 1.00 14.40 331 GLU B C 1
ATOM 5428 O O . GLU B 1 331 ? 58.858 68.245 53.022 1.00 15.69 331 GLU B O 1
ATOM 5434 N N . ALA B 1 332 ? 58.009 70.208 53.723 1.00 13.94 332 ALA B N 1
ATOM 5435 C CA . ALA B 1 332 ? 56.664 69.676 53.918 1.00 14.39 332 ALA B CA 1
ATOM 5436 C C . ALA B 1 332 ? 56.022 69.249 52.600 1.00 13.79 332 ALA B C 1
ATOM 5437 O O . ALA B 1 332 ? 55.400 68.184 52.516 1.00 14.64 332 ALA B O 1
ATOM 5439 N N . ALA B 1 333 ? 56.172 70.080 51.573 1.00 12.65 333 ALA B N 1
ATOM 5440 C CA . ALA B 1 333 ? 55.586 69.799 50.267 1.00 13.30 333 ALA B CA 1
ATOM 5441 C C . ALA B 1 333 ? 56.165 68.543 49.637 1.00 13.50 333 ALA B C 1
ATOM 5442 O O . ALA B 1 333 ? 55.426 67.696 49.145 1.00 13.97 333 ALA B O 1
ATOM 5444 N N . VAL B 1 334 ? 57.487 68.415 49.656 1.00 13.01 334 VAL B N 1
ATOM 5445 C CA . VAL B 1 334 ? 58.102 67.239 49.058 1.00 12.62 334 VAL B CA 1
ATOM 5446 C C . VAL B 1 334 ? 57.647 65.972 49.780 1.00 12.92 334 VAL B C 1
ATOM 5447 O O . VAL B 1 334 ? 57.373 64.957 49.140 1.00 13.36 334 VAL B O 1
ATOM 5451 N N . LYS B 1 335 ? 57.541 66.031 51.105 1.00 13.89 335 LYS B N 1
ATOM 5452 C CA . LYS B 1 335 ? 57.083 64.869 51.860 1.00 14.12 335 LYS B CA 1
ATOM 5453 C C . LYS B 1 335 ? 55.632 64.544 51.495 1.00 14.62 335 LYS B C 1
ATOM 5454 O O . LYS B 1 335 ? 55.282 63.380 51.289 1.00 14.47 335 LYS B O 1
ATOM 5460 N N . ALA B 1 336 ? 54.786 65.568 51.405 1.00 14.29 336 ALA B N 1
ATOM 5461 C CA . ALA B 1 336 ? 53.383 65.354 51.055 1.00 13.49 336 ALA B CA 1
ATOM 5462 C C . ALA B 1 336 ? 53.271 64.710 49.671 1.00 14.32 336 ALA B C 1
ATOM 5463 O O . ALA B 1 336 ? 52.434 63.833 49.454 1.00 15.33 336 ALA B O 1
ATOM 5465 N N . CYS B 1 337 ? 54.118 65.142 48.742 1.00 14.74 337 CYS B N 1
ATOM 5466 C CA . CYS B 1 337 ? 54.102 64.590 47.392 1.00 14.35 337 CYS B CA 1
ATOM 5467 C C . CYS B 1 337 ? 54.533 63.132 47.405 1.00 13.71 337 CYS B C 1
ATOM 5468 O O . CYS B 1 337 ? 53.986 62.311 46.667 1.00 13.25 337 CYS B O 1
ATOM 5471 N N . ASP B 1 338 ? 55.523 62.808 48.232 1.00 13.07 338 ASP B N 1
ATOM 5472 C CA . ASP B 1 338 ? 55.990 61.429 48.309 1.00 15.45 338 ASP B CA 1
ATOM 5473 C C . ASP B 1 338 ? 54.902 60.543 48.918 1.00 14.58 338 ASP B C 1
ATOM 5474 O O . ASP B 1 338 ? 54.730 59.392 48.508 1.00 15.21 338 ASP B O 1
ATOM 5479 N N . GLU B 1 339 ? 54.170 61.082 49.890 1.00 14.59 339 GLU B N 1
ATOM 5480 C CA . GLU B 1 339 ? 53.091 60.338 50.532 1.00 15.75 339 GLU B CA 1
ATOM 5481 C C . GLU B 1 339 ? 51.964 60.100 49.527 1.00 14.60 339 GLU B C 1
ATOM 5482 O O . GLU B 1 339 ? 51.313 59.059 49.563 1.00 13.68 339 GLU B O 1
ATOM 5488 N N . ALA B 1 340 ? 51.738 61.062 48.631 1.00 14.51 340 ALA B N 1
ATOM 5489 C CA . ALA B 1 340 ? 50.690 60.926 47.619 1.00 13.91 340 ALA B CA 1
ATOM 5490 C C . ALA B 1 340 ? 51.038 59.797 46.655 1.00 14.37 340 ALA B C 1
ATOM 5491 O O . ALA B 1 340 ? 50.167 59.034 46.245 1.00 15.38 340 ALA B O 1
ATOM 5493 N N . ILE B 1 341 ? 52.309 59.702 46.277 1.00 14.22 341 ILE B N 1
ATOM 5494 C CA . ILE B 1 341 ? 52.743 58.628 45.394 1.00 14.06 341 ILE B CA 1
ATOM 5495 C C . ILE B 1 341 ? 52.400 57.314 46.095 1.00 14.82 341 ILE B C 1
ATOM 5496 O O . ILE B 1 341 ? 51.801 56.414 45.501 1.00 14.89 341 ILE B O 1
ATOM 5501 N N . GLN B 1 342 ? 52.767 57.222 47.369 1.00 13.74 342 GLN B N 1
ATOM 5502 C CA . GLN B 1 342 ? 52.529 56.011 48.147 1.00 14.06 342 GLN B CA 1
ATOM 5503 C C . GLN B 1 342 ? 51.052 55.639 48.248 1.00 15.51 342 GLN B C 1
ATOM 5504 O O . GLN B 1 342 ? 50.692 54.467 48.127 1.00 16.10 342 GLN B O 1
ATOM 5510 N N . ILE B 1 343 ? 50.197 56.632 48.468 1.00 14.34 343 ILE B N 1
ATOM 5511 C CA . ILE B 1 343 ? 48.765 56.382 48.592 1.00 14.99 343 ILE B CA 1
ATOM 5512 C C . ILE B 1 343 ? 48.147 55.862 47.296 1.00 16.19 343 ILE B C 1
ATOM 5513 O O . ILE B 1 343 ? 47.189 55.094 47.331 1.00 16.29 343 ILE B O 1
ATOM 5518 N N . LEU B 1 344 ? 48.692 56.267 46.153 1.00 15.61 344 LEU B N 1
ATOM 5519 C CA . LEU B 1 344 ? 48.162 55.784 44.881 1.00 17.03 344 LEU B CA 1
ATOM 5520 C C . LEU B 1 344 ? 48.709 54.403 44.529 1.00 17.56 344 LEU B C 1
ATOM 5521 O O . LEU B 1 344 ? 48.253 53.771 43.577 1.00 18.11 344 LEU B O 1
ATOM 5526 N N . GLY B 1 345 ? 49.679 53.933 45.307 1.00 18.21 345 GLY B N 1
ATOM 5527 C CA . GLY B 1 345 ? 50.260 52.626 45.051 1.00 18.24 345 GLY B CA 1
ATOM 5528 C C . GLY B 1 345 ? 50.911 52.563 43.685 1.00 18.33 345 GLY B C 1
ATOM 5529 O O . GLY B 1 345 ? 51.632 53.477 43.294 1.00 17.00 345 GLY B O 1
ATOM 5530 N N . GLY B 1 346 ? 50.651 51.488 42.946 1.00 17.44 346 GLY B N 1
ATOM 5531 C CA . GLY B 1 346 ? 51.243 51.363 41.626 1.00 18.29 346 GLY B CA 1
ATOM 5532 C C . GLY B 1 346 ? 50.906 52.520 40.704 1.00 17.34 346 GLY B C 1
ATOM 5533 O O . GLY B 1 346 ? 51.724 52.931 39.881 1.00 17.34 346 GLY B O 1
ATOM 5534 N N . TYR B 1 347 ? 49.699 53.056 40.840 1.00 18.30 347 TYR B N 1
ATOM 5535 C CA . TYR B 1 347 ? 49.261 54.165 40.004 1.00 19.15 347 TYR B CA 1
ATOM 5536 C C . TYR B 1 347 ? 50.082 55.418 40.270 1.00 19.14 347 TYR B C 1
ATOM 5537 O O . TYR B 1 347 ? 50.202 56.288 39.410 1.00 19.65 347 TYR B O 1
ATOM 5546 N N . GLY B 1 348 ? 50.664 55.495 41.461 1.00 18.30 348 GLY B N 1
ATOM 5547 C CA . GLY B 1 348 ? 51.481 56.642 41.800 1.00 17.13 348 GLY B CA 1
ATOM 5548 C C . GLY B 1 348 ? 52.808 56.607 41.068 1.00 18.00 348 GLY B C 1
ATOM 5549 O O . GLY B 1 348 ? 53.510 57.613 40.992 1.00 18.50 348 GLY B O 1
ATOM 5550 N N . TYR B 1 349 ? 53.142 55.446 40.513 1.00 17.09 349 TYR B N 1
ATOM 5551 C CA . TYR B 1 349 ? 54.401 55.257 39.802 1.00 16.71 349 TYR B CA 1
ATOM 5552 C C . TYR B 1 349 ? 54.260 55.426 38.285 1.00 17.91 349 TYR B C 1
ATOM 5553 O O . TYR B 1 349 ? 55.240 55.303 37.551 1.00 18.83 349 TYR B O 1
ATOM 5562 N N . VAL B 1 350 ? 53.049 55.705 37.816 1.00 17.16 350 VAL B N 1
ATOM 5563 C CA . VAL B 1 350 ? 52.833 55.865 36.379 1.00 18.27 350 VAL B CA 1
ATOM 5564 C C . VAL B 1 350 ? 52.470 57.301 36.006 1.00 19.61 350 VAL B C 1
ATOM 5565 O O . VAL B 1 350 ? 51.747 57.988 36.735 1.00 18.14 350 VAL B O 1
ATOM 5569 N N . LYS B 1 351 ? 52.980 57.742 34.858 1.00 19.38 351 LYS B N 1
ATOM 5570 C CA . LYS B 1 351 ? 52.779 59.109 34.397 1.00 20.66 351 LYS B CA 1
ATOM 5571 C C . LYS B 1 351 ? 51.373 59.479 33.942 1.00 22.64 351 LYS B C 1
ATOM 5572 O O . LYS B 1 351 ? 51.108 60.635 33.616 1.00 23.20 351 LYS B O 1
ATOM 5578 N N . ASP B 1 352 ? 50.471 58.504 33.925 1.00 23.09 352 ASP B N 1
ATOM 5579 C CA . ASP B 1 352 ? 49.091 58.763 33.538 1.00 24.26 352 ASP B CA 1
ATOM 5580 C C . ASP B 1 352 ? 48.405 59.563 34.644 1.00 23.10 352 ASP B C 1
ATOM 5581 O O . ASP B 1 352 ? 47.380 60.203 34.414 1.00 24.06 352 ASP B O 1
ATOM 5586 N N . TYR B 1 353 ? 48.983 59.501 35.843 1.00 20.78 353 TYR B N 1
ATOM 5587 C CA . TYR B 1 353 ? 48.489 60.214 37.019 1.00 21.51 353 TYR B CA 1
ATOM 5588 C C . TYR B 1 353 ? 49.519 61.313 37.297 1.00 18.79 353 TYR B C 1
ATOM 5589 O O . TYR B 1 353 ? 50.710 61.121 37.063 1.00 18.76 353 TYR B O 1
ATOM 5598 N N . PRO B 1 354 ? 49.074 62.471 37.807 1.00 19.06 354 PRO B N 1
ATOM 5599 C CA . PRO B 1 354 ? 49.951 63.611 38.098 1.00 18.36 354 PRO B CA 1
ATOM 5600 C C . PRO B 1 354 ? 50.814 63.629 39.354 1.00 18.41 354 PRO B C 1
ATOM 5601 O O . PRO B 1 354 ? 51.704 64.476 39.466 1.00 16.10 354 PRO B O 1
ATOM 5605 N N . VAL B 1 355 ? 50.581 62.720 40.294 1.00 17.71 355 VAL B N 1
ATOM 5606 C CA . VAL B 1 355 ? 51.351 62.768 41.531 1.00 18.34 355 VAL B CA 1
ATOM 5607 C C . VAL B 1 355 ? 52.856 62.585 41.393 1.00 17.61 355 VAL B C 1
ATOM 5608 O O . VAL B 1 355 ? 53.616 63.230 42.117 1.00 16.54 355 VAL B O 1
ATOM 5612 N N . GLU B 1 356 ? 53.309 61.732 40.478 1.00 16.69 356 GLU B N 1
ATOM 5613 C CA . GLU B 1 356 ? 54.747 61.571 40.336 1.00 16.47 356 GLU B CA 1
ATOM 5614 C C . GLU B 1 356 ? 55.346 62.874 39.806 1.00 15.38 356 GLU B C 1
ATOM 5615 O O . GLU B 1 356 ? 56.466 63.233 40.159 1.00 15.63 356 GLU B O 1
ATOM 5621 N N . ARG B 1 357 ? 54.598 63.603 38.981 1.00 16.18 357 ARG B N 1
ATOM 5622 C CA . ARG B 1 357 ? 55.116 64.873 38.482 1.00 15.95 357 ARG B CA 1
ATOM 5623 C C . ARG B 1 357 ? 55.160 65.893 39.617 1.00 14.49 357 ARG B C 1
ATOM 5624 O O . ARG B 1 357 ? 56.105 66.675 39.717 1.00 14.84 357 ARG B O 1
ATOM 5632 N N . TYR B 1 358 ? 54.137 65.900 40.466 1.00 13.80 358 TYR B N 1
ATOM 5633 C CA . TYR B 1 358 ? 54.119 66.854 41.570 1.00 13.94 358 TYR B CA 1
ATOM 5634 C C . TYR B 1 358 ? 55.391 66.707 42.394 1.00 14.33 358 TYR B C 1
ATOM 5635 O O . TYR B 1 358 ? 56.015 67.701 42.754 1.00 13.62 358 TYR B O 1
ATOM 5644 N N . TRP B 1 359 ? 55.777 65.466 42.689 1.00 13.98 359 TRP B N 1
ATOM 5645 C CA . TRP B 1 359 ? 56.987 65.233 43.469 1.00 14.43 359 TRP B CA 1
ATOM 5646 C C . TRP B 1 359 ? 58.229 65.718 42.725 1.00 13.84 359 TRP B C 1
ATOM 5647 O O . TRP B 1 359 ? 59.078 66.408 43.295 1.00 14.42 359 TRP B O 1
ATOM 5658 N N . ARG B 1 360 ? 58.344 65.344 41.455 1.00 12.62 360 ARG B N 1
ATOM 5659 C CA . ARG B 1 360 ? 59.512 65.739 40.677 1.00 12.49 360 ARG B CA 1
ATOM 5660 C C . ARG B 1 360 ? 59.658 67.253 40.588 1.00 12.83 360 ARG B C 1
ATOM 5661 O O . ARG B 1 360 ? 60.769 67.774 40.644 1.00 13.66 360 ARG B O 1
ATOM 5669 N N . ASP B 1 361 ? 58.534 67.953 40.458 1.00 13.58 361 ASP B N 1
ATOM 5670 C CA . ASP B 1 361 ? 58.541 69.411 40.371 1.00 14.33 361 ASP B CA 1
ATOM 5671 C C . ASP B 1 361 ? 58.892 70.020 41.728 1.00 14.52 361 ASP B C 1
ATOM 5672 O O . ASP B 1 361 ? 59.751 70.898 41.829 1.00 15.67 361 ASP B O 1
ATOM 5677 N N . ALA B 1 362 ? 58.222 69.546 42.772 1.00 13.78 362 ALA B N 1
ATOM 5678 C CA . ALA B 1 362 ? 58.445 70.064 44.117 1.00 12.75 362 ALA B CA 1
ATOM 5679 C C . ALA B 1 362 ? 59.842 69.795 44.652 1.00 14.00 362 ALA B C 1
ATOM 5680 O O . ALA B 1 362 ? 60.351 70.563 45.470 1.00 13.31 362 ALA B O 1
ATOM 5682 N N . ARG B 1 363 ? 60.469 68.717 44.185 1.00 13.12 363 ARG B N 1
ATOM 5683 C CA . ARG B 1 363 ? 61.790 68.360 44.688 1.00 12.82 363 ARG B CA 1
ATOM 5684 C C . ARG B 1 363 ? 62.831 69.473 44.573 1.00 13.74 363 ARG B C 1
ATOM 5685 O O . ARG B 1 363 ? 63.721 69.582 45.415 1.00 13.92 363 ARG B O 1
ATOM 5693 N N . LEU B 1 364 ? 62.715 70.315 43.551 1.00 13.07 364 LEU B N 1
ATOM 5694 C CA . LEU B 1 364 ? 63.677 71.394 43.378 1.00 14.50 364 LEU B CA 1
ATOM 5695 C C . LEU B 1 364 ? 63.555 72.486 44.443 1.00 15.18 364 LEU B C 1
ATOM 5696 O O . LEU B 1 364 ? 64.529 73.196 44.717 1.00 14.76 364 LEU B O 1
ATOM 5701 N N . THR B 1 365 ? 62.378 72.616 45.052 1.00 14.72 365 THR B N 1
ATOM 5702 C CA . THR B 1 365 ? 62.180 73.665 46.053 1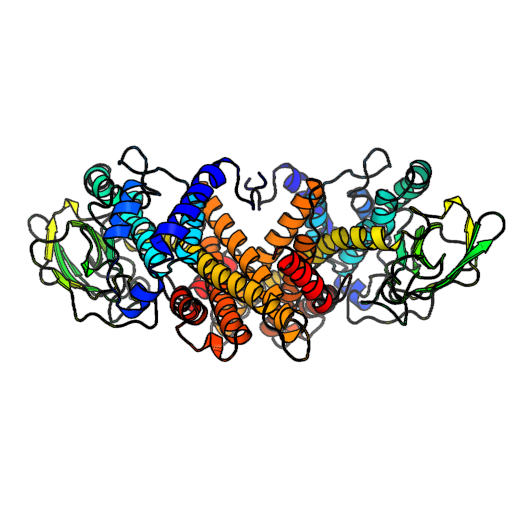.00 14.01 365 THR B CA 1
ATOM 5703 C C . THR B 1 365 ? 63.053 73.536 47.296 1.00 14.80 365 THR B C 1
ATOM 5704 O O . THR B 1 365 ? 63.227 74.503 48.024 1.00 14.29 365 THR B O 1
ATOM 5708 N N . ARG B 1 366 ? 63.600 72.348 47.537 1.00 14.64 366 ARG B N 1
ATOM 5709 C CA . ARG B 1 366 ? 64.478 72.140 48.688 1.00 13.25 366 ARG B CA 1
ATOM 5710 C C . ARG B 1 366 ? 65.917 72.479 48.303 1.00 14.34 366 ARG B C 1
ATOM 5711 O O . ARG B 1 366 ? 66.812 72.455 49.147 1.00 13.53 366 ARG B O 1
ATOM 5719 N N . ILE B 1 367 ? 66.128 72.805 47.029 1.00 14.96 367 ILE B N 1
ATOM 5720 C CA . ILE B 1 367 ? 67.462 73.109 46.514 1.00 15.37 367 ILE B CA 1
ATOM 5721 C C . ILE B 1 367 ? 67.621 74.543 46.005 1.00 16.75 367 ILE B C 1
ATOM 5722 O O . ILE B 1 367 ? 68.554 75.250 46.407 1.00 18.39 367 ILE B O 1
ATOM 5727 N N . GLY B 1 368 ? 66.714 74.966 45.129 1.00 17.03 368 GLY B N 1
ATOM 5728 C CA . GLY B 1 368 ? 66.779 76.311 44.571 1.00 18.06 368 GLY B CA 1
ATOM 5729 C C . GLY B 1 368 ? 66.671 77.450 45.574 1.00 19.51 368 GLY B C 1
ATOM 5730 O O . GLY B 1 368 ? 66.004 77.329 46.604 1.00 18.44 368 GLY B O 1
ATOM 5731 N N . GLU B 1 369 ? 67.334 78.561 45.248 1.00 20.06 369 GLU B N 1
ATOM 5732 C CA . GLU B 1 369 ? 67.367 79.773 46.068 1.00 20.26 369 GLU B CA 1
ATOM 5733 C C . GLU B 1 369 ? 67.783 79.521 47.515 1.00 20.71 369 GLU B C 1
ATOM 5734 O O . GLU B 1 369 ? 67.253 80.121 48.448 1.00 22.90 369 GLU B O 1
ATOM 5740 N N . GLY B 1 370 ? 68.761 78.640 47.684 1.00 17.60 370 GLY B N 1
ATOM 5741 C CA . GLY B 1 370 ? 69.251 78.313 49.007 1.00 17.99 370 GLY B CA 1
ATOM 5742 C C . GLY B 1 370 ? 68.768 76.948 49.450 1.00 16.57 370 GLY B C 1
ATOM 5743 O O . GLY B 1 370 ? 67.588 76.773 49.755 1.00 16.78 370 GLY B O 1
ATOM 5744 N N . THR B 1 371 ? 69.672 75.975 49.485 1.00 15.78 371 THR B N 1
ATOM 5745 C CA . THR B 1 371 ? 69.295 74.629 49.908 1.00 15.94 371 THR B CA 1
ATOM 5746 C C . THR B 1 371 ? 68.783 74.654 51.343 1.00 15.51 371 THR B C 1
ATOM 5747 O O . THR B 1 371 ? 69.075 75.574 52.103 1.00 14.76 371 THR B O 1
ATOM 5751 N N . SER B 1 372 ? 68.022 73.632 51.718 1.00 14.58 372 SER B N 1
ATOM 5752 C CA . SER B 1 372 ? 67.503 73.559 53.076 1.00 15.16 372 SER B CA 1
ATOM 5753 C C . SER B 1 372 ? 68.638 73.688 54.091 1.00 16.10 372 SER B C 1
ATOM 5754 O O . SER B 1 372 ? 68.461 74.300 55.142 1.00 15.13 372 SER B O 1
ATOM 5757 N N . GLU B 1 373 ? 69.795 73.110 53.771 1.00 15.88 373 GLU B N 1
ATOM 5758 C CA . GLU B 1 373 ? 70.951 73.168 54.668 1.00 16.11 373 GLU B CA 1
ATOM 5759 C C . GLU B 1 373 ? 71.415 74.610 54.865 1.00 15.67 373 GLU B C 1
ATOM 5760 O O . GLU B 1 373 ? 71.695 75.034 55.990 1.00 16.29 373 GLU B O 1
ATOM 5766 N N . ILE B 1 374 ? 71.497 75.361 53.770 1.00 17.13 374 ILE B N 1
ATOM 5767 C CA . ILE B 1 374 ? 71.911 76.757 53.844 1.00 16.40 374 ILE B CA 1
ATOM 5768 C C . ILE B 1 374 ? 70.896 77.573 54.643 1.00 16.61 374 ILE B C 1
ATOM 5769 O O . ILE B 1 374 ? 71.266 78.427 55.454 1.00 15.52 374 ILE B O 1
ATOM 5774 N N . LEU B 1 375 ? 69.612 77.305 54.425 1.00 14.64 375 LEU B N 1
ATOM 5775 C CA . LEU B 1 375 ? 68.569 78.034 55.135 1.00 14.26 375 LEU B CA 1
ATOM 5776 C C . LEU B 1 375 ? 68.650 77.781 56.640 1.00 15.10 375 LEU B C 1
ATOM 5777 O O . LEU B 1 375 ? 68.414 78.685 57.436 1.00 14.74 375 LEU B O 1
ATOM 5782 N N . LYS B 1 376 ? 68.983 76.557 57.040 1.00 14.59 376 LYS B N 1
ATOM 5783 C CA . LYS B 1 376 ? 69.096 76.282 58.469 1.00 14.61 376 LYS B CA 1
ATOM 5784 C C . LYS B 1 376 ? 70.236 77.116 59.051 1.00 15.23 376 LYS B C 1
ATOM 5785 O O . LYS B 1 376 ? 70.168 77.556 60.201 1.00 15.96 376 LYS B O 1
ATOM 5791 N N . LEU B 1 377 ? 71.278 77.348 58.258 1.00 16.23 377 LEU B N 1
ATOM 5792 C CA . LEU B 1 377 ? 72.393 78.174 58.728 1.00 18.22 377 LEU B CA 1
ATOM 5793 C C . LEU B 1 377 ? 71.939 79.624 58.870 1.00 18.40 377 LEU B C 1
ATOM 5794 O O . LEU B 1 377 ? 72.251 80.281 59.863 1.00 19.84 377 LEU B O 1
ATOM 5799 N N . VAL B 1 378 ? 71.211 80.119 57.872 1.00 16.73 378 VAL B N 1
ATOM 5800 C CA . VAL B 1 378 ? 70.702 81.488 57.885 1.00 17.80 378 VAL B CA 1
ATOM 5801 C C . VAL B 1 378 ? 69.814 81.681 59.113 1.00 17.90 378 VAL B C 1
ATOM 5802 O O . VAL B 1 378 ? 69.891 82.695 59.811 1.00 18.96 378 VAL B O 1
ATOM 5806 N N . ILE B 1 379 ? 68.972 80.689 59.372 1.00 15.55 379 ILE B N 1
ATOM 5807 C CA . ILE B 1 379 ? 68.071 80.736 60.510 1.00 14.89 379 ILE B CA 1
ATOM 5808 C C . ILE B 1 379 ? 68.833 80.711 61.835 1.00 15.97 379 ILE B C 1
ATOM 5809 O O . ILE B 1 379 ? 68.638 81.575 62.692 1.00 16.70 379 ILE B O 1
ATOM 5817 N N . ALA B 1 380 ? 69.707 79.723 61.994 1.00 15.43 380 ALA B N 1
ATOM 5818 C CA . ALA B 1 380 ? 70.478 79.583 63.225 1.00 17.29 380 ALA B CA 1
ATOM 5819 C C . ALA B 1 380 ? 71.289 80.829 63.559 1.00 19.19 380 ALA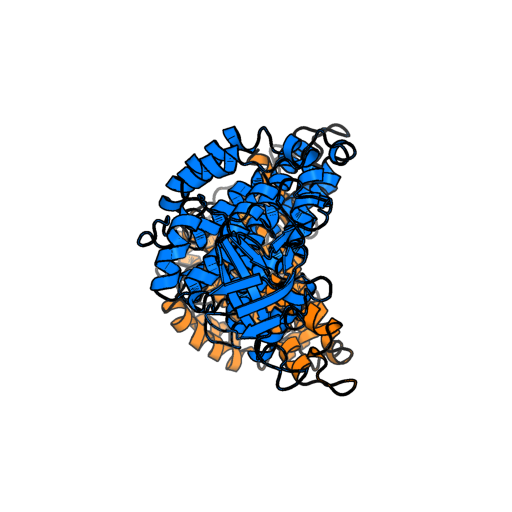 B C 1
ATOM 5820 O O . ALA B 1 380 ? 71.369 81.234 64.718 1.00 19.69 380 ALA B O 1
ATOM 5822 N N . ARG B 1 381 ? 71.898 81.438 62.548 1.00 21.47 381 ARG B N 1
ATOM 5823 C CA . ARG B 1 381 ? 72.691 82.637 62.792 1.00 23.70 381 ARG B CA 1
ATOM 5824 C C . ARG B 1 381 ? 71.845 83.758 63.378 1.00 24.19 381 ARG B C 1
ATOM 5825 O O . ARG B 1 381 ? 72.260 84.418 64.328 1.00 24.19 381 ARG B O 1
ATOM 5833 N N . ARG B 1 382 ? 70.656 83.963 62.820 1.00 23.55 382 ARG B N 1
ATOM 5834 C CA . ARG B 1 382 ? 69.756 85.006 63.300 1.00 25.00 382 ARG B CA 1
ATOM 5835 C C . ARG B 1 382 ? 69.295 84.709 64.725 1.00 24.78 382 ARG B C 1
ATOM 5836 O O . ARG B 1 382 ? 69.202 85.610 65.558 1.00 23.74 382 ARG B O 1
ATOM 5844 N N . LEU B 1 383 ? 69.009 83.441 65.008 1.00 20.75 383 LEU B N 1
ATOM 5845 C CA . LEU B 1 383 ? 68.559 83.051 66.340 1.00 20.76 383 LEU B CA 1
ATOM 5846 C C . LEU B 1 383 ? 69.647 83.264 67.387 1.00 20.91 383 LEU B C 1
ATOM 5847 O O . LEU B 1 383 ? 69.374 83.703 68.501 1.00 21.52 383 LEU B O 1
ATOM 5852 N N . LEU B 1 384 ? 70.880 82.936 67.024 1.00 22.15 384 LEU B N 1
ATOM 5853 C CA . LEU B 1 384 ? 71.994 83.068 67.960 1.00 24.81 384 LEU B CA 1
ATOM 5854 C C . LEU B 1 384 ? 72.411 84.521 68.181 1.00 28.55 384 LEU B C 1
ATOM 5855 O O . LEU B 1 384 ? 72.863 84.910 69.248 1.00 28.83 384 LEU B O 1
ATOM 5860 N N . GLU B 1 385 ? 72.302 85.330 67.106 1.00 30.76 385 GLU B N 1
ATOM 5861 C CA . GLU B 1 385 ? 72.675 86.736 67.235 1.00 35.61 385 GLU B CA 1
ATOM 5862 C C . GLU B 1 385 ? 71.733 87.463 68.195 1.00 37.50 385 GLU B C 1
ATOM 5863 O O . GLU B 1 385 ? 72.064 88.463 68.819 1.00 38.04 385 GLU B O 1
ATOM 5869 N N . ALA B 1 386 ? 70.501 86.934 68.253 1.00 40.04 386 ALA B N 1
ATOM 5870 C CA . ALA B 1 386 ? 69.515 87.479 69.175 1.00 43.49 386 ALA B CA 1
ATOM 5871 C C . ALA B 1 386 ? 69.793 87.009 70.606 1.00 46.22 386 ALA B C 1
ATOM 5872 O O . ALA B 1 386 ? 68.958 87.089 71.499 1.00 46.58 386 ALA B O 1
ATOM 5874 N N . VAL B 1 387 ? 71.022 86.466 70.778 1.00 48.68 387 VAL B N 1
ATOM 5875 C CA . VAL B 1 387 ? 71.506 85.958 72.071 1.00 50.82 387 VAL B CA 1
ATOM 5876 C C . VAL B 1 387 ? 71.131 84.495 72.319 1.00 51.18 387 VAL B C 1
ATOM 5877 O O . VAL B 1 387 ? 71.387 83.932 73.376 1.00 51.42 387 VAL B O 1
#

CATH classification: 1.10.540.10 (+2 more: 2.40.110.10, 1.20.140.10)

Radius of gyration: 29.52 Å; Cα contacts (8 Å, |Δi|>4): 1620; chains: 2; bounding box: 77×61×82 Å

InterPro domains:
  IPR006089 Acyl-CoA dehydrogenase, conserved site [PS00072] (126-138)
  IPR006089 Acyl-CoA dehydrogenase, conserved site [PS00073] (342-361)
  IPR006091 Acyl-CoA dehydrogenase/oxidase, middle domain [PF02770] (125-222)
  IPR009075 Acyl-CoA dehydrogenase/oxidase, C-terminal [PF00441] (235-384)
  IPR009100 Acyl-CoA dehydrogenase/oxidase, N-terminal and middle domain superfamily [SSF56645] (7-248)
  IPR013786 Acyl-CoA dehydrogenase/oxidase, N-terminal [PF02771] (10-120)
  IPR036250 Acyl-CoA dehydrogenase-like, C-terminal [SSF47203] (233-385)
  IPR037069 Acyl-CoA dehydrogenase/oxidase, N-terminal domain superfamily [G3DSA:1.10.540.10] (5-121)
  IPR046373 Acyl-CoA oxidase/dehydrogenase, middle domain superfamily [G3DSA:2.40.110.10] (123-238)

B-factor: mean 26.62, std 11.19, range [6.68, 70.0]